Protein AF-0000000075578226 (afdb_homodimer)

Nearest PDB structures (foldseek):
  7x2u-assembly1_B  TM=8.351E-01  e=1.359E-13  Homo sapiens
  8xqa-assembly1_B  TM=8.542E-01  e=1.538E-13  Strongylocentrotus purpuratus
  7x2u-assembly1_A  TM=8.374E-01  e=2.629E-13  Homo sapiens
  8xq8-assembly1_A  TM=8.528E-01  e=3.101E-13  Strongylocentrotus purpuratus
  8pd7-assembly1_A  TM=8.547E-01  e=6.255E-13  Strongylocentrotus purpuratus

Sequence (912 aa):
MYNFDQLLILFSALLFLVVLFSFINEKTLKLPYEIGLVVFGFIFVAIYIVGRNLNIIYIPAEFSELYREFDFTDFLFKGILCFMLFSGASRIKFGDFKADKFMIGSMAVVGTLVSTVVYGLLFFGLGYLIHVNISLLEACILGAIVAPTDPISAMSILAKAGLPKRIGLIIEGEALFNDGVAVAIFATLLSALKLSSDSVSVLSFLGGLTSEILGAVTVGFAISFLLFEVFKRSNDNFIKIFTSILTVMLAYLVCEYLGFSGPIAAVICGLYYASGIARHDEKNSACISEELLNLFYSFWSVVDNLLNGMLFLLVGVLFLNIKNINTLSVGMMIIIGIGSVVFNTIARMSGVWVSLLFNKNPPEGKGMKNPRFITFMTWAGLKGGLCLALIMGTSNSLATPTYNLSLVATYAIVLFTTVVQGLTVGKGYIMLSKKSSDYNAGQRQKNVKIAGNTAKMYNFDQLLILFSALLFLVVLFSFINEKTLKLPYEIGLVVFGFIFVAIYIVGRNLNIIYIPAEFSELYREFDFTDFLFKGILCFMLFSGASRIKFGDFKADKFMIGSMAVVGTLVSTVVYGLLFFGLGYLIHVNISLLEACILGAIVAPTDPISAMSILAKAGLPKRIGLIIEGEALFNDGVAVAIFATLLSALKLSSDSVSVLSFLGGLTSEILGAVTVGFAISFLLFEVFKRSNDNFIKIFTSILTVMLAYLVCEYLGFSGPIAAVICGLYYASGIARHDEKNSACISEELLNLFYSFWSVVDNLLNGMLFLLVGVLFLNIKNINTLSVGMMIIIGIGSVVFNTIARMSGVWVSLLFNKNPPEGKGMKNPRFITFMTWAGLKGGLCLALIMGTSNSLATPTYNLSLVATYAIVLFTTVVQGLTVGKGYIMLSKKSSDYNAGQRQKNVKIAGNTAK

Organism: Acetobacterium woodii (strain ATCC 29683 / DSM 1030 / JCM 2381 / KCTC 1655 / WB1) (NCBI:txid931626)

Secondary structure (DSSP, 8-state):
---HHHHHHHHHHHHHHHHHHHHHHHHTT---HHHHHHHHHHHHHHHHHHHHHTT-----HHHHHHHHHS-HHHIIIIIIIHHHHHHHHHTS-HHHHHHTHHHHHHIIIIIHHHHHHHHHHHHHHHHHHHT----HHHHHHHHHHH----THHHHHHHHHTT--HHHHHHHHHHHHHHHHHHHHHHHHHHHHHHTT-TT--HHHHHHHHHHHHHHHHHHHHHHHHHHHHHHHH---HHHHHHHHHHHHHHHHHHHHHHT--HHHHHHHHHHHHHHHHHHHHHS--S---HHHHHHHHHHHHHHHHHHHHHHHHHHHHGGGGTTT-TTS-HHHHHHHHHHHHHHHHHHHHHHHHHHHHT-SS--TT--S-HHHHHHHHHHT----HHHHHHHHTTTTTS-HHHHHHHHHHHHHHHHIIIIIIHHHHHHHHHHHHHTSTTS-HHHHHHHHHHHHHH--/---HHHHHHHHHHHHHHHHHHHHHHHHTT---HHHHHHHHHHHHHHHHHHHHHTT-----HHHHHHHHH--HHHIIIIIIIHHHHHHHHHTS-HHHHHHTHHHHHHIIIIIHHHHHHHHHHHHHHHHHHHT----HHHHHHHHHHH----THHHHHHHHHTT--HHHHHHHHHHHHHHHHHHHHHHHHHHHHHHTT-TT--HHHHHHHHHHHHHHHHHHHHHHHHHHHHHHHH---HHHHHHHHHHHHHHHHHHHHHHT--HHHHHHHHHHHHHHHHHHHHHS--S---HHHHHHHHHHHHHHHHHHHHHHHHHHHHGGGGTTT-TTS-HHHHHHHHHHHHHHHHHHHHHHHHHHHHT-SSPPTT--S-HHHHHHHHHHT----HHHHHHHHTTTTTS-HHHHHHHHHHHHHHHHIIIIIIHHHHHHHHHHHHHTSTTS-HHHHHHHHHHHHHH--

InterPro domains:
  IPR006153 Cation/H+ exchanger, transmembrane domain [PF00999] (19-425)
  IPR018422 Cation/H+ exchanger, CPA1 family [PTHR10110] (10-427)

Structure (mmCIF, N/CA/C/O backbone):
data_AF-0000000075578226-model_v1
#
loop_
_entity.id
_entity.type
_entity.pdbx_description
1 polymer 'Na+/H+ antiporter NhaP'
#
loop_
_atom_site.group_PDB
_atom_site.id
_atom_site.type_symbol
_atom_site.label_atom_id
_atom_site.label_alt_id
_atom_site.label_comp_id
_atom_site.label_asym_id
_atom_site.label_entity_id
_atom_site.label_seq_id
_atom_site.pdbx_PDB_ins_code
_atom_site.Cartn_x
_atom_site.Cartn_y
_atom_site.Cartn_z
_atom_site.occupancy
_atom_site.B_iso_or_equiv
_atom_site.auth_seq_id
_atom_site.auth_comp_id
_atom_site.auth_asym_id
_atom_site.auth_atom_id
_atom_site.pdbx_PDB_model_num
ATOM 1 N N . MET A 1 1 ? 20.375 4.875 0.092 1 48.22 1 MET A N 1
ATOM 2 C CA . MET A 1 1 ? 19.234 5.777 0.211 1 48.22 1 MET A CA 1
ATOM 3 C C . MET A 1 1 ? 18.031 5.242 -0.569 1 48.22 1 MET A C 1
ATOM 5 O O . MET A 1 1 ? 18.172 4.852 -1.729 1 48.22 1 MET A O 1
ATOM 9 N N . TYR A 1 2 ? 17.078 4.777 0.273 1 57.94 2 TYR A N 1
ATOM 10 C CA . TYR A 1 2 ? 15.898 4.277 -0.421 1 57.94 2 TYR A CA 1
ATOM 11 C C . TYR A 1 2 ? 15.344 5.32 -1.382 1 57.94 2 TYR A C 1
ATOM 13 O O . TYR A 1 2 ? 15.195 6.492 -1.018 1 57.94 2 TYR A O 1
ATOM 21 N N . ASN A 1 3 ? 15.5 5.133 -2.727 1 71 3 ASN A N 1
ATOM 22 C CA . ASN A 1 3 ? 15.023 6.086 -3.727 1 71 3 ASN A CA 1
ATOM 23 C C . ASN A 1 3 ? 13.523 5.949 -3.967 1 71 3 ASN A C 1
ATOM 25 O O . ASN A 1 3 ? 13.102 5.223 -4.867 1 71 3 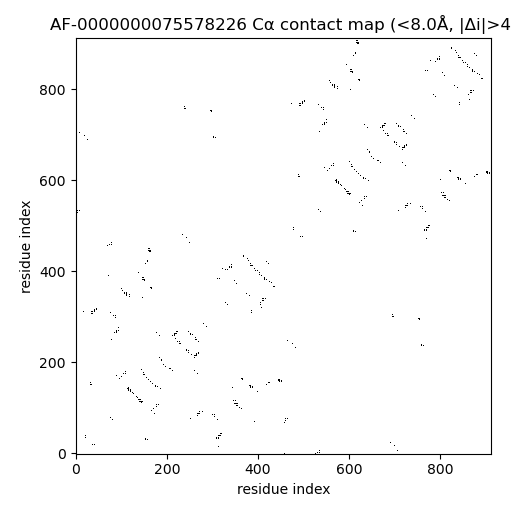ASN A O 1
ATOM 29 N N . PHE A 1 4 ? 12.688 6.59 -3.053 1 73.88 4 PHE A N 1
ATOM 30 C CA . PHE A 1 4 ? 11.227 6.527 -3.109 1 73.88 4 PHE A CA 1
ATOM 31 C C . PHE A 1 4 ? 10.719 7.051 -4.445 1 73.88 4 PHE A C 1
ATOM 33 O O . PHE A 1 4 ? 9.672 6.613 -4.93 1 73.88 4 PHE A O 1
ATOM 40 N N . ASP A 1 5 ? 11.539 7.883 -5.07 1 76 5 ASP A N 1
ATOM 41 C CA . ASP A 1 5 ? 11.164 8.422 -6.375 1 76 5 ASP A CA 1
ATOM 42 C C . ASP A 1 5 ? 11.164 7.328 -7.441 1 76 5 ASP A C 1
ATOM 44 O O . ASP A 1 5 ? 10.227 7.219 -8.227 1 76 5 ASP A O 1
ATOM 48 N N . GLN A 1 6 ? 12.203 6.59 -7.34 1 77.81 6 GLN A N 1
ATOM 49 C CA . GLN A 1 6 ? 12.328 5.527 -8.328 1 77.81 6 GLN A CA 1
ATOM 50 C C . GLN A 1 6 ? 11.281 4.445 -8.109 1 77.81 6 GLN A C 1
ATOM 52 O O . GLN A 1 6 ? 10.75 3.879 -9.07 1 77.81 6 GLN A O 1
ATOM 57 N N . LEU A 1 7 ? 10.969 4.203 -6.84 1 79.94 7 LEU A N 1
ATOM 58 C CA . LEU A 1 7 ? 9.953 3.205 -6.516 1 79.94 7 LEU A CA 1
ATOM 59 C C . LEU A 1 7 ? 8.57 3.668 -6.973 1 79.94 7 LEU A C 1
ATOM 61 O O . LEU A 1 7 ? 7.793 2.875 -7.504 1 79.94 7 LEU A O 1
ATOM 65 N N . LEU A 1 8 ? 8.312 4.914 -6.777 1 84.88 8 LEU A N 1
ATOM 66 C CA . LEU A 1 8 ? 7.023 5.473 -7.172 1 84.88 8 LEU A CA 1
ATOM 67 C C . LEU A 1 8 ? 6.863 5.438 -8.688 1 84.88 8 LEU A C 1
ATOM 69 O O . LEU A 1 8 ? 5.777 5.141 -9.195 1 84.88 8 LEU A O 1
ATOM 73 N N . ILE A 1 9 ? 7.934 5.742 -9.414 1 85.75 9 ILE A N 1
ATOM 74 C CA . ILE A 1 9 ? 7.895 5.734 -10.867 1 85.75 9 ILE A CA 1
ATOM 75 C C . ILE A 1 9 ? 7.633 4.316 -11.375 1 85.75 9 ILE A C 1
ATOM 77 O O . ILE A 1 9 ? 6.797 4.105 -12.25 1 85.75 9 ILE A O 1
ATOM 81 N N . LEU A 1 10 ? 8.289 3.389 -10.781 1 84 10 LEU A N 1
ATOM 82 C CA . LEU A 1 10 ? 8.156 1.994 -11.188 1 84 10 LEU A CA 1
ATOM 83 C C . LEU A 1 10 ? 6.742 1.48 -10.914 1 84 10 LEU A C 1
ATOM 85 O O . LEU A 1 10 ? 6.133 0.838 -11.773 1 84 10 LEU A O 1
ATOM 89 N N . PHE A 1 11 ? 6.234 1.723 -9.781 1 87.25 11 PHE A N 1
ATOM 90 C CA . PHE A 1 11 ? 4.902 1.257 -9.422 1 87.25 11 PHE A CA 1
ATOM 91 C C . PHE A 1 11 ? 3.84 1.942 -10.273 1 87.25 11 PHE A C 1
ATOM 93 O O . PHE A 1 11 ? 2.824 1.335 -10.617 1 87.25 11 PHE A O 1
ATOM 100 N N . SER A 1 12 ? 4.074 3.232 -10.555 1 91.25 12 SER A N 1
ATOM 101 C CA . SER A 1 12 ? 3.141 3.957 -11.414 1 91.25 12 SER A CA 1
ATOM 102 C C . SER A 1 12 ? 3.127 3.385 -12.828 1 91.25 12 SER A C 1
ATOM 104 O O . SER A 1 12 ? 2.068 3.283 -13.445 1 91.25 12 SER A O 1
ATOM 106 N N . ALA A 1 13 ? 4.312 3.049 -13.281 1 89.56 13 ALA A N 1
ATOM 107 C CA . ALA A 1 13 ? 4.406 2.463 -14.617 1 89.56 13 ALA A CA 1
ATOM 108 C C . ALA A 1 13 ? 3.703 1.11 -14.672 1 89.56 13 ALA A C 1
ATOM 110 O O . ALA A 1 13 ? 2.971 0.823 -15.625 1 89.56 13 ALA A O 1
ATOM 111 N N . LEU A 1 14 ? 3.922 0.31 -13.68 1 90.12 14 LEU A N 1
ATOM 112 C CA . LEU A 1 14 ? 3.291 -1.004 -13.617 1 90.12 14 LEU A CA 1
ATOM 113 C C . LEU A 1 14 ? 1.774 -0.874 -13.523 1 90.12 14 LEU A C 1
ATOM 115 O O . LEU A 1 14 ? 1.044 -1.564 -14.242 1 90.12 14 LEU A O 1
ATOM 119 N N . LEU A 1 15 ? 1.374 -0.023 -12.609 1 95 15 LEU A N 1
ATOM 120 C CA . LEU A 1 15 ? -0.061 0.158 -12.422 1 95 15 LEU A CA 1
ATOM 121 C C . LEU A 1 15 ? -0.704 0.74 -13.68 1 95 15 LEU A C 1
ATOM 123 O O . LEU A 1 15 ? -1.848 0.414 -14 1 95 15 LEU A O 1
ATOM 127 N N . PHE A 1 16 ? -0.004 1.626 -14.336 1 95.5 16 PHE A N 1
ATOM 128 C CA . PHE A 1 16 ? -0.495 2.199 -15.586 1 95.5 16 PHE A CA 1
ATOM 129 C C . PHE A 1 16 ? -0.746 1.11 -16.625 1 95.5 16 PHE A C 1
ATOM 131 O O . PHE A 1 16 ? -1.802 1.083 -17.25 1 95.5 16 PHE A O 1
ATOM 138 N N . LEU A 1 17 ? 0.191 0.226 -16.75 1 94.12 17 LEU A N 1
ATOM 139 C CA . LEU A 1 17 ? 0.055 -0.857 -17.719 1 94.12 17 LEU A CA 1
ATOM 140 C C . LEU A 1 17 ? -1.076 -1.801 -17.328 1 94.12 17 LEU A C 1
ATOM 142 O O . LEU A 1 17 ? -1.8 -2.305 -18.188 1 94.12 17 LEU A O 1
ATOM 146 N N . VAL A 1 18 ? -1.217 -2.074 -16.031 1 94.88 18 VAL A N 1
ATOM 147 C CA . VAL A 1 18 ? -2.297 -2.934 -15.562 1 94.88 18 VAL A CA 1
ATOM 148 C C . VAL A 1 18 ? -3.645 -2.324 -15.945 1 94.88 18 VAL A C 1
ATOM 150 O O . VAL A 1 18 ? -4.512 -3.012 -16.484 1 94.88 18 VAL A O 1
ATOM 153 N N . VAL A 1 19 ? -3.805 -1.024 -15.68 1 95.88 19 VAL A N 1
ATOM 154 C CA . VAL A 1 19 ? -5.062 -0.337 -15.945 1 95.88 19 VAL A CA 1
ATOM 155 C C . VAL A 1 19 ? -5.297 -0.262 -17.453 1 95.88 19 VAL A C 1
ATOM 157 O O . VAL A 1 19 ? -6.398 -0.553 -17.938 1 95.88 19 VAL A O 1
ATOM 160 N N . LEU A 1 20 ? -4.266 0.059 -18.188 1 95.31 20 LEU A N 1
ATOM 161 C CA . LEU A 1 20 ? -4.371 0.218 -19.641 1 95.31 20 LEU A CA 1
ATOM 162 C C . LEU A 1 20 ? -4.754 -1.101 -20.312 1 95.31 20 LEU A C 1
ATOM 164 O O . LEU A 1 20 ? -5.707 -1.155 -21.078 1 95.31 20 LEU A O 1
ATOM 168 N N . PHE A 1 21 ? -4.059 -2.148 -20 1 95.44 21 PHE A N 1
ATOM 169 C CA . PHE A 1 21 ? -4.277 -3.432 -20.656 1 95.44 21 PHE A CA 1
ATOM 170 C C . PHE A 1 21 ? -5.594 -4.051 -20.203 1 95.44 21 PHE A C 1
ATOM 172 O O . PHE A 1 21 ? -6.266 -4.734 -20.984 1 95.44 21 PHE A O 1
ATOM 179 N N . SER A 1 22 ? -5.887 -3.867 -18.953 1 94.75 22 SER A N 1
ATOM 180 C CA . SER A 1 22 ? -7.18 -4.355 -18.484 1 94.75 22 SER A CA 1
ATOM 181 C C . SER A 1 22 ? -8.328 -3.652 -19.203 1 94.75 22 SER A C 1
ATOM 183 O O . SER A 1 22 ? -9.32 -4.285 -19.562 1 94.75 22 SER A O 1
ATOM 185 N N . PHE A 1 23 ? -8.148 -2.367 -19.391 1 93.62 23 PHE A N 1
ATOM 186 C CA . PHE A 1 23 ? -9.172 -1.58 -20.078 1 93.62 23 PHE A CA 1
ATOM 187 C C . PHE A 1 23 ? -9.289 -1.999 -21.531 1 93.62 23 PHE A C 1
ATOM 189 O O . PHE A 1 23 ? -10.398 -2.168 -22.047 1 93.62 23 PHE A O 1
ATOM 196 N N . ILE A 1 24 ? -8.195 -2.191 -22.219 1 94.19 24 ILE A N 1
ATOM 197 C CA . ILE A 1 24 ? -8.195 -2.619 -23.625 1 94.19 24 ILE A CA 1
ATOM 198 C C . ILE A 1 24 ? -8.812 -4.008 -23.734 1 94.19 24 ILE A C 1
ATOM 200 O O . ILE A 1 24 ? -9.602 -4.27 -24.641 1 94.19 24 ILE A O 1
ATOM 204 N N . ASN A 1 25 ? -8.43 -4.879 -22.797 1 93.38 25 ASN A N 1
ATOM 205 C CA . ASN A 1 25 ? -8.984 -6.23 -22.781 1 93.38 25 ASN A CA 1
ATOM 206 C C . ASN A 1 25 ? -10.5 -6.215 -22.641 1 93.38 25 ASN A C 1
ATOM 208 O O . ASN A 1 25 ? -11.195 -6.984 -23.312 1 93.38 25 ASN A O 1
ATOM 212 N N . GLU A 1 26 ? -10.961 -5.367 -21.828 1 91.81 26 GLU A N 1
ATOM 213 C CA . GLU A 1 26 ? -12.398 -5.254 -21.609 1 91.81 26 GLU A CA 1
ATOM 214 C C . GLU A 1 26 ? -13.117 -4.805 -22.891 1 91.81 26 GLU A C 1
ATOM 216 O O . GLU A 1 26 ? -14.258 -5.199 -23.141 1 91.81 26 GLU A O 1
ATOM 221 N N . LYS A 1 27 ? -12.453 -4.008 -23.656 1 92.5 27 LYS A N 1
ATOM 222 C CA . LYS A 1 27 ? -13.094 -3.414 -24.828 1 92.5 27 LYS A CA 1
ATOM 223 C C . LYS A 1 27 ? -12.82 -4.234 -26.078 1 92.5 27 LYS A C 1
ATOM 225 O O . LYS A 1 27 ? -13.492 -4.062 -27.094 1 92.5 27 LYS A O 1
ATOM 230 N N . THR A 1 28 ? -11.914 -5.156 -26.094 1 93.81 28 THR A N 1
ATOM 231 C CA . THR A 1 28 ? -11.539 -5.879 -27.297 1 93.81 28 THR A CA 1
ATOM 232 C C . THR A 1 28 ? -11.781 -7.379 -27.125 1 93.81 28 THR A C 1
ATOM 234 O O . THR A 1 28 ? -12.891 -7.859 -27.375 1 93.81 28 THR A O 1
ATOM 237 N N . LEU A 1 29 ? -10.812 -8.141 -26.422 1 91.06 29 LEU A N 1
ATOM 238 C CA . LEU A 1 29 ? -10.82 -9.602 -26.391 1 91.06 29 LEU A CA 1
ATOM 239 C C . LEU A 1 29 ? -11.719 -10.109 -25.266 1 91.06 29 LEU A C 1
ATOM 241 O O . LEU A 1 29 ? -12.18 -11.258 -25.297 1 91.06 29 LEU A O 1
ATOM 245 N N . LYS A 1 30 ? -11.914 -9.328 -24.234 1 90 30 LYS A N 1
ATOM 246 C CA . LYS A 1 30 ? -12.797 -9.656 -23.125 1 90 30 LYS A CA 1
ATOM 247 C C . LYS A 1 30 ? -12.391 -10.977 -22.469 1 90 30 LYS A C 1
ATOM 249 O O . LYS A 1 30 ? -13.227 -11.852 -22.234 1 90 30 LYS A O 1
ATOM 254 N N . LEU A 1 31 ? -11.125 -11.156 -22.312 1 89.56 31 LEU A N 1
ATOM 255 C CA . LEU A 1 31 ? -10.562 -12.305 -21.609 1 89.56 31 LEU A CA 1
ATOM 256 C C . LEU A 1 31 ? -10.641 -12.109 -20.094 1 89.56 31 LEU A C 1
ATOM 258 O O . LEU A 1 31 ? -10.812 -10.984 -19.625 1 89.56 31 LEU A O 1
ATOM 262 N N . PRO A 1 32 ? -10.602 -13.227 -19.391 1 87.88 32 PRO A N 1
ATOM 263 C CA . PRO A 1 32 ? -10.5 -13.062 -17.938 1 87.88 32 PRO A CA 1
ATOM 264 C C . PRO A 1 32 ? -9.32 -12.18 -17.531 1 87.88 32 PRO A C 1
ATOM 266 O O . PRO A 1 32 ? -8.273 -12.195 -18.188 1 87.88 32 PRO A O 1
ATOM 269 N N . TYR A 1 33 ? -9.477 -11.492 -16.469 1 87.88 33 TYR A N 1
ATOM 270 C CA . TYR A 1 33 ? -8.602 -10.422 -15.992 1 87.88 33 TYR A CA 1
ATOM 271 C C . TYR A 1 33 ? -7.137 -10.844 -16.062 1 87.88 33 TYR A C 1
ATOM 273 O O . TYR A 1 33 ? -6.336 -10.203 -16.75 1 87.88 33 TYR A O 1
ATOM 281 N N . GLU A 1 34 ? -6.73 -11.969 -15.477 1 87.88 34 GLU A N 1
ATOM 282 C CA . GLU A 1 34 ? -5.348 -12.422 -15.383 1 87.88 34 GLU A CA 1
ATOM 283 C C . GLU A 1 34 ? -4.816 -12.859 -16.734 1 87.88 34 GLU A C 1
ATOM 285 O O . GLU A 1 34 ? -3.682 -12.539 -17.109 1 87.88 34 GLU A O 1
ATOM 290 N N . ILE A 1 35 ? -5.664 -13.508 -17.516 1 89.44 35 ILE A N 1
ATOM 291 C CA . ILE A 1 35 ? -5.281 -13.984 -18.844 1 89.44 35 ILE A CA 1
ATOM 292 C C . ILE A 1 35 ? -5.086 -12.789 -19.781 1 89.44 35 ILE A C 1
ATOM 294 O O . ILE A 1 35 ? -4.137 -12.758 -20.562 1 89.44 35 ILE A O 1
ATOM 298 N N . GLY A 1 36 ? -5.996 -11.867 -19.656 1 91.44 36 GLY A N 1
ATOM 299 C CA . GLY A 1 36 ? -5.879 -10.664 -20.484 1 91.44 36 GLY A CA 1
ATOM 300 C C . GLY A 1 36 ? -4.582 -9.914 -20.25 1 91.44 36 GLY A C 1
ATOM 301 O O . GLY A 1 36 ? -3.949 -9.453 -21.203 1 91.44 36 GLY A O 1
ATOM 302 N N . LEU A 1 37 ? -4.184 -9.82 -19.016 1 91.81 37 LEU A N 1
ATOM 303 C CA . LEU A 1 37 ? -2.967 -9.086 -18.688 1 91.81 37 LEU A CA 1
ATOM 304 C C . LEU A 1 37 ? -1.738 -9.805 -19.25 1 91.81 37 LEU A C 1
ATOM 306 O O . LEU A 1 37 ? -0.801 -9.156 -19.719 1 91.81 37 LEU A O 1
ATOM 310 N N . VAL A 1 38 ? -1.751 -11.102 -19.188 1 89.31 38 VAL A N 1
ATOM 311 C CA . VAL A 1 38 ? -0.635 -11.875 -19.734 1 89.31 38 VAL A CA 1
ATOM 312 C C . VAL A 1 38 ? -0.566 -11.695 -21.25 1 89.31 38 VAL A C 1
ATOM 314 O O . VAL A 1 38 ? 0.505 -11.43 -21.797 1 89.31 38 VAL A O 1
ATOM 317 N N . VAL A 1 39 ? -1.705 -11.797 -21.891 1 91.06 39 VAL A N 1
ATOM 318 C CA . VAL A 1 39 ? -1.775 -11.727 -23.344 1 91.06 39 VAL A CA 1
ATOM 319 C C . VAL A 1 39 ? -1.353 -10.344 -23.812 1 91.06 39 VAL A C 1
ATOM 321 O O . VAL A 1 39 ? -0.497 -10.211 -24.688 1 91.06 39 VAL A O 1
ATOM 324 N N . PHE A 1 40 ? -1.889 -9.375 -23.234 1 91.81 40 PHE A N 1
ATOM 325 C CA . PHE A 1 40 ? -1.573 -8.023 -23.672 1 91.81 40 PHE A CA 1
ATOM 326 C C . PHE A 1 40 ? -0.159 -7.633 -23.25 1 91.81 40 PHE A C 1
ATOM 328 O O . PHE A 1 40 ? 0.493 -6.828 -23.922 1 91.81 40 PHE A O 1
ATOM 335 N N . GLY A 1 41 ? 0.297 -8.148 -22.078 1 89.62 41 GLY A N 1
ATOM 336 C CA . GLY A 1 41 ? 1.701 -7.984 -21.734 1 89.62 41 GLY A CA 1
ATOM 337 C C . GLY A 1 41 ? 2.641 -8.562 -22.781 1 89.62 41 GLY A C 1
ATOM 338 O O . GLY A 1 41 ? 3.623 -7.926 -23.156 1 89.62 41 GLY A O 1
ATOM 339 N N . PHE A 1 42 ? 2.262 -9.719 -23.25 1 87.25 42 PHE A N 1
ATOM 340 C CA . PHE A 1 42 ? 3.043 -10.391 -24.281 1 87.25 42 PHE A CA 1
ATOM 341 C C . PHE A 1 42 ? 3.016 -9.602 -25.578 1 87.25 42 PHE A C 1
ATOM 343 O O . PHE A 1 42 ? 4.043 -9.461 -26.25 1 87.25 42 PHE A O 1
ATOM 350 N N . ILE A 1 43 ? 1.878 -9.133 -25.938 1 90.62 43 ILE A N 1
ATOM 351 C CA . ILE A 1 43 ? 1.718 -8.359 -27.156 1 90.62 43 ILE A CA 1
ATOM 352 C C . ILE A 1 43 ? 2.547 -7.082 -27.078 1 90.62 43 ILE A C 1
ATOM 354 O O . ILE A 1 43 ? 3.201 -6.691 -28.047 1 90.62 43 ILE A O 1
ATOM 358 N N . PHE A 1 44 ? 2.469 -6.516 -25.938 1 89.31 44 PHE A N 1
ATOM 359 C CA . PHE A 1 44 ? 3.221 -5.285 -25.719 1 89.31 44 PHE A CA 1
ATOM 360 C C . PHE A 1 44 ? 4.711 -5.52 -25.938 1 89.31 44 PHE A C 1
ATOM 362 O O . PHE A 1 44 ? 5.383 -4.723 -26.594 1 89.31 44 PHE A O 1
ATOM 369 N N . VAL A 1 45 ? 5.227 -6.555 -25.406 1 85.44 45 VAL A N 1
ATOM 370 C CA . VAL A 1 45 ? 6.648 -6.867 -25.516 1 85.44 45 VAL A CA 1
ATOM 371 C C . VAL A 1 45 ? 6.984 -7.25 -26.953 1 85.44 45 VAL A C 1
ATOM 373 O O . VAL A 1 45 ? 8.039 -6.887 -27.469 1 85.44 45 VAL A O 1
ATOM 376 N N . ALA A 1 46 ? 6.105 -7.988 -27.594 1 84.31 46 ALA A N 1
ATOM 377 C CA . ALA A 1 46 ? 6.312 -8.367 -28.984 1 84.31 46 ALA A CA 1
ATOM 378 C C . ALA A 1 46 ? 6.387 -7.141 -29.891 1 84.31 46 ALA A C 1
ATOM 380 O O . ALA A 1 46 ? 7.25 -7.055 -30.766 1 84.31 46 ALA A O 1
ATOM 381 N N . ILE A 1 47 ? 5.504 -6.215 -29.625 1 86.62 47 ILE A N 1
ATOM 382 C CA . ILE A 1 47 ? 5.488 -4.977 -30.406 1 86.62 47 ILE A CA 1
ATOM 383 C C . ILE A 1 47 ? 6.777 -4.195 -30.141 1 86.62 47 ILE A C 1
ATOM 385 O O . ILE A 1 47 ? 7.352 -3.611 -31.062 1 86.62 47 ILE A O 1
ATOM 389 N N . TYR A 1 48 ? 7.16 -4.223 -28.938 1 83.06 48 TYR A N 1
ATOM 390 C CA . TYR A 1 48 ? 8.383 -3.516 -28.562 1 83.06 48 TYR A CA 1
ATOM 391 C C . TYR A 1 48 ? 9.594 -4.121 -29.266 1 83.06 48 TYR A C 1
ATOM 393 O O . TYR A 1 48 ? 10.445 -3.393 -29.781 1 83.06 48 TYR A O 1
ATOM 401 N N . ILE A 1 49 ? 9.688 -5.406 -29.281 1 81.06 49 ILE A N 1
ATOM 402 C CA . ILE A 1 49 ? 10.82 -6.102 -29.906 1 81.06 49 ILE A CA 1
ATOM 403 C C . ILE A 1 49 ? 10.836 -5.836 -31.406 1 81.06 49 ILE A C 1
ATOM 405 O O . ILE A 1 49 ? 11.883 -5.523 -31.969 1 81.06 49 ILE A O 1
ATOM 409 N N . VAL A 1 50 ? 9.703 -5.93 -31.984 1 82.25 50 VAL A N 1
ATOM 410 C CA . VAL A 1 50 ? 9.594 -5.699 -33.406 1 82.25 50 VAL A CA 1
ATOM 411 C C . VAL A 1 50 ? 9.922 -4.238 -33.719 1 82.25 50 VAL A C 1
ATOM 413 O O . VAL A 1 50 ? 10.641 -3.951 -34.688 1 82.25 50 VAL A O 1
ATOM 416 N N . GLY A 1 51 ? 9.391 -3.379 -32.938 1 83.12 51 GLY A N 1
ATOM 417 C CA . GLY A 1 51 ? 9.656 -1.962 -33.125 1 83.12 51 GLY A CA 1
ATOM 418 C C . GLY A 1 51 ? 11.117 -1.599 -32.938 1 83.12 51 GLY A C 1
ATOM 419 O O . GLY A 1 51 ? 11.648 -0.748 -33.656 1 83.12 51 GLY A O 1
ATOM 420 N N . ARG A 1 52 ? 11.703 -2.188 -31.969 1 79.75 52 ARG A N 1
ATOM 421 C CA . ARG A 1 52 ? 13.117 -1.939 -31.719 1 79.75 52 ARG A CA 1
ATOM 422 C C . ARG A 1 52 ? 13.977 -2.447 -32.875 1 79.75 52 ARG A C 1
ATOM 424 O O . ARG A 1 52 ? 14.945 -1.794 -33.281 1 79.75 52 ARG A O 1
ATOM 431 N N . ASN A 1 53 ? 13.68 -3.623 -33.344 1 81.25 53 ASN A N 1
ATOM 432 C CA . ASN A 1 53 ? 14.406 -4.191 -34.469 1 81.25 53 ASN A CA 1
ATOM 433 C C . ASN A 1 53 ? 14.258 -3.342 -35.719 1 81.25 53 ASN A C 1
ATOM 435 O O . ASN A 1 53 ? 15.172 -3.273 -36.562 1 81.25 53 ASN A O 1
ATOM 439 N N . LEU A 1 54 ? 13.141 -2.701 -35.719 1 84.31 54 LEU A N 1
ATOM 440 C CA . LEU A 1 54 ? 12.883 -1.835 -36.875 1 84.31 54 LEU A CA 1
ATOM 441 C C . LEU A 1 54 ? 13.367 -0.416 -36.594 1 84.31 54 LEU A C 1
ATOM 443 O O . LEU A 1 54 ? 13.188 0.478 -37.438 1 84.31 54 LEU A O 1
ATOM 447 N N . ASN A 1 55 ? 13.969 -0.207 -35.344 1 80.75 55 ASN A N 1
ATOM 448 C CA . ASN A 1 55 ? 14.523 1.07 -34.938 1 80.75 55 ASN A CA 1
ATOM 449 C C . ASN A 1 55 ? 13.453 2.152 -34.844 1 80.75 55 ASN A C 1
ATOM 451 O O . ASN A 1 55 ? 13.695 3.303 -35.219 1 80.75 55 ASN A O 1
ATOM 455 N N . ILE A 1 56 ? 12.305 1.779 -34.531 1 78.06 56 ILE A N 1
ATOM 456 C CA . ILE A 1 56 ? 11.195 2.721 -34.438 1 78.06 56 ILE A CA 1
ATOM 457 C C . ILE A 1 56 ? 10.977 3.125 -32.969 1 78.06 56 ILE A C 1
ATOM 459 O O . ILE A 1 56 ? 10.711 4.293 -32.688 1 78.06 56 ILE A O 1
ATOM 463 N N . ILE A 1 57 ? 11.133 2.146 -32.156 1 76.06 57 ILE A N 1
ATOM 464 C CA . ILE A 1 57 ? 10.836 2.385 -30.734 1 76.06 57 ILE A CA 1
ATOM 465 C C . ILE A 1 57 ? 12.117 2.295 -29.922 1 76.06 57 ILE A C 1
ATOM 467 O O . ILE A 1 57 ? 12.891 1.348 -30.078 1 76.06 57 ILE A O 1
ATOM 471 N N . TYR A 1 58 ? 12.422 3.412 -29.172 1 72.62 58 TYR A N 1
ATOM 472 C CA . TYR A 1 58 ? 13.562 3.398 -28.266 1 72.62 58 TYR A CA 1
ATOM 473 C C . TYR A 1 58 ? 13.109 3.568 -26.828 1 72.62 58 TYR A C 1
ATOM 475 O O . TYR A 1 58 ? 12.242 4.395 -26.531 1 72.62 58 TYR A O 1
ATOM 483 N N . ILE A 1 59 ? 13.445 2.557 -26.062 1 67.31 59 ILE A N 1
ATOM 484 C CA . ILE A 1 59 ? 13.18 2.725 -24.641 1 67.31 59 ILE A CA 1
ATOM 485 C C . ILE A 1 59 ? 14.234 3.646 -24.031 1 67.31 59 ILE A C 1
ATOM 487 O O . ILE A 1 59 ? 15.438 3.438 -24.203 1 67.31 59 ILE A O 1
ATOM 491 N N . PRO A 1 60 ? 13.695 4.609 -23.312 1 66.5 60 PRO A N 1
ATOM 492 C CA . PRO A 1 60 ? 14.672 5.469 -22.641 1 66.5 60 PRO A CA 1
ATOM 493 C C . PRO A 1 60 ? 15.594 4.691 -21.703 1 66.5 60 PRO A C 1
ATOM 495 O O . PRO A 1 60 ? 15.164 3.738 -21.062 1 66.5 60 PRO A O 1
ATOM 498 N N . ALA A 1 61 ? 16.844 5.027 -21.781 1 64.06 61 ALA A N 1
ATOM 499 C CA . ALA A 1 61 ? 17.891 4.387 -20.984 1 64.06 61 ALA A CA 1
ATOM 500 C C . ALA A 1 61 ? 17.516 4.32 -19.516 1 64.06 61 ALA A C 1
ATOM 502 O 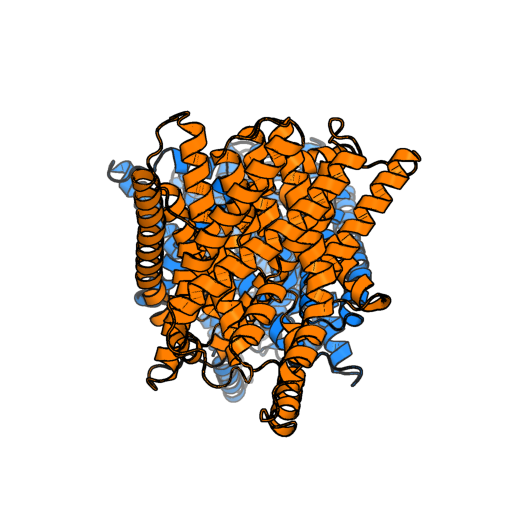O . ALA A 1 61 ? 17.828 3.348 -18.828 1 64.06 61 ALA A O 1
ATOM 503 N N . GLU A 1 62 ? 16.75 5.262 -19.125 1 63.34 62 GLU A N 1
ATOM 504 C CA . GLU A 1 62 ? 16.391 5.344 -17.719 1 63.34 62 GLU A CA 1
ATOM 505 C C . GLU A 1 62 ? 15.445 4.207 -17.328 1 63.34 62 GLU A C 1
ATOM 507 O O . GLU A 1 62 ? 15.586 3.623 -16.25 1 63.34 62 GLU A O 1
ATOM 512 N N . PHE A 1 63 ? 14.625 3.934 -18.25 1 66.69 63 PHE A N 1
ATOM 513 C CA . PHE A 1 63 ? 13.68 2.865 -17.953 1 66.69 63 PHE A CA 1
ATOM 514 C C . PHE A 1 63 ? 14.359 1.504 -18.031 1 66.69 63 PHE A C 1
ATOM 516 O O . PHE A 1 63 ? 14.047 0.608 -17.234 1 66.69 63 PHE A O 1
ATOM 523 N N . SER A 1 64 ? 15.266 1.469 -18.891 1 67.56 64 SER A N 1
ATOM 524 C CA . SER A 1 64 ? 16.016 0.223 -19.016 1 67.56 64 SER A CA 1
ATOM 525 C C . SER A 1 64 ? 16.859 -0.05 -17.781 1 67.56 64 SER A C 1
ATOM 527 O O . SER A 1 64 ? 16.953 -1.193 -17.328 1 67.56 64 SER A O 1
ATOM 529 N N . GLU A 1 65 ? 17.359 1.003 -17.266 1 67.69 65 GLU A N 1
ATOM 530 C CA . GLU A 1 65 ? 18.156 0.86 -16.062 1 67.69 65 GLU A CA 1
ATOM 531 C C . GLU A 1 65 ? 17.281 0.503 -14.852 1 67.69 65 GLU A C 1
ATOM 533 O O . GLU A 1 65 ? 17.672 -0.331 -14.031 1 67.69 65 GLU A O 1
ATOM 538 N N . LEU A 1 66 ? 16.172 1.118 -14.898 1 66.38 66 LEU A N 1
ATOM 539 C CA . LEU A 1 66 ? 15.242 0.847 -13.805 1 66.38 66 LEU A CA 1
ATOM 540 C C . LEU A 1 66 ? 14.766 -0.601 -13.844 1 66.38 66 LEU A C 1
ATOM 542 O O . LEU A 1 66 ? 14.68 -1.258 -12.805 1 66.38 66 LEU A O 1
ATOM 546 N N . TYR A 1 67 ? 14.516 -1.01 -15.055 1 65.62 67 TYR A N 1
ATOM 547 C CA . TYR A 1 67 ? 14.086 -2.389 -15.25 1 65.62 67 TYR A CA 1
ATOM 548 C C . TYR A 1 67 ? 15.164 -3.369 -14.805 1 65.62 67 TYR A C 1
ATOM 550 O O . TYR A 1 67 ? 14.859 -4.391 -14.188 1 65.62 67 TYR A O 1
ATOM 558 N N . ARG A 1 68 ? 16.391 -2.967 -15.047 1 65.19 68 ARG A N 1
ATOM 559 C CA . ARG A 1 68 ? 17.5 -3.852 -14.742 1 65.19 68 ARG A CA 1
ATOM 560 C C . ARG A 1 68 ? 17.797 -3.873 -13.25 1 65.19 68 ARG A C 1
ATOM 562 O O . ARG A 1 68 ? 18.172 -4.91 -12.703 1 65.19 68 ARG A O 1
ATOM 569 N N . GLU A 1 69 ? 17.531 -2.727 -12.727 1 65.56 69 GLU A N 1
ATOM 570 C CA . GLU A 1 69 ? 17.891 -2.594 -11.32 1 65.56 69 GLU A CA 1
ATOM 571 C C . GLU A 1 69 ? 16.781 -3.107 -10.414 1 65.56 69 GLU A C 1
ATOM 573 O O . GLU A 1 69 ? 17 -3.41 -9.242 1 65.56 69 GLU A O 1
ATOM 578 N N . PHE A 1 70 ? 15.664 -3.188 -11.094 1 68.94 70 PHE A N 1
ATOM 579 C CA . PHE A 1 70 ? 14.523 -3.631 -10.297 1 68.94 70 PHE A CA 1
ATOM 580 C C . PHE A 1 70 ? 14.578 -5.137 -10.062 1 68.94 70 PHE A C 1
ATOM 582 O O . PHE A 1 70 ? 14.633 -5.918 -11.016 1 68.94 70 PHE A O 1
ATOM 589 N N . ASP A 1 71 ? 14.711 -5.504 -8.789 1 72.38 71 ASP A N 1
ATOM 590 C CA . ASP A 1 71 ? 14.719 -6.918 -8.438 1 72.38 71 ASP A CA 1
ATOM 591 C C . ASP A 1 71 ? 13.297 -7.488 -8.406 1 72.38 71 ASP A C 1
ATOM 593 O O . ASP A 1 71 ? 12.641 -7.484 -7.367 1 72.38 71 ASP A O 1
ATOM 597 N N . PHE A 1 72 ? 12.914 -7.957 -9.531 1 70.12 72 PHE A N 1
ATOM 598 C CA . PHE A 1 72 ? 11.562 -8.484 -9.695 1 70.12 72 PHE A CA 1
ATOM 599 C C . PHE A 1 72 ? 11.328 -9.68 -8.781 1 70.12 72 PHE A C 1
ATOM 601 O O . PHE A 1 72 ? 10.227 -9.867 -8.258 1 70.12 72 PHE A O 1
ATOM 608 N N . THR A 1 73 ? 12.383 -10.422 -8.562 1 72.25 73 THR A N 1
ATOM 609 C CA . THR A 1 73 ? 12.273 -11.617 -7.734 1 72.25 73 THR A CA 1
ATOM 610 C C . THR A 1 73 ? 11.93 -11.242 -6.297 1 72.25 73 THR A C 1
ATOM 612 O O . THR A 1 73 ? 10.984 -11.781 -5.723 1 72.25 73 THR A O 1
ATOM 615 N N . ASP A 1 74 ? 12.688 -10.258 -5.828 1 75.12 74 ASP A N 1
ATOM 616 C CA . ASP A 1 74 ? 12.445 -9.82 -4.457 1 75.12 74 ASP A CA 1
ATOM 617 C C . ASP A 1 74 ? 11.062 -9.18 -4.32 1 75.12 74 ASP A C 1
ATOM 619 O O . ASP A 1 74 ? 10.375 -9.375 -3.316 1 75.12 74 ASP A O 1
ATOM 623 N N . PHE A 1 75 ? 10.695 -8.5 -5.332 1 77.25 75 PHE A N 1
ATOM 624 C CA . PHE A 1 75 ? 9.391 -7.848 -5.312 1 77.25 75 PHE A CA 1
ATOM 625 C C . PHE A 1 75 ? 8.266 -8.875 -5.309 1 77.25 75 PHE A C 1
ATOM 627 O O . PHE A 1 75 ? 7.289 -8.734 -4.574 1 77.25 75 PHE A O 1
ATOM 634 N N . LEU A 1 76 ? 8.43 -9.82 -6.062 1 76.75 76 LEU A N 1
ATOM 635 C CA . LEU A 1 76 ? 7.387 -10.836 -6.195 1 76.75 76 LEU A CA 1
ATOM 636 C C . LEU A 1 76 ? 7.277 -11.672 -4.926 1 76.75 76 LEU A C 1
ATOM 638 O O . LEU A 1 76 ? 6.176 -11.914 -4.422 1 76.75 76 LEU A O 1
ATOM 642 N N . PHE A 1 77 ? 8.43 -12.055 -4.328 1 70.12 77 PHE A N 1
ATOM 643 C CA . PHE A 1 77 ? 8.43 -12.938 -3.166 1 70.12 77 PHE A CA 1
ATOM 644 C C . PHE A 1 77 ? 8.07 -12.172 -1.9 1 70.12 77 PHE A C 1
ATOM 646 O O . PHE A 1 77 ? 7.238 -12.617 -1.111 1 70.12 77 PHE A O 1
ATOM 653 N N . LYS A 1 78 ? 8.734 -11.055 -1.837 1 71.81 78 LYS A N 1
ATOM 654 C CA . LYS A 1 78 ? 8.633 -10.328 -0.576 1 71.81 78 LYS A CA 1
ATOM 655 C C . LYS A 1 78 ? 7.469 -9.336 -0.604 1 71.81 78 LYS A C 1
ATOM 657 O O . LYS A 1 78 ? 6.898 -9.008 0.439 1 71.81 78 LYS A O 1
ATOM 662 N N . GLY A 1 79 ? 7.102 -8.977 -1.78 1 72.12 79 GLY A N 1
ATOM 663 C CA . GLY A 1 79 ? 6.129 -7.898 -1.865 1 72.12 79 GLY A CA 1
ATOM 664 C C . GLY A 1 79 ? 4.754 -8.367 -2.295 1 72.12 79 GLY A C 1
ATOM 665 O O . GLY A 1 79 ? 3.75 -7.707 -2.01 1 72.12 79 GLY A O 1
ATOM 666 N N . ILE A 1 80 ? 4.691 -9.484 -2.963 1 83.62 80 ILE A N 1
ATOM 667 C CA . ILE A 1 80 ? 3.424 -9.797 -3.617 1 83.62 80 ILE A CA 1
ATOM 668 C C . ILE A 1 80 ? 2.891 -11.133 -3.107 1 83.62 80 ILE A C 1
ATOM 670 O O . ILE A 1 80 ? 1.789 -11.195 -2.557 1 83.62 80 ILE A O 1
ATOM 674 N N . LEU A 1 81 ? 3.697 -12.117 -3.064 1 85.81 81 LEU A N 1
ATOM 675 C CA . LEU A 1 81 ? 3.238 -13.492 -2.902 1 85.81 81 LEU A CA 1
ATOM 676 C C . LEU A 1 81 ? 2.625 -13.695 -1.521 1 85.81 81 LEU A C 1
ATOM 678 O O . LEU A 1 81 ? 1.495 -14.172 -1.404 1 85.81 81 LEU A O 1
ATOM 682 N N . CYS A 1 82 ? 3.303 -13.25 -0.497 1 90.88 82 CYS A N 1
ATOM 683 C CA . CYS A 1 82 ? 2.848 -13.5 0.866 1 90.88 82 CYS A CA 1
ATOM 684 C C . CYS A 1 82 ? 1.529 -12.789 1.14 1 90.88 82 CYS A C 1
ATOM 686 O O . CYS A 1 82 ? 0.642 -13.336 1.792 1 90.88 82 CYS A O 1
ATOM 688 N N . PHE A 1 83 ? 1.366 -11.602 0.599 1 93.25 83 PHE A N 1
ATOM 689 C CA . PHE A 1 83 ? 0.136 -10.852 0.808 1 93.25 83 PHE A CA 1
ATOM 690 C C . PHE A 1 83 ? -1.026 -11.492 0.059 1 93.25 83 PHE A C 1
ATOM 692 O O . PHE A 1 83 ? -2.146 -11.547 0.572 1 93.25 83 PHE A O 1
ATOM 699 N N . MET A 1 84 ? -0.734 -11.969 -1.067 1 91.06 84 MET A N 1
ATOM 700 C CA . MET A 1 84 ? -1.769 -12.625 -1.861 1 91.06 84 MET A CA 1
ATOM 701 C C . MET A 1 84 ? -2.23 -13.914 -1.192 1 91.06 84 MET A C 1
ATOM 703 O O . MET A 1 84 ? -3.426 -14.211 -1.157 1 91.06 84 MET A O 1
ATOM 707 N N . LEU A 1 85 ? -1.28 -14.648 -0.699 1 91.12 85 LEU A N 1
ATOM 708 C CA . LEU A 1 85 ? -1.59 -15.922 -0.051 1 91.12 85 LEU A CA 1
ATOM 709 C C . LEU A 1 85 ? -2.406 -15.703 1.218 1 91.12 85 LEU A C 1
ATOM 711 O O . LEU A 1 85 ? -3.359 -16.438 1.484 1 91.12 85 LEU A O 1
ATOM 715 N N . PHE A 1 86 ? -2.02 -14.703 1.96 1 94.44 86 PHE A N 1
ATOM 716 C CA . PHE A 1 86 ? -2.807 -14.367 3.139 1 94.44 86 PHE A CA 1
ATOM 717 C C . PHE A 1 86 ? -4.227 -13.977 2.748 1 94.44 86 PHE A C 1
ATOM 719 O O . PHE A 1 86 ? -5.191 -14.438 3.365 1 94.44 86 PHE A O 1
ATOM 726 N N . SER A 1 87 ? -4.344 -13.078 1.753 1 93.5 87 SER A N 1
ATOM 727 C CA . SER A 1 87 ? -5.648 -12.609 1.306 1 93.5 87 SER A CA 1
ATOM 728 C C . SER A 1 87 ? -6.531 -13.766 0.85 1 93.5 87 SER A C 1
ATOM 730 O O . SER A 1 87 ? -7.691 -13.859 1.25 1 93.5 87 SER A O 1
ATOM 732 N N . GLY A 1 88 ? -6.02 -14.656 0.042 1 89.38 88 GLY A N 1
ATOM 733 C CA . GLY A 1 88 ? -6.77 -15.812 -0.432 1 89.38 88 GLY A CA 1
ATOM 734 C C . GLY A 1 88 ? -7.215 -16.734 0.687 1 89.38 88 GLY A C 1
ATOM 735 O O . GLY A 1 88 ? -8.367 -17.172 0.713 1 89.38 88 GLY A O 1
ATOM 736 N N . ALA A 1 89 ? -6.328 -16.953 1.609 1 91.88 89 ALA A N 1
ATOM 737 C CA . ALA A 1 89 ? -6.602 -17.891 2.705 1 91.88 89 ALA A CA 1
ATOM 738 C C . ALA A 1 89 ? -7.59 -17.281 3.699 1 91.88 89 ALA A C 1
ATOM 740 O O . ALA A 1 89 ? -8.445 -17.984 4.238 1 91.88 89 ALA A O 1
ATOM 741 N N . SER A 1 90 ? -7.457 -15.992 3.912 1 92.75 90 SER A N 1
ATOM 742 C CA . SER A 1 90 ? -8.289 -15.344 4.918 1 92.75 90 SER A CA 1
ATOM 743 C C . SER A 1 90 ? -9.727 -15.195 4.438 1 92.75 90 SER A C 1
ATOM 745 O O . SER A 1 90 ? -10.641 -14.992 5.242 1 92.75 90 SER A O 1
ATOM 747 N N . ARG A 1 91 ? -9.922 -15.344 3.189 1 86 91 ARG A N 1
ATOM 748 C CA . ARG A 1 91 ? -11.258 -15.109 2.641 1 86 91 ARG A CA 1
ATOM 749 C C . ARG A 1 91 ? -11.969 -16.422 2.352 1 86 91 ARG A C 1
ATOM 751 O O . ARG A 1 91 ? -13.117 -16.438 1.91 1 86 91 ARG A O 1
ATOM 758 N N . ILE A 1 92 ? -11.375 -17.531 2.648 1 83.88 92 ILE A N 1
ATOM 759 C CA . ILE A 1 92 ? -11.984 -18.844 2.459 1 83.88 92 ILE A CA 1
ATOM 760 C C . ILE A 1 92 ? -12.977 -19.109 3.582 1 83.88 92 ILE A C 1
ATOM 762 O O . ILE A 1 92 ? -12.75 -18.734 4.734 1 83.88 92 ILE A O 1
ATOM 766 N N . LYS A 1 93 ? -14.078 -19.719 3.133 1 80.38 93 LYS A N 1
ATOM 767 C CA . LYS A 1 93 ? -14.992 -20.188 4.164 1 80.38 93 LYS A CA 1
ATOM 768 C C . LYS A 1 93 ? -14.406 -21.391 4.906 1 80.38 93 LYS A C 1
ATOM 770 O O . LYS A 1 93 ? -14.352 -22.5 4.367 1 80.38 93 LYS A O 1
ATOM 775 N N . PHE A 1 94 ? -14.086 -21.219 6.094 1 81.06 94 PHE A N 1
ATOM 776 C CA . PHE A 1 94 ? -13.297 -22.188 6.848 1 81.06 94 PHE A CA 1
ATOM 777 C C . PHE A 1 94 ? -14.062 -23.5 7.016 1 81.06 94 PHE A C 1
ATOM 779 O O . PHE A 1 94 ? -13.461 -24.578 7.012 1 81.06 94 PHE A O 1
ATOM 786 N N . GLY A 1 95 ? -15.43 -23.406 7.156 1 78.31 95 GLY A N 1
ATOM 787 C CA . GLY A 1 95 ? -16.219 -24.625 7.285 1 78.31 95 GLY A CA 1
ATOM 788 C C . GLY A 1 95 ? -16.094 -25.547 6.09 1 78.31 95 GLY A C 1
ATOM 789 O O . GLY A 1 95 ? -15.836 -26.734 6.242 1 78.31 95 GLY A O 1
ATOM 790 N N . ASP A 1 96 ? -16.125 -24.984 4.93 1 80 96 ASP A N 1
ATOM 791 C CA . ASP A 1 96 ? -16.016 -25.766 3.695 1 80 96 ASP A CA 1
ATOM 792 C C . ASP A 1 96 ? -14.602 -26.281 3.502 1 80 96 ASP A C 1
ATOM 794 O O . ASP A 1 96 ? -14.406 -27.406 3.029 1 80 96 ASP A O 1
ATOM 798 N N . PHE A 1 97 ? -13.703 -25.562 3.902 1 83.44 97 PHE A N 1
ATOM 799 C CA . PHE A 1 97 ? -12.305 -25.953 3.787 1 83.44 97 PHE A CA 1
ATOM 800 C C . PHE A 1 97 ? -12 -27.141 4.688 1 83.44 97 PHE A C 1
ATOM 802 O O . PHE A 1 97 ? -11.305 -28.078 4.277 1 83.44 97 PHE A O 1
ATOM 809 N N . LYS A 1 98 ? -12.562 -27.094 5.852 1 84.56 98 LYS A N 1
ATOM 810 C CA . LYS A 1 98 ? -12.305 -28.141 6.844 1 84.56 98 LYS A CA 1
ATOM 811 C C . LYS A 1 98 ? -12.836 -29.484 6.367 1 84.56 98 LYS A C 1
ATOM 813 O O . LYS A 1 98 ? -12.242 -30.531 6.652 1 84.56 98 LYS A O 1
ATOM 818 N N . ALA A 1 99 ? -13.867 -29.469 5.602 1 83.62 99 ALA A N 1
ATOM 819 C CA . ALA A 1 99 ? -14.492 -30.703 5.102 1 83.62 99 ALA A CA 1
ATOM 820 C C . ALA A 1 99 ? -13.57 -31.422 4.121 1 83.62 99 ALA A C 1
ATOM 822 O O . ALA A 1 99 ? -13.586 -32.656 4.035 1 83.62 99 ALA A O 1
ATOM 823 N N . ASP A 1 100 ? -12.703 -30.688 3.422 1 87.75 100 ASP A N 1
ATOM 824 C CA . ASP A 1 100 ? -11.867 -31.281 2.387 1 87.75 100 ASP A CA 1
ATOM 825 C C . ASP A 1 100 ? -10.383 -31.047 2.684 1 87.75 100 ASP A C 1
ATOM 827 O O . ASP A 1 100 ? -9.562 -31.016 1.769 1 87.75 100 ASP A O 1
ATOM 831 N N . LYS A 1 101 ? -10.062 -30.844 3.957 1 88.25 101 LYS A N 1
ATOM 832 C CA . LYS A 1 101 ? -8.711 -30.453 4.344 1 88.25 101 LYS A CA 1
ATOM 833 C C . LYS A 1 101 ? -7.695 -31.531 3.967 1 88.25 101 LYS A C 1
ATOM 835 O O . LYS A 1 101 ? -6.57 -31.219 3.574 1 88.25 101 LYS A O 1
ATOM 840 N N . PHE A 1 102 ? -8.055 -32.812 4.039 1 88.06 102 PHE A N 1
ATOM 841 C CA . PHE A 1 102 ? -7.109 -33.875 3.756 1 88.06 102 PHE A CA 1
ATOM 842 C C . PHE A 1 102 ? -6.832 -33.969 2.262 1 88.06 102 PHE A C 1
ATOM 844 O O . PHE A 1 102 ? -5.691 -34.188 1.85 1 88.06 102 PHE A O 1
ATOM 851 N N . MET A 1 103 ? -7.879 -33.812 1.491 1 88.56 103 MET A N 1
ATOM 852 C CA . MET A 1 103 ? -7.707 -33.812 0.041 1 88.56 103 MET A CA 1
ATOM 853 C C . MET A 1 103 ? -6.859 -32.625 -0.418 1 88.56 103 MET A C 1
ATOM 855 O O . MET A 1 103 ? -5.934 -32.812 -1.214 1 88.56 103 MET A O 1
ATOM 859 N N . ILE A 1 104 ? -7.184 -31.484 0.077 1 90.75 104 ILE A N 1
ATOM 860 C CA . ILE A 1 104 ? -6.457 -30.266 -0.263 1 90.75 104 ILE A CA 1
ATOM 861 C C . ILE A 1 104 ? -4.996 -30.406 0.161 1 90.75 104 ILE A C 1
ATOM 863 O O . ILE A 1 104 ? -4.09 -30.094 -0.616 1 90.75 104 ILE A O 1
ATOM 867 N N . GLY A 1 105 ? -4.785 -30.922 1.351 1 90.44 105 GLY A N 1
ATOM 868 C CA . GLY A 1 105 ? -3.438 -31.094 1.873 1 90.44 105 GLY A CA 1
ATOM 869 C C . GLY A 1 105 ? -2.611 -32.094 1.084 1 90.44 105 GLY A C 1
ATOM 870 O O . GLY A 1 105 ? -1.434 -31.844 0.806 1 90.44 105 GLY A O 1
ATOM 871 N N . SER A 1 106 ? -3.209 -33.219 0.791 1 92.06 106 SER A N 1
ATOM 872 C CA . SER A 1 106 ? -2.506 -34.219 0.027 1 92.06 106 SER A CA 1
ATOM 873 C C . SER A 1 106 ? -2.125 -33.719 -1.36 1 92.06 106 SER A C 1
ATOM 875 O O . SER A 1 106 ? -1.002 -33.938 -1.819 1 92.06 106 SER A O 1
ATOM 877 N N . MET A 1 107 ? -3.055 -33.062 -1.961 1 92 107 MET A N 1
ATOM 878 C CA . MET A 1 107 ? -2.775 -32.531 -3.289 1 92 107 MET A CA 1
ATOM 879 C C . MET A 1 107 ? -1.701 -31.453 -3.225 1 92 107 MET A C 1
ATOM 881 O O . MET A 1 107 ? -0.864 -31.359 -4.121 1 92 107 MET A O 1
ATOM 885 N N . ALA A 1 108 ? -1.772 -30.688 -2.184 1 92.94 108 ALA A N 1
ATOM 886 C CA . ALA A 1 108 ? -0.846 -29.562 -2.053 1 92.94 108 ALA A CA 1
ATOM 887 C C . ALA A 1 108 ? 0.567 -30.047 -1.75 1 92.94 108 ALA A C 1
ATOM 889 O O . ALA A 1 108 ? 1.541 -29.531 -2.307 1 92.94 108 ALA A O 1
ATOM 890 N N . VAL A 1 109 ? 0.724 -31.062 -0.9 1 91.94 109 VAL A N 1
ATOM 891 C CA . VAL A 1 109 ? 2.045 -31.484 -0.458 1 91.94 109 VAL A CA 1
ATOM 892 C C . VAL A 1 109 ? 2.527 -32.656 -1.331 1 91.94 109 VAL A C 1
ATOM 894 O O . VAL A 1 109 ? 3.506 -32.5 -2.068 1 91.94 109 VAL A O 1
ATOM 897 N N . VAL A 1 110 ? 1.78 -33.719 -1.317 1 93.19 110 VAL A N 1
ATOM 898 C CA . VAL A 1 110 ? 2.17 -34.906 -2.051 1 93.19 110 VAL A CA 1
ATOM 899 C C . VAL A 1 110 ? 2.129 -34.625 -3.553 1 93.19 110 VAL A C 1
ATOM 901 O O . VAL A 1 110 ? 3.041 -35.031 -4.285 1 93.19 110 VAL A O 1
ATOM 904 N N . GLY A 1 111 ? 1.073 -34.031 -3.969 1 94.81 111 GLY A N 1
ATOM 905 C CA . GLY A 1 111 ? 0.957 -33.719 -5.383 1 94.81 111 GLY A CA 1
ATOM 906 C C . GLY A 1 111 ? 2.104 -32.844 -5.895 1 94.81 111 GLY A C 1
ATOM 907 O O . GLY A 1 111 ? 2.65 -33.125 -6.969 1 94.81 111 GLY A O 1
ATOM 908 N N . THR A 1 112 ? 2.441 -31.844 -5.141 1 95.5 112 THR A N 1
ATOM 909 C CA . THR A 1 112 ? 3.514 -30.938 -5.543 1 95.5 112 THR A CA 1
ATOM 910 C C . THR A 1 112 ? 4.859 -31.656 -5.547 1 95.5 112 THR A C 1
ATOM 912 O O . THR A 1 112 ? 5.672 -31.469 -6.453 1 95.5 112 THR A O 1
ATOM 915 N N . LEU A 1 113 ? 5.086 -32.469 -4.559 1 94.62 113 LEU A N 1
ATOM 916 C CA . LEU A 1 113 ? 6.332 -33.219 -4.465 1 94.62 113 LEU A CA 1
ATOM 917 C C . LEU A 1 113 ? 6.465 -34.188 -5.633 1 94.62 113 LEU A C 1
ATOM 919 O O . LEU A 1 113 ? 7.52 -34.281 -6.262 1 94.62 113 LEU A O 1
ATOM 923 N N . VAL A 1 114 ? 5.449 -34.906 -5.902 1 95.81 114 VAL A N 1
ATOM 924 C CA . VAL A 1 114 ? 5.457 -35.906 -6.988 1 95.81 114 VAL A CA 1
ATOM 925 C C . VAL A 1 114 ? 5.633 -35.188 -8.32 1 95.81 114 VAL A C 1
ATOM 927 O O . VAL A 1 114 ? 6.41 -35.625 -9.172 1 95.81 114 VAL A O 1
ATOM 930 N N . SER A 1 115 ? 4.867 -34.094 -8.492 1 96.88 115 SER A N 1
ATOM 931 C CA . SER A 1 115 ? 4.996 -33.312 -9.719 1 96.88 115 SER A CA 1
ATOM 932 C C . SER A 1 115 ? 6.422 -32.812 -9.914 1 96.88 115 SER A C 1
ATOM 934 O O . SER A 1 115 ? 6.934 -32.812 -11.031 1 96.88 115 SER A O 1
ATOM 936 N N . THR A 1 116 ? 7.047 -32.375 -8.828 1 96.38 116 THR A N 1
ATOM 937 C CA . THR A 1 116 ? 8.414 -31.891 -8.867 1 96.38 116 THR A CA 1
ATOM 938 C C . THR A 1 116 ? 9.383 -33 -9.32 1 96.38 116 THR A C 1
ATOM 940 O O . THR A 1 116 ? 10.203 -32.75 -10.203 1 96.38 116 THR A O 1
ATOM 943 N N . VAL A 1 117 ? 9.25 -34.156 -8.742 1 95.19 117 VAL A N 1
ATOM 944 C CA . VAL A 1 117 ? 10.172 -35.281 -9.016 1 95.19 117 VAL A CA 1
ATOM 945 C C . VAL A 1 117 ? 9.945 -35.812 -10.43 1 95.19 117 VAL A C 1
ATOM 947 O O . VAL A 1 117 ? 10.898 -36.031 -11.172 1 95.19 117 VAL A O 1
ATOM 950 N N . VAL A 1 118 ? 8.688 -35.969 -10.789 1 97.25 118 VAL A N 1
ATOM 951 C CA . VAL A 1 118 ? 8.375 -36.5 -12.109 1 97.25 118 VAL A CA 1
ATOM 952 C C . VAL A 1 118 ? 8.844 -35.531 -13.188 1 97.25 118 VAL A C 1
ATOM 954 O O . VAL A 1 118 ? 9.453 -35.938 -14.18 1 97.25 118 VAL A O 1
ATOM 957 N N . TYR A 1 119 ? 8.508 -34.281 -13.023 1 97.38 119 TYR A N 1
ATOM 958 C CA . TYR A 1 119 ? 8.961 -33.312 -14 1 97.38 119 TYR A CA 1
ATOM 959 C C . TYR A 1 119 ? 10.484 -33.281 -14.07 1 97.38 119 TYR A C 1
ATOM 961 O O . TYR A 1 119 ? 11.062 -33.188 -15.156 1 97.38 119 TYR A O 1
ATOM 969 N N . GLY A 1 120 ? 11.125 -33.25 -12.883 1 95.38 120 GLY A N 1
ATOM 970 C CA . GLY A 1 120 ? 12.578 -33.25 -12.844 1 95.38 120 GLY A CA 1
ATOM 971 C C . GLY A 1 120 ? 13.195 -34.406 -13.578 1 95.38 120 GLY A C 1
ATOM 972 O O . GLY A 1 120 ? 14.148 -34.25 -14.336 1 95.38 120 GLY A O 1
ATOM 973 N N . LEU A 1 121 ? 12.664 -35.594 -13.383 1 95.12 121 LEU A N 1
ATOM 974 C CA . LEU A 1 121 ? 13.172 -36.812 -14.031 1 95.12 121 LEU A CA 1
ATOM 975 C C . LEU A 1 121 ? 12.977 -36.719 -15.539 1 95.12 121 LEU A C 1
ATOM 977 O O . LEU A 1 121 ? 13.875 -37.094 -16.312 1 95.12 121 LEU A O 1
ATOM 981 N N . LEU A 1 122 ? 11.844 -36.281 -15.969 1 95.69 122 LEU A N 1
ATOM 982 C CA . LEU A 1 122 ? 11.562 -36.156 -17.391 1 95.69 122 LEU A CA 1
ATOM 983 C C . LEU A 1 122 ? 12.445 -35.125 -18.047 1 95.69 122 LEU A C 1
ATOM 985 O O . LEU A 1 122 ? 12.945 -35.312 -19.156 1 95.69 122 LEU A O 1
ATOM 989 N N . PHE A 1 123 ? 12.586 -34.031 -17.344 1 94.12 123 PHE A N 1
ATOM 990 C CA . PHE A 1 123 ? 13.406 -32.969 -17.891 1 94.12 123 PHE A CA 1
ATOM 991 C C . PHE A 1 123 ? 14.875 -33.375 -17.938 1 94.12 123 PHE A C 1
ATOM 993 O O . PHE A 1 123 ? 15.602 -32.969 -18.844 1 94.12 123 PHE A O 1
ATOM 1000 N N . PHE A 1 124 ? 15.328 -34.094 -16.906 1 92.12 124 PHE A N 1
ATOM 1001 C CA . PHE A 1 124 ? 16.672 -34.656 -16.891 1 92.12 124 PHE A CA 1
ATOM 1002 C C . PHE A 1 124 ? 16.906 -35.531 -18.109 1 92.12 124 PHE A C 1
ATOM 1004 O O . PHE A 1 124 ? 17.938 -35.469 -18.766 1 92.12 124 PHE A O 1
ATOM 1011 N N . GLY A 1 125 ? 15.961 -36.375 -18.422 1 91.12 125 GLY A N 1
ATOM 1012 C CA . GLY A 1 125 ? 16.016 -37.219 -19.594 1 91.12 125 GLY A CA 1
ATOM 1013 C C . GLY A 1 125 ? 16.078 -36.438 -20.891 1 91.12 125 GLY A C 1
ATOM 1014 O O . GLY A 1 125 ? 16.797 -36.812 -21.828 1 91.12 125 GLY A O 1
ATOM 1015 N N . LEU A 1 126 ? 15.328 -35.312 -20.922 1 87.69 126 LEU A N 1
ATOM 1016 C CA . LEU A 1 126 ? 15.352 -34.469 -22.094 1 87.69 126 LEU A CA 1
ATOM 1017 C C . LEU A 1 126 ? 16.734 -33.844 -22.281 1 87.69 126 LEU A C 1
ATOM 1019 O O . LEU A 1 126 ? 17.203 -33.688 -23.406 1 87.69 126 LEU A O 1
ATOM 1023 N N . GLY A 1 127 ? 17.281 -33.406 -21.203 1 83.5 127 GLY A N 1
ATOM 1024 C CA . GLY A 1 127 ? 18.625 -32.844 -21.281 1 83.5 127 GLY A CA 1
ATOM 1025 C C . GLY A 1 127 ? 19.609 -33.812 -21.906 1 83.5 127 GLY A C 1
ATOM 1026 O O . GLY A 1 127 ? 20.453 -33.406 -22.719 1 83.5 127 GLY A O 1
ATOM 1027 N N . TYR A 1 128 ? 19.484 -35.031 -21.578 1 82.5 128 TYR A N 1
ATOM 1028 C CA . TYR A 1 128 ? 20.344 -36.062 -22.141 1 82.5 128 TYR A CA 1
ATOM 1029 C C . TYR A 1 128 ? 20.094 -36.219 -23.641 1 82.5 128 TYR A C 1
ATOM 1031 O O . TYR A 1 128 ? 21.031 -36.406 -24.422 1 82.5 128 TYR A O 1
ATOM 1039 N N . LEU A 1 129 ? 18.906 -36.062 -24.047 1 82.38 129 LEU A N 1
ATOM 1040 C CA . LEU A 1 129 ? 18.516 -36.25 -25.438 1 82.38 129 LEU A CA 1
ATOM 1041 C C . LEU A 1 129 ? 19 -35.094 -26.312 1 82.38 129 LEU A C 1
ATOM 1043 O O . LEU A 1 129 ? 19.375 -35.281 -27.469 1 82.38 129 LEU A O 1
ATOM 1047 N N . ILE A 1 130 ? 19.031 -33.875 -25.719 1 79.94 130 ILE A N 1
ATOM 1048 C CA . ILE A 1 130 ? 19.391 -32.688 -26.5 1 79.94 130 ILE A CA 1
ATOM 1049 C C . ILE A 1 130 ? 20.859 -32.344 -26.25 1 79.94 130 ILE A C 1
ATOM 1051 O O . ILE A 1 130 ? 21.344 -31.312 -26.703 1 79.94 130 ILE A O 1
ATOM 1055 N N . HIS A 1 131 ? 21.594 -33.062 -25.5 1 79.5 131 HIS A N 1
ATOM 1056 C CA . HIS A 1 131 ? 23.031 -32.938 -25.25 1 79.5 131 HIS A CA 1
ATOM 1057 C C . HIS A 1 131 ? 23.359 -31.703 -24.438 1 79.5 131 HIS A C 1
ATOM 1059 O O . HIS A 1 131 ? 24.297 -30.969 -24.781 1 79.5 131 HIS A O 1
ATOM 1065 N N . VAL A 1 132 ? 22.516 -31.375 -23.562 1 80.75 132 VAL A N 1
ATOM 1066 C CA . VAL A 1 132 ? 22.812 -30.328 -22.578 1 80.75 132 VAL A CA 1
ATOM 1067 C C . VAL A 1 132 ? 23.047 -30.969 -21.219 1 80.75 132 VAL A C 1
ATOM 1069 O O . VAL A 1 132 ? 22.281 -31.812 -20.766 1 80.75 132 VAL A O 1
ATOM 1072 N N . ASN A 1 133 ? 24.125 -30.641 -20.609 1 84.5 133 ASN A N 1
ATOM 1073 C CA . ASN A 1 133 ? 24.484 -31.203 -19.312 1 84.5 133 ASN A CA 1
ATOM 1074 C C . ASN A 1 133 ? 23.672 -30.562 -18.188 1 84.5 133 ASN A C 1
ATOM 1076 O O . ASN A 1 133 ? 24.062 -29.516 -17.656 1 84.5 133 ASN A O 1
ATOM 1080 N N . ILE A 1 134 ? 22.578 -31.172 -17.859 1 88 134 ILE A N 1
ATOM 1081 C CA . ILE A 1 134 ? 21.75 -30.734 -16.75 1 88 134 ILE A CA 1
ATOM 1082 C C . ILE A 1 134 ? 21.812 -31.766 -15.625 1 88 134 ILE A C 1
ATOM 1084 O O . ILE A 1 134 ? 21.594 -32.969 -15.852 1 88 134 ILE A O 1
ATOM 1088 N N . SER A 1 135 ? 22.188 -31.328 -14.484 1 88.94 135 SER A N 1
ATOM 1089 C CA . SER A 1 135 ? 22.219 -32.25 -13.344 1 88.94 135 SER A CA 1
ATOM 1090 C C . SER A 1 135 ? 20.797 -32.594 -12.883 1 88.94 135 SER A C 1
ATOM 1092 O O . SER A 1 135 ? 19.859 -31.859 -13.172 1 88.94 135 SER A O 1
ATOM 1094 N N . LEU A 1 136 ? 20.641 -33.719 -12.25 1 89.25 136 LEU A N 1
ATOM 1095 C CA . LEU A 1 136 ? 19.344 -34.125 -11.727 1 89.25 136 LEU A CA 1
ATOM 1096 C C . LEU A 1 136 ? 18.797 -33.094 -10.734 1 89.25 136 LEU A C 1
ATOM 1098 O O . LEU A 1 136 ? 17.594 -32.844 -10.695 1 89.25 136 LEU A O 1
ATOM 1102 N N . LEU A 1 137 ? 19.688 -32.5 -9.969 1 89.75 137 LEU A N 1
ATOM 1103 C CA . LEU A 1 137 ? 19.297 -31.5 -8.992 1 89.75 137 LEU A CA 1
ATOM 1104 C C . LEU A 1 137 ? 18.75 -30.25 -9.68 1 89.75 137 LEU A C 1
ATOM 1106 O O . LEU A 1 137 ? 17.734 -29.688 -9.242 1 89.75 137 LEU A O 1
ATOM 1110 N N . GLU A 1 138 ? 19.391 -29.844 -10.703 1 92.06 138 GLU A N 1
ATOM 1111 C CA . GLU A 1 138 ? 18.922 -28.688 -11.461 1 92.06 138 GLU A CA 1
ATOM 1112 C C . GLU A 1 138 ? 17.562 -28.953 -12.102 1 92.06 138 GLU A C 1
ATOM 1114 O O . GLU A 1 138 ? 16.703 -28.078 -12.133 1 92.06 138 GLU A O 1
ATOM 1119 N N . ALA A 1 139 ? 17.438 -30.172 -12.586 1 93.44 139 ALA A N 1
ATOM 1120 C CA . ALA A 1 139 ? 16.172 -30.547 -13.203 1 93.44 139 ALA A CA 1
ATOM 1121 C C . ALA A 1 139 ? 15.039 -30.562 -12.18 1 93.44 139 ALA A C 1
ATOM 1123 O O . ALA A 1 139 ? 13.914 -30.172 -12.477 1 93.44 139 ALA A O 1
ATOM 1124 N N . CYS A 1 140 ? 15.336 -31.016 -10.992 1 93.31 140 CYS A N 1
ATOM 1125 C CA . CYS A 1 140 ? 14.336 -31.031 -9.922 1 93.31 140 CYS A CA 1
ATOM 1126 C C . CYS A 1 140 ? 13.984 -29.625 -9.469 1 93.31 140 CYS A C 1
ATOM 1128 O O . CYS A 1 140 ? 12.844 -29.344 -9.094 1 93.31 140 CYS A O 1
ATOM 1130 N N . ILE A 1 141 ? 14.977 -28.75 -9.523 1 93.94 141 ILE A N 1
ATOM 1131 C CA . ILE A 1 141 ? 14.711 -27.359 -9.203 1 93.94 141 ILE A CA 1
ATOM 1132 C C . ILE A 1 141 ? 13.695 -26.797 -10.195 1 93.94 141 ILE A C 1
ATOM 1134 O O . ILE A 1 141 ? 12.742 -26.109 -9.797 1 93.94 141 ILE A O 1
ATOM 1138 N N . LEU A 1 142 ? 13.867 -27.156 -11.445 1 95.12 142 LEU A N 1
ATOM 1139 C CA . LEU A 1 142 ? 12.898 -26.719 -12.445 1 95.12 142 LEU A CA 1
ATOM 1140 C C . LEU A 1 142 ? 11.531 -27.344 -12.18 1 95.12 142 LEU A C 1
ATOM 1142 O O . LEU A 1 142 ? 10.5 -26.703 -12.375 1 95.12 142 LEU A O 1
ATOM 1146 N N . GLY A 1 143 ? 11.555 -28.547 -11.773 1 96.25 143 GLY A N 1
ATOM 1147 C CA . GLY A 1 143 ? 10.312 -29.188 -11.398 1 96.25 143 GLY A CA 1
ATOM 1148 C C . GLY A 1 143 ? 9.586 -28.484 -10.273 1 96.25 143 GLY A C 1
ATOM 1149 O O . GLY A 1 143 ? 8.367 -28.328 -10.305 1 96.25 143 GLY A O 1
ATOM 1150 N N . ALA A 1 144 ? 10.336 -28.062 -9.305 1 95.25 144 ALA A N 1
ATOM 1151 C CA . ALA A 1 144 ? 9.758 -27.328 -8.188 1 95.25 144 ALA A CA 1
ATOM 1152 C C . ALA A 1 144 ? 9.195 -25.984 -8.641 1 95.25 144 ALA A C 1
ATOM 1154 O O . ALA A 1 144 ? 8.195 -25.5 -8.109 1 95.25 144 ALA A O 1
ATOM 1155 N N . ILE A 1 145 ? 9.836 -25.406 -9.594 1 95.38 145 ILE A N 1
ATOM 1156 C CA . ILE A 1 145 ? 9.461 -24.094 -10.117 1 95.38 145 ILE A CA 1
ATOM 1157 C C . ILE A 1 145 ? 8.117 -24.188 -10.828 1 95.38 145 ILE A C 1
ATOM 1159 O O . ILE A 1 145 ? 7.262 -23.312 -10.672 1 95.38 145 ILE A O 1
ATOM 1163 N N . VAL A 1 146 ? 7.859 -25.281 -11.523 1 96.31 146 VAL A N 1
ATOM 1164 C CA . VAL A 1 146 ? 6.684 -25.328 -12.391 1 96.31 146 VAL A CA 1
ATOM 1165 C C . VAL A 1 146 ? 5.594 -26.172 -11.727 1 96.31 146 VAL A C 1
ATOM 1167 O O . VAL A 1 146 ? 4.512 -26.344 -12.289 1 96.31 146 VAL A O 1
ATOM 1170 N N . ALA A 1 147 ? 5.816 -26.594 -10.516 1 95.06 147 ALA A N 1
ATOM 1171 C CA . ALA A 1 147 ? 4.883 -27.484 -9.844 1 95.06 147 ALA A CA 1
ATOM 1172 C C . ALA A 1 147 ? 3.66 -26.734 -9.336 1 95.06 147 ALA A C 1
ATOM 1174 O O . ALA A 1 147 ? 2.535 -27.234 -9.406 1 95.06 147 ALA A O 1
ATOM 1175 N N . PRO A 1 148 ? 3.85 -25.5 -8.836 1 92.75 148 PRO A N 1
ATOM 1176 C CA . PRO A 1 148 ? 2.695 -24.828 -8.242 1 92.75 148 PRO A CA 1
ATOM 1177 C C . PRO A 1 148 ? 1.657 -24.406 -9.273 1 92.75 148 PRO A C 1
ATOM 1179 O O . PRO A 1 148 ? 2.014 -24.062 -10.406 1 92.75 148 PRO A O 1
ATOM 1182 N N . THR A 1 149 ? 0.385 -24.438 -8.828 1 92.06 149 THR A N 1
ATOM 1183 C CA . THR A 1 149 ? -0.723 -24.047 -9.695 1 92.06 149 THR A CA 1
ATOM 1184 C C . THR A 1 149 ? -1.354 -22.75 -9.219 1 92.06 149 THR A C 1
ATOM 1186 O O . THR A 1 149 ? -1.202 -22.375 -8.055 1 92.06 149 THR A O 1
ATOM 1189 N N . ASP A 1 150 ? -1.925 -22.047 -10.125 1 86.88 150 ASP A N 1
ATOM 1190 C CA . ASP A 1 150 ? -2.621 -20.797 -9.844 1 86.88 150 ASP A CA 1
ATOM 1191 C C . ASP A 1 150 ? -3.938 -20.719 -10.617 1 86.88 150 ASP A C 1
ATOM 1193 O O . ASP A 1 150 ? -3.979 -20.203 -11.734 1 86.88 150 ASP A O 1
ATOM 1197 N N . PRO A 1 151 ? -5 -21.141 -9.938 1 75 151 PRO A N 1
ATOM 1198 C CA . PRO A 1 151 ? -6.254 -21.219 -10.695 1 75 151 PRO A CA 1
ATOM 1199 C C . PRO A 1 151 ? -6.977 -19.891 -10.797 1 75 151 PRO A C 1
ATOM 1201 O O . PRO A 1 151 ? -8.039 -19.797 -11.406 1 75 151 PRO A O 1
ATOM 1204 N N . ILE A 1 152 ? -6.477 -18.844 -10.211 1 65.12 152 ILE A N 1
ATOM 1205 C CA . ILE A 1 152 ? -7.227 -17.625 -9.984 1 65.12 152 ILE A CA 1
ATOM 1206 C C . ILE A 1 152 ? -7.773 -17.094 -11.312 1 65.12 152 ILE A C 1
ATOM 1208 O O . ILE A 1 152 ? -8.922 -16.656 -11.383 1 65.12 152 ILE A O 1
ATOM 1212 N N . SER A 1 153 ? -7.117 -17.312 -12.352 1 63.22 153 SER A N 1
ATOM 1213 C CA . SER A 1 153 ? -7.469 -16.766 -13.648 1 63.22 153 SER A CA 1
ATOM 1214 C C . SER A 1 153 ? -8.648 -17.5 -14.273 1 63.22 153 SER A C 1
ATOM 1216 O O . SER A 1 153 ? -9.336 -16.953 -15.141 1 63.22 153 SER A O 1
ATOM 1218 N N . ALA A 1 154 ? -8.883 -18.625 -13.68 1 71.06 154 ALA A N 1
ATOM 1219 C CA . ALA A 1 154 ? -9.859 -19.453 -14.383 1 71.06 154 ALA A CA 1
ATOM 1220 C C . ALA A 1 154 ? -11.094 -19.688 -13.523 1 71.06 154 ALA A C 1
ATOM 1222 O O . ALA A 1 154 ? -12.078 -20.266 -13.992 1 71.06 154 ALA A O 1
ATOM 1223 N N . MET A 1 155 ? -10.984 -19.141 -12.375 1 78.12 155 MET A N 1
ATOM 1224 C CA . MET A 1 155 ? -12.086 -19.438 -11.461 1 78.12 155 MET A CA 1
ATOM 1225 C C . MET A 1 155 ? -13.391 -18.812 -11.961 1 78.12 155 MET A C 1
ATOM 1227 O O . MET A 1 155 ? -14.461 -19.406 -11.797 1 78.12 155 MET A O 1
ATOM 1231 N N . SER A 1 156 ? -13.18 -17.75 -12.609 1 77.19 156 SER A N 1
ATOM 1232 C CA . SER A 1 156 ? -14.375 -17.094 -13.141 1 77.19 156 SER A CA 1
ATOM 1233 C C . SER A 1 156 ? -14.992 -17.906 -14.281 1 77.19 156 SER A C 1
ATOM 1235 O O . SER A 1 156 ? -16.219 -18 -14.391 1 77.19 156 SER A O 1
ATOM 1237 N N . ILE A 1 157 ? -14.164 -18.469 -15.055 1 81.25 157 ILE A N 1
ATOM 1238 C CA . ILE A 1 157 ? -14.609 -19.297 -16.188 1 81.25 157 ILE A CA 1
ATOM 1239 C C . ILE A 1 157 ? -15.273 -20.562 -15.656 1 81.25 157 ILE A C 1
ATOM 1241 O O . ILE A 1 157 ? -16.328 -20.969 -16.156 1 81.25 157 ILE A O 1
ATOM 1245 N N . LEU A 1 158 ? -14.766 -21.031 -14.672 1 84.12 158 LEU A N 1
ATOM 1246 C CA . LEU A 1 158 ? -15.273 -22.281 -14.102 1 84.12 158 LEU A CA 1
ATOM 1247 C C . LEU A 1 158 ? -16.609 -22.047 -13.391 1 84.12 158 LEU A C 1
ATOM 1249 O O . LEU A 1 158 ? -17.5 -22.891 -13.461 1 84.12 158 LEU A O 1
ATOM 1253 N N . ALA A 1 159 ? -16.656 -20.938 -12.82 1 80.81 159 ALA A N 1
ATOM 1254 C CA . ALA A 1 159 ? -17.922 -20.578 -12.172 1 80.81 159 ALA A CA 1
ATOM 1255 C C . ALA A 1 159 ? -19.047 -20.438 -13.195 1 80.81 159 ALA A C 1
ATOM 1257 O O . ALA A 1 159 ? -20.156 -20.938 -12.992 1 80.81 159 ALA A O 1
ATOM 1258 N N . LYS A 1 160 ? -18.719 -19.859 -14.266 1 81.06 160 LYS A N 1
ATOM 1259 C CA . LYS A 1 160 ? -19.703 -19.656 -15.336 1 81.06 160 LYS A CA 1
ATOM 1260 C C . LYS A 1 160 ? -20.062 -20.984 -16 1 81.06 160 LYS A C 1
ATOM 1262 O O . LYS A 1 160 ? -21.172 -21.141 -16.516 1 81.06 160 LYS A O 1
ATOM 1267 N N . ALA A 1 161 ? -19.172 -21.906 -15.898 1 83.75 161 ALA A N 1
ATOM 1268 C CA . ALA A 1 161 ? -19.391 -23.219 -16.484 1 83.75 161 ALA A CA 1
ATOM 1269 C C . ALA A 1 161 ? -20.203 -24.109 -15.555 1 83.75 161 ALA A C 1
ATOM 1271 O O . ALA A 1 161 ? -20.609 -25.203 -15.93 1 83.75 161 ALA A O 1
ATOM 1272 N N . GLY A 1 162 ? -20.453 -23.578 -14.258 1 81.44 162 GLY A N 1
ATOM 1273 C CA . GLY A 1 162 ? -21.297 -24.312 -13.312 1 81.44 162 GLY A CA 1
ATOM 1274 C C . GLY A 1 162 ? -20.5 -25.203 -12.375 1 81.44 162 GLY A C 1
ATOM 1275 O O . GLY A 1 162 ? -21.031 -26.188 -11.852 1 81.44 162 GLY A O 1
ATOM 1276 N N . LEU A 1 163 ? -19.297 -24.938 -12.227 1 85.75 163 LEU A N 1
ATOM 1277 C CA . LEU A 1 163 ? -18.469 -25.719 -11.305 1 85.75 163 LEU A CA 1
ATOM 1278 C C . LEU A 1 163 ? -19.016 -25.625 -9.883 1 85.75 163 LEU A C 1
ATOM 1280 O O . LEU A 1 163 ? -19.234 -24.516 -9.367 1 85.75 163 LEU A O 1
ATOM 1284 N N . PRO A 1 164 ? -19.219 -26.781 -9.289 1 83.69 164 PRO A N 1
ATOM 1285 C CA . PRO A 1 164 ? -19.688 -26.75 -7.895 1 83.69 164 PRO A CA 1
ATOM 1286 C C . PRO A 1 164 ? -18.734 -26 -6.973 1 83.69 164 PRO A C 1
ATOM 1288 O O . PRO A 1 164 ? -17.516 -26.109 -7.129 1 83.69 164 PRO A O 1
ATOM 1291 N N . LYS A 1 165 ? -19.266 -25.375 -6.012 1 83.38 165 LYS A N 1
ATOM 1292 C CA . LYS A 1 165 ? -18.516 -24.547 -5.074 1 83.38 165 LYS A CA 1
ATOM 1293 C C . LYS A 1 165 ? -17.453 -25.375 -4.34 1 83.38 165 LYS A C 1
ATOM 1295 O O . LYS A 1 165 ? -16.359 -24.891 -4.086 1 83.38 165 LYS A O 1
ATOM 1300 N N . ARG A 1 166 ? -17.797 -26.547 -4.09 1 84.19 166 ARG A N 1
ATOM 1301 C CA . ARG A 1 166 ? -16.891 -27.406 -3.328 1 84.19 166 ARG A CA 1
ATOM 1302 C C . ARG A 1 166 ? -15.633 -27.719 -4.125 1 84.19 166 ARG A C 1
ATOM 1304 O O . ARG A 1 166 ? -14.531 -27.734 -3.576 1 84.19 166 ARG A O 1
ATOM 1311 N N . ILE A 1 167 ? -15.805 -28 -5.414 1 86.25 167 ILE A N 1
ATOM 1312 C CA . ILE A 1 167 ? -14.664 -28.312 -6.27 1 86.25 167 ILE A CA 1
ATOM 1313 C C . ILE A 1 167 ? -13.805 -27.047 -6.449 1 86.25 167 ILE A C 1
ATOM 1315 O O . ILE A 1 167 ? -12.578 -27.125 -6.477 1 86.25 167 ILE A O 1
ATOM 1319 N N . GLY A 1 168 ? -14.492 -25.953 -6.559 1 88 168 GLY A N 1
ATOM 1320 C CA . GLY A 1 168 ? -13.773 -24.688 -6.625 1 88 168 GLY A CA 1
ATOM 1321 C C . GLY A 1 168 ? -12.922 -24.422 -5.398 1 88 168 GLY A C 1
ATOM 1322 O O . GLY A 1 168 ? -11.781 -23.953 -5.516 1 88 168 GLY A O 1
ATOM 1323 N N . LEU A 1 169 ? -13.453 -24.797 -4.305 1 86.81 169 LEU A N 1
ATOM 1324 C CA . LEU A 1 169 ? -12.742 -24.625 -3.043 1 86.81 169 LEU A CA 1
ATOM 1325 C C . LEU A 1 169 ? -11.523 -25.531 -2.975 1 86.81 169 LEU A C 1
ATOM 1327 O O . LEU A 1 169 ? -10.477 -25.141 -2.453 1 86.81 169 LEU A O 1
ATOM 1331 N N . ILE A 1 170 ? -11.672 -26.656 -3.502 1 88.62 170 ILE A N 1
ATOM 1332 C CA . ILE A 1 170 ? -10.57 -27.609 -3.508 1 88.62 170 ILE A CA 1
ATOM 1333 C C . ILE A 1 170 ? -9.445 -27.094 -4.395 1 88.62 170 ILE A C 1
ATOM 1335 O O . ILE A 1 170 ? -8.273 -27.125 -4.008 1 88.62 170 ILE A O 1
ATOM 1339 N N . ILE A 1 171 ? -9.836 -26.594 -5.523 1 90.38 171 ILE A N 1
ATOM 1340 C CA . ILE A 1 171 ? -8.859 -26.047 -6.465 1 90.38 171 ILE A CA 1
ATOM 1341 C C . ILE A 1 171 ? -8.148 -24.859 -5.84 1 90.38 171 ILE A C 1
ATOM 1343 O O . ILE A 1 171 ? -6.918 -24.766 -5.871 1 90.38 171 ILE A O 1
ATOM 1347 N N . GLU A 1 172 ? -8.891 -24.016 -5.211 1 88.81 172 GLU A N 1
ATOM 1348 C CA . GLU A 1 172 ? -8.336 -22.828 -4.586 1 88.81 172 GLU A CA 1
ATOM 1349 C C . GLU A 1 172 ? -7.484 -23.172 -3.371 1 88.81 172 GLU A C 1
ATOM 1351 O O . GLU A 1 172 ? -6.414 -22.594 -3.168 1 88.81 172 GLU A O 1
ATOM 1356 N N . GLY A 1 173 ? -8.039 -24.031 -2.578 1 89.25 173 GLY A N 1
ATOM 1357 C CA . GLY A 1 173 ? -7.309 -24.469 -1.399 1 89.25 173 GLY A CA 1
ATOM 1358 C C . GLY A 1 173 ? -5.984 -25.141 -1.729 1 89.25 173 GLY A C 1
ATOM 1359 O O . GLY A 1 173 ? -4.969 -24.844 -1.092 1 89.25 173 GLY A O 1
ATOM 1360 N N . GLU A 1 174 ? -6.023 -25.984 -2.689 1 91.56 174 GLU A N 1
ATOM 1361 C CA . GLU A 1 174 ? -4.789 -26.625 -3.131 1 91.56 174 GLU A CA 1
ATOM 1362 C C . GLU A 1 174 ? -3.768 -25.594 -3.6 1 91.56 174 GLU A C 1
ATOM 1364 O O . GLU A 1 174 ? -2.588 -25.672 -3.248 1 91.56 174 GLU A O 1
ATOM 1369 N N . ALA A 1 175 ? -4.242 -24.672 -4.363 1 91.75 175 ALA A N 1
ATOM 1370 C CA . ALA A 1 175 ? -3.357 -23.672 -4.945 1 91.75 175 ALA A CA 1
ATOM 1371 C C . ALA A 1 175 ? -2.697 -22.812 -3.861 1 91.75 175 ALA A C 1
ATOM 1373 O O . ALA A 1 175 ? -1.517 -22.484 -3.963 1 91.75 175 ALA A O 1
ATOM 1374 N N . LEU A 1 176 ? -3.4 -22.5 -2.869 1 88.12 176 LEU A N 1
ATOM 1375 C CA . LEU A 1 176 ? -2.879 -21.703 -1.771 1 88.12 176 LEU A CA 1
ATOM 1376 C C . LEU A 1 176 ? -1.723 -22.406 -1.076 1 88.12 176 LEU A C 1
ATOM 1378 O O . LEU A 1 176 ? -0.683 -21.797 -0.814 1 88.12 176 LEU A O 1
ATOM 1382 N N . PHE A 1 177 ? -1.876 -23.672 -0.88 1 89.44 177 PHE A N 1
ATOM 1383 C CA . PHE A 1 177 ? -0.881 -24.422 -0.127 1 89.44 177 PHE A CA 1
ATOM 1384 C C . PHE A 1 177 ? 0.276 -24.844 -1.026 1 89.44 177 PHE A C 1
ATOM 1386 O O . PHE A 1 177 ? 1.434 -24.844 -0.6 1 89.44 177 PHE A O 1
ATOM 1393 N N . ASN A 1 178 ? -0.086 -25.203 -2.18 1 93.75 178 ASN A N 1
ATOM 1394 C CA . ASN A 1 178 ? 0.974 -25.719 -3.033 1 93.75 178 ASN A CA 1
ATOM 1395 C C . ASN A 1 178 ? 1.979 -24.641 -3.412 1 93.75 178 ASN A C 1
ATOM 1397 O O . ASN A 1 178 ? 3.148 -24.938 -3.666 1 93.75 178 ASN A O 1
ATOM 1401 N N . ASP A 1 179 ? 1.519 -23.359 -3.412 1 90.44 179 ASP A N 1
ATOM 1402 C CA . ASP A 1 179 ? 2.461 -22.25 -3.598 1 90.44 179 ASP A CA 1
ATOM 1403 C C . ASP A 1 179 ? 3.547 -22.281 -2.523 1 90.44 179 ASP A C 1
ATOM 1405 O O . ASP A 1 179 ? 4.738 -22.203 -2.834 1 90.44 179 ASP A O 1
ATOM 1409 N N . GLY A 1 180 ? 3.131 -22.391 -1.324 1 88.19 180 GLY A N 1
ATOM 1410 C CA . GLY A 1 180 ? 4.059 -22.438 -0.206 1 88.19 180 GLY A CA 1
ATOM 1411 C C . GLY A 1 180 ? 4.973 -23.641 -0.23 1 88.19 180 GLY A C 1
ATOM 1412 O O . GLY A 1 180 ? 6.176 -23.531 -0.001 1 88.19 180 GLY A O 1
ATOM 1413 N N . VAL A 1 181 ? 4.426 -24.734 -0.558 1 91.69 181 VAL A N 1
ATOM 1414 C CA . VAL A 1 181 ? 5.176 -25.984 -0.58 1 91.69 181 VAL A CA 1
ATOM 1415 C C . VAL A 1 181 ? 6.215 -25.938 -1.698 1 91.69 181 VAL A C 1
ATOM 1417 O O . VAL A 1 181 ? 7.359 -26.359 -1.509 1 91.69 181 VAL A O 1
ATOM 1420 N N . ALA A 1 182 ? 5.781 -25.453 -2.777 1 93.69 182 ALA A N 1
ATOM 1421 C CA . ALA A 1 182 ? 6.691 -25.359 -3.916 1 93.69 182 ALA A CA 1
ATOM 1422 C C . ALA A 1 182 ? 7.883 -24.453 -3.598 1 93.69 182 ALA A C 1
ATOM 1424 O O . ALA A 1 182 ? 9.016 -24.766 -3.963 1 93.69 182 ALA A O 1
ATOM 1425 N N . VAL A 1 183 ? 7.609 -23.406 -2.955 1 89.12 183 VAL A N 1
ATOM 1426 C CA . VAL A 1 183 ? 8.672 -22.484 -2.578 1 89.12 183 VAL A CA 1
ATOM 1427 C C . VAL A 1 183 ? 9.617 -23.156 -1.581 1 89.12 183 VAL A C 1
ATOM 1429 O O . VAL A 1 183 ? 10.836 -22.984 -1.651 1 89.12 183 VAL A O 1
ATOM 1432 N N . ALA A 1 184 ? 9.062 -23.906 -0.697 1 89.31 184 ALA A N 1
ATOM 1433 C CA . ALA A 1 184 ? 9.875 -24.625 0.279 1 89.31 184 ALA A CA 1
ATOM 1434 C C . ALA A 1 184 ? 10.766 -25.656 -0.406 1 89.31 184 ALA A C 1
ATOM 1436 O O . ALA A 1 184 ? 11.953 -25.781 -0.085 1 89.31 184 ALA A O 1
ATOM 1437 N N . ILE A 1 185 ? 10.195 -26.375 -1.329 1 93.06 185 ILE A N 1
ATOM 1438 C CA . ILE A 1 185 ? 10.961 -27.375 -2.078 1 93.06 185 ILE A CA 1
ATOM 1439 C C . ILE A 1 185 ? 12.07 -26.688 -2.871 1 93.06 185 ILE A C 1
ATOM 1441 O O . ILE A 1 185 ? 13.219 -27.125 -2.85 1 93.06 185 ILE A O 1
ATOM 1445 N N . PHE A 1 186 ? 11.695 -25.625 -3.5 1 91.88 186 PHE A N 1
ATOM 1446 C CA . PHE A 1 186 ? 12.641 -24.859 -4.301 1 91.88 186 PHE A CA 1
ATOM 1447 C C . PHE A 1 186 ? 13.812 -24.375 -3.449 1 91.88 186 PHE A C 1
ATOM 1449 O O . PHE A 1 186 ? 14.969 -24.547 -3.832 1 91.88 186 PHE A O 1
ATOM 1456 N N . ALA A 1 187 ? 13.477 -23.828 -2.33 1 86.5 187 ALA A N 1
ATOM 1457 C CA . ALA A 1 187 ? 14.508 -23.297 -1.447 1 86.5 187 ALA A CA 1
ATOM 1458 C C . ALA A 1 187 ? 15.43 -24.406 -0.949 1 86.5 187 ALA A C 1
ATOM 1460 O O . ALA A 1 187 ? 16.641 -24.219 -0.87 1 86.5 187 ALA A O 1
ATOM 1461 N N . THR A 1 188 ? 14.906 -25.484 -0.621 1 87.06 188 THR A N 1
ATOM 1462 C CA . THR A 1 188 ? 15.68 -26.609 -0.12 1 87.06 188 THR A CA 1
ATOM 1463 C C . THR A 1 188 ? 16.594 -27.172 -1.208 1 87.06 188 THR A C 1
ATOM 1465 O O . THR A 1 188 ? 17.766 -27.469 -0.953 1 87.06 188 THR A O 1
ATOM 1468 N N . LEU A 1 189 ? 16.062 -27.281 -2.395 1 89.44 189 LEU A N 1
ATOM 1469 C CA . LEU A 1 189 ? 16.859 -27.797 -3.508 1 89.44 189 LEU A CA 1
ATOM 1470 C C . LEU A 1 189 ? 17.953 -26.828 -3.895 1 89.44 189 LEU A C 1
ATOM 1472 O O . LEU A 1 189 ? 19.078 -27.234 -4.215 1 89.44 189 LEU A O 1
ATOM 1476 N N . LEU A 1 190 ? 17.609 -25.594 -3.881 1 86.94 190 LEU A N 1
ATOM 1477 C CA . LEU A 1 190 ? 18.594 -24.562 -4.227 1 86.94 190 LEU A CA 1
ATOM 1478 C C . LEU A 1 190 ? 19.734 -24.547 -3.215 1 86.94 190 LEU A C 1
ATOM 1480 O O . LEU A 1 190 ? 20.891 -24.344 -3.584 1 86.94 190 LEU A O 1
ATOM 1484 N N . SER A 1 191 ? 19.375 -24.656 -1.972 1 83.56 191 SER A N 1
ATOM 1485 C CA . SER A 1 191 ? 20.406 -24.734 -0.93 1 83.56 191 SER A CA 1
ATOM 1486 C C . SER A 1 191 ? 21.297 -25.953 -1.122 1 83.56 191 SER A C 1
ATOM 1488 O O . SER A 1 191 ? 22.516 -25.875 -0.899 1 83.56 191 SER A O 1
ATOM 1490 N N . ALA A 1 192 ? 20.75 -27 -1.512 1 83.81 192 ALA A N 1
ATOM 1491 C CA . ALA A 1 192 ? 21.531 -28.219 -1.782 1 83.81 192 ALA A CA 1
ATOM 1492 C C . ALA A 1 192 ? 22.484 -28.016 -2.957 1 83.81 192 ALA A C 1
ATOM 1494 O O . ALA A 1 192 ? 23.594 -28.531 -2.957 1 83.81 192 ALA A O 1
ATOM 1495 N N . LEU A 1 193 ? 22.031 -27.297 -3.918 1 83.94 193 LEU A N 1
ATOM 1496 C CA . LEU A 1 193 ? 22.844 -27 -5.086 1 83.94 193 LEU A CA 1
ATOM 1497 C C . LEU A 1 193 ? 24.062 -26.156 -4.699 1 83.94 193 LEU A C 1
ATOM 1499 O O . LEU A 1 193 ? 25.156 -26.359 -5.223 1 83.94 193 LEU A O 1
ATOM 1503 N N . LYS A 1 194 ? 23.859 -25.219 -3.867 1 80.25 194 LYS A N 1
ATOM 1504 C CA . LYS A 1 194 ? 24.922 -24.312 -3.445 1 80.25 194 LYS A CA 1
ATOM 1505 C C . LYS A 1 194 ? 25.969 -25.047 -2.604 1 80.25 194 LYS A C 1
ATOM 1507 O O . LYS A 1 194 ? 27.156 -24.719 -2.637 1 80.25 194 LYS A O 1
ATOM 1512 N N . LEU A 1 195 ? 25.531 -25.875 -1.752 1 72.5 195 LEU A N 1
ATOM 1513 C CA . LEU A 1 195 ? 26.453 -26.609 -0.888 1 72.5 195 LEU A CA 1
ATOM 1514 C C . LEU A 1 195 ? 27.203 -27.672 -1.68 1 72.5 195 LEU A C 1
ATOM 1516 O O . LEU A 1 195 ? 28.172 -28.25 -1.177 1 72.5 195 LEU A O 1
ATOM 1520 N N . SER A 1 196 ? 27.266 -27.484 -3.07 1 63.22 196 SER A N 1
ATOM 1521 C CA . SER A 1 196 ? 28.047 -28.312 -3.992 1 63.22 196 SER A CA 1
ATOM 1522 C C . SER A 1 196 ? 27.969 -29.797 -3.604 1 63.22 196 SER A C 1
ATOM 1524 O O . SER A 1 196 ? 28.812 -30.594 -4.023 1 63.22 196 SER A O 1
ATOM 1526 N N . SER A 1 197 ? 27.25 -30.156 -2.555 1 54.06 197 SER A N 1
ATOM 1527 C CA . SER A 1 197 ? 27.562 -31.453 -1.98 1 54.06 197 SER A CA 1
ATOM 1528 C C . SER A 1 197 ? 26.891 -32.594 -2.752 1 54.06 197 SER A C 1
ATOM 1530 O O . SER A 1 197 ? 25.688 -32.531 -3.002 1 54.06 197 SER A O 1
ATOM 1532 N N . ASP A 1 198 ? 27.562 -33.125 -3.666 1 51.72 198 ASP A N 1
ATOM 1533 C CA . ASP A 1 198 ? 27.203 -34.344 -4.344 1 51.72 198 ASP A CA 1
ATOM 1534 C C . ASP A 1 198 ? 26.297 -35.219 -3.469 1 51.72 198 ASP A C 1
ATOM 1536 O O . ASP A 1 198 ? 25.594 -36.094 -3.971 1 51.72 198 ASP A O 1
ATOM 1540 N N . SER A 1 199 ? 26.469 -35.219 -2.148 1 55.97 199 SER A N 1
ATOM 1541 C CA . SER A 1 199 ? 25.859 -36.281 -1.359 1 55.97 199 SER A CA 1
ATOM 1542 C C . SER A 1 199 ? 24.609 -35.781 -0.643 1 55.97 199 SER A C 1
ATOM 1544 O O . SER A 1 199 ? 24.547 -35.781 0.588 1 55.97 199 SER A O 1
ATOM 1546 N N . VAL A 1 200 ? 23.828 -34.844 -1.273 1 62.06 200 VAL A N 1
ATOM 1547 C CA . VAL A 1 200 ? 22.578 -34.594 -0.581 1 62.06 200 VAL A CA 1
ATOM 1548 C C . VAL A 1 200 ? 21.719 -35.844 -0.578 1 62.06 200 VAL A C 1
ATOM 1550 O O . VAL A 1 200 ? 21.328 -36.344 -1.638 1 62.06 200 VAL A O 1
ATOM 1553 N N . SER A 1 201 ? 21.703 -36.625 0.574 1 74.25 201 SER A N 1
ATOM 1554 C CA . SER A 1 201 ? 20.844 -37.781 0.746 1 74.25 201 SER A CA 1
ATOM 1555 C C . SER A 1 201 ? 19.375 -37.406 0.773 1 74.25 201 SER A C 1
ATOM 1557 O O . SER A 1 201 ? 19.031 -36.281 1.108 1 74.25 201 SER A O 1
ATOM 1559 N N . VAL A 1 202 ? 18.531 -38.156 0.16 1 78 202 VAL A N 1
ATOM 1560 C CA . VAL A 1 202 ? 17.094 -38 0.149 1 78 202 VAL A CA 1
ATOM 1561 C C . VAL A 1 202 ? 16.578 -37.719 1.563 1 78 202 VAL A C 1
ATOM 1563 O O . VAL A 1 202 ? 15.688 -36.906 1.756 1 78 202 VAL A O 1
ATOM 1566 N N . LEU A 1 203 ? 17.312 -38.25 2.492 1 79.81 203 LEU A N 1
ATOM 1567 C CA . LEU A 1 203 ? 16.906 -38.062 3.883 1 79.81 203 LEU A CA 1
ATOM 1568 C C . LEU A 1 203 ? 17.188 -36.656 4.367 1 79.81 203 LEU A C 1
ATOM 1570 O O . LEU A 1 203 ? 16.375 -36.062 5.098 1 79.81 203 LEU A O 1
ATOM 1574 N N . SER A 1 204 ? 18.312 -36.219 3.98 1 80.69 204 SER A N 1
ATOM 1575 C CA . SER A 1 204 ? 18.656 -34.844 4.371 1 80.69 204 SER A CA 1
ATOM 1576 C C . SER A 1 204 ? 17.734 -33.812 3.715 1 80.69 204 SER A C 1
ATOM 1578 O O . SER A 1 204 ? 17.375 -32.812 4.332 1 80.69 204 SER A O 1
ATOM 1580 N N . PHE A 1 205 ? 17.281 -34.156 2.535 1 83.5 205 PHE A N 1
ATOM 1581 C CA . PHE A 1 205 ? 16.359 -33.312 1.822 1 83.5 205 PHE A CA 1
ATOM 1582 C C . PHE A 1 205 ? 14.992 -33.281 2.502 1 83.5 205 PHE A C 1
ATOM 1584 O O . PHE A 1 205 ? 14.43 -32.219 2.764 1 83.5 205 PHE A O 1
ATOM 1591 N N . LEU A 1 206 ? 14.523 -34.469 2.756 1 85.38 206 LEU A N 1
ATOM 1592 C CA . LEU A 1 206 ? 13.203 -34.594 3.375 1 85.38 206 LEU A CA 1
ATOM 1593 C C . LEU A 1 206 ? 13.195 -33.938 4.758 1 85.38 206 LEU A C 1
ATOM 1595 O O . LEU A 1 206 ? 12.195 -33.344 5.168 1 85.38 206 LEU A O 1
ATOM 1599 N N . GLY A 1 207 ? 14.289 -34.125 5.492 1 85.25 207 GLY A N 1
ATOM 1600 C CA . GLY A 1 207 ? 14.406 -33.469 6.789 1 85.25 207 GLY A CA 1
ATOM 1601 C C . GLY A 1 207 ? 14.391 -31.953 6.695 1 85.25 207 GLY A C 1
ATOM 1602 O O . GLY A 1 207 ? 13.727 -31.281 7.496 1 85.25 207 GLY A O 1
ATOM 1603 N N . GLY A 1 208 ? 15.148 -31.453 5.742 1 84.25 208 GLY A N 1
ATOM 1604 C CA . GLY A 1 208 ? 15.164 -30.016 5.516 1 84.25 208 GLY A CA 1
ATOM 1605 C C . GLY A 1 208 ? 13.812 -29.469 5.105 1 84.25 208 GLY A C 1
ATOM 1606 O O . GLY A 1 208 ? 13.383 -28.422 5.602 1 84.25 208 GLY A O 1
ATOM 1607 N N . LEU A 1 209 ? 13.141 -30.234 4.266 1 87.75 209 LEU A N 1
ATOM 1608 C CA . LEU A 1 209 ? 11.82 -29.812 3.791 1 87.75 209 LEU A CA 1
ATOM 1609 C C . LEU A 1 209 ? 10.812 -29.797 4.93 1 87.75 209 LEU A C 1
ATOM 1611 O O . LEU A 1 209 ? 10.039 -28.859 5.074 1 87.75 209 LEU A O 1
ATOM 1615 N N . THR A 1 210 ? 10.828 -30.859 5.676 1 90.69 210 THR A N 1
ATOM 1616 C CA . THR A 1 210 ? 9.906 -30.969 6.801 1 90.69 210 THR A CA 1
ATOM 1617 C C . THR A 1 210 ? 10.156 -29.844 7.812 1 90.69 210 THR A C 1
ATOM 1619 O O . THR A 1 210 ? 9.203 -29.266 8.344 1 90.69 210 THR A O 1
ATOM 1622 N N . SER A 1 211 ? 11.398 -29.562 8.062 1 90.5 211 SER A N 1
ATOM 1623 C CA . SER A 1 211 ? 11.734 -28.484 8.992 1 90.5 211 SER A CA 1
ATOM 1624 C C . SER A 1 211 ? 11.266 -27.125 8.469 1 90.5 211 SER A C 1
ATOM 1626 O O . SER A 1 211 ? 10.789 -26.297 9.234 1 90.5 211 SER A O 1
ATOM 1628 N N . GLU A 1 212 ? 11.391 -26.938 7.195 1 89.81 212 GLU A N 1
ATOM 1629 C CA . GLU A 1 212 ? 10.961 -25.688 6.578 1 89.81 212 GLU A CA 1
ATOM 1630 C C . GLU A 1 212 ? 9.445 -25.516 6.672 1 89.81 212 GLU A C 1
ATOM 1632 O O . GLU A 1 212 ? 8.961 -24.422 6.977 1 89.81 212 GLU A O 1
ATOM 1637 N N . ILE A 1 213 ? 8.742 -26.594 6.406 1 90.75 213 ILE A N 1
ATOM 1638 C CA . ILE A 1 213 ? 7.289 -26.547 6.398 1 90.75 213 ILE A CA 1
ATOM 1639 C C . ILE A 1 213 ? 6.77 -26.422 7.832 1 90.75 213 ILE A C 1
ATOM 1641 O O . ILE A 1 213 ? 5.965 -25.531 8.133 1 90.75 213 ILE A O 1
ATOM 1645 N N . LEU A 1 214 ? 7.289 -27.219 8.703 1 94.31 214 LEU A N 1
ATOM 1646 C CA . LEU A 1 214 ? 6.824 -27.219 10.086 1 94.31 214 LEU A CA 1
ATOM 1647 C C . LEU A 1 214 ? 7.23 -25.922 10.789 1 94.31 214 LEU A C 1
ATOM 1649 O O . LEU A 1 214 ? 6.484 -25.406 11.625 1 94.31 214 LEU A O 1
ATOM 1653 N N . GLY A 1 215 ? 8.438 -25.516 10.5 1 95.5 215 GLY A N 1
ATOM 1654 C CA . GLY A 1 215 ? 8.852 -24.219 11.039 1 95.5 215 GLY A CA 1
ATOM 1655 C C . GLY A 1 215 ? 7.961 -23.078 10.602 1 95.5 215 GLY A C 1
ATOM 1656 O O . GLY A 1 215 ? 7.598 -22.219 11.414 1 95.5 215 GLY A O 1
ATOM 1657 N N . ALA A 1 216 ? 7.594 -23.078 9.375 1 95.06 216 ALA A N 1
ATOM 1658 C CA . ALA A 1 216 ? 6.727 -22.031 8.828 1 95.06 216 ALA A CA 1
ATOM 1659 C C . ALA A 1 216 ? 5.34 -22.094 9.461 1 95.06 216 ALA A C 1
ATOM 1661 O O . ALA A 1 216 ? 4.75 -21.062 9.773 1 95.06 216 ALA A O 1
ATOM 1662 N N . VAL A 1 217 ? 4.824 -23.312 9.641 1 95.56 217 VAL A N 1
ATOM 1663 C CA . VAL A 1 217 ? 3.512 -23.5 10.242 1 95.56 217 VAL A CA 1
ATOM 1664 C C . VAL A 1 217 ? 3.521 -22.984 11.68 1 95.56 217 VAL A C 1
ATOM 1666 O O . VAL A 1 217 ? 2.592 -22.297 12.109 1 95.56 217 VAL A O 1
ATOM 1669 N N . THR A 1 218 ? 4.578 -23.25 12.406 1 97.56 218 THR A N 1
ATOM 1670 C CA . THR A 1 218 ? 4.699 -22.844 13.797 1 97.56 218 THR A CA 1
ATOM 1671 C C . THR A 1 218 ? 4.789 -21.312 13.906 1 97.56 218 THR A C 1
ATOM 1673 O O . THR A 1 218 ? 4.109 -20.703 14.734 1 97.56 218 THR A O 1
ATOM 1676 N N . VAL A 1 219 ? 5.559 -20.766 13.062 1 97.25 219 VAL A N 1
ATOM 1677 C CA . VAL A 1 219 ? 5.723 -19.312 13.07 1 97.25 219 VAL A CA 1
ATOM 1678 C C . VAL A 1 219 ? 4.406 -18.641 12.688 1 97.25 219 VAL A C 1
ATOM 1680 O O . VAL A 1 219 ? 3.988 -17.672 13.328 1 97.25 219 VAL A O 1
ATOM 1683 N N . GLY A 1 220 ? 3.787 -19.156 11.578 1 96.94 220 GLY A N 1
ATOM 1684 C CA . GLY A 1 220 ? 2.5 -18.609 11.172 1 96.94 220 GLY A CA 1
ATOM 1685 C C . GLY A 1 220 ? 1.457 -18.672 12.273 1 96.94 220 GLY A C 1
ATOM 1686 O O . GLY A 1 220 ? 0.743 -17.688 12.508 1 96.94 220 GLY A O 1
ATOM 1687 N N . PHE A 1 221 ? 1.47 -19.734 12.961 1 96.75 221 PHE A N 1
ATOM 1688 C CA . PHE A 1 221 ? 0.507 -19.922 14.039 1 96.75 221 PHE A CA 1
ATOM 1689 C C . PHE A 1 221 ? 0.83 -19 15.211 1 96.75 221 PHE A C 1
ATOM 1691 O O . PHE A 1 221 ? -0.067 -18.391 15.789 1 96.75 221 PHE A O 1
ATOM 1698 N N . ALA A 1 222 ? 2.053 -18.922 15.586 1 97.56 222 ALA A N 1
ATOM 1699 C CA . ALA A 1 222 ? 2.465 -18.125 16.734 1 97.56 222 ALA A CA 1
ATOM 1700 C C . ALA A 1 222 ? 2.178 -16.641 16.516 1 97.56 222 ALA A C 1
ATOM 1702 O O . ALA A 1 222 ? 1.616 -15.977 17.375 1 97.56 222 ALA A O 1
ATOM 1703 N N . ILE A 1 223 ? 2.527 -16.156 15.391 1 97.25 223 ILE A N 1
ATOM 1704 C CA . ILE A 1 223 ? 2.348 -14.75 15.07 1 97.25 223 ILE A CA 1
ATOM 1705 C C . ILE A 1 223 ? 0.858 -14.43 14.977 1 97.25 223 ILE A C 1
ATOM 1707 O O . ILE A 1 223 ? 0.406 -13.391 15.469 1 97.25 223 ILE A O 1
ATOM 1711 N N . SER A 1 224 ? 0.142 -15.312 14.297 1 96.94 224 SER A N 1
ATOM 1712 C CA . SER A 1 224 ? -1.295 -15.094 14.172 1 96.94 224 SER A CA 1
ATOM 1713 C C . SER A 1 224 ? -1.988 -15.172 15.531 1 96.94 224 SER A C 1
ATOM 1715 O O . SER A 1 224 ? -2.936 -14.422 15.789 1 96.94 224 SER A O 1
ATOM 1717 N N . PHE A 1 225 ? -1.52 -16.078 16.344 1 95.5 225 PHE A N 1
ATOM 1718 C CA . PHE A 1 225 ? -2.1 -16.219 17.672 1 95.5 225 PHE A CA 1
ATOM 1719 C C . PHE A 1 225 ? -1.907 -14.93 18.484 1 95.5 225 PHE A C 1
ATOM 1721 O O . PHE A 1 225 ? -2.846 -14.445 19.109 1 95.5 225 PHE A O 1
ATOM 1728 N N . LEU A 1 226 ? -0.782 -14.359 18.406 1 95.5 226 LEU A N 1
ATOM 1729 C CA . LEU A 1 226 ? -0.465 -13.148 19.172 1 95.5 226 LEU A CA 1
ATOM 1730 C C . LEU A 1 226 ? -1.215 -11.945 18.609 1 95.5 226 LEU A C 1
ATOM 1732 O O . LEU A 1 226 ? -1.836 -11.188 19.359 1 95.5 226 LEU A O 1
ATOM 1736 N N . LEU A 1 227 ? -1.215 -11.766 17.344 1 95.19 227 LEU A N 1
ATOM 1737 C CA . LEU A 1 227 ? -1.766 -10.555 16.75 1 95.19 227 LEU A CA 1
ATOM 1738 C C . LEU A 1 227 ? -3.279 -10.656 16.609 1 95.19 227 LEU A C 1
ATOM 1740 O O . LEU A 1 227 ? -3.975 -9.641 16.578 1 95.19 227 LEU A O 1
ATOM 1744 N N . PHE A 1 228 ? -3.766 -11.875 16.516 1 92.94 228 PHE A N 1
ATOM 1745 C CA . PHE A 1 228 ? -5.215 -12.031 16.453 1 92.94 228 PHE A CA 1
ATOM 1746 C C . PHE A 1 228 ? -5.855 -11.672 17.797 1 92.94 228 PHE A C 1
ATOM 1748 O O . PHE A 1 228 ? -7.027 -11.297 17.844 1 92.94 228 PHE A O 1
ATOM 1755 N N . GLU A 1 229 ? -5.109 -11.812 18.844 1 91.81 229 GLU A N 1
ATOM 1756 C CA . GLU A 1 229 ? -5.617 -11.352 20.125 1 91.81 229 GLU A CA 1
ATOM 1757 C C . GLU A 1 229 ? -5.875 -9.844 20.109 1 91.81 229 GLU A C 1
ATOM 1759 O O . GLU A 1 229 ? -6.855 -9.375 20.688 1 91.81 229 GLU A O 1
ATOM 1764 N N . VAL A 1 230 ? -5.012 -9.125 19.484 1 91.94 230 VAL A N 1
ATOM 1765 C CA . VAL A 1 230 ? -5.203 -7.684 19.312 1 91.94 230 VAL A CA 1
ATOM 1766 C C . VAL A 1 230 ? -6.402 -7.426 18.406 1 91.94 230 VAL A C 1
ATOM 1768 O O . VAL A 1 230 ? -7.203 -6.523 18.672 1 91.94 230 VAL A O 1
ATOM 1771 N N . PHE A 1 231 ? -6.512 -8.227 17.391 1 90.69 231 PHE A N 1
ATOM 1772 C CA . PHE A 1 231 ? -7.621 -8.141 16.438 1 90.69 231 PHE A CA 1
ATOM 1773 C C . PHE A 1 231 ? -8.953 -8.336 17.156 1 90.69 231 PHE A C 1
ATOM 1775 O O . PHE A 1 231 ? -9.922 -7.621 16.891 1 90.69 231 PHE A O 1
ATOM 1782 N N . LYS A 1 232 ? -8.961 -9.242 18.078 1 88.31 232 LYS A N 1
ATOM 1783 C CA . LYS A 1 232 ? -10.188 -9.57 18.797 1 88.31 232 LYS A CA 1
ATOM 1784 C C . LYS A 1 232 ? -10.516 -8.5 19.844 1 88.31 232 LYS A C 1
ATOM 1786 O O . LYS A 1 232 ? -11.68 -8.148 20.031 1 88.31 232 LYS A O 1
ATOM 1791 N N . ARG A 1 233 ? -9.523 -8.008 20.438 1 90.44 233 ARG A N 1
ATOM 1792 C CA . ARG A 1 233 ? -9.727 -7.172 21.609 1 90.44 233 ARG A CA 1
ATOM 1793 C C . ARG A 1 233 ? -9.852 -5.703 21.219 1 90.44 233 ARG A C 1
ATOM 1795 O O . ARG A 1 233 ? -10.375 -4.895 21.984 1 90.44 233 ARG A O 1
ATOM 1802 N N . SER A 1 234 ? -9.383 -5.344 20.109 1 91.38 234 SER A N 1
ATOM 1803 C CA . SER A 1 234 ? -9.484 -3.947 19.688 1 91.38 234 SER A CA 1
ATOM 1804 C C . SER A 1 234 ? -10.906 -3.596 19.281 1 91.38 234 SER A C 1
ATOM 1806 O O . SER A 1 234 ? -11.609 -4.418 18.703 1 91.38 234 SER A O 1
ATOM 1808 N N . ASN A 1 235 ? -11.297 -2.396 19.531 1 88.06 235 ASN A N 1
ATOM 1809 C CA . ASN A 1 235 ? -12.625 -1.926 19.156 1 88.06 235 ASN A CA 1
ATOM 1810 C C . ASN A 1 235 ? -12.586 -1.096 17.891 1 88.06 235 ASN A C 1
ATOM 1812 O O . ASN A 1 235 ? -13.633 -0.716 17.359 1 88.06 235 ASN A O 1
ATOM 1816 N N . ASP A 1 236 ? -11.461 -0.822 17.422 1 91.06 236 ASP A N 1
ATOM 1817 C CA . ASP A 1 236 ? -11.312 0.002 16.234 1 91.06 236 ASP A CA 1
ATOM 1818 C C . ASP A 1 236 ? -11.125 -0.864 14.992 1 91.06 236 ASP A C 1
ATOM 1820 O O . ASP A 1 236 ? -10.156 -1.621 14.898 1 91.06 236 ASP A O 1
ATOM 1824 N N . ASN A 1 237 ? -11.992 -0.709 14.055 1 92.06 237 ASN A N 1
ATOM 1825 C CA . ASN A 1 237 ? -12 -1.534 12.852 1 92.06 237 ASN A CA 1
ATOM 1826 C C . ASN A 1 237 ? -10.719 -1.342 12.039 1 92.06 237 ASN A C 1
ATOM 1828 O O . ASN A 1 237 ? -10.227 -2.285 11.422 1 92.06 237 ASN A O 1
ATOM 1832 N N . PHE A 1 238 ? -10.188 -0.173 12.047 1 92.88 238 PHE A N 1
ATOM 1833 C CA . PHE A 1 238 ? -8.992 0.089 11.258 1 92.88 238 PHE A CA 1
ATOM 1834 C C . PHE A 1 238 ? -7.777 -0.601 11.875 1 92.88 238 PHE A C 1
ATOM 1836 O O . PHE A 1 238 ? -6.941 -1.158 11.156 1 92.88 238 PHE A O 1
ATOM 1843 N N . ILE A 1 239 ? -7.738 -0.596 13.172 1 93.69 239 ILE A N 1
ATOM 1844 C CA . ILE A 1 239 ? -6.633 -1.254 13.867 1 93.69 239 ILE A CA 1
ATOM 1845 C C . ILE A 1 239 ? -6.676 -2.756 13.594 1 93.69 239 ILE A C 1
ATOM 1847 O O . ILE A 1 239 ? -5.633 -3.398 13.453 1 93.69 239 ILE A O 1
ATOM 1851 N N . LYS A 1 240 ? -7.895 -3.232 13.539 1 94.06 240 LYS A N 1
ATOM 1852 C CA . LYS A 1 240 ? -8.062 -4.645 13.219 1 94.06 240 LYS A CA 1
ATOM 1853 C C . LYS A 1 240 ? -7.504 -4.969 11.836 1 94.06 240 LYS A C 1
ATOM 1855 O O . LYS A 1 240 ? -6.801 -5.969 11.664 1 94.06 240 LYS A O 1
ATOM 1860 N N . ILE A 1 241 ? -7.758 -4.133 10.875 1 95.5 241 ILE A N 1
ATOM 1861 C CA . ILE A 1 241 ? -7.242 -4.328 9.523 1 95.5 241 ILE A CA 1
ATOM 1862 C C . ILE A 1 241 ? -5.719 -4.199 9.531 1 95.5 241 ILE A C 1
ATOM 1864 O O . ILE A 1 241 ? -5.02 -4.996 8.898 1 95.5 241 ILE A O 1
ATOM 1868 N N . PHE A 1 242 ? -5.195 -3.225 10.312 1 97.19 242 PHE A N 1
ATOM 1869 C CA . PHE A 1 242 ? -3.754 -3.014 10.383 1 97.19 242 PHE A CA 1
ATOM 1870 C C . PHE A 1 242 ? -3.057 -4.234 10.977 1 97.19 242 PHE A C 1
ATOM 1872 O O . PHE A 1 242 ? -1.954 -4.59 10.555 1 97.19 242 PHE A O 1
ATOM 1879 N N . THR A 1 243 ? -3.703 -4.801 11.906 1 96.62 243 THR A N 1
ATOM 1880 C CA . THR A 1 243 ? -3.152 -5.988 12.547 1 96.62 243 THR A CA 1
ATOM 1881 C C . THR A 1 243 ? -3.021 -7.133 11.547 1 96.62 243 THR A C 1
ATOM 1883 O O . THR A 1 243 ? -2.057 -7.902 11.602 1 96.62 243 THR A O 1
ATOM 1886 N N . SER A 1 244 ? -3.986 -7.281 10.68 1 96.31 244 SER A N 1
ATOM 1887 C CA . SER A 1 244 ? -3.926 -8.32 9.656 1 96.31 244 SER A CA 1
ATOM 1888 C C . SER A 1 244 ? -2.768 -8.086 8.695 1 96.31 244 SER A C 1
ATOM 1890 O O . SER A 1 244 ? -2.074 -9.031 8.312 1 96.31 244 SER A O 1
ATOM 1892 N N . ILE A 1 245 ? -2.525 -6.844 8.312 1 96.94 245 ILE A N 1
ATOM 1893 C CA . ILE A 1 245 ? -1.405 -6.504 7.438 1 96.94 245 ILE A CA 1
ATOM 1894 C C . ILE A 1 245 ? -0.088 -6.812 8.148 1 96.94 245 ILE A C 1
ATOM 1896 O O . ILE A 1 245 ? 0.819 -7.402 7.551 1 96.94 245 ILE A O 1
ATOM 1900 N N . LEU A 1 246 ? -0.046 -6.422 9.391 1 97.12 246 LEU A N 1
ATOM 1901 C CA . LEU A 1 246 ? 1.148 -6.625 10.203 1 97.12 246 LEU A CA 1
ATOM 1902 C C . LEU A 1 246 ? 1.452 -8.109 10.359 1 97.12 246 LEU A C 1
ATOM 1904 O O . LEU A 1 246 ? 2.617 -8.508 10.383 1 97.12 246 LEU A O 1
ATOM 1908 N N . THR A 1 247 ? 0.417 -8.906 10.5 1 96.81 247 THR A N 1
ATOM 1909 C CA . THR A 1 247 ? 0.571 -10.344 10.688 1 96.81 247 THR A CA 1
ATOM 1910 C C . THR A 1 247 ? 1.336 -10.961 9.516 1 96.81 247 THR A C 1
ATOM 1912 O O . THR A 1 247 ? 2.275 -11.734 9.719 1 96.81 247 THR A O 1
ATOM 1915 N N . VAL A 1 248 ? 0.988 -10.562 8.32 1 94.88 248 VAL A N 1
ATOM 1916 C CA . VAL A 1 248 ? 1.629 -11.102 7.125 1 94.88 248 VAL A CA 1
ATOM 1917 C C . VAL A 1 248 ? 3.092 -10.664 7.082 1 94.88 248 VAL A C 1
ATOM 1919 O O . VAL A 1 248 ? 3.982 -11.484 6.832 1 94.88 248 VAL A O 1
ATOM 1922 N N . MET A 1 249 ? 3.285 -9.43 7.371 1 94.62 249 MET A N 1
ATOM 1923 C CA . MET A 1 249 ? 4.633 -8.867 7.281 1 94.62 249 MET A CA 1
ATOM 1924 C C . MET A 1 249 ? 5.547 -9.484 8.336 1 94.62 249 MET A C 1
ATOM 1926 O O . MET A 1 249 ? 6.676 -9.875 8.023 1 94.62 249 MET A O 1
ATOM 1930 N N . LEU A 1 250 ? 5.086 -9.617 9.5 1 95.56 250 LEU A N 1
ATOM 1931 C CA . LEU A 1 250 ? 5.898 -10.148 10.586 1 95.56 250 LEU A CA 1
ATOM 1932 C C . LEU A 1 250 ? 6.168 -11.633 10.398 1 95.56 250 LEU A C 1
ATOM 1934 O O . LEU A 1 250 ? 7.262 -12.117 10.695 1 95.56 250 LEU A O 1
ATOM 1938 N N . ALA A 1 251 ? 5.129 -12.328 9.992 1 95.44 251 ALA A N 1
ATOM 1939 C CA . ALA A 1 251 ? 5.316 -13.75 9.742 1 95.44 251 ALA A CA 1
ATOM 1940 C C . ALA A 1 251 ? 6.395 -13.984 8.688 1 95.44 251 ALA A C 1
ATOM 1942 O O . ALA A 1 251 ? 7.242 -14.867 8.844 1 95.44 251 ALA A O 1
ATOM 1943 N N . TYR A 1 252 ? 6.344 -13.219 7.66 1 92.25 252 TYR A N 1
ATOM 1944 C CA . TYR A 1 252 ? 7.34 -13.352 6.609 1 92.25 252 TYR A CA 1
ATOM 1945 C C . TYR A 1 252 ? 8.734 -13.031 7.133 1 92.25 252 TYR A C 1
ATOM 1947 O O . TYR A 1 252 ? 9.688 -13.766 6.859 1 92.25 252 TYR A O 1
ATOM 1955 N N . LEU A 1 253 ? 8.867 -11.961 7.859 1 92.31 253 LEU A N 1
ATOM 1956 C CA . LEU A 1 253 ? 10.172 -11.508 8.336 1 92.31 253 LEU A CA 1
ATOM 1957 C C . LEU A 1 253 ? 10.773 -12.516 9.305 1 92.31 253 LEU A C 1
ATOM 1959 O O . LEU A 1 253 ? 11.977 -12.797 9.25 1 92.31 253 LEU A O 1
ATOM 1963 N N . VAL A 1 254 ? 10 -13.055 10.164 1 94.75 254 VAL A N 1
ATOM 1964 C CA . VAL A 1 254 ? 10.477 -14.031 11.133 1 94.75 254 VAL A CA 1
ATOM 1965 C C . VAL A 1 254 ? 10.898 -15.312 10.414 1 94.75 254 VAL A C 1
ATOM 1967 O O . VAL A 1 254 ? 11.938 -15.898 10.727 1 94.75 254 VAL A O 1
ATOM 1970 N N . CYS A 1 255 ? 10.078 -15.742 9.453 1 93.19 255 CYS A N 1
ATOM 1971 C CA . CYS A 1 255 ? 10.422 -16.922 8.672 1 93.19 255 CYS A CA 1
ATOM 1972 C C . CYS A 1 255 ? 11.711 -16.703 7.895 1 93.19 255 CYS A C 1
ATOM 1974 O O . CYS A 1 255 ? 12.555 -17.609 7.809 1 93.19 255 CYS A O 1
ATOM 1976 N N . GLU A 1 256 ? 11.852 -15.562 7.328 1 87.25 256 GLU A N 1
ATOM 1977 C CA . GLU A 1 256 ? 13.07 -15.25 6.582 1 87.25 256 GLU A CA 1
ATOM 1978 C C . GLU A 1 256 ? 14.297 -15.289 7.488 1 87.25 256 GLU A C 1
ATOM 1980 O O . GLU A 1 256 ? 15.359 -15.766 7.082 1 87.25 256 GLU A O 1
ATOM 1985 N N . TYR A 1 257 ? 14.109 -14.75 8.664 1 89 257 TYR A N 1
ATOM 1986 C CA . TYR A 1 257 ? 15.211 -14.727 9.617 1 89 257 TYR A CA 1
ATOM 1987 C C . TYR A 1 257 ? 15.57 -16.141 10.078 1 89 257 TYR A C 1
ATOM 1989 O O . TYR A 1 257 ? 16.75 -16.453 10.281 1 89 257 TYR A O 1
ATOM 1997 N N . LEU A 1 258 ? 14.625 -17.031 10.211 1 93.19 258 LEU A N 1
ATOM 1998 C CA . LEU A 1 258 ? 14.844 -18.375 10.734 1 93.19 258 LEU A CA 1
ATOM 1999 C C . LEU A 1 258 ? 15.094 -19.375 9.609 1 93.19 258 LEU A C 1
ATOM 2001 O O . LEU A 1 258 ? 15.422 -20.531 9.859 1 93.19 258 LEU A O 1
ATOM 2005 N N . GLY A 1 259 ? 14.906 -18.953 8.414 1 87.5 259 GLY A N 1
ATOM 2006 C CA . GLY A 1 259 ? 15.148 -19.812 7.262 1 87.5 259 GLY A CA 1
ATOM 2007 C C . GLY A 1 259 ? 13.977 -20.719 6.93 1 87.5 259 GLY A C 1
ATOM 2008 O O . GLY A 1 259 ? 14.164 -21.859 6.508 1 87.5 259 GLY A O 1
ATOM 2009 N N . PHE A 1 260 ? 12.781 -20.375 7.266 1 91.62 260 PHE A N 1
ATOM 2010 C CA . PHE A 1 260 ? 11.57 -21.125 6.953 1 91.62 260 PHE A CA 1
ATOM 2011 C C . PHE A 1 260 ? 10.844 -20.516 5.758 1 91.62 260 PHE A C 1
ATOM 2013 O O . PHE A 1 260 ? 11.258 -19.469 5.25 1 91.62 260 PHE A O 1
ATOM 2020 N N . SER A 1 261 ? 9.789 -21.25 5.312 1 88.69 261 SER A N 1
ATOM 2021 C CA . SER A 1 261 ? 9.023 -20.797 4.148 1 88.69 261 SER A CA 1
ATOM 2022 C C . SER A 1 261 ? 8.062 -19.672 4.523 1 88.69 261 SER A C 1
ATOM 2024 O O . SER A 1 261 ? 7.023 -19.906 5.137 1 88.69 261 SER A O 1
ATOM 2026 N N . GLY A 1 262 ? 8.297 -18.469 4.086 1 90.81 262 GLY A N 1
ATOM 2027 C CA . GLY A 1 262 ? 7.422 -17.328 4.336 1 90.81 262 GLY A CA 1
ATOM 2028 C C . GLY A 1 262 ? 6.031 -17.516 3.754 1 90.81 262 GLY A C 1
ATOM 2029 O O . GLY A 1 262 ? 5.035 -17.219 4.418 1 90.81 262 GLY A O 1
ATOM 2030 N N . PRO A 1 263 ? 5.957 -18.031 2.521 1 90.38 263 PRO A N 1
ATOM 2031 C CA . PRO A 1 263 ? 4.66 -18.234 1.874 1 90.38 263 PRO A CA 1
ATOM 2032 C C . PRO A 1 263 ? 3.75 -19.188 2.65 1 90.38 263 PRO A C 1
ATOM 2034 O O . PRO A 1 263 ? 2.551 -18.922 2.783 1 90.38 263 PRO A O 1
ATOM 2037 N N . ILE A 1 264 ? 4.285 -20.25 3.154 1 91.5 264 ILE A N 1
ATOM 2038 C CA . ILE A 1 264 ? 3.471 -21.172 3.932 1 91.5 264 ILE A CA 1
ATOM 2039 C C . ILE A 1 264 ? 2.953 -20.484 5.188 1 91.5 264 ILE A C 1
ATOM 2041 O O . ILE A 1 264 ? 1.787 -20.641 5.555 1 91.5 264 ILE A O 1
ATOM 2045 N N . ALA A 1 265 ? 3.832 -19.766 5.805 1 94.94 265 ALA A N 1
ATOM 2046 C CA . ALA A 1 265 ? 3.426 -19.031 7 1 94.94 265 ALA A CA 1
ATOM 2047 C C . ALA A 1 265 ? 2.287 -18.062 6.684 1 94.94 265 ALA A C 1
ATOM 2049 O O . ALA A 1 265 ? 1.361 -17.906 7.484 1 94.94 265 ALA A O 1
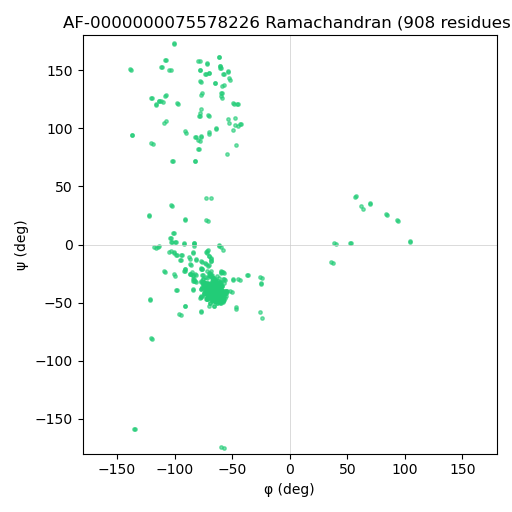ATOM 2050 N N . ALA A 1 266 ? 2.355 -17.422 5.566 1 94 266 ALA A N 1
ATOM 2051 C CA . ALA A 1 266 ? 1.318 -16.484 5.164 1 94 266 ALA A CA 1
ATOM 2052 C C . ALA A 1 266 ? -0.031 -17.172 5.016 1 94 266 ALA A C 1
ATOM 2054 O O . ALA A 1 266 ? -1.063 -16.625 5.414 1 94 266 ALA A O 1
ATOM 2055 N N . VAL A 1 267 ? -0.066 -18.359 4.465 1 91.88 267 VAL A N 1
ATOM 2056 C CA . VAL A 1 267 ? -1.298 -19.109 4.285 1 91.88 267 VAL A CA 1
ATOM 2057 C C . VAL A 1 267 ? -1.869 -19.5 5.648 1 91.88 267 VAL A C 1
ATOM 2059 O O . VAL A 1 267 ? -3.076 -19.391 5.879 1 91.88 267 VAL A O 1
ATOM 2062 N N . ILE A 1 268 ? -0.95 -19.906 6.504 1 94.25 268 ILE A N 1
ATOM 2063 C CA . ILE A 1 268 ? -1.375 -20.312 7.844 1 94.25 268 ILE A CA 1
ATOM 2064 C C . ILE A 1 268 ? -1.989 -19.109 8.57 1 94.25 268 ILE A C 1
ATOM 2066 O O . ILE A 1 268 ? -3.006 -19.25 9.25 1 94.25 268 ILE A O 1
ATOM 2070 N N . CYS A 1 269 ? -1.363 -17.984 8.438 1 96.25 269 CYS A N 1
ATOM 2071 C CA . CYS A 1 269 ? -1.911 -16.766 9.023 1 96.25 269 CYS A CA 1
ATOM 2072 C C . CYS A 1 269 ? -3.303 -16.469 8.477 1 96.25 269 CYS A C 1
ATOM 2074 O O . CYS A 1 269 ? -4.219 -16.156 9.234 1 96.25 269 CYS A O 1
ATOM 2076 N N . GLY A 1 270 ? -3.432 -16.547 7.168 1 94.88 270 GLY A N 1
ATOM 2077 C CA . GLY A 1 270 ? -4.727 -16.312 6.547 1 94.88 270 GLY A CA 1
ATOM 2078 C C . GLY A 1 270 ? -5.805 -17.266 7.039 1 94.88 270 GLY A C 1
ATOM 2079 O O . GLY A 1 270 ? -6.922 -16.828 7.336 1 94.88 270 GLY A O 1
ATOM 2080 N N . LEU A 1 271 ? -5.508 -18.5 7.164 1 92.62 271 LEU A N 1
ATOM 2081 C CA . LEU A 1 271 ? -6.457 -19.5 7.625 1 92.62 271 LEU A CA 1
ATOM 2082 C C . LEU A 1 271 ? -6.848 -19.25 9.078 1 92.62 271 LEU A C 1
ATOM 2084 O O . LEU A 1 271 ? -7.988 -19.5 9.477 1 92.62 271 LEU A O 1
ATOM 2088 N N . TYR A 1 272 ? -5.84 -18.859 9.852 1 94.19 272 TYR A N 1
ATOM 2089 C CA . TYR A 1 272 ? -6.125 -18.531 11.242 1 94.19 272 TYR A CA 1
ATOM 2090 C C . TYR A 1 272 ? -7.152 -17.406 11.336 1 94.19 272 TYR A C 1
ATOM 2092 O O . TYR A 1 272 ? -8.078 -17.469 12.141 1 94.19 272 TYR A O 1
ATOM 2100 N N . TYR A 1 273 ? -6.973 -16.391 10.539 1 93.31 273 TYR A N 1
ATOM 2101 C CA . TYR A 1 273 ? -7.926 -15.281 10.516 1 93.31 273 TYR A CA 1
ATOM 2102 C C . TYR A 1 273 ? -9.289 -15.75 10.031 1 93.31 273 TYR A C 1
ATOM 2104 O O . TYR A 1 273 ? -10.32 -15.352 10.586 1 93.31 273 TYR A O 1
ATOM 2112 N N . ALA A 1 274 ? -9.305 -16.609 8.992 1 91.44 274 ALA A N 1
ATOM 2113 C CA . ALA A 1 274 ? -10.562 -17.141 8.477 1 91.44 274 ALA A CA 1
ATOM 2114 C C . ALA A 1 274 ? -11.305 -17.922 9.547 1 91.44 274 ALA A C 1
ATOM 2116 O O . ALA A 1 274 ? -12.516 -17.766 9.727 1 91.44 274 ALA A O 1
ATOM 2117 N N . SER A 1 275 ? -10.609 -18.734 10.25 1 90.69 275 SER A N 1
ATOM 2118 C CA . SER A 1 275 ? -11.188 -19.547 11.312 1 90.69 275 SER A CA 1
ATOM 2119 C C . SER A 1 275 ? -11.633 -18.688 12.484 1 90.69 275 SER A C 1
ATOM 2121 O O . SER A 1 275 ? -12.68 -18.938 13.086 1 90.69 275 SER A O 1
ATOM 2123 N N . GLY A 1 276 ? -10.828 -17.703 12.82 1 88.5 276 GLY A N 1
ATOM 2124 C CA . GLY A 1 276 ? -11.156 -16.812 13.922 1 88.5 276 GLY A CA 1
ATOM 2125 C C . GLY A 1 276 ? -12.383 -15.969 13.648 1 88.5 276 GLY A C 1
ATOM 2126 O O . GLY A 1 276 ? -13.227 -15.789 14.531 1 88.5 276 GLY A O 1
ATOM 2127 N N . ILE A 1 277 ? -12.508 -15.5 12.461 1 84.88 277 ILE A N 1
ATOM 2128 C CA . ILE A 1 277 ? -13.648 -14.672 12.07 1 84.88 277 ILE A CA 1
ATOM 2129 C C . ILE A 1 277 ? -14.914 -15.531 12.039 1 84.88 277 ILE A C 1
ATOM 2131 O O . ILE A 1 277 ? -15.977 -15.086 12.484 1 84.88 277 ILE A O 1
ATOM 2135 N N . ALA A 1 278 ? -14.773 -16.734 11.508 1 82.12 278 ALA A N 1
ATOM 2136 C CA . ALA A 1 278 ? -15.906 -17.641 11.453 1 82.12 278 ALA A CA 1
ATOM 2137 C C . ALA A 1 278 ? -16.391 -18.016 12.852 1 82.12 278 ALA A C 1
ATOM 2139 O O . ALA A 1 278 ? -17.594 -18.094 13.102 1 82.12 278 ALA A O 1
ATOM 2140 N N . ARG A 1 279 ? -15.484 -18.297 13.711 1 81.31 279 ARG A N 1
ATOM 2141 C CA . ARG A 1 279 ? -15.812 -18.672 15.078 1 81.31 279 ARG A CA 1
ATOM 2142 C C . ARG A 1 279 ? -16.453 -17.516 15.836 1 81.31 279 ARG A C 1
ATOM 2144 O O . ARG A 1 279 ? -17.359 -17.719 16.656 1 81.31 279 ARG A O 1
ATOM 2151 N N . HIS A 1 280 ? -15.961 -16.375 15.625 1 73.25 280 HIS A N 1
ATOM 2152 C CA . HIS A 1 280 ? -16.484 -15.211 16.328 1 73.25 280 HIS A CA 1
ATOM 2153 C C . HIS A 1 280 ? -17.859 -14.82 15.797 1 73.25 280 HIS A C 1
ATOM 2155 O O . HIS A 1 280 ? -18.688 -14.266 16.531 1 73.25 280 HIS A O 1
ATOM 2161 N N . ASP A 1 281 ? -18.125 -15.109 14.562 1 63.88 281 ASP A N 1
ATOM 2162 C CA . ASP A 1 281 ? -19.438 -14.875 13.969 1 63.88 281 ASP A CA 1
ATOM 2163 C C . ASP A 1 281 ? -20.469 -15.859 14.523 1 63.88 281 ASP A C 1
ATOM 2165 O O . ASP A 1 281 ? -21.625 -15.492 14.742 1 63.88 281 ASP A O 1
ATOM 2169 N N . GLU A 1 282 ? -20.109 -17.125 14.727 1 61.47 282 GLU A N 1
ATOM 2170 C CA . GLU A 1 282 ? -21 -18.156 15.227 1 61.47 282 GLU A CA 1
ATOM 2171 C C . GLU A 1 282 ? -21.359 -17.938 16.703 1 61.47 282 GLU A C 1
ATOM 2173 O O . GLU A 1 282 ? -22.453 -18.266 17.141 1 61.47 282 GLU A O 1
ATOM 2178 N N . LYS A 1 283 ? -20.391 -17.781 17.625 1 53.34 283 LYS A N 1
ATOM 2179 C CA . LYS A 1 283 ? -20.625 -17.688 19.062 1 53.34 283 LYS A CA 1
ATOM 2180 C C . LYS A 1 283 ? -21.344 -16.406 19.438 1 53.34 283 LYS A C 1
ATOM 2182 O O . LYS A 1 283 ? -21.484 -16.078 20.609 1 53.34 283 LYS A O 1
ATOM 2187 N N . ASN A 1 284 ? -22.234 -16.047 18.672 1 51.91 284 ASN A N 1
ATOM 2188 C CA . ASN A 1 284 ? -23.094 -14.914 19.047 1 51.91 284 ASN A CA 1
ATOM 2189 C C . ASN A 1 284 ? -22.312 -13.828 19.781 1 51.91 284 ASN A C 1
ATOM 2191 O O . ASN A 1 284 ? -22.891 -13.016 20.5 1 51.91 284 ASN A O 1
ATOM 2195 N N . SER A 1 285 ? -21.188 -14.164 20.234 1 45.38 285 SER A N 1
ATOM 2196 C CA . SER A 1 285 ? -20.5 -13.227 21.109 1 45.38 285 SER A CA 1
ATOM 2197 C C . SER A 1 285 ? -20.281 -11.883 20.438 1 45.38 285 SER A C 1
ATOM 2199 O O . SER A 1 285 ? -20.359 -11.781 19.203 1 45.38 285 SER A O 1
ATOM 2201 N N . ALA A 1 286 ? -19.516 -10.969 21.188 1 47.69 286 ALA A N 1
ATOM 2202 C CA . ALA A 1 286 ? -19.344 -9.562 20.828 1 47.69 286 ALA A CA 1
ATOM 2203 C C . ALA A 1 286 ? -18.984 -9.406 19.344 1 47.69 286 ALA A C 1
ATOM 2205 O O . ALA A 1 286 ? -18.109 -10.109 18.844 1 47.69 286 ALA A O 1
ATOM 2206 N N . CYS A 1 287 ? -19.75 -8.922 18.312 1 50.5 287 CYS A N 1
ATOM 2207 C CA . CYS A 1 287 ? -20.25 -8.688 16.969 1 50.5 287 CYS A CA 1
ATOM 2208 C C . CYS A 1 287 ? -19.141 -8.203 16.047 1 50.5 287 CYS A C 1
ATOM 2210 O O . CYS A 1 287 ? -18.641 -7.082 16.203 1 50.5 287 CYS A O 1
ATOM 2212 N N . ILE A 1 288 ? -18.312 -9.219 15.609 1 63.31 288 ILE A N 1
ATOM 2213 C CA . ILE A 1 288 ? -17.688 -8.656 14.422 1 63.31 288 ILE A CA 1
ATOM 2214 C C . ILE A 1 288 ? -18.75 -8.008 13.531 1 63.31 288 ILE A C 1
ATOM 2216 O O . ILE A 1 288 ? -19.672 -8.68 13.062 1 63.31 288 ILE A O 1
ATOM 2220 N N . SER A 1 289 ? -18.766 -6.77 13.617 1 76.62 289 SER A N 1
ATOM 2221 C CA . SER A 1 289 ? -19.766 -5.957 12.938 1 76.62 289 SER A CA 1
ATOM 2222 C C . SER A 1 289 ? -19.719 -6.168 11.43 1 76.62 289 SER A C 1
ATOM 2224 O O . SER A 1 289 ? -18.672 -6.523 10.875 1 76.62 289 SER A O 1
ATOM 2226 N N . GLU A 1 290 ? -20.781 -6.402 10.883 1 83.12 290 GLU A N 1
ATOM 2227 C CA . GLU A 1 290 ? -20.891 -6.43 9.422 1 83.12 290 GLU A CA 1
ATOM 2228 C C . GLU A 1 290 ? -20 -5.375 8.781 1 83.12 290 GLU A C 1
ATOM 2230 O O . GLU A 1 290 ? -19.469 -5.586 7.691 1 83.12 290 GLU A O 1
ATOM 2235 N N . GLU A 1 291 ? -19.812 -4.402 9.602 1 85.31 291 GLU A N 1
ATOM 2236 C CA . GLU A 1 291 ? -18.969 -3.314 9.109 1 85.31 291 GLU A CA 1
ATOM 2237 C C . GLU A 1 291 ? -17.5 -3.746 9.016 1 85.31 291 GLU A C 1
ATOM 2239 O O . GLU A 1 291 ? -16.828 -3.447 8.031 1 85.31 291 GLU A O 1
ATOM 2244 N N . LEU A 1 292 ? -17.125 -4.492 10.008 1 88.56 292 LEU A N 1
ATOM 2245 C CA . LEU A 1 292 ? -15.75 -4.977 10.016 1 88.56 292 LEU A CA 1
ATOM 2246 C C . LEU A 1 292 ? -15.516 -5.977 8.891 1 88.56 292 LEU A C 1
ATOM 2248 O O . LEU A 1 292 ? -14.508 -5.906 8.188 1 88.56 292 LEU A O 1
ATOM 2252 N N . LEU A 1 293 ? -16.484 -6.836 8.68 1 88.69 293 LEU A N 1
ATOM 2253 C CA . LEU A 1 293 ? -16.344 -7.852 7.637 1 88.69 293 LEU A CA 1
ATOM 2254 C C . LEU A 1 293 ? -16.297 -7.207 6.254 1 88.69 293 LEU A C 1
ATOM 2256 O O . LEU A 1 293 ? -15.469 -7.586 5.422 1 88.69 293 LEU A O 1
ATOM 2260 N N . ASN A 1 294 ? -17.156 -6.258 6.094 1 89.81 294 ASN A N 1
ATOM 2261 C CA . ASN A 1 294 ? -17.156 -5.539 4.824 1 89.81 294 ASN A CA 1
ATOM 2262 C C . ASN A 1 294 ? -15.836 -4.812 4.59 1 89.81 294 ASN A C 1
ATOM 2264 O O . ASN A 1 294 ? -15.289 -4.844 3.482 1 89.81 294 ASN A O 1
ATOM 2268 N N . LEU A 1 295 ? -15.383 -4.191 5.609 1 91.69 295 LEU A N 1
ATOM 2269 C CA . LEU A 1 295 ? -14.125 -3.451 5.52 1 91.69 295 LEU A CA 1
ATOM 2270 C C . LEU A 1 295 ? -12.961 -4.395 5.25 1 91.69 295 LEU A C 1
ATOM 2272 O O . LEU A 1 295 ? -12.125 -4.129 4.379 1 91.69 295 LEU A O 1
ATOM 2276 N N . PHE A 1 296 ? -12.984 -5.508 5.949 1 92.62 296 PHE A N 1
ATOM 2277 C CA . PHE A 1 296 ? -11.914 -6.492 5.859 1 92.62 296 PHE A CA 1
ATOM 2278 C C . PHE A 1 296 ? -11.883 -7.137 4.477 1 92.62 296 PHE A C 1
ATOM 2280 O O . PHE A 1 296 ? -10.844 -7.148 3.816 1 92.62 296 PHE A O 1
ATOM 2287 N N . TYR A 1 297 ? -12.992 -7.566 3.98 1 91.75 297 TYR A N 1
ATOM 2288 C CA . TYR A 1 297 ? -13.055 -8.281 2.709 1 91.75 297 TYR A CA 1
ATOM 2289 C C . TYR A 1 297 ? -12.875 -7.324 1.537 1 91.75 297 TYR A C 1
ATOM 2291 O O . TYR A 1 297 ? -12.227 -7.668 0.544 1 91.75 297 TYR A O 1
ATOM 2299 N N . SER A 1 298 ? -13.414 -6.113 1.646 1 92.56 298 SER A N 1
ATOM 2300 C CA . SER A 1 298 ? -13.25 -5.125 0.583 1 92.56 298 SER A CA 1
ATOM 2301 C C . SER A 1 298 ? -11.789 -4.727 0.416 1 92.56 298 SER A C 1
ATOM 2303 O O . SER A 1 298 ? -11.273 -4.703 -0.703 1 92.56 298 SER A O 1
ATOM 2305 N N . PHE A 1 299 ? -11.141 -4.516 1.51 1 94.19 299 PHE A N 1
ATOM 2306 C CA . PHE A 1 299 ? -9.75 -4.09 1.461 1 94.19 299 PHE A CA 1
ATOM 2307 C C . PHE A 1 299 ? -8.867 -5.188 0.875 1 94.19 299 PHE A C 1
ATOM 2309 O O . PHE A 1 299 ? -8.094 -4.938 -0.048 1 94.19 299 PHE A O 1
ATOM 2316 N N . TRP A 1 300 ? -8.922 -6.355 1.386 1 94.25 300 TRP A N 1
ATOM 2317 C CA . TRP A 1 300 ? -8.031 -7.438 0.965 1 94.25 300 TRP A CA 1
ATOM 2318 C C . TRP A 1 300 ? -8.359 -7.887 -0.455 1 94.25 300 TRP A C 1
ATOM 2320 O O . TRP A 1 300 ? -7.48 -8.344 -1.188 1 94.25 300 TRP A O 1
ATOM 2330 N N . SER A 1 301 ? -9.656 -7.703 -0.864 1 93.12 301 SER A N 1
ATOM 2331 C CA . SER A 1 301 ? -10 -8.016 -2.248 1 93.12 301 SER A CA 1
ATOM 2332 C C . SER A 1 301 ? -9.289 -7.074 -3.217 1 93.12 301 SER A C 1
ATOM 2334 O O . SER A 1 301 ? -8.812 -7.504 -4.27 1 93.12 301 SER A O 1
ATOM 2336 N N . VAL A 1 302 ? -9.242 -5.82 -2.838 1 94.31 302 VAL A N 1
ATOM 2337 C CA . VAL A 1 302 ? -8.57 -4.84 -3.688 1 94.31 302 VAL A CA 1
ATOM 2338 C C . VAL A 1 302 ? -7.074 -5.141 -3.742 1 94.31 302 VAL A C 1
ATOM 2340 O O . VAL A 1 302 ? -6.473 -5.133 -4.82 1 94.31 302 VAL A O 1
ATOM 2343 N N . VAL A 1 303 ? -6.512 -5.445 -2.58 1 94.31 303 VAL A N 1
ATOM 2344 C CA . VAL A 1 303 ? -5.082 -5.73 -2.5 1 94.31 303 VAL A CA 1
ATOM 2345 C C . VAL A 1 303 ? -4.754 -6.977 -3.32 1 94.31 303 VAL A C 1
ATOM 2347 O O . VAL A 1 303 ? -3.783 -6.988 -4.082 1 94.31 303 VAL A O 1
ATOM 2350 N N . ASP A 1 304 ? -5.578 -7.922 -3.164 1 91.56 304 ASP A N 1
ATOM 2351 C CA . ASP A 1 304 ? -5.375 -9.188 -3.857 1 91.56 304 ASP A CA 1
ATOM 2352 C C . ASP A 1 304 ? -5.414 -9 -5.371 1 91.56 304 ASP A C 1
ATOM 2354 O O . ASP A 1 304 ? -4.535 -9.484 -6.086 1 91.56 304 ASP A O 1
ATOM 2358 N N . ASN A 1 305 ? -6.406 -8.32 -5.879 1 91.69 305 ASN A N 1
ATOM 2359 C CA . ASN A 1 305 ? -6.562 -8.117 -7.316 1 91.69 305 ASN A CA 1
ATOM 2360 C C . ASN A 1 305 ? -5.461 -7.223 -7.879 1 91.69 305 ASN A C 1
ATOM 2362 O O . ASN A 1 305 ? -5.031 -7.406 -9.016 1 91.69 305 ASN A O 1
ATOM 2366 N N . LEU A 1 306 ? -5.082 -6.305 -7.074 1 94.12 306 LEU A N 1
ATOM 2367 C CA . LEU A 1 306 ? -4.008 -5.414 -7.492 1 94.12 306 LEU A CA 1
ATOM 2368 C C . LEU A 1 306 ? -2.697 -6.18 -7.656 1 94.12 306 LEU A C 1
ATOM 2370 O O . LEU A 1 306 ? -2.018 -6.047 -8.672 1 94.12 306 LEU A O 1
ATOM 2374 N N . LEU A 1 307 ? -2.373 -6.957 -6.68 1 91.44 307 LEU A N 1
ATOM 2375 C CA . LEU A 1 307 ? -1.124 -7.711 -6.695 1 91.44 307 LEU A CA 1
ATOM 2376 C C . LEU A 1 307 ? -1.148 -8.781 -7.777 1 91.44 307 LEU A C 1
ATOM 2378 O O . LEU A 1 307 ? -0.139 -9.023 -8.445 1 91.44 307 LEU A O 1
ATOM 2382 N N . ASN A 1 308 ? -2.307 -9.367 -7.973 1 88.31 308 ASN A N 1
ATOM 2383 C CA . ASN A 1 308 ? -2.455 -10.344 -9.055 1 88.31 308 ASN A CA 1
ATOM 2384 C C . ASN A 1 308 ? -2.27 -9.688 -10.422 1 88.31 308 ASN A C 1
ATOM 2386 O O . ASN A 1 308 ? -1.641 -10.273 -11.305 1 88.31 308 ASN A O 1
ATOM 2390 N N . GLY A 1 309 ? -2.855 -8.531 -10.531 1 90 309 GLY A N 1
ATOM 2391 C CA . GLY A 1 309 ? -2.676 -7.812 -11.781 1 90 309 GLY A CA 1
ATOM 2392 C C . GLY A 1 309 ? -1.222 -7.504 -12.094 1 90 309 GLY A C 1
ATOM 2393 O O . GLY A 1 309 ? -0.764 -7.703 -13.219 1 90 309 GLY A O 1
ATOM 2394 N N . MET A 1 310 ? -0.569 -7.102 -11.094 1 89.88 310 MET A N 1
ATOM 2395 C CA . MET A 1 310 ? 0.845 -6.785 -11.273 1 89.88 310 MET A CA 1
ATOM 2396 C C . MET A 1 310 ? 1.65 -8.039 -11.586 1 89.88 310 MET A C 1
ATOM 2398 O O . MET A 1 310 ? 2.533 -8.023 -12.445 1 89.88 310 MET A O 1
ATOM 2402 N N . LEU A 1 311 ? 1.339 -9.055 -10.891 1 86.19 311 LEU A N 1
ATOM 2403 C CA . LEU A 1 311 ? 2.045 -10.312 -11.07 1 86.19 311 LEU A CA 1
ATOM 2404 C C . LEU A 1 311 ? 1.875 -10.836 -12.492 1 86.19 311 LEU A C 1
ATOM 2406 O O . LEU A 1 311 ? 2.855 -11.188 -13.156 1 86.19 311 LEU A O 1
ATOM 2410 N N . PHE A 1 312 ? 0.671 -10.867 -12.984 1 86.75 312 PHE A N 1
ATOM 2411 C CA . PHE A 1 312 ? 0.394 -11.461 -14.289 1 86.75 312 PHE A CA 1
ATOM 2412 C C . PHE A 1 312 ? 0.859 -10.539 -15.406 1 86.75 312 PHE A C 1
ATOM 2414 O O . PHE A 1 312 ? 1.252 -11 -16.484 1 86.75 312 PHE A O 1
ATOM 2421 N N . LEU A 1 313 ? 0.833 -9.273 -15.133 1 89.12 313 LEU A N 1
ATOM 2422 C CA . LEU A 1 313 ? 1.442 -8.352 -16.094 1 89.12 313 LEU A CA 1
ATOM 2423 C C . LEU A 1 313 ? 2.934 -8.633 -16.234 1 89.12 313 LEU A C 1
ATOM 2425 O O . LEU A 1 313 ? 3.465 -8.625 -17.344 1 89.12 313 LEU A O 1
ATOM 2429 N N . LEU A 1 314 ? 3.539 -8.82 -15.156 1 83.31 314 LEU A N 1
ATOM 2430 C CA . LEU A 1 314 ? 4.977 -9.07 -15.164 1 83.31 314 LEU A CA 1
ATOM 2431 C C . LEU A 1 314 ? 5.301 -10.344 -15.938 1 83.31 314 LEU A C 1
ATOM 2433 O O . LEU A 1 314 ? 6.316 -10.414 -16.625 1 83.31 314 LEU A O 1
ATOM 2437 N N . VAL A 1 315 ? 4.449 -11.32 -15.812 1 78.31 315 VAL A N 1
ATOM 2438 C CA . VAL A 1 315 ? 4.605 -12.562 -16.578 1 78.31 315 VAL A CA 1
ATOM 2439 C C . VAL A 1 315 ? 4.691 -12.242 -18.062 1 78.31 315 VAL A C 1
ATOM 2441 O O . VAL A 1 315 ? 5.539 -12.789 -18.766 1 78.31 315 VAL A O 1
ATOM 2444 N N . GLY A 1 316 ? 3.887 -11.352 -18.484 1 77.75 316 GLY A N 1
ATOM 2445 C CA . GLY A 1 316 ? 3.877 -10.992 -19.891 1 77.75 316 GLY A CA 1
ATOM 2446 C C . GLY A 1 316 ? 5.078 -10.164 -20.297 1 77.75 316 GLY A C 1
ATOM 2447 O O . GLY A 1 316 ? 5.703 -10.43 -21.328 1 77.75 316 GLY A O 1
ATOM 2448 N N . VAL A 1 317 ? 5.465 -9.305 -19.422 1 78.56 317 VAL A N 1
ATOM 2449 C CA . VAL A 1 317 ? 6.473 -8.32 -19.797 1 78.56 317 VAL A CA 1
ATOM 2450 C C . VAL A 1 317 ? 7.867 -8.914 -19.641 1 78.56 317 VAL A C 1
ATOM 2452 O O . VAL A 1 317 ? 8.805 -8.516 -20.344 1 78.56 317 VAL A O 1
ATOM 2455 N N . LEU A 1 318 ? 8.023 -9.875 -18.766 1 74.75 318 LEU A N 1
ATOM 2456 C CA . LEU A 1 318 ? 9.328 -10.469 -18.5 1 74.75 318 LEU A CA 1
ATOM 2457 C C . LEU A 1 318 ? 9.773 -11.336 -19.688 1 74.75 318 LEU A C 1
ATOM 2459 O O . LEU A 1 318 ? 10.914 -11.789 -19.719 1 74.75 318 LEU A O 1
ATOM 2463 N N . PHE A 1 319 ? 8.914 -11.469 -20.609 1 69.69 319 PHE A N 1
ATOM 2464 C CA . PHE A 1 319 ? 9.266 -12.164 -21.844 1 69.69 319 PHE A CA 1
ATOM 2465 C C . PHE A 1 319 ? 10.438 -11.477 -22.531 1 69.69 319 PHE A C 1
ATOM 2467 O O . PHE A 1 319 ? 11.188 -12.117 -23.281 1 69.69 319 PHE A O 1
ATOM 2474 N N . LEU A 1 320 ? 10.594 -10.258 -22.234 1 68.44 320 LEU A N 1
ATOM 2475 C CA . LEU A 1 320 ? 11.688 -9.469 -22.812 1 68.44 320 LEU A CA 1
ATOM 2476 C C . LEU A 1 320 ? 13.039 -10.078 -22.453 1 68.44 320 LEU A C 1
ATOM 2478 O O . LEU A 1 320 ? 14.008 -9.922 -23.188 1 68.44 320 LEU A O 1
ATOM 2482 N N . ASN A 1 321 ? 13.062 -10.797 -21.406 1 67.56 321 ASN A N 1
ATOM 2483 C CA . ASN A 1 321 ? 14.32 -11.375 -20.922 1 67.56 321 ASN A CA 1
ATOM 2484 C C . ASN A 1 321 ? 14.734 -12.578 -21.75 1 67.56 321 ASN A C 1
ATOM 2486 O O . ASN A 1 321 ? 15.914 -12.945 -21.781 1 67.56 321 ASN A O 1
ATOM 2490 N N . ILE A 1 322 ? 13.891 -13.227 -22.469 1 61.69 322 ILE A N 1
ATOM 2491 C CA . ILE A 1 322 ? 14.188 -14.406 -23.281 1 61.69 322 ILE A CA 1
ATOM 2492 C C . ILE A 1 322 ? 14.938 -13.984 -24.547 1 61.69 322 ILE A C 1
ATOM 2494 O O . ILE A 1 322 ? 15.797 -14.727 -25.031 1 61.69 322 ILE A O 1
ATOM 2498 N N . LYS A 1 323 ? 14.703 -12.93 -25.016 1 59.84 323 LYS A N 1
ATOM 2499 C CA . LYS A 1 323 ? 15.312 -12.5 -26.266 1 59.84 323 LYS A CA 1
ATOM 2500 C C . LYS A 1 323 ? 16.812 -12.258 -26.094 1 59.84 323 LYS A C 1
ATOM 2502 O O . LYS A 1 323 ? 17.578 -12.289 -27.062 1 59.84 323 LYS A O 1
ATOM 2507 N N . ASN A 1 324 ? 17.078 -12.211 -24.969 1 58.5 324 ASN A N 1
ATOM 2508 C CA . ASN A 1 324 ? 18.516 -11.984 -24.781 1 58.5 324 ASN A CA 1
ATOM 2509 C C . ASN A 1 324 ? 19.281 -13.297 -24.688 1 58.5 324 ASN A C 1
ATOM 2511 O O . ASN A 1 324 ? 20.375 -13.336 -24.141 1 58.5 324 ASN A O 1
ATOM 2515 N N . ILE A 1 325 ? 18.516 -14.375 -25.297 1 62.59 325 ILE A N 1
ATOM 2516 C CA . ILE A 1 325 ? 19.141 -15.688 -25.172 1 62.59 325 ILE A CA 1
ATOM 2517 C C . ILE A 1 325 ? 19.828 -16.062 -26.469 1 62.59 325 ILE A C 1
ATOM 2519 O O . ILE A 1 325 ? 19.172 -16.406 -27.453 1 62.59 325 ILE A O 1
ATOM 2523 N N . ASN A 1 326 ? 20.844 -15.477 -26.75 1 61.91 326 ASN A N 1
ATOM 2524 C CA . ASN A 1 326 ? 21.641 -15.688 -27.953 1 61.91 326 ASN A CA 1
ATOM 2525 C C . ASN A 1 326 ? 22.141 -17.125 -28.047 1 61.91 326 ASN A C 1
ATOM 2527 O O . ASN A 1 326 ? 22.625 -17.547 -29.094 1 61.91 326 ASN A O 1
ATOM 2531 N N . THR A 1 327 ? 21.906 -17.969 -27.156 1 65.56 327 THR A N 1
ATOM 2532 C CA . THR A 1 327 ? 22.641 -19.219 -27.125 1 65.56 327 THR A CA 1
ATOM 2533 C C . THR A 1 327 ? 21.766 -20.375 -27.625 1 65.56 327 THR A C 1
ATOM 2535 O O . THR A 1 327 ? 22.25 -21.484 -27.844 1 65.56 327 THR A O 1
ATOM 2538 N N . LEU A 1 328 ? 20.484 -20.156 -27.875 1 73.19 328 LEU A N 1
ATOM 2539 C CA . LEU A 1 328 ? 19.641 -21.297 -28.219 1 73.19 328 LEU A CA 1
ATOM 2540 C C . LEU A 1 328 ? 19.031 -21.125 -29.609 1 73.19 328 LEU A C 1
ATOM 2542 O O . LEU A 1 328 ? 18.609 -20.016 -29.969 1 73.19 328 LEU A O 1
ATOM 2546 N N . SER A 1 329 ? 19.219 -22.094 -30.453 1 78.88 329 SER A N 1
ATOM 2547 C CA . SER A 1 329 ? 18.562 -22.094 -31.75 1 78.88 329 SER A CA 1
ATOM 2548 C C . SER A 1 329 ? 17.047 -22.094 -31.609 1 78.88 329 SER A C 1
ATOM 2550 O O . SER A 1 329 ? 16.516 -22.531 -30.594 1 78.88 329 SER A O 1
ATOM 2552 N N . VAL A 1 330 ? 16.344 -21.625 -32.5 1 80.56 330 VAL A N 1
ATOM 2553 C CA . VAL A 1 330 ? 14.891 -21.531 -32.5 1 80.56 330 VAL A CA 1
ATOM 2554 C C . VAL A 1 330 ? 14.289 -22.938 -32.406 1 80.56 330 VAL A C 1
ATOM 2556 O O . VAL A 1 330 ? 13.305 -23.156 -31.719 1 80.56 330 VAL A O 1
ATOM 2559 N N . GLY A 1 331 ? 14.945 -23.812 -33.125 1 81.81 331 GLY A N 1
ATOM 2560 C CA . GLY A 1 331 ? 14.469 -25.188 -33.094 1 81.81 331 GLY A CA 1
ATOM 2561 C C . GLY A 1 331 ? 14.547 -25.812 -31.719 1 81.81 331 GLY A C 1
ATOM 2562 O O . GLY A 1 331 ? 13.609 -26.484 -31.281 1 81.81 331 GLY A O 1
ATOM 2563 N N . MET A 1 332 ? 15.555 -25.562 -31.094 1 83.31 332 MET A N 1
ATOM 2564 C CA . MET A 1 332 ? 15.742 -26.094 -29.734 1 83.31 332 MET A CA 1
ATOM 2565 C C . MET A 1 332 ? 14.742 -25.469 -28.766 1 83.31 332 MET A C 1
ATOM 2567 O O . MET A 1 332 ? 14.234 -26.141 -27.875 1 83.31 332 MET A O 1
ATOM 2571 N N . MET A 1 333 ? 14.438 -24.266 -29.016 1 85.62 333 MET A N 1
ATOM 2572 C CA . MET A 1 333 ? 13.484 -23.578 -28.141 1 85.62 333 MET A CA 1
ATOM 2573 C C . MET A 1 333 ? 12.094 -24.172 -28.281 1 85.62 333 MET A C 1
ATOM 2575 O O . MET A 1 333 ? 11.383 -24.328 -27.281 1 85.62 333 MET A O 1
ATOM 2579 N N . ILE A 1 334 ? 11.781 -24.516 -29.422 1 87.94 334 ILE A N 1
ATOM 2580 C CA . ILE A 1 334 ? 10.461 -25.094 -29.672 1 87.94 334 ILE A CA 1
ATOM 2581 C C . ILE A 1 334 ? 10.375 -26.484 -29.062 1 87.94 334 ILE A C 1
ATOM 2583 O O . ILE A 1 334 ? 9.367 -26.828 -28.438 1 87.94 334 ILE A O 1
ATOM 2587 N N . ILE A 1 335 ? 11.398 -27.219 -29.203 1 88.44 335 ILE A N 1
ATOM 2588 C CA . ILE A 1 335 ? 11.422 -28.578 -28.672 1 88.44 335 ILE A CA 1
ATOM 2589 C C . ILE A 1 335 ? 11.336 -28.547 -27.141 1 88.44 335 ILE A C 1
ATOM 2591 O O . ILE A 1 335 ? 10.586 -29.312 -26.531 1 88.44 335 ILE A O 1
ATOM 2595 N N . ILE A 1 336 ? 12.039 -27.656 -26.625 1 89.94 336 ILE A N 1
ATOM 2596 C CA . ILE A 1 336 ? 12.047 -27.516 -25.172 1 89.94 336 ILE A CA 1
ATOM 2597 C C . ILE A 1 336 ? 10.688 -27.016 -24.703 1 89.94 336 ILE A C 1
ATOM 2599 O O . ILE A 1 336 ? 10.172 -27.469 -23.672 1 89.94 336 ILE A O 1
ATOM 2603 N N . GLY A 1 337 ? 10.141 -26.062 -25.422 1 92.62 337 GLY A N 1
ATOM 2604 C CA . GLY A 1 337 ? 8.828 -25.531 -25.078 1 92.62 337 GLY A CA 1
ATOM 2605 C C . GLY A 1 337 ? 7.734 -26.578 -25.094 1 92.62 337 GLY A C 1
ATOM 2606 O O . GLY A 1 337 ? 7.02 -26.75 -24.109 1 92.62 337 GLY A O 1
ATOM 2607 N N . ILE A 1 338 ? 7.648 -27.297 -26.125 1 93.62 338 ILE A N 1
ATOM 2608 C CA . ILE A 1 338 ? 6.609 -28.312 -26.297 1 93.62 338 ILE A CA 1
ATOM 2609 C C . ILE A 1 338 ? 6.855 -29.453 -25.312 1 93.62 338 ILE A C 1
ATOM 2611 O O . ILE A 1 338 ? 5.922 -29.938 -24.672 1 93.62 338 ILE A O 1
ATOM 2615 N N . GLY A 1 339 ? 8.102 -29.844 -25.312 1 94.19 339 GLY A N 1
ATOM 2616 C CA . GLY A 1 339 ? 8.453 -30.922 -24.375 1 94.19 339 GLY A CA 1
ATOM 2617 C C . GLY A 1 339 ? 8.141 -30.578 -22.938 1 94.19 339 GLY A C 1
ATOM 2618 O O . GLY A 1 339 ? 7.613 -31.406 -22.203 1 94.19 339 GLY A O 1
ATOM 2619 N N . SER A 1 340 ? 8.445 -29.391 -22.578 1 95.69 340 SER A N 1
ATOM 2620 C CA . SER A 1 340 ? 8.227 -28.969 -21.188 1 95.69 340 SER A CA 1
ATOM 2621 C C . SER A 1 340 ? 6.742 -28.953 -20.844 1 95.69 340 SER A C 1
ATOM 2623 O O . SER A 1 340 ? 6.355 -29.297 -19.734 1 95.69 340 SER A O 1
ATOM 2625 N N . VAL A 1 341 ? 5.922 -28.531 -21.766 1 96.5 341 VAL A N 1
ATOM 2626 C CA . VAL A 1 341 ? 4.477 -28.484 -21.562 1 96.5 341 VAL A CA 1
ATOM 2627 C C . VAL A 1 341 ? 3.932 -29.891 -21.375 1 96.5 341 VAL A C 1
ATOM 2629 O O . VAL A 1 341 ? 3.121 -30.141 -20.484 1 96.5 341 VAL A O 1
ATOM 2632 N N . VAL A 1 342 ? 4.387 -30.75 -22.203 1 96.75 342 VAL A N 1
ATOM 2633 C CA . VAL A 1 342 ? 3.945 -32.125 -22.125 1 96.75 342 VAL A CA 1
ATOM 2634 C C . VAL A 1 342 ? 4.395 -32.75 -20.812 1 96.75 342 VAL A C 1
ATOM 2636 O O . VAL A 1 342 ? 3.613 -33.438 -20.141 1 96.75 342 VAL A O 1
ATOM 2639 N N . PHE A 1 343 ? 5.637 -32.531 -20.469 1 97.19 343 PHE A N 1
ATOM 2640 C CA . PHE A 1 343 ? 6.176 -33.062 -19.219 1 97.19 343 PHE A CA 1
ATOM 2641 C C . PHE A 1 343 ? 5.414 -32.531 -18.016 1 97.19 343 PHE A C 1
ATOM 2643 O O . PHE A 1 343 ? 5.172 -33.25 -17.047 1 97.19 343 PHE A O 1
ATOM 2650 N N . ASN A 1 344 ? 5.078 -31.25 -18.094 1 96.88 344 ASN A N 1
ATOM 2651 C CA . ASN A 1 344 ? 4.34 -30.641 -17 1 96.88 344 ASN A CA 1
ATOM 2652 C C . ASN A 1 344 ? 2.959 -31.266 -16.828 1 96.88 344 ASN A C 1
ATOM 2654 O O . ASN A 1 344 ? 2.486 -31.438 -15.703 1 96.88 344 ASN A O 1
ATOM 2658 N N . THR A 1 345 ? 2.301 -31.547 -17.938 1 96.81 345 THR A N 1
ATOM 2659 C CA . THR A 1 345 ? 0.983 -32.156 -17.891 1 96.81 345 THR A CA 1
ATOM 2660 C C . THR A 1 345 ? 1.067 -33.562 -17.297 1 96.81 345 THR A C 1
ATOM 2662 O O . THR A 1 345 ? 0.227 -33.938 -16.484 1 96.81 345 THR A O 1
ATOM 2665 N N . ILE A 1 346 ? 2.08 -34.281 -17.672 1 97.31 346 ILE A N 1
ATOM 2666 C CA . ILE A 1 346 ? 2.283 -35.625 -17.156 1 97.31 346 ILE A CA 1
ATOM 2667 C C . ILE A 1 346 ? 2.596 -35.531 -15.656 1 97.31 346 ILE A C 1
ATOM 2669 O O . ILE A 1 346 ? 2.078 -36.344 -14.867 1 97.31 346 ILE A O 1
ATOM 2673 N N . ALA A 1 347 ? 3.451 -34.656 -15.305 1 97.5 347 ALA A N 1
ATOM 2674 C CA . ALA A 1 347 ? 3.83 -34.5 -13.906 1 97.5 347 ALA A CA 1
ATOM 2675 C C . ALA A 1 347 ? 2.619 -34.125 -13.047 1 97.5 347 ALA A C 1
ATOM 2677 O O . ALA A 1 347 ? 2.443 -34.688 -11.961 1 97.5 347 ALA A O 1
ATOM 2678 N N . ARG A 1 348 ? 1.798 -33.219 -13.539 1 96.25 348 ARG A N 1
ATOM 2679 C CA . ARG A 1 348 ? 0.592 -32.812 -12.812 1 96.25 348 ARG A CA 1
ATOM 2680 C C . ARG A 1 348 ? -0.37 -34 -12.68 1 96.25 348 ARG A C 1
ATOM 2682 O O . ARG A 1 348 ? -0.958 -34.219 -11.617 1 96.25 348 ARG A O 1
ATOM 2689 N N . MET A 1 349 ? -0.56 -34.688 -13.766 1 96.5 349 MET A N 1
ATOM 2690 C CA . MET A 1 349 ? -1.434 -35.875 -13.742 1 96.5 349 MET A CA 1
ATOM 2691 C C . MET A 1 349 ? -0.953 -36.906 -12.719 1 96.5 349 MET A C 1
ATOM 2693 O O . MET A 1 349 ? -1.755 -37.438 -11.961 1 96.5 349 MET A O 1
ATOM 2697 N N . SER A 1 350 ? 0.306 -37.156 -12.727 1 96.69 350 SER A N 1
ATOM 2698 C CA . SER A 1 350 ? 0.879 -38.094 -11.766 1 96.69 350 SER A CA 1
ATOM 2699 C C . SER A 1 350 ? 0.691 -37.594 -10.336 1 96.69 350 SER A C 1
ATOM 2701 O O . SER A 1 350 ? 0.381 -38.375 -9.438 1 96.69 350 SER A O 1
ATOM 2703 N N . GLY A 1 351 ? 0.923 -36.344 -10.141 1 95.56 351 GLY A N 1
ATOM 2704 C CA . GLY A 1 351 ? 0.743 -35.781 -8.812 1 95.56 351 GLY A CA 1
ATOM 2705 C C . GLY A 1 351 ? -0.682 -35.875 -8.305 1 95.56 351 GLY A C 1
ATOM 2706 O O . GLY A 1 351 ? -0.908 -36.25 -7.152 1 95.56 351 GLY A O 1
ATOM 2707 N N . VAL A 1 352 ? -1.636 -35.531 -9.188 1 93.81 352 VAL A N 1
ATOM 2708 C CA . VAL A 1 352 ? -3.043 -35.594 -8.812 1 93.81 352 VAL A CA 1
ATOM 2709 C C . VAL A 1 352 ? -3.434 -37.031 -8.547 1 93.81 352 VAL A C 1
ATOM 2711 O O . VAL A 1 352 ? -4.117 -37.344 -7.57 1 93.81 352 VAL A O 1
ATOM 2714 N N . TRP A 1 353 ? -2.971 -37.906 -9.367 1 93.12 353 TRP A N 1
ATOM 2715 C CA . TRP A 1 353 ? -3.293 -39.344 -9.242 1 93.12 353 TRP A CA 1
ATOM 2716 C C . TRP A 1 353 ? -2.773 -39.906 -7.926 1 93.12 353 TRP A C 1
ATOM 2718 O O . TRP A 1 353 ? -3.51 -40.562 -7.195 1 93.12 353 TRP A O 1
ATOM 2728 N N . VAL A 1 354 ? -1.582 -39.656 -7.594 1 93.75 354 VAL A N 1
ATOM 2729 C CA . VAL A 1 354 ? -0.965 -40.188 -6.383 1 93.75 354 VAL A CA 1
ATOM 2730 C C . VAL A 1 354 ? -1.648 -39.594 -5.152 1 93.75 354 VAL A C 1
ATOM 2732 O O . VAL A 1 354 ? -1.834 -40.25 -4.145 1 93.75 354 VAL A O 1
ATOM 2735 N N . SER A 1 355 ? -1.964 -38.312 -5.23 1 91.75 355 SER A N 1
ATOM 2736 C CA . SER A 1 355 ? -2.615 -37.656 -4.109 1 91.75 355 SER A CA 1
ATOM 2737 C C . SER A 1 355 ? -3.98 -38.25 -3.816 1 91.75 355 SER A C 1
ATOM 2739 O O . SER A 1 355 ? -4.41 -38.312 -2.662 1 91.75 355 SER A O 1
ATOM 2741 N N . LEU A 1 356 ? -4.68 -38.656 -4.875 1 87.5 356 LEU A N 1
ATOM 2742 C CA . LEU A 1 356 ? -6.016 -39.219 -4.711 1 87.5 356 LEU A CA 1
ATOM 2743 C C . LEU A 1 356 ? -5.941 -40.656 -4.188 1 87.5 356 LEU A C 1
ATOM 2745 O O . LEU A 1 356 ? -6.914 -41.156 -3.629 1 87.5 356 LEU A O 1
ATOM 2749 N N . LEU A 1 357 ? -4.809 -41.281 -4.375 1 85.88 357 LEU A N 1
ATOM 2750 C CA . LEU A 1 357 ? -4.637 -42.625 -3.84 1 85.88 357 LEU A CA 1
ATOM 2751 C C . LEU A 1 357 ? -4.648 -42.594 -2.316 1 85.88 357 LEU A C 1
ATOM 2753 O O . LEU A 1 357 ? -5.066 -43.562 -1.684 1 85.88 357 LEU A O 1
ATOM 2757 N N . PHE A 1 358 ? -4.219 -41.5 -1.77 1 80.44 358 PHE A N 1
ATOM 2758 C CA . PHE A 1 358 ? -4.129 -41.375 -0.318 1 80.44 358 PHE A CA 1
ATOM 2759 C C . PHE A 1 358 ? -5.453 -40.906 0.27 1 80.44 358 PHE A C 1
ATOM 2761 O O . PHE A 1 358 ? -5.613 -40.844 1.491 1 80.44 358 PHE A O 1
ATOM 2768 N N . ASN A 1 359 ? -6.277 -40.469 -0.641 1 76.56 359 ASN A N 1
ATOM 2769 C CA . ASN A 1 359 ? -7.566 -39.969 -0.171 1 76.56 359 ASN A CA 1
ATOM 2770 C C . ASN A 1 359 ? -8.695 -40.938 -0.521 1 76.56 359 ASN A C 1
ATOM 2772 O O . ASN A 1 359 ? -8.898 -41.25 -1.692 1 76.56 359 ASN A O 1
ATOM 2776 N N . LYS A 1 360 ? -9.195 -41.625 0.411 1 61.62 360 LYS A N 1
ATOM 2777 C CA . LYS A 1 360 ? -10.188 -42.688 0.196 1 61.62 360 LYS A CA 1
ATOM 2778 C C . LYS A 1 360 ? -11.539 -42.094 -0.18 1 61.62 360 LYS A C 1
ATOM 2780 O O . LYS A 1 360 ? -12.391 -42.781 -0.75 1 61.62 360 LYS A O 1
ATOM 2785 N N . ASN A 1 361 ? -11.781 -40.812 0.193 1 59.25 361 ASN A N 1
ATOM 2786 C CA . ASN A 1 361 ? -13.133 -40.312 -0.004 1 59.25 361 ASN A CA 1
ATOM 2787 C C . ASN A 1 361 ? -13.148 -39.125 -0.972 1 59.25 361 ASN A C 1
ATOM 2789 O O . ASN A 1 361 ? -12.914 -37.969 -0.57 1 59.25 361 ASN A O 1
ATOM 2793 N N . PRO A 1 362 ? -13.234 -39.469 -2.256 1 61.12 362 PRO A N 1
ATOM 2794 C CA . PRO A 1 362 ? -13.383 -38.344 -3.15 1 61.12 362 PRO A CA 1
ATOM 2795 C C . PRO A 1 362 ? -14.531 -37.406 -2.736 1 61.12 362 PRO A C 1
ATOM 2797 O O . PRO A 1 362 ? -15.461 -37.844 -2.062 1 61.12 362 PRO A O 1
ATOM 2800 N N . PRO A 1 363 ? -14.297 -36 -2.898 1 62.06 363 PRO A N 1
ATOM 2801 C CA . PRO A 1 363 ? -15.336 -35.094 -2.445 1 62.06 363 PRO A CA 1
ATOM 2802 C C . PRO A 1 363 ? -16.734 -35.531 -2.873 1 62.06 363 PRO A C 1
ATOM 2804 O O . PRO A 1 363 ? -16.922 -35.969 -4 1 62.06 363 PRO A O 1
ATOM 2807 N N . GLU A 1 364 ? -17.516 -35.719 -1.871 1 57.09 364 GLU A N 1
ATOM 2808 C CA . GLU A 1 364 ? -18.922 -35.906 -2.174 1 57.09 364 GLU A CA 1
ATOM 2809 C C . GLU A 1 364 ? -19.438 -34.844 -3.129 1 57.09 364 GLU A C 1
ATOM 2811 O O . GLU A 1 364 ? -19.047 -33.688 -3.035 1 57.09 364 GLU A O 1
ATOM 2816 N N . GLY A 1 365 ? -19.969 -35.188 -4.332 1 56.12 365 GLY A N 1
ATOM 2817 C CA . GLY A 1 365 ? -20.594 -34.219 -5.215 1 56.12 365 GLY A CA 1
ATOM 2818 C C . GLY A 1 365 ? -19.719 -33.844 -6.387 1 56.12 365 GLY A C 1
ATOM 2819 O O . GLY A 1 365 ? -19.953 -32.812 -7.031 1 56.12 365 GLY A O 1
ATOM 2820 N N . LYS A 1 366 ? -18.578 -34.531 -6.387 1 60.09 366 LYS A N 1
ATOM 2821 C CA . LYS A 1 366 ? -17.703 -34.156 -7.496 1 60.09 366 LYS A CA 1
ATOM 2822 C C . LYS A 1 366 ? -18.375 -34.438 -8.836 1 60.09 366 LYS A C 1
ATOM 2824 O O . LYS A 1 366 ? -17.984 -33.844 -9.859 1 60.09 366 LYS A O 1
ATOM 2829 N N . GLY A 1 367 ? -19.531 -34.938 -8.734 1 58.59 367 GLY A N 1
ATOM 2830 C CA . GLY A 1 367 ? -20.359 -35.125 -9.922 1 58.59 367 GLY A CA 1
ATOM 2831 C C . GLY A 1 367 ? -19.656 -35.875 -11.023 1 58.59 367 GLY A C 1
ATOM 2832 O O . GLY A 1 367 ? -20.109 -35.906 -12.164 1 58.59 367 GLY A O 1
ATOM 2833 N N . MET A 1 368 ? -18.344 -36.344 -10.836 1 65.88 368 MET A N 1
ATOM 2834 C CA . MET A 1 368 ? -17.641 -37.062 -11.883 1 65.88 368 MET A CA 1
ATOM 2835 C C . MET A 1 368 ? -16.875 -38.25 -11.305 1 65.88 368 MET A C 1
ATOM 2837 O O . MET A 1 368 ? -16.516 -38.25 -10.125 1 65.88 368 MET A O 1
ATOM 2841 N N . LYS A 1 369 ? -16.734 -39.344 -12.195 1 73 369 LYS A N 1
ATOM 2842 C CA . LYS A 1 369 ? -15.953 -40.5 -11.812 1 73 369 LYS A CA 1
ATOM 2843 C C . LYS A 1 369 ? -14.492 -40.125 -11.562 1 73 369 LYS A C 1
ATOM 2845 O O . LYS A 1 369 ? -14.031 -39.062 -12.016 1 73 369 LYS A O 1
ATOM 2850 N N . ASN A 1 370 ? -13.805 -40.875 -10.93 1 79.06 370 ASN A N 1
ATOM 2851 C CA . ASN A 1 370 ? -12.453 -40.594 -10.445 1 79.06 370 ASN A CA 1
ATOM 2852 C C . ASN A 1 370 ? -11.5 -40.281 -11.594 1 79.06 370 ASN A C 1
ATOM 2854 O O . ASN A 1 370 ? -10.789 -39.281 -11.539 1 79.06 370 ASN A O 1
ATOM 2858 N N . PRO A 1 371 ? -11.547 -41.125 -12.672 1 81.94 371 PRO A N 1
ATOM 2859 C CA . PRO A 1 371 ? -10.602 -40.781 -13.742 1 81.94 371 PRO A CA 1
ATOM 2860 C C . PRO A 1 371 ? -10.891 -39.438 -14.398 1 81.94 371 PRO A C 1
ATOM 2862 O O . PRO A 1 371 ? -9.961 -38.75 -14.805 1 81.94 371 PRO A O 1
ATOM 2865 N N . ARG A 1 372 ? -12.133 -39.094 -14.438 1 86.69 372 ARG A N 1
ATOM 2866 C CA . ARG A 1 372 ? -12.508 -37.812 -15.016 1 86.69 372 ARG A CA 1
ATOM 2867 C C . ARG A 1 372 ? -12.117 -36.656 -14.086 1 86.69 372 ARG A C 1
ATOM 2869 O O . ARG A 1 372 ? -11.742 -35.562 -14.555 1 86.69 372 ARG A O 1
ATOM 2876 N N . PHE A 1 373 ? -12.281 -37 -12.891 1 87.38 373 PHE A N 1
ATOM 2877 C CA . PHE A 1 373 ? -11.883 -36 -11.906 1 87.38 373 PHE A CA 1
ATOM 2878 C C . PHE A 1 373 ? -10.391 -35.719 -11.984 1 87.38 373 PHE A C 1
ATOM 2880 O O . PHE A 1 373 ? -9.953 -34.562 -11.93 1 87.38 373 PHE A O 1
ATOM 2887 N N . ILE A 1 374 ? -9.641 -36.781 -12.172 1 90.19 374 ILE A N 1
ATOM 2888 C CA . ILE A 1 374 ? -8.188 -36.656 -12.281 1 90.19 374 ILE A CA 1
ATOM 2889 C C . ILE A 1 374 ? -7.832 -35.875 -13.539 1 90.19 374 ILE A C 1
ATOM 2891 O O . ILE A 1 374 ? -6.977 -34.969 -13.5 1 90.19 374 ILE A O 1
ATOM 2895 N N . THR A 1 375 ? -8.477 -36.156 -14.609 1 91.06 375 THR A N 1
ATOM 2896 C CA . THR A 1 375 ? -8.234 -35.469 -15.867 1 91.06 375 THR A CA 1
ATOM 2897 C C . THR A 1 375 ? -8.586 -33.969 -15.742 1 91.06 375 THR A C 1
ATOM 2899 O O . THR A 1 375 ? -7.852 -33.125 -16.219 1 91.06 375 THR A O 1
ATOM 2902 N N . PHE A 1 376 ? -9.688 -33.719 -15.055 1 90.81 376 PHE A N 1
ATOM 2903 C CA . PHE A 1 376 ? -10.125 -32.344 -14.883 1 90.81 376 PHE A CA 1
ATOM 2904 C C . PHE A 1 376 ? -9.148 -31.578 -14.008 1 90.81 376 PHE A C 1
ATOM 2906 O O . PHE A 1 376 ? -8.742 -30.469 -14.359 1 90.81 376 PHE A O 1
ATOM 2913 N N . MET A 1 377 ? -8.773 -32.188 -12.969 1 91.31 377 MET A N 1
ATOM 2914 C CA . MET A 1 377 ? -7.863 -31.531 -12.039 1 91.31 377 MET A CA 1
ATOM 2915 C C . MET A 1 377 ? -6.5 -31.312 -12.688 1 91.31 377 MET A C 1
ATOM 2917 O O . MET A 1 377 ? -5.809 -30.344 -12.359 1 91.31 377 MET A O 1
ATOM 2921 N N . THR A 1 378 ? -6.148 -32.188 -13.562 1 93.44 378 THR A N 1
ATOM 2922 C CA . THR A 1 378 ? -4.902 -32.031 -14.305 1 93.44 378 THR A CA 1
ATOM 2923 C C . THR A 1 378 ? -4.988 -30.859 -15.258 1 93.44 378 THR A C 1
ATOM 2925 O O . THR A 1 378 ? -4.066 -30.031 -15.328 1 93.44 378 THR A O 1
ATOM 2928 N N . TRP A 1 379 ? -6.113 -30.734 -15.898 1 91.94 379 TRP A N 1
ATOM 2929 C CA . TRP A 1 379 ? -6.289 -29.656 -16.875 1 91.94 379 TRP A CA 1
ATOM 2930 C C . TRP A 1 379 ? -6.504 -28.312 -16.172 1 91.94 379 TRP A C 1
ATOM 2932 O O . TRP A 1 379 ? -6.172 -27.266 -16.719 1 91.94 379 TRP A O 1
ATOM 2942 N N . ALA A 1 380 ? -7.023 -28.406 -14.969 1 90.94 380 ALA A N 1
ATOM 2943 C CA . ALA A 1 380 ? -7.312 -27.203 -14.195 1 90.94 380 ALA A CA 1
ATOM 2944 C C . ALA A 1 380 ? -6.07 -26.703 -13.469 1 90.94 380 ALA A C 1
ATOM 2946 O O . ALA A 1 380 ? -6.121 -25.688 -12.758 1 90.94 380 ALA A O 1
ATOM 2947 N N . GLY A 1 381 ? -4.949 -27.406 -13.68 1 91.38 381 GLY A N 1
ATOM 2948 C CA . GLY A 1 381 ? -3.707 -27 -13.031 1 91.38 381 GLY A CA 1
ATOM 2949 C C . GLY A 1 381 ? -2.986 -25.891 -13.766 1 91.38 381 GLY A C 1
ATOM 2950 O O . GLY A 1 381 ? -1.905 -26.094 -14.32 1 91.38 381 GLY A O 1
ATOM 2951 N N . LEU A 1 382 ? -3.537 -24.703 -13.695 1 91.12 382 LEU A N 1
ATOM 2952 C CA . LEU A 1 382 ? -2.953 -23.547 -14.367 1 91.12 382 LEU A CA 1
ATOM 2953 C C . LEU A 1 382 ? -1.761 -23.016 -13.578 1 91.12 382 LEU A C 1
ATOM 2955 O O . LEU A 1 382 ? -1.681 -23.188 -12.359 1 91.12 382 LEU A O 1
ATOM 2959 N N . LYS A 1 383 ? -0.865 -22.469 -14.328 1 90.81 383 LYS A N 1
ATOM 2960 C CA . LYS A 1 383 ? 0.323 -21.922 -13.68 1 90.81 383 LYS A CA 1
ATOM 2961 C C . LYS A 1 383 ? 0.295 -20.391 -13.688 1 90.81 383 LYS A C 1
ATOM 2963 O O . LYS A 1 383 ? -0.473 -19.781 -14.438 1 90.81 383 LYS A O 1
ATOM 2968 N N . GLY A 1 384 ? 1.047 -19.844 -12.789 1 82.12 384 GLY A N 1
ATOM 2969 C CA . GLY A 1 384 ? 0.983 -18.391 -12.68 1 82.12 384 GLY A CA 1
ATOM 2970 C C . GLY A 1 384 ? 2.35 -17.75 -12.562 1 82.12 384 GLY A C 1
ATOM 2971 O O . GLY A 1 384 ? 3.332 -18.25 -13.109 1 82.12 384 GLY A O 1
ATOM 2972 N N . GLY A 1 385 ? 2.318 -16.531 -12.031 1 80.12 385 GLY A N 1
ATOM 2973 C CA . GLY A 1 385 ? 3.498 -15.68 -11.969 1 80.12 385 GLY A CA 1
ATOM 2974 C C . GLY A 1 385 ? 4.543 -16.172 -10.992 1 80.12 385 GLY A C 1
ATOM 2975 O O . GLY A 1 385 ? 5.73 -15.883 -11.141 1 80.12 385 GLY A O 1
ATOM 2976 N N . LEU A 1 386 ? 4.125 -17.031 -10.102 1 84.56 386 LEU A N 1
ATOM 2977 C CA . LEU A 1 386 ? 5.082 -17.547 -9.125 1 84.56 386 LEU A CA 1
ATOM 2978 C C . LEU A 1 386 ? 6.188 -18.344 -9.82 1 84.56 386 LEU A C 1
ATOM 2980 O O . LEU A 1 386 ? 7.352 -18.281 -9.422 1 84.56 386 LEU A O 1
ATOM 2984 N N . CYS A 1 387 ? 5.828 -19.031 -10.836 1 91 387 CYS A N 1
ATOM 2985 C CA . CYS A 1 387 ? 6.805 -19.828 -11.578 1 91 387 CYS A CA 1
ATOM 2986 C C . CYS A 1 387 ? 7.891 -18.938 -12.172 1 91 387 CYS A C 1
ATOM 2988 O O . CYS A 1 387 ? 9.078 -19.25 -12.086 1 91 387 CYS A O 1
ATOM 2990 N N . LEU A 1 388 ? 7.457 -17.922 -12.664 1 84.19 388 LEU A N 1
ATOM 2991 C CA . LEU A 1 388 ? 8.406 -17.016 -13.312 1 84.19 388 LEU A CA 1
ATOM 2992 C C . LEU A 1 388 ? 9.273 -16.312 -12.281 1 84.19 388 LEU A C 1
ATOM 2994 O O . LEU A 1 388 ? 10.453 -16.062 -12.523 1 84.19 388 LEU A O 1
ATOM 2998 N N . ALA A 1 389 ? 8.672 -16 -11.211 1 80.62 389 ALA A N 1
ATOM 2999 C CA . ALA A 1 389 ? 9.453 -15.383 -10.141 1 80.62 389 ALA A CA 1
ATOM 3000 C C . ALA A 1 389 ? 10.562 -16.328 -9.664 1 80.62 389 ALA A C 1
ATOM 3002 O O . ALA A 1 389 ? 11.695 -15.891 -9.445 1 80.62 389 ALA A O 1
ATOM 3003 N N . LEU A 1 390 ? 10.25 -17.531 -9.539 1 86.69 390 LEU A N 1
ATOM 3004 C CA . LEU A 1 390 ? 11.195 -18.5 -9.023 1 86.69 390 LEU A CA 1
ATOM 3005 C C . LEU A 1 390 ? 12.344 -18.719 -10.008 1 86.69 390 LEU A C 1
ATOM 3007 O O . LEU A 1 390 ? 13.508 -18.766 -9.609 1 86.69 390 LEU A O 1
ATOM 3011 N N . ILE A 1 391 ? 12.008 -18.781 -11.25 1 89 391 ILE A N 1
ATOM 3012 C CA . ILE A 1 391 ? 13.062 -19.047 -12.219 1 89 391 ILE A CA 1
ATOM 3013 C C . ILE A 1 391 ? 13.984 -17.844 -12.336 1 89 391 ILE A C 1
ATOM 3015 O O . ILE A 1 391 ? 15.203 -18 -12.5 1 89 391 ILE A O 1
ATOM 3019 N N . MET A 1 392 ? 13.445 -16.703 -12.234 1 81.88 392 MET A N 1
ATOM 3020 C CA . MET A 1 392 ? 14.273 -15.5 -12.312 1 81.88 392 MET A CA 1
ATOM 3021 C C . MET A 1 3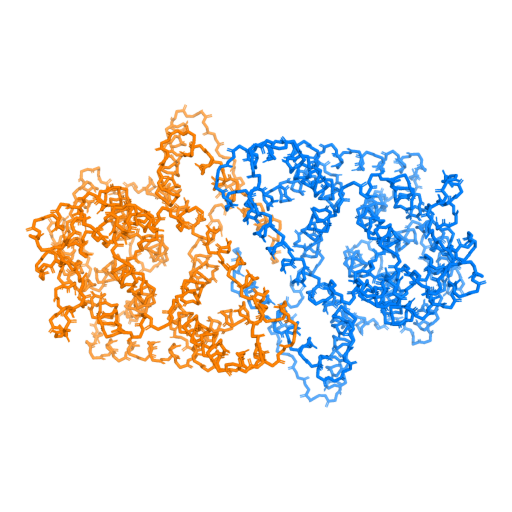92 ? 15.219 -15.414 -11.117 1 81.88 392 MET A C 1
ATOM 3023 O O . MET A 1 392 ? 16.312 -14.867 -11.234 1 81.88 392 MET A O 1
ATOM 3027 N N . GLY A 1 393 ? 14.82 -15.914 -10.094 1 78.94 393 GLY A N 1
ATOM 3028 C CA . GLY A 1 393 ? 15.648 -15.93 -8.891 1 78.94 393 GLY A CA 1
ATOM 3029 C C . GLY A 1 393 ? 16.844 -16.859 -9 1 78.94 393 GLY A C 1
ATOM 3030 O O . GLY A 1 393 ? 17.781 -16.766 -8.203 1 78.94 393 GLY A O 1
ATOM 3031 N N . THR A 1 394 ? 16.875 -17.641 -10.008 1 85.94 394 THR A N 1
ATOM 3032 C CA . THR A 1 394 ? 17.953 -18.625 -10.148 1 85.94 394 THR A CA 1
ATOM 3033 C C . THR A 1 394 ? 19 -18.125 -11.141 1 85.94 394 THR A C 1
ATOM 3035 O O . THR A 1 394 ? 19.922 -18.859 -11.492 1 85.94 394 THR A O 1
ATOM 3038 N N . SER A 1 395 ? 18.906 -16.906 -11.531 1 80.06 395 SER A N 1
ATOM 3039 C CA . SER A 1 395 ? 19.797 -16.375 -12.562 1 80.06 395 SER A CA 1
ATOM 3040 C C . SER A 1 395 ? 21.25 -16.469 -12.133 1 80.06 395 SER A C 1
ATOM 3042 O O . SER A 1 395 ? 22.125 -16.734 -12.961 1 80.06 395 SER A O 1
ATOM 3044 N N . ASN A 1 396 ? 21.484 -16.344 -10.852 1 78.62 396 ASN A N 1
ATOM 3045 C CA . ASN A 1 396 ? 22.859 -16.344 -10.367 1 78.62 396 ASN A CA 1
ATOM 3046 C C . ASN A 1 396 ? 23.266 -17.719 -9.836 1 78.62 396 ASN A C 1
ATOM 3048 O O . ASN A 1 396 ? 24.438 -17.969 -9.578 1 78.62 396 ASN A O 1
ATOM 3052 N N . SER A 1 397 ? 22.281 -18.594 -9.734 1 82.44 397 SER A N 1
ATOM 3053 C CA . SER A 1 397 ? 22.562 -19.875 -9.102 1 82.44 397 SER A CA 1
ATOM 3054 C C . SER A 1 397 ? 22.766 -20.969 -10.141 1 82.44 397 SER A C 1
ATOM 3056 O O . SER A 1 397 ? 23.438 -21.969 -9.859 1 82.44 397 SER A O 1
ATOM 3058 N N . LEU A 1 398 ? 22.188 -20.781 -11.305 1 84.75 398 LEU A N 1
ATOM 3059 C CA . LEU A 1 398 ? 22.297 -21.781 -12.359 1 84.75 398 LEU A CA 1
ATOM 3060 C C . LEU A 1 398 ? 23.281 -21.328 -13.43 1 84.75 398 LEU A C 1
ATOM 3062 O O . LEU A 1 398 ? 23.469 -20.125 -13.648 1 84.75 398 LEU A O 1
ATOM 3066 N N . ALA A 1 399 ? 23.891 -22.344 -14.016 1 82.44 399 ALA A N 1
ATOM 3067 C CA . ALA A 1 399 ? 24.734 -22.031 -15.172 1 82.44 399 ALA A CA 1
ATOM 3068 C C . ALA A 1 399 ? 23.922 -21.375 -16.281 1 82.44 399 ALA A C 1
ATOM 3070 O O . ALA A 1 399 ? 22.719 -21.641 -16.438 1 82.44 399 ALA A O 1
ATOM 3071 N N . THR A 1 400 ? 24.547 -20.594 -17.047 1 80.56 400 THR A N 1
ATOM 3072 C CA . THR A 1 400 ? 23.891 -19.75 -18.031 1 80.56 400 THR A CA 1
ATOM 3073 C C . THR A 1 400 ? 23.078 -20.594 -19.016 1 80.56 400 THR A C 1
ATOM 3075 O O . THR A 1 400 ? 21.906 -20.297 -19.281 1 80.56 400 THR A O 1
ATOM 3078 N N . PRO A 1 401 ? 23.688 -21.656 -19.5 1 82.12 401 PRO A N 1
ATOM 3079 C CA . PRO A 1 401 ? 22.906 -22.438 -20.453 1 82.12 401 PRO A CA 1
ATOM 3080 C C . PRO A 1 401 ? 21.688 -23.094 -19.812 1 82.12 401 PRO A C 1
ATOM 3082 O O . PRO A 1 401 ? 20.609 -23.141 -20.422 1 82.12 401 PRO A O 1
ATOM 3085 N N . THR A 1 402 ? 21.812 -23.625 -18.641 1 85.88 402 THR A N 1
ATOM 3086 C CA . THR A 1 402 ? 20.703 -24.266 -17.922 1 85.88 402 THR A CA 1
ATOM 3087 C C . THR A 1 402 ? 19.641 -23.25 -17.547 1 85.88 402 THR A C 1
ATOM 3089 O O . THR A 1 402 ? 18.438 -23.547 -17.609 1 85.88 402 THR A O 1
ATOM 3092 N N . TYR A 1 403 ? 20.125 -22.094 -17.203 1 88.25 403 TYR A N 1
ATOM 3093 C CA . TYR A 1 403 ? 19.188 -21.016 -16.859 1 88.25 403 TYR A CA 1
ATOM 3094 C C . TYR A 1 403 ? 18.328 -20.641 -18.047 1 88.25 403 TYR A C 1
ATOM 3096 O O . TYR A 1 403 ? 17.109 -20.5 -17.938 1 88.25 403 TYR A O 1
ATOM 3104 N N . ASN A 1 404 ? 18.969 -20.469 -19.141 1 86 404 ASN A N 1
ATOM 3105 C CA . ASN A 1 404 ? 18.25 -20.062 -20.344 1 86 404 ASN A CA 1
ATOM 3106 C C . ASN A 1 404 ? 17.234 -21.109 -20.781 1 86 404 ASN A C 1
ATOM 3108 O O . ASN A 1 404 ? 16.109 -20.766 -21.172 1 86 404 ASN A O 1
ATOM 3112 N N . LEU A 1 405 ? 17.672 -22.312 -20.703 1 87.69 405 LEU A N 1
ATOM 3113 C CA . LEU A 1 405 ? 16.781 -23.422 -21.062 1 87.69 405 LEU A CA 1
ATOM 3114 C C . LEU A 1 405 ? 15.578 -23.469 -20.109 1 87.69 405 LEU A C 1
ATOM 3116 O O . LEU A 1 405 ? 14.445 -23.672 -20.547 1 87.69 405 LEU A O 1
ATOM 3120 N N . SER A 1 406 ? 15.859 -23.312 -18.875 1 91.12 406 SER A N 1
ATOM 3121 C CA . SER A 1 406 ? 14.812 -23.375 -17.859 1 91.12 406 SER A CA 1
ATOM 3122 C C . SER A 1 406 ? 13.852 -22.188 -18.016 1 91.12 406 SER A C 1
ATOM 3124 O O . SER A 1 406 ? 12.656 -22.328 -17.734 1 91.12 406 SER A O 1
ATOM 3126 N N . LEU A 1 407 ? 14.398 -21.109 -18.391 1 89.62 407 LEU A N 1
ATOM 3127 C CA . LEU A 1 407 ? 13.578 -19.922 -18.578 1 89.62 407 LEU A CA 1
ATOM 3128 C C . LEU A 1 407 ? 12.586 -20.141 -19.719 1 89.62 407 LEU A C 1
ATOM 3130 O O . LEU A 1 407 ? 11.398 -19.812 -19.578 1 89.62 407 LEU A O 1
ATOM 3134 N N . VAL A 1 408 ? 13.039 -20.641 -20.781 1 89.25 408 VAL A N 1
ATOM 3135 C CA . VAL A 1 408 ? 12.188 -20.906 -21.938 1 89.25 408 VAL A CA 1
ATOM 3136 C C . VAL A 1 408 ? 11.125 -21.938 -21.562 1 89.25 408 VAL A C 1
ATOM 3138 O O . VAL A 1 408 ? 9.953 -21.781 -21.906 1 89.25 408 VAL A O 1
ATOM 3141 N N . ALA A 1 409 ? 11.539 -22.953 -20.906 1 92.94 409 ALA A N 1
ATOM 3142 C CA . ALA A 1 409 ? 10.625 -24 -20.484 1 92.94 409 ALA A CA 1
ATOM 3143 C C . ALA A 1 409 ? 9.523 -23.453 -19.578 1 92.94 409 ALA A C 1
ATOM 3145 O O . ALA A 1 409 ? 8.344 -23.734 -19.781 1 92.94 409 ALA A O 1
ATOM 3146 N N . THR A 1 410 ? 9.922 -22.656 -18.625 1 93 410 THR A N 1
ATOM 3147 C CA . THR A 1 410 ? 8.984 -22.094 -17.656 1 93 410 THR A CA 1
ATOM 3148 C C . THR A 1 410 ? 7.988 -21.172 -18.344 1 93 410 THR A C 1
ATOM 3150 O O . THR A 1 410 ? 6.785 -21.234 -18.078 1 93 410 THR A O 1
ATOM 3153 N N . TYR A 1 411 ? 8.492 -20.422 -19.219 1 89.81 411 TYR A N 1
ATOM 3154 C CA . TYR A 1 411 ? 7.625 -19.5 -19.938 1 89.81 411 TYR A CA 1
ATOM 3155 C C . TYR A 1 411 ? 6.625 -20.25 -20.797 1 89.81 411 TYR A C 1
ATOM 3157 O O . TYR A 1 411 ? 5.453 -19.875 -20.875 1 89.81 411 TYR A O 1
ATOM 3165 N N . ALA A 1 412 ? 7.129 -21.203 -21.469 1 92.06 412 ALA A N 1
ATOM 3166 C CA . ALA A 1 412 ? 6.254 -22 -22.328 1 92.06 412 ALA A CA 1
ATOM 3167 C C . ALA A 1 412 ? 5.125 -22.641 -21.516 1 92.06 412 ALA A C 1
ATOM 3169 O O . ALA A 1 412 ? 3.973 -22.641 -21.953 1 92.06 412 ALA A O 1
ATOM 3170 N N . ILE A 1 413 ? 5.469 -23.141 -20.406 1 95.06 413 ILE A N 1
ATOM 3171 C CA . ILE A 1 413 ? 4.484 -23.797 -19.547 1 95.06 413 ILE A CA 1
ATOM 3172 C C . ILE A 1 413 ? 3.465 -22.766 -19.062 1 95.06 413 ILE A C 1
ATOM 3174 O O . ILE A 1 413 ? 2.256 -23 -19.141 1 95.06 413 ILE A O 1
ATOM 3178 N N . VAL A 1 414 ? 3.941 -21.625 -18.594 1 91.69 414 VAL A N 1
ATOM 3179 C CA . VAL A 1 414 ? 3.068 -20.609 -18.016 1 91.69 414 VAL A CA 1
ATOM 3180 C C . VAL A 1 414 ? 2.145 -20.047 -19.094 1 91.69 414 VAL A C 1
ATOM 3182 O O . VAL A 1 414 ? 0.942 -19.891 -18.859 1 91.69 414 VAL A O 1
ATOM 3185 N N . LEU A 1 415 ? 2.676 -19.812 -20.219 1 90.19 415 LEU A N 1
ATOM 3186 C CA . LEU A 1 415 ? 1.866 -19.266 -21.312 1 90.19 415 LEU A CA 1
ATOM 3187 C C . LEU A 1 415 ? 0.822 -20.281 -21.766 1 90.19 415 LEU A C 1
ATOM 3189 O O . LEU A 1 415 ? -0.344 -19.922 -21.969 1 90.19 415 LEU A O 1
ATOM 3193 N N . PHE A 1 416 ? 1.243 -21.438 -21.922 1 92.94 416 PHE A N 1
ATOM 3194 C CA . PHE A 1 416 ? 0.326 -22.469 -22.391 1 92.94 416 PHE A CA 1
ATOM 3195 C C . PHE A 1 416 ? -0.78 -22.719 -21.375 1 92.94 416 PHE A C 1
ATOM 3197 O O . PHE A 1 416 ? -1.958 -22.781 -21.734 1 92.94 416 PHE A O 1
ATOM 3204 N N . THR A 1 417 ? -0.465 -22.891 -20.188 1 93.12 417 THR A N 1
ATOM 3205 C CA . THR A 1 417 ? -1.444 -23.234 -19.156 1 93.12 417 THR A CA 1
ATOM 3206 C C . THR A 1 417 ? -2.371 -22.047 -18.891 1 93.12 417 THR A C 1
ATOM 3208 O O . THR A 1 417 ? -3.57 -22.234 -18.672 1 93.12 417 THR A O 1
ATOM 3211 N N . THR A 1 418 ? -1.82 -20.859 -18.875 1 89.25 418 THR A N 1
ATOM 3212 C CA . THR A 1 418 ? -2.633 -19.688 -18.578 1 89.25 418 THR A CA 1
ATOM 3213 C C . THR A 1 418 ? -3.574 -19.359 -19.719 1 89.25 418 THR A C 1
ATOM 3215 O O . THR A 1 418 ? -4.758 -19.078 -19.516 1 89.25 418 THR A O 1
ATOM 3218 N N . VAL A 1 419 ? -3.08 -19.438 -20.922 1 90.06 419 VAL A N 1
ATOM 3219 C CA . VAL A 1 419 ? -3.871 -18.984 -22.062 1 90.06 419 VAL A CA 1
ATOM 3220 C C . VAL A 1 419 ? -4.691 -20.141 -22.625 1 90.06 419 VAL A C 1
ATOM 3222 O O . VAL A 1 419 ? -5.926 -20.078 -22.656 1 90.06 419 VAL A O 1
ATOM 3225 N N . VAL A 1 420 ? -4.047 -21.219 -22.922 1 92.19 420 VAL A N 1
ATOM 3226 C CA . VAL A 1 420 ? -4.719 -22.312 -23.594 1 92.19 420 VAL A CA 1
ATOM 3227 C C . VAL A 1 420 ? -5.574 -23.094 -22.594 1 92.19 420 VAL A C 1
ATOM 3229 O O . VAL A 1 420 ? -6.789 -23.203 -22.766 1 92.19 420 VAL A O 1
ATOM 3232 N N . GLN A 1 421 ? -4.957 -23.594 -21.562 1 92.69 421 GLN A N 1
ATOM 3233 C CA . GLN A 1 421 ? -5.723 -24.344 -20.578 1 92.69 421 GLN A CA 1
ATOM 3234 C C . GLN A 1 421 ? -6.727 -23.438 -19.859 1 92.69 421 GLN A C 1
ATOM 3236 O O . GLN A 1 421 ? -7.836 -23.875 -19.547 1 92.69 421 GLN A O 1
ATOM 3241 N N . GLY A 1 422 ? -6.293 -22.25 -19.594 1 90.12 422 GLY A N 1
ATOM 3242 C CA . GLY A 1 422 ? -7.188 -21.328 -18.922 1 90.12 422 GLY A CA 1
ATOM 3243 C C . GLY A 1 422 ? -8.453 -21.031 -19.703 1 90.12 422 GLY A C 1
ATOM 3244 O O . GLY A 1 422 ? -9.547 -21.016 -19.141 1 90.12 422 GLY A O 1
ATOM 3245 N N . LEU A 1 423 ? -8.336 -20.891 -20.969 1 90.19 423 LEU A N 1
ATOM 3246 C CA . LEU A 1 423 ? -9.477 -20.531 -21.812 1 90.19 423 LEU A CA 1
ATOM 3247 C C . LEU A 1 423 ? -10.32 -21.75 -22.141 1 90.19 423 LEU A C 1
ATOM 3249 O O . LEU A 1 423 ? -11.492 -21.641 -22.5 1 90.19 423 LEU A O 1
ATOM 3253 N N . THR A 1 424 ? -9.789 -22.938 -21.859 1 92.38 424 THR A N 1
ATOM 3254 C CA . THR A 1 424 ? -10.508 -24.141 -22.266 1 92.38 424 THR A CA 1
ATOM 3255 C C . THR A 1 424 ? -10.969 -24.938 -21.047 1 92.38 424 THR A C 1
ATOM 3257 O O . THR A 1 424 ? -11.617 -25.969 -21.188 1 92.38 424 THR A O 1
ATOM 3260 N N . VAL A 1 425 ? -10.656 -24.5 -19.938 1 90.69 425 VAL A N 1
ATOM 3261 C CA . VAL A 1 425 ? -10.945 -25.25 -18.734 1 90.69 425 VAL A CA 1
ATOM 3262 C C . VAL A 1 425 ? -12.453 -25.359 -18.531 1 90.69 425 VAL A C 1
ATOM 3264 O O . VAL A 1 425 ? -12.953 -26.375 -18.047 1 90.69 425 VAL A O 1
ATOM 3267 N N . GLY A 1 426 ? -13.172 -24.266 -18.812 1 88.56 426 GLY A N 1
ATOM 3268 C CA . GLY A 1 426 ? -14.625 -24.312 -18.734 1 88.56 426 GLY A CA 1
ATOM 3269 C C . GLY A 1 426 ? -15.242 -25.359 -19.641 1 88.56 426 GLY A C 1
ATOM 3270 O O . GLY A 1 426 ? -16.094 -26.141 -19.203 1 88.56 426 GLY A O 1
ATOM 3271 N N . LYS A 1 427 ? -14.805 -25.375 -20.828 1 89.62 427 LYS A N 1
ATOM 3272 C CA . LYS A 1 427 ? -15.281 -26.359 -21.797 1 89.62 427 LYS A CA 1
ATOM 3273 C C . LYS A 1 427 ? -14.883 -27.766 -21.375 1 89.62 427 LYS A C 1
ATOM 3275 O O . LYS A 1 427 ? -15.641 -28.719 -21.578 1 89.62 427 LYS A O 1
ATOM 3280 N N . GLY A 1 428 ? -13.727 -27.859 -20.828 1 88.12 428 GLY A N 1
ATOM 3281 C CA . GLY A 1 428 ? -13.273 -29.141 -20.328 1 88.12 428 GLY A CA 1
ATOM 3282 C C . GLY A 1 428 ? -14.148 -29.688 -19.219 1 88.12 428 GLY A C 1
ATOM 3283 O O . GLY A 1 428 ? -14.461 -30.891 -19.188 1 88.12 428 GLY A O 1
ATOM 3284 N N . TYR A 1 429 ? -14.516 -28.781 -18.359 1 87.19 429 TYR A N 1
ATOM 3285 C CA . TYR A 1 429 ? -15.375 -29.203 -17.266 1 87.19 429 TYR A CA 1
ATOM 3286 C C . TYR A 1 429 ? -16.719 -29.688 -17.781 1 87.19 429 TYR A C 1
ATOM 3288 O O . TYR A 1 429 ? -17.219 -30.734 -17.359 1 87.19 429 TYR A O 1
ATOM 3296 N N . ILE A 1 430 ? -17.312 -28.984 -18.703 1 85.56 430 ILE A N 1
ATOM 3297 C CA . ILE A 1 430 ? -18.625 -29.312 -19.266 1 85.56 430 ILE A CA 1
ATOM 3298 C C . ILE A 1 430 ? -18.547 -30.656 -19.984 1 85.56 430 ILE A C 1
ATOM 3300 O O . ILE A 1 430 ? -19.438 -31.5 -19.828 1 85.56 430 ILE A O 1
ATOM 3304 N N . MET A 1 431 ? -17.516 -30.875 -20.656 1 86.88 431 MET A N 1
ATOM 3305 C CA . MET A 1 431 ? -17.359 -32.094 -21.422 1 86.88 431 MET A CA 1
ATOM 3306 C C . MET A 1 431 ? -17.203 -33.312 -20.5 1 86.88 431 MET A C 1
ATOM 3308 O O . MET A 1 431 ? -17.781 -34.375 -20.766 1 86.88 431 MET A O 1
ATOM 3312 N N . LEU A 1 432 ? -16.547 -33.156 -19.469 1 83.88 432 LEU A N 1
ATOM 3313 C CA . LEU A 1 432 ? -16.25 -34.281 -18.562 1 83.88 432 LEU A CA 1
ATOM 3314 C C . LEU A 1 432 ? -17.406 -34.531 -17.609 1 83.88 432 LEU A C 1
ATOM 3316 O O . LEU A 1 432 ? -17.594 -35.656 -17.141 1 83.88 432 LEU A O 1
ATOM 3320 N N . SER A 1 433 ? -18.141 -33.438 -17.297 1 79.88 433 SER A N 1
ATOM 3321 C CA . SER A 1 433 ? -19.297 -33.594 -16.422 1 79.88 433 SER A CA 1
ATOM 3322 C C . SER A 1 433 ? -20.5 -34.188 -17.156 1 79.88 433 SER A C 1
ATOM 3324 O O . SER A 1 433 ? -21.344 -34.844 -16.547 1 79.88 433 SER A O 1
ATOM 3326 N N . LYS A 1 434 ? -20.844 -33.75 -18.344 1 70.44 434 LYS A N 1
ATOM 3327 C CA . LYS A 1 434 ? -21.938 -34.281 -19.156 1 70.44 434 LYS A CA 1
ATOM 3328 C C . LYS A 1 434 ? -21.875 -35.781 -19.297 1 70.44 434 LYS A C 1
ATOM 3330 O O . LYS A 1 434 ? -22.906 -36.469 -19.312 1 70.44 434 LYS A O 1
ATOM 3335 N N . LYS A 1 435 ? -20.781 -36.281 -19.469 1 60.66 435 LYS A N 1
ATOM 3336 C CA . LYS A 1 435 ? -20.688 -37.719 -19.734 1 60.66 435 LYS A CA 1
ATOM 3337 C C . LYS A 1 435 ? -21.078 -38.531 -18.5 1 60.66 435 LYS A C 1
ATOM 3339 O O . LYS A 1 435 ? -21.234 -39.75 -18.594 1 60.66 435 LYS A O 1
ATOM 3344 N N . SER A 1 436 ? -21.156 -37.719 -17.391 1 55.53 436 SER A N 1
ATOM 3345 C CA . SER A 1 436 ? -21.625 -38.438 -16.203 1 55.53 436 SER A CA 1
ATOM 3346 C C . SER A 1 436 ? -23.141 -38.375 -16.078 1 55.53 436 SER A C 1
ATOM 3348 O O . SER A 1 436 ? -23.734 -37.281 -16.234 1 55.53 436 SER A O 1
ATOM 3350 N N . SER A 1 437 ? -23.953 -39.312 -16.5 1 47.97 437 SER A N 1
ATOM 3351 C CA . SER A 1 437 ? -25.391 -39.5 -16.516 1 47.97 437 SER A CA 1
ATOM 3352 C C . SER A 1 437 ? -26.094 -38.688 -15.438 1 47.97 437 SER A C 1
ATOM 3354 O O . SER A 1 437 ? -27.188 -38.188 -15.648 1 47.97 437 SER A O 1
ATOM 3356 N N . ASP A 1 438 ? -25.891 -38.875 -14.172 1 45.44 438 ASP A N 1
ATOM 3357 C CA . ASP A 1 438 ? -26.781 -38.594 -13.047 1 45.44 438 ASP A CA 1
ATOM 3358 C C . ASP A 1 438 ? -26.672 -37.156 -12.594 1 45.44 438 ASP A C 1
ATOM 3360 O O . ASP A 1 438 ? -27.234 -36.781 -11.555 1 45.44 438 ASP A O 1
ATOM 3364 N N . TYR A 1 439 ? -25.656 -36.406 -12.797 1 49.53 439 TYR A N 1
ATOM 3365 C CA . TYR A 1 439 ? -25.641 -35.062 -12.227 1 49.53 439 TYR A CA 1
ATOM 3366 C C . TYR A 1 439 ? -26.641 -34.156 -12.93 1 49.53 439 TYR A C 1
ATOM 3368 O O . TYR A 1 439 ? -26.531 -33.938 -14.141 1 49.53 439 TYR A O 1
ATOM 3376 N N . ASN A 1 440 ? -27.812 -34 -12.453 1 52.59 440 ASN A N 1
ATOM 3377 C CA . ASN A 1 440 ? -29.062 -33.344 -12.836 1 52.59 440 ASN A CA 1
ATOM 3378 C C . ASN A 1 440 ? -28.812 -31.969 -13.43 1 52.59 440 ASN A C 1
ATOM 3380 O O . ASN A 1 440 ? -28.109 -31.156 -12.844 1 52.59 440 ASN A O 1
ATOM 3384 N N . ALA A 1 441 ? -28.938 -31.875 -14.875 1 55.19 441 ALA A N 1
ATOM 3385 C CA . ALA A 1 441 ? -29.031 -30.609 -15.586 1 55.19 441 ALA A CA 1
ATOM 3386 C C . ALA A 1 441 ? -29.562 -29.5 -14.664 1 55.19 441 ALA A C 1
ATOM 3388 O O . ALA A 1 441 ? -29.125 -28.359 -14.75 1 55.19 441 ALA A O 1
ATOM 3389 N N . GLY A 1 442 ? -30.281 -29.969 -13.805 1 55.19 442 GLY A N 1
ATOM 3390 C CA . GLY A 1 442 ? -30.906 -29.031 -12.898 1 55.19 442 GLY A CA 1
ATOM 3391 C C . GLY A 1 442 ? -29.922 -28.406 -11.93 1 55.19 442 GLY A C 1
ATOM 3392 O O . GLY A 1 442 ? -29.953 -27.188 -11.695 1 55.19 442 GLY A O 1
ATOM 3393 N N . GLN A 1 443 ? -28.984 -29.25 -11.461 1 60.03 443 GLN A N 1
ATOM 3394 C CA . GLN A 1 443 ? -28.047 -28.75 -10.469 1 60.03 443 GLN A CA 1
ATOM 3395 C C . GLN A 1 443 ? -27.016 -27.828 -11.117 1 60.03 443 GLN A C 1
ATOM 3397 O O . GLN A 1 443 ? -26.609 -26.828 -10.523 1 60.03 443 GLN A O 1
ATOM 3402 N N . ARG A 1 444 ? -26.656 -28.156 -12.352 1 64.88 444 ARG A N 1
ATOM 3403 C CA . ARG A 1 444 ? -25.734 -27.297 -13.086 1 64.88 444 ARG A CA 1
ATOM 3404 C C . ARG A 1 444 ? -26.328 -25.922 -13.328 1 64.88 444 ARG A C 1
ATOM 3406 O O . ARG A 1 444 ? -25.641 -24.906 -13.188 1 64.88 444 ARG A O 1
ATOM 3413 N N . GLN A 1 445 ? -27.5 -25.906 -13.695 1 66.25 445 GLN A N 1
ATOM 3414 C CA . GLN A 1 445 ? -28.172 -24.641 -13.938 1 66.25 445 GLN A CA 1
ATOM 3415 C C . GLN A 1 445 ? -28.25 -23.812 -12.664 1 66.25 445 GLN A C 1
ATOM 3417 O O . GLN A 1 445 ? -28.141 -22.578 -12.711 1 66.25 445 GLN A O 1
ATOM 3422 N N . LYS A 1 446 ? -28.344 -24.625 -11.562 1 63.22 446 LYS A N 1
ATOM 3423 C CA . LYS A 1 446 ? -28.406 -23.922 -10.281 1 63.22 446 LYS A CA 1
ATOM 3424 C C . LYS A 1 446 ? -27.062 -23.312 -9.914 1 63.22 446 LYS A C 1
ATOM 3426 O O . LYS A 1 446 ? -26.984 -22.188 -9.422 1 63.22 446 LYS A O 1
ATOM 3431 N N . ASN A 1 447 ? -26.016 -24.031 -10.336 1 64.5 447 ASN A N 1
ATOM 3432 C CA . ASN A 1 447 ? -24.688 -23.531 -10.016 1 64.5 447 ASN A CA 1
ATOM 3433 C C . ASN A 1 447 ? -24.312 -22.344 -10.906 1 64.5 447 ASN A C 1
ATOM 3435 O O . ASN A 1 447 ? -23.672 -21.406 -10.445 1 64.5 447 ASN A O 1
ATOM 3439 N N . VAL A 1 448 ? -24.812 -22.469 -12.086 1 65.88 448 VAL A N 1
ATOM 3440 C CA . VAL A 1 448 ? -24.547 -21.375 -13.023 1 65.88 448 VAL A CA 1
ATOM 3441 C C . VAL A 1 448 ? -25.266 -20.109 -12.562 1 65.88 448 VAL A C 1
ATOM 3443 O O . VAL A 1 448 ? -24.719 -19.016 -12.648 1 65.88 448 VAL A O 1
ATOM 3446 N N . LYS A 1 449 ? -26.438 -20.25 -11.969 1 53.19 449 LYS A N 1
ATOM 3447 C CA . LYS A 1 449 ? -27.219 -19.109 -11.492 1 53.19 449 LYS A CA 1
ATOM 3448 C C . LYS A 1 449 ? -26.562 -18.469 -10.281 1 53.19 449 LYS A C 1
ATOM 3450 O O . LYS A 1 449 ? -26.547 -17.234 -10.164 1 53.19 449 LYS A O 1
ATOM 3455 N N . ILE A 1 450 ? -25.984 -19.281 -9.562 1 55.31 450 ILE A N 1
ATOM 3456 C CA . ILE A 1 450 ? -25.328 -18.781 -8.344 1 55.31 450 ILE A CA 1
ATOM 3457 C C . ILE A 1 450 ? -24.047 -18.047 -8.703 1 55.31 450 ILE A C 1
ATOM 3459 O O . ILE A 1 450 ? -23.75 -16.984 -8.125 1 55.31 450 ILE A O 1
ATOM 3463 N N . ALA A 1 451 ? -23.359 -18.625 -9.578 1 57.06 451 ALA A N 1
ATOM 3464 C CA . ALA A 1 451 ? -22.109 -18.016 -10.008 1 57.06 451 ALA A CA 1
ATOM 3465 C C . ALA A 1 451 ? -22.359 -16.672 -10.688 1 57.06 451 ALA A C 1
ATOM 3467 O O . ALA A 1 451 ? -21.594 -15.727 -10.5 1 57.06 451 ALA A O 1
ATOM 3468 N N . GLY A 1 452 ? -23.312 -16.656 -11.484 1 51.06 452 GLY A N 1
ATOM 3469 C CA . GLY A 1 452 ? -23.703 -15.406 -12.125 1 51.06 452 GLY A CA 1
ATOM 3470 C C . GLY A 1 452 ? -24.047 -14.312 -11.133 1 51.06 452 GLY A C 1
ATOM 3471 O O . GLY A 1 452 ? -23.75 -13.133 -11.375 1 51.06 452 GLY A O 1
ATOM 3472 N N . ASN A 1 453 ? -24.516 -14.742 -10.023 1 48.22 453 ASN A N 1
ATOM 3473 C CA . ASN A 1 453 ? -24.906 -13.781 -8.992 1 48.22 453 ASN A CA 1
ATOM 3474 C C . ASN A 1 453 ? -23.703 -13.312 -8.18 1 48.22 453 ASN A C 1
ATOM 3476 O O . ASN A 1 453 ? -23.688 -12.18 -7.691 1 48.22 453 ASN A O 1
ATOM 3480 N N . THR A 1 454 ? -22.766 -14.25 -8.078 1 47.84 454 THR A N 1
ATOM 3481 C CA . THR A 1 454 ? -21.609 -13.875 -7.266 1 47.84 454 THR A CA 1
ATOM 3482 C C . THR A 1 454 ? -20.609 -13.094 -8.094 1 47.84 454 THR A C 1
ATOM 3484 O O . THR A 1 454 ? -19.781 -12.359 -7.543 1 47.84 454 THR A O 1
ATOM 3487 N N . ALA A 1 455 ? -20.656 -13.492 -9.344 1 44.25 455 ALA A N 1
ATOM 3488 C CA . ALA A 1 455 ? -19.766 -12.773 -10.242 1 44.25 455 ALA A CA 1
ATOM 3489 C C . ALA A 1 455 ? -20.25 -11.352 -10.492 1 44.25 455 ALA A C 1
ATOM 3491 O O . ALA A 1 455 ? -19.562 -10.539 -11.109 1 44.25 455 ALA A O 1
ATOM 3492 N N . LYS A 1 456 ? -21.391 -10.93 -10.07 1 34.41 456 LYS A N 1
ATOM 3493 C CA . LYS A 1 456 ? -21.859 -9.547 -10.102 1 34.41 456 LYS A CA 1
ATOM 3494 C C . LYS A 1 456 ? -21.422 -8.789 -8.852 1 34.41 456 LYS A C 1
ATOM 3496 O O . LYS A 1 456 ? -21.516 -9.305 -7.742 1 34.41 456 LYS A O 1
ATOM 3501 N N . MET B 1 1 ? 20.328 -0.713 -5.715 1 47.03 1 MET B N 1
ATOM 3502 C CA . MET B 1 1 ? 19.484 -1.894 -5.621 1 47.03 1 MET B CA 1
ATOM 3503 C C . MET B 1 1 ? 18.391 -1.695 -4.578 1 47.03 1 MET B C 1
ATOM 3505 O O . MET B 1 1 ? 18.656 -1.27 -3.455 1 47.03 1 MET B O 1
ATOM 3509 N N . TYR B 1 2 ? 17.156 -1.489 -5.156 1 57.25 2 TYR B N 1
ATOM 3510 C CA . TYR B 1 2 ? 16.062 -1.307 -4.211 1 57.25 2 TYR B CA 1
ATOM 3511 C C . TYR B 1 2 ? 16.016 -2.445 -3.197 1 57.25 2 TYR B C 1
ATOM 3513 O O . TYR B 1 2 ? 16.047 -3.619 -3.572 1 57.25 2 TYR B O 1
ATOM 3521 N N . ASN B 1 3 ? 16.469 -2.205 -1.915 1 70.56 3 ASN B N 1
ATOM 3522 C CA . ASN B 1 3 ? 16.484 -3.234 -0.881 1 70.56 3 ASN B CA 1
ATOM 3523 C C . ASN B 1 3 ? 15.109 -3.434 -0.271 1 70.56 3 ASN B C 1
ATOM 3525 O O . ASN B 1 3 ? 14.773 -2.809 0.737 1 70.56 3 ASN B O 1
ATOM 3529 N N . PHE B 1 4 ? 14.227 -4.262 -0.969 1 73.94 4 PHE B N 1
ATOM 3530 C CA . PHE B 1 4 ? 12.852 -4.531 -0.55 1 73.94 4 PHE B CA 1
ATOM 3531 C C . PHE B 1 4 ? 12.82 -5.105 0.86 1 73.94 4 PHE B C 1
ATOM 3533 O O . PHE B 1 4 ? 11.859 -4.895 1.602 1 73.94 4 PHE B O 1
ATOM 3540 N N . ASP B 1 5 ? 13.938 -5.711 1.233 1 76 5 ASP B N 1
ATOM 3541 C CA . ASP B 1 5 ? 14.023 -6.273 2.578 1 76 5 ASP B CA 1
ATOM 3542 C C . ASP B 1 5 ? 14.047 -5.172 3.633 1 76 5 ASP B C 1
ATOM 3544 O O . ASP B 1 5 ? 13.336 -5.25 4.637 1 76 5 ASP B O 1
ATOM 3548 N N . GLN B 1 6 ? 14.836 -4.223 3.283 1 77.81 6 GLN B N 1
ATOM 3549 C CA . GLN B 1 6 ? 14.961 -3.127 4.238 1 77.81 6 GLN B CA 1
ATOM 3550 C C . GLN B 1 6 ? 13.672 -2.316 4.316 1 77.81 6 GLN B C 1
ATOM 3552 O O . GLN B 1 6 ? 13.289 -1.855 5.395 1 77.81 6 GLN B O 1
ATOM 3557 N N . LEU B 1 7 ? 13 -2.193 3.176 1 79.94 7 LEU B N 1
ATOM 3558 C CA . LEU B 1 7 ? 11.742 -1.463 3.146 1 79.94 7 LEU B CA 1
ATOM 3559 C C . LEU B 1 7 ? 10.656 -2.209 3.922 1 79.94 7 LEU B C 1
ATOM 3561 O O . LEU B 1 7 ? 9.883 -1.597 4.656 1 79.94 7 LEU B O 1
ATOM 3565 N N . LEU B 1 8 ? 10.641 -3.488 3.76 1 85 8 LEU B N 1
ATOM 3566 C CA . LEU B 1 8 ? 9.656 -4.309 4.453 1 85 8 LEU B CA 1
ATOM 3567 C C . LEU B 1 8 ? 9.875 -4.266 5.961 1 85 8 LEU B C 1
ATOM 3569 O O . LEU B 1 8 ? 8.914 -4.207 6.73 1 85 8 LEU B O 1
ATOM 3573 N N . ILE B 1 9 ? 11.141 -4.305 6.375 1 85.69 9 ILE B N 1
ATOM 3574 C CA . ILE B 1 9 ? 11.469 -4.262 7.797 1 85.69 9 ILE B CA 1
ATOM 3575 C C . ILE B 1 9 ? 11.031 -2.922 8.383 1 85.69 9 ILE B C 1
ATOM 3577 O O . ILE B 1 9 ? 10.406 -2.881 9.453 1 85.69 9 ILE B O 1
ATOM 3581 N N . LEU B 1 10 ? 11.281 -1.884 7.668 1 83.94 10 LEU B N 1
ATOM 3582 C CA . LEU B 1 10 ? 10.945 -0.544 8.141 1 83.94 10 LEU B CA 1
ATOM 3583 C C . LEU B 1 10 ? 9.43 -0.368 8.242 1 83.94 10 LEU B C 1
ATOM 3585 O O . LEU B 1 10 ? 8.93 0.141 9.25 1 83.94 10 LEU B O 1
ATOM 3589 N N . PHE B 1 11 ? 8.719 -0.757 7.27 1 87.25 11 PHE B N 1
ATOM 3590 C CA . PHE B 1 11 ? 7.273 -0.61 7.27 1 87.25 11 PHE B CA 1
ATOM 3591 C C . PHE B 1 11 ? 6.637 -1.493 8.336 1 87.25 11 PHE B C 1
ATOM 3593 O O . PHE B 1 11 ? 5.629 -1.121 8.938 1 87.25 11 PHE B O 1
ATOM 3600 N N . SER B 1 12 ? 7.219 -2.686 8.523 1 91.25 12 SER B N 1
ATOM 3601 C CA . SER B 1 12 ? 6.715 -3.576 9.562 1 91.25 12 SER B CA 1
ATOM 3602 C C . SER B 1 12 ? 6.922 -2.98 10.953 1 91.25 12 SER B C 1
ATOM 3604 O O . SER B 1 12 ? 6.055 -3.102 11.82 1 91.25 12 SER B O 1
ATOM 3606 N N . ALA B 1 13 ? 8.078 -2.379 11.117 1 89.44 13 ALA B N 1
ATOM 3607 C CA . ALA B 1 13 ? 8.367 -1.748 12.398 1 89.44 13 ALA B CA 1
ATOM 3608 C C . ALA B 1 13 ? 7.414 -0.586 12.664 1 89.44 13 ALA B C 1
ATOM 3610 O O . ALA B 1 13 ? 6.895 -0.442 13.773 1 89.44 13 ALA B O 1
ATOM 3611 N N . LEU B 1 14 ? 7.195 0.213 11.664 1 90.06 14 LEU B N 1
ATOM 3612 C CA . LEU B 1 14 ? 6.289 1.347 11.797 1 90.06 14 LEU B CA 1
ATOM 3613 C C . LEU B 1 14 ? 4.867 0.875 12.078 1 90.06 14 LEU B C 1
ATOM 3615 O O . LEU B 1 14 ? 4.199 1.403 12.977 1 90.06 14 LEU B O 1
ATOM 3619 N N . LEU B 1 15 ? 4.461 -0.074 11.273 1 95 15 LEU B N 1
ATOM 3620 C CA . LEU B 1 15 ? 3.102 -0.579 11.445 1 95 15 LEU B CA 1
ATOM 3621 C C . LEU B 1 15 ? 2.939 -1.255 12.797 1 95 15 LEU B C 1
ATOM 3623 O O . LEU B 1 15 ? 1.869 -1.186 13.406 1 95 15 LEU B O 1
ATOM 3627 N N . PHE B 1 16 ? 3.967 -1.936 13.234 1 95.5 16 PHE B N 1
ATOM 3628 C CA . PHE B 1 16 ? 3.943 -2.572 14.547 1 95.5 16 PHE B CA 1
ATOM 3629 C C . PHE B 1 16 ? 3.717 -1.54 15.648 1 95.5 16 PHE B C 1
ATOM 3631 O O . PHE B 1 16 ? 2.875 -1.734 16.531 1 95.5 16 PHE B O 1
ATOM 3638 N N . LEU B 1 17 ? 4.426 -0.469 15.578 1 94.06 17 LEU B N 1
ATOM 3639 C CA . LEU B 1 17 ? 4.293 0.582 16.578 1 94.06 17 LEU B CA 1
ATOM 3640 C C . LEU B 1 17 ? 2.916 1.234 16.5 1 94.06 17 LEU B C 1
ATOM 3642 O O . LEU B 1 17 ? 2.336 1.589 17.531 1 94.06 17 LEU B O 1
ATOM 3646 N N . VAL B 1 18 ? 2.408 1.432 15.297 1 94.88 18 VAL B N 1
ATOM 3647 C CA . VAL B 1 18 ? 1.079 2.012 15.133 1 94.88 18 VAL B CA 1
ATOM 3648 C C . VAL B 1 18 ? 0.041 1.124 15.812 1 94.88 18 VAL B C 1
ATOM 3650 O O . VAL B 1 18 ? -0.798 1.612 16.578 1 94.88 18 VAL B O 1
ATOM 3653 N N . VAL B 1 19 ? 0.123 -0.184 15.555 1 95.94 19 VAL B N 1
ATOM 3654 C CA . VAL B 1 19 ? -0.838 -1.132 16.109 1 95.94 19 VAL B CA 1
ATOM 3655 C C . VAL B 1 19 ? -0.668 -1.214 17.625 1 95.94 19 VAL B C 1
ATOM 3657 O O . VAL B 1 19 ? -1.65 -1.167 18.359 1 95.94 19 VAL B O 1
ATOM 3660 N N . LEU B 1 20 ? 0.558 -1.274 18.078 1 95.31 20 LEU B N 1
ATOM 3661 C CA . LEU B 1 20 ? 0.854 -1.412 19.5 1 95.31 20 LEU B CA 1
ATOM 3662 C C . LEU B 1 20 ? 0.361 -0.197 20.281 1 95.31 20 LEU B C 1
ATOM 3664 O O . LEU B 1 20 ? -0.353 -0.34 21.266 1 95.31 20 LEU B O 1
ATOM 3668 N N . PHE B 1 21 ? 0.694 0.971 19.844 1 95.44 21 PHE B N 1
ATOM 3669 C CA . PHE B 1 21 ? 0.359 2.189 20.562 1 95.44 21 PHE B CA 1
ATOM 3670 C C . PHE B 1 21 ? -1.135 2.479 20.484 1 95.44 21 PHE B C 1
ATOM 3672 O O . PHE B 1 21 ? -1.726 3.014 21.422 1 95.44 21 PHE B O 1
ATOM 3679 N N . SER B 1 22 ? -1.682 2.195 19.328 1 94.75 22 SER B N 1
ATOM 3680 C CA . SER B 1 22 ? -3.127 2.361 19.219 1 94.75 22 SER B CA 1
ATOM 3681 C C . SER B 1 22 ? -3.865 1.437 20.188 1 94.75 22 SER B C 1
ATOM 3683 O O . SER B 1 22 ? -4.859 1.832 20.797 1 94.75 22 SER B O 1
ATOM 3685 N N . PHE B 1 23 ? -3.354 0.235 20.281 1 93.69 23 PHE B N 1
ATOM 3686 C CA . PHE B 1 23 ? -3.963 -0.746 21.172 1 93.69 23 PHE B CA 1
ATOM 3687 C C . PHE B 1 23 ? -3.811 -0.324 22.625 1 93.69 23 PHE B C 1
ATOM 3689 O O . PHE B 1 23 ? -4.766 -0.399 23.406 1 93.69 23 PHE B O 1
ATOM 3696 N N . ILE B 1 24 ? -2.646 0.129 23.016 1 94.31 24 ILE B N 1
ATOM 3697 C CA . ILE B 1 24 ? -2.395 0.587 24.391 1 94.31 24 ILE B CA 1
ATOM 3698 C C . ILE B 1 24 ? -3.27 1.801 24.688 1 94.31 24 ILE B C 1
ATOM 3700 O O . ILE B 1 24 ? -3.84 1.902 25.781 1 94.31 24 ILE B O 1
ATOM 3704 N N . ASN B 1 25 ? -3.35 2.705 23.703 1 93.44 25 ASN B N 1
ATOM 3705 C CA . ASN B 1 25 ? -4.184 3.893 23.875 1 93.44 25 ASN B CA 1
ATOM 3706 C C . ASN B 1 25 ? -5.641 3.525 24.125 1 93.44 25 ASN B C 1
ATOM 3708 O O . ASN B 1 25 ? -6.305 4.133 24.969 1 93.44 25 ASN B O 1
ATOM 3712 N N . GLU B 1 26 ? -6.082 2.566 23.422 1 91.88 26 GLU B N 1
ATOM 3713 C CA . GLU B 1 26 ? -7.465 2.119 23.578 1 91.88 26 GLU B CA 1
ATOM 3714 C C . GLU B 1 26 ? -7.715 1.554 24.969 1 91.88 26 GLU B C 1
ATOM 3716 O O . GLU B 1 26 ? -8.812 1.681 25.5 1 91.88 26 GLU B O 1
ATOM 3721 N N . LYS B 1 27 ? -6.711 0.962 25.531 1 92.69 27 LYS B N 1
ATOM 3722 C CA . LYS B 1 27 ? -6.883 0.268 26.797 1 92.69 27 LYS B CA 1
ATOM 3723 C C . LYS B 1 27 ? -6.5 1.166 27.969 1 92.69 27 LYS B C 1
ATOM 3725 O O . LYS B 1 27 ? -6.848 0.878 29.125 1 92.69 27 LYS B O 1
ATOM 3730 N N . THR B 1 28 ? -5.859 2.262 27.781 1 93.88 28 THR B N 1
ATOM 3731 C CA . THR B 1 28 ? -5.371 3.09 28.875 1 93.88 28 THR B CA 1
ATOM 3732 C C . THR B 1 28 ? -5.988 4.484 28.812 1 93.88 28 THR B C 1
ATOM 3734 O O . THR B 1 28 ? -7.086 4.707 29.328 1 93.88 28 THR B O 1
ATOM 3737 N N . LEU B 1 29 ? -5.422 5.445 27.906 1 91.19 29 LEU B N 1
ATOM 3738 C CA . LEU B 1 29 ? -5.773 6.859 27.922 1 91.19 29 LEU B CA 1
ATOM 3739 C C . LEU B 1 29 ? -7.016 7.121 27.078 1 91.19 29 LEU B C 1
ATOM 3741 O O . LEU B 1 29 ? -7.699 8.133 27.266 1 91.19 29 LEU B O 1
ATOM 3745 N N . LYS B 1 30 ? -7.273 6.277 26.109 1 90 30 LYS B N 1
ATOM 3746 C CA . LYS B 1 30 ? -8.453 6.367 25.266 1 90 30 LYS B CA 1
ATOM 3747 C C . LYS B 1 30 ? -8.531 7.723 24.578 1 90 30 LYS B C 1
ATOM 3749 O O . LYS B 1 30 ? -9.586 8.367 24.578 1 90 30 LYS B O 1
ATOM 3754 N N . LEU B 1 31 ? -7.422 8.203 24.125 1 89.56 31 LEU B N 1
ATOM 3755 C CA . LEU B 1 31 ? -7.332 9.43 23.328 1 89.56 31 LEU B CA 1
ATOM 3756 C C . LEU B 1 31 ? -7.738 9.18 21.891 1 89.56 31 LEU B C 1
ATOM 3758 O O . LEU B 1 31 ? -7.754 8.031 21.438 1 89.56 31 LEU B O 1
ATOM 3762 N N . PRO B 1 32 ? -8.125 10.242 21.234 1 87.88 32 PRO B N 1
ATOM 3763 C CA . PRO B 1 32 ? -8.352 10.055 19.797 1 87.88 32 PRO B CA 1
ATOM 3764 C C . PRO B 1 32 ? -7.148 9.453 19.078 1 87.88 32 PRO B C 1
ATOM 3766 O O . PRO B 1 32 ? -6.004 9.734 19.438 1 87.88 32 PRO B O 1
ATOM 3769 N N . TYR B 1 33 ? -7.406 8.727 18.062 1 87.88 33 TYR B N 1
ATOM 3770 C CA . TYR B 1 33 ? -6.457 7.879 17.344 1 87.88 33 TYR B CA 1
ATOM 3771 C C . TYR B 1 33 ? -5.16 8.625 17.062 1 87.88 33 TYR B C 1
ATOM 3773 O O . TYR B 1 33 ? -4.086 8.211 17.516 1 87.88 33 TYR B O 1
ATOM 3781 N N . GLU B 1 34 ? -5.188 9.789 16.406 1 87.88 34 GLU B N 1
ATOM 3782 C CA . GLU B 1 34 ? -4.016 10.547 15.992 1 87.88 34 GLU B CA 1
ATOM 3783 C C . GLU B 1 34 ? -3.275 11.133 17.188 1 87.88 34 GLU B C 1
ATOM 3785 O O . GLU B 1 34 ? -2.045 11.094 17.25 1 87.88 34 GLU B O 1
ATOM 3790 N N . ILE B 1 35 ? -4.031 11.594 18.172 1 89.44 35 ILE B N 1
ATOM 3791 C CA . ILE B 1 35 ? -3.451 12.18 19.375 1 89.44 35 ILE B CA 1
ATOM 3792 C C . ILE B 1 35 ? -2.764 11.094 20.203 1 89.44 35 ILE B C 1
ATOM 3794 O O . ILE B 1 35 ? -1.665 11.297 20.719 1 89.44 35 ILE B O 1
ATOM 3798 N N . GLY B 1 36 ? -3.439 9.984 20.297 1 91.5 36 GLY B N 1
ATOM 3799 C CA . GLY B 1 36 ? -2.854 8.867 21.016 1 91.5 36 GLY B CA 1
ATOM 3800 C C . GLY B 1 36 ? -1.516 8.43 20.453 1 91.5 36 GLY B C 1
ATOM 3801 O O . GLY B 1 36 ? -0.579 8.148 21.203 1 91.5 36 GLY B O 1
ATOM 3802 N N . LEU B 1 37 ? -1.42 8.383 19.156 1 91.88 37 LEU B N 1
ATOM 3803 C CA . LEU B 1 37 ? -0.187 7.941 18.516 1 91.88 37 LEU B CA 1
ATOM 3804 C C . LEU B 1 37 ? 0.943 8.938 18.766 1 91.88 37 LEU B C 1
ATOM 3806 O O . LEU B 1 37 ? 2.092 8.539 18.969 1 91.88 37 LEU B O 1
ATOM 3810 N N . VAL B 1 38 ? 0.623 10.203 18.75 1 89.31 38 VAL B N 1
ATOM 3811 C CA . VAL B 1 38 ? 1.632 11.219 19.016 1 89.31 38 VAL B CA 1
ATOM 3812 C C . VAL B 1 38 ? 2.117 11.102 20.469 1 89.31 38 VAL B C 1
ATOM 3814 O O . VAL B 1 38 ? 3.322 11.109 20.719 1 89.31 38 VAL B O 1
ATOM 3817 N N . VAL B 1 39 ? 1.182 10.969 21.375 1 91.19 39 VAL B N 1
ATOM 3818 C CA . VAL B 1 39 ? 1.495 10.93 22.797 1 91.19 39 VAL B CA 1
ATOM 3819 C C . VAL B 1 39 ? 2.328 9.688 23.109 1 91.19 39 VAL B C 1
ATOM 3821 O O . VAL B 1 39 ? 3.379 9.781 23.75 1 91.19 39 VAL B O 1
ATOM 3824 N N . PHE B 1 40 ? 1.895 8.609 22.656 1 91.94 40 PHE B N 1
ATOM 3825 C CA . PHE B 1 40 ? 2.609 7.375 22.953 1 91.94 40 PHE B CA 1
ATOM 3826 C C . PHE B 1 40 ? 3.924 7.309 22.188 1 91.94 40 PHE B C 1
ATOM 3828 O O . PHE B 1 40 ? 4.887 6.695 22.656 1 91.94 40 PHE B O 1
ATOM 3835 N N . GLY B 1 41 ? 3.949 7.871 20.953 1 89.69 41 GLY B N 1
ATOM 3836 C CA . GLY B 1 41 ? 5.227 8.023 20.266 1 89.69 41 GLY B CA 1
ATOM 3837 C C . GLY B 1 41 ? 6.234 8.836 21.062 1 89.69 41 GLY B C 1
ATOM 3838 O O . GLY B 1 41 ? 7.398 8.453 21.172 1 89.69 41 GLY B O 1
ATOM 3839 N N . PHE B 1 42 ? 5.727 9.891 21.641 1 87.12 42 PHE B N 1
ATOM 3840 C CA . PHE B 1 42 ? 6.562 10.758 22.469 1 87.12 42 PHE B CA 1
ATOM 3841 C C . PHE B 1 42 ? 7.043 10.016 23.703 1 87.12 42 PHE B C 1
ATOM 3843 O O . PHE B 1 42 ? 8.211 10.133 24.094 1 87.12 42 PHE B O 1
ATOM 3850 N N . ILE B 1 43 ? 6.168 9.305 24.312 1 90.62 43 ILE B N 1
ATOM 3851 C CA . ILE B 1 43 ? 6.5 8.555 25.516 1 90.62 43 ILE B CA 1
ATOM 3852 C C . ILE B 1 43 ? 7.551 7.496 25.188 1 90.62 43 ILE B C 1
ATOM 3854 O O . ILE B 1 43 ? 8.5 7.293 25.953 1 90.62 43 ILE B O 1
ATOM 3858 N N . PHE B 1 44 ? 7.324 6.891 24.094 1 89.25 44 PHE B N 1
ATOM 3859 C CA . PHE B 1 44 ? 8.258 5.859 23.656 1 89.25 44 PHE B CA 1
ATOM 3860 C C . PHE B 1 44 ? 9.656 6.43 23.5 1 89.25 44 PHE B C 1
ATOM 3862 O O . PHE B 1 44 ? 10.633 5.828 23.953 1 89.25 44 PHE B O 1
ATOM 3869 N N . VAL B 1 45 ? 9.789 7.547 22.891 1 85.25 45 VAL B N 1
ATOM 3870 C CA . VAL B 1 45 ? 11.078 8.18 22.656 1 85.25 45 VAL B CA 1
ATOM 3871 C C . VAL B 1 45 ? 11.664 8.664 23.984 1 85.25 45 VAL B C 1
ATOM 3873 O O . VAL B 1 45 ? 12.875 8.57 24.203 1 85.25 45 VAL B O 1
ATOM 3876 N N . ALA B 1 46 ? 10.828 9.211 24.844 1 84.19 46 ALA B N 1
ATOM 3877 C CA . ALA B 1 46 ? 11.281 9.664 26.156 1 84.19 46 ALA B CA 1
ATOM 3878 C C . ALA B 1 46 ? 11.859 8.508 26.969 1 84.19 46 ALA B C 1
ATOM 3880 O O . ALA B 1 46 ? 12.906 8.648 27.594 1 84.19 46 ALA B O 1
ATOM 3881 N N . ILE B 1 47 ? 11.164 7.402 26.906 1 86.62 47 ILE B N 1
ATOM 3882 C CA . ILE B 1 47 ? 11.625 6.219 27.625 1 86.62 47 ILE B CA 1
ATOM 3883 C C . ILE B 1 47 ? 12.953 5.746 27.031 1 86.62 47 ILE B C 1
ATOM 3885 O O . ILE B 1 47 ? 13.852 5.336 27.766 1 86.62 47 ILE B O 1
ATOM 3889 N N . TYR B 1 48 ? 13.016 5.82 25.766 1 83.06 48 TYR B N 1
ATOM 3890 C CA . TYR B 1 48 ? 14.234 5.402 25.078 1 83.06 48 TYR B CA 1
ATOM 3891 C C . TYR B 1 48 ? 15.406 6.289 25.484 1 83.06 48 TYR B C 1
ATOM 3893 O O . TYR B 1 48 ? 16.5 5.789 25.75 1 83.06 48 TYR B O 1
ATOM 3901 N N . ILE B 1 49 ? 15.211 7.566 25.516 1 80.81 49 ILE B N 1
ATOM 3902 C CA . ILE B 1 49 ? 16.266 8.516 25.844 1 80.81 49 ILE B CA 1
ATOM 3903 C C . ILE B 1 49 ? 16.719 8.312 27.297 1 80.81 49 ILE B C 1
ATOM 3905 O O . ILE B 1 49 ? 17.922 8.266 27.578 1 80.81 49 ILE B O 1
ATOM 3909 N N . VAL B 1 50 ? 15.766 8.156 28.141 1 82.31 50 VAL B N 1
ATOM 3910 C CA . VAL B 1 50 ? 16.078 7.953 29.547 1 82.31 50 VAL B CA 1
ATOM 3911 C C . VAL B 1 50 ? 16.797 6.617 29.734 1 82.31 50 VAL B C 1
ATOM 3913 O O . VAL B 1 50 ? 17.766 6.531 30.484 1 82.31 50 VAL B O 1
ATOM 3916 N N . GLY B 1 51 ? 16.297 5.641 29.047 1 83.06 51 GLY B N 1
ATOM 3917 C CA . GLY B 1 51 ? 16.922 4.328 29.141 1 83.06 51 GLY B CA 1
ATOM 3918 C C . GLY B 1 51 ? 18.328 4.301 28.594 1 83.06 51 GLY B C 1
ATOM 3919 O O . GLY B 1 51 ? 19.203 3.617 29.125 1 83.06 51 GLY B O 1
ATOM 3920 N N . ARG B 1 52 ? 18.5 4.969 27.516 1 79.69 52 ARG B N 1
ATOM 3921 C CA . ARG B 1 52 ? 19.844 5.043 26.922 1 79.69 52 ARG B CA 1
ATOM 3922 C C . ARG B 1 52 ? 20.812 5.766 27.844 1 79.69 52 ARG B C 1
ATOM 3924 O O . ARG B 1 52 ? 21.969 5.359 27.984 1 79.69 52 ARG B O 1
ATOM 3931 N N . ASN B 1 53 ? 20.375 6.855 28.422 1 81.19 53 ASN B N 1
ATOM 3932 C CA . ASN B 1 53 ? 21.219 7.609 29.344 1 81.19 53 ASN B CA 1
ATOM 3933 C C . ASN B 1 53 ? 21.562 6.785 30.578 1 81.19 53 ASN B C 1
ATOM 3935 O O . ASN B 1 53 ? 22.641 6.949 31.156 1 81.19 53 ASN B O 1
ATOM 3939 N N . LEU B 1 54 ? 20.672 5.906 30.844 1 84.25 54 LEU B N 1
ATOM 3940 C CA . LEU B 1 54 ? 20.891 5.039 31.984 1 84.25 54 LEU B CA 1
ATOM 3941 C C . LEU B 1 54 ? 21.609 3.758 31.562 1 84.25 54 LEU B C 1
ATOM 3943 O O . LEU B 1 54 ? 21.844 2.871 32.406 1 84.25 54 LEU B O 1
ATOM 3947 N N . ASN B 1 55 ? 21.922 3.652 30.203 1 80.81 55 ASN B N 1
ATOM 3948 C CA . ASN B 1 55 ? 22.625 2.523 29.609 1 80.81 55 ASN B CA 1
ATOM 3949 C C . ASN B 1 55 ? 21.844 1.224 29.766 1 80.81 55 ASN B C 1
ATOM 3951 O O . ASN B 1 55 ? 22.422 0.17 30.031 1 80.81 55 ASN B O 1
ATOM 3955 N N . ILE B 1 56 ? 20.594 1.32 29.734 1 78 56 ILE B N 1
ATOM 3956 C CA . ILE B 1 56 ? 19.734 0.148 29.891 1 78 56 ILE B CA 1
ATOM 3957 C C . ILE B 1 56 ? 19.266 -0.338 28.531 1 78 56 ILE B C 1
ATOM 3959 O O . ILE B 1 56 ? 19.203 -1.544 28.281 1 78 56 ILE B O 1
ATOM 3963 N N . ILE B 1 57 ? 18.984 0.614 27.719 1 75.81 57 ILE B N 1
ATOM 3964 C CA . ILE B 1 57 ? 18.406 0.273 26.422 1 75.81 57 ILE B CA 1
ATOM 3965 C C . ILE B 1 57 ? 19.406 0.625 25.312 1 75.81 57 ILE B C 1
ATOM 3967 O O . ILE B 1 57 ? 19.953 1.729 25.297 1 75.81 57 ILE B O 1
ATOM 3971 N N . TYR B 1 58 ? 19.75 -0.41 24.5 1 72.38 58 TYR B N 1
ATOM 3972 C CA . TYR B 1 58 ? 20.609 -0.167 23.328 1 72.38 58 TYR B CA 1
ATOM 3973 C C . TYR B 1 58 ? 19.859 -0.479 22.047 1 72.38 58 TYR B C 1
ATOM 3975 O O . TYR B 1 58 ? 19.156 -1.49 21.953 1 72.38 58 TYR B O 1
ATOM 3983 N N . ILE B 1 59 ? 19.766 0.553 21.25 1 66.75 59 ILE B N 1
ATOM 3984 C CA . ILE B 1 59 ? 19.203 0.291 19.938 1 66.75 59 ILE B CA 1
ATOM 3985 C C . ILE B 1 59 ? 20.25 -0.388 19.047 1 66.75 59 ILE B C 1
ATOM 3987 O O . ILE B 1 59 ? 21.375 0.097 18.922 1 66.75 59 ILE B O 1
ATOM 3991 N N . PRO B 1 60 ? 19.781 -1.477 18.484 1 66.25 60 PRO B N 1
ATOM 3992 C CA . PRO B 1 60 ? 20.734 -2.113 17.562 1 66.25 60 PRO B CA 1
ATOM 3993 C C . PRO B 1 60 ? 21.188 -1.179 16.453 1 66.25 60 PRO B C 1
ATOM 3995 O O . PRO B 1 60 ? 20.406 -0.37 15.953 1 66.25 60 PRO B O 1
ATOM 3998 N N . ALA B 1 61 ? 22.469 -1.221 16.188 1 63.72 61 ALA B N 1
ATOM 3999 C CA . ALA B 1 61 ? 23.109 -0.388 15.172 1 63.72 61 ALA B CA 1
ATOM 4000 C C . ALA B 1 61 ? 22.359 -0.459 13.844 1 63.72 61 ALA B C 1
ATOM 4002 O O . ALA B 1 61 ? 22.266 0.537 13.125 1 63.72 61 ALA B O 1
ATOM 4003 N N . GLU B 1 62 ? 21.766 -1.554 13.617 1 62.94 62 GLU B N 1
ATOM 4004 C CA . GLU B 1 62 ? 21.078 -1.766 12.344 1 62.94 62 GLU B CA 1
ATOM 4005 C C . GLU B 1 62 ? 19.828 -0.883 12.234 1 62.94 62 GLU B C 1
ATOM 4007 O O . GLU B 1 62 ? 19.547 -0.322 11.172 1 62.94 62 GLU B O 1
ATOM 4012 N N . PHE B 1 63 ? 19.25 -0.766 13.352 1 66 63 PHE B N 1
ATOM 4013 C CA . PHE B 1 63 ? 18.031 0.052 13.336 1 66 63 PHE B CA 1
ATOM 4014 C C . PHE B 1 63 ? 18.391 1.533 13.258 1 66 63 PHE B C 1
ATOM 4016 O O . PHE B 1 63 ? 17.688 2.307 12.594 1 66 63 PHE B O 1
ATOM 4023 N N . SER B 1 64 ? 19.453 1.802 13.867 1 66.69 64 SER B N 1
ATOM 4024 C CA . SER B 1 64 ? 19.906 3.188 13.828 1 66.69 64 SER B CA 1
ATOM 4025 C C . SER B 1 64 ? 20.312 3.598 12.414 1 66.69 64 SER B C 1
ATOM 4027 O O . SER B 1 64 ? 20.047 4.719 11.984 1 66.69 64 SER B O 1
ATOM 4029 N N . GLU B 1 65 ? 20.906 2.66 11.766 1 67.75 65 GLU B N 1
ATOM 4030 C CA . GLU B 1 65 ? 21.312 2.938 10.391 1 67.75 65 GLU B CA 1
ATOM 4031 C C . GLU B 1 65 ? 20.109 3.045 9.461 1 67.75 65 GLU B C 1
ATOM 4033 O O . GLU B 1 65 ? 20.062 3.908 8.586 1 67.75 65 GLU B O 1
ATOM 4038 N N . LEU B 1 66 ? 19.203 2.203 9.773 1 66.06 66 LEU B N 1
ATOM 4039 C CA . LEU B 1 66 ? 17.984 2.219 8.961 1 66.06 66 LEU B CA 1
ATOM 4040 C C . LEU B 1 66 ? 17.219 3.521 9.156 1 66.06 66 LEU B C 1
ATOM 4042 O O . LEU B 1 66 ? 16.719 4.105 8.188 1 66.06 66 LEU B O 1
ATOM 4046 N N . TYR B 1 67 ? 17.203 3.904 10.406 1 65.12 67 TYR B N 1
ATOM 4047 C CA . TYR B 1 67 ? 16.531 5.156 10.734 1 65.12 67 TYR B CA 1
ATOM 4048 C C . TYR B 1 67 ? 17.203 6.336 10.047 1 65.12 67 TYR B C 1
ATOM 4050 O O . TYR B 1 67 ? 16.531 7.242 9.555 1 65.12 67 TYR B O 1
ATOM 4058 N N . ARG B 1 68 ? 18.531 6.23 9.938 1 65.06 68 ARG B N 1
ATOM 4059 C CA . ARG B 1 68 ? 19.312 7.328 9.375 1 65.06 68 ARG B CA 1
ATOM 4060 C C . ARG B 1 68 ? 19.203 7.367 7.855 1 65.06 68 ARG B C 1
ATOM 4062 O O . ARG B 1 68 ? 19.188 8.445 7.258 1 65.06 68 ARG B O 1
ATOM 4069 N N . GLU B 1 69 ? 19.047 6.164 7.395 1 65.81 69 GLU B N 1
ATOM 4070 C CA . GLU B 1 69 ? 19.031 6.07 5.938 1 65.81 69 GLU B CA 1
ATOM 4071 C C . GLU B 1 69 ? 17.641 6.293 5.383 1 65.81 69 GLU B C 1
ATOM 4073 O O . GLU B 1 69 ? 17.469 6.598 4.199 1 65.81 69 GLU B O 1
ATOM 4078 N N . PHE B 1 70 ? 16.75 6.156 6.336 1 68.38 70 PHE B N 1
ATOM 4079 C CA . PHE B 1 70 ? 15.367 6.32 5.891 1 68.38 70 PHE B CA 1
ATOM 4080 C C . PHE B 1 70 ? 15.031 7.797 5.707 1 68.38 70 PHE B C 1
ATOM 4082 O O . PHE B 1 70 ? 15.125 8.586 6.652 1 68.38 70 PHE B O 1
ATOM 4089 N N . ASP B 1 71 ? 14.797 8.156 4.441 1 72.19 71 ASP B N 1
ATOM 4090 C CA . ASP B 1 71 ? 14.398 9.531 4.156 1 72.19 71 ASP B CA 1
ATOM 4091 C C . ASP B 1 71 ? 12.922 9.758 4.477 1 72.19 71 ASP B C 1
ATOM 4093 O O . ASP B 1 71 ? 12.062 9.594 3.611 1 72.19 71 ASP B O 1
ATOM 4097 N N . PHE B 1 72 ? 12.719 10.133 5.684 1 69.56 72 PHE B N 1
ATOM 4098 C CA . PHE B 1 72 ? 11.359 10.344 6.176 1 69.56 72 PHE B CA 1
ATOM 4099 C C . PHE B 1 72 ? 10.656 11.43 5.375 1 69.56 72 PHE B C 1
ATOM 4101 O O . PHE B 1 72 ? 9.453 11.352 5.133 1 69.56 72 PHE B O 1
ATOM 4108 N N . THR B 1 73 ? 11.422 12.398 4.961 1 71.94 73 THR B N 1
ATOM 4109 C CA . THR B 1 73 ? 10.859 13.523 4.23 1 71.94 73 THR B CA 1
ATOM 4110 C C . THR B 1 73 ? 10.289 13.062 2.889 1 71.94 73 THR B C 1
ATOM 4112 O O . THR B 1 73 ? 9.141 13.375 2.557 1 71.94 73 THR B O 1
ATOM 4115 N N . ASP B 1 74 ? 11.117 12.258 2.236 1 75 74 ASP B N 1
ATOM 4116 C CA . ASP B 1 74 ? 10.672 11.758 0.941 1 75 74 ASP B CA 1
ATOM 4117 C C . ASP B 1 74 ? 9.477 10.82 1.097 1 75 74 ASP B C 1
ATOM 4119 O O . ASP B 1 74 ? 8.555 10.844 0.28 1 75 74 ASP B O 1
ATOM 4123 N N . PHE B 1 75 ? 9.508 10.078 2.131 1 77.31 75 PHE B N 1
ATOM 4124 C CA . PHE B 1 75 ? 8.422 9.148 2.383 1 77.31 75 PHE B CA 1
ATOM 4125 C C . PHE B 1 75 ? 7.125 9.891 2.674 1 77.31 75 PHE B C 1
ATOM 4127 O O . PHE B 1 75 ? 6.059 9.523 2.18 1 77.31 75 PHE B O 1
ATOM 4134 N N . LEU B 1 76 ? 7.234 10.859 3.4 1 76.31 76 LEU B N 1
ATOM 4135 C CA . LEU B 1 76 ? 6.051 11.617 3.805 1 76.31 76 LEU B CA 1
ATOM 4136 C C . LEU B 1 76 ? 5.461 12.375 2.625 1 76.31 76 LEU B C 1
ATOM 4138 O O . LEU B 1 76 ? 4.25 12.344 2.4 1 76.31 76 LEU B O 1
ATOM 4142 N N . PHE B 1 77 ? 6.328 13.023 1.796 1 69.62 77 PHE B N 1
ATOM 4143 C CA . PHE B 1 77 ? 5.855 13.859 0.7 1 69.62 77 PHE B CA 1
ATOM 4144 C C . PHE B 1 77 ? 5.391 13.008 -0.473 1 69.62 77 PHE B C 1
ATOM 4146 O O . PHE B 1 77 ? 4.328 13.25 -1.044 1 69.62 77 PHE B O 1
ATOM 4153 N N . LYS B 1 78 ? 6.23 12.062 -0.703 1 71.62 78 LYS B N 1
ATOM 4154 C CA . LYS B 1 78 ? 6 11.305 -1.929 1 71.62 78 LYS B CA 1
ATOM 4155 C C . LYS B 1 78 ? 5.121 10.086 -1.663 1 71.62 78 LYS B C 1
ATOM 4157 O O . LYS B 1 78 ? 4.414 9.617 -2.557 1 71.62 78 LYS B O 1
ATOM 4162 N N . GLY B 1 79 ? 5.117 9.672 -0.444 1 72 79 GLY B N 1
ATOM 4163 C CA . GLY B 1 79 ? 4.461 8.406 -0.175 1 72 79 GLY B CA 1
ATOM 4164 C C . GLY B 1 79 ? 3.164 8.555 0.599 1 72 79 GLY B C 1
ATOM 4165 O O . GLY B 1 79 ? 2.293 7.684 0.536 1 72 79 GLY B O 1
ATOM 4166 N N . ILE B 1 80 ? 3.014 9.641 1.317 1 83.81 80 ILE B N 1
ATOM 4167 C CA . ILE B 1 80 ? 1.918 9.664 2.279 1 83.81 80 ILE B CA 1
ATOM 4168 C C . ILE B 1 80 ? 0.979 10.828 1.968 1 83.81 80 ILE B C 1
ATOM 4170 O O . ILE B 1 80 ? -0.213 10.617 1.725 1 83.81 80 ILE B O 1
ATOM 4174 N N . LEU B 1 81 ? 1.504 11.969 1.748 1 86 81 LEU B N 1
ATOM 4175 C CA . LEU B 1 81 ? 0.716 13.195 1.755 1 86 81 LEU B CA 1
ATOM 4176 C C . LEU B 1 81 ? -0.263 13.219 0.585 1 86 81 LEU B C 1
ATOM 4178 O O . LEU B 1 81 ? -1.463 13.422 0.779 1 86 81 LEU B O 1
ATOM 4182 N N . CYS B 1 82 ? 0.216 12.898 -0.588 1 90.88 82 CYS B N 1
ATOM 4183 C CA . CYS B 1 82 ? -0.619 13 -1.78 1 90.88 82 CYS B CA 1
ATOM 4184 C C . CYS B 1 82 ? -1.762 11.992 -1.732 1 90.88 82 CYS B C 1
ATOM 4186 O O . CYS B 1 82 ? -2.889 12.305 -2.123 1 90.88 82 CYS B O 1
ATOM 4188 N N . PHE B 1 83 ? -1.508 10.82 -1.202 1 93.31 83 PHE B N 1
ATOM 4189 C CA . PHE B 1 83 ? -2.545 9.797 -1.112 1 93.31 83 PHE B CA 1
ATOM 4190 C C . PHE B 1 83 ? -3.594 10.18 -0.075 1 93.31 83 PHE B C 1
ATOM 4192 O O . PHE B 1 83 ? -4.789 9.969 -0.285 1 93.31 83 PHE B O 1
ATOM 4199 N N . MET B 1 84 ? -3.145 10.75 0.957 1 91.19 84 MET B N 1
ATOM 4200 C CA . MET B 1 84 ? -4.066 11.18 2.006 1 91.19 84 MET B CA 1
ATOM 4201 C C . MET B 1 84 ? -4.965 12.312 1.512 1 91.19 84 MET B C 1
ATOM 4203 O O . MET B 1 84 ? -6.164 12.32 1.79 1 91.19 84 MET B O 1
ATOM 4207 N N . LEU B 1 85 ? -4.363 13.227 0.819 1 91.25 85 LEU B N 1
ATOM 4208 C CA . LEU B 1 85 ? -5.105 14.375 0.309 1 91.25 85 LEU B CA 1
ATOM 4209 C C . LEU B 1 85 ? -6.145 13.938 -0.719 1 91.25 85 LEU B C 1
ATOM 4211 O O . LEU B 1 85 ? -7.273 14.422 -0.714 1 91.25 85 LEU B O 1
ATOM 4215 N N . PHE B 1 86 ? -5.734 13.031 -1.566 1 94.56 86 PHE B N 1
ATOM 4216 C CA . PHE B 1 86 ? -6.695 12.484 -2.52 1 94.56 86 PHE B CA 1
ATOM 4217 C C . PHE B 1 86 ? -7.848 11.797 -1.795 1 94.56 86 PHE B C 1
ATOM 4219 O O . PHE B 1 86 ? -9.016 12 -2.135 1 94.56 86 PHE B O 1
ATOM 4226 N N . SER B 1 87 ? -7.5 10.922 -0.831 1 93.62 87 SER B N 1
ATOM 4227 C CA . SER B 1 87 ? -8.508 10.18 -0.083 1 93.62 87 SER B CA 1
ATOM 4228 C C . SER B 1 87 ? -9.492 11.117 0.612 1 93.62 87 SER B C 1
ATOM 4230 O O . SER B 1 87 ? -10.703 10.938 0.522 1 93.62 87 SER B O 1
ATOM 4232 N N . GLY B 1 88 ? -9.008 12.125 1.286 1 89.44 88 GLY B N 1
ATOM 4233 C CA . GLY B 1 88 ? -9.859 13.086 1.966 1 89.44 88 GLY B CA 1
ATOM 4234 C C . GLY B 1 88 ? -10.766 13.852 1.021 1 89.44 88 GLY B C 1
ATOM 4235 O O . GLY B 1 88 ? -11.953 14.023 1.298 1 89.44 88 GLY B O 1
ATOM 4236 N N . ALA B 1 89 ? -10.219 14.25 -0.083 1 92.06 89 ALA B N 1
ATOM 4237 C CA . ALA B 1 89 ? -10.961 15.055 -1.047 1 92.06 89 ALA B CA 1
ATOM 4238 C C . ALA B 1 89 ? -12 14.211 -1.78 1 92.06 89 ALA B C 1
ATOM 4240 O O . ALA B 1 89 ? -13.109 14.68 -2.062 1 92.06 89 ALA B O 1
ATOM 4241 N N . SER B 1 90 ? -11.633 12.984 -2.061 1 92.81 90 SER B N 1
ATOM 4242 C CA . SER B 1 90 ? -12.516 12.125 -2.848 1 92.81 90 SER B CA 1
ATOM 4243 C C . SER B 1 90 ? -13.719 11.672 -2.029 1 92.81 90 SER B C 1
ATOM 4245 O O . SER B 1 90 ? -14.727 11.25 -2.588 1 92.81 90 SER B O 1
ATOM 4247 N N . ARG B 1 91 ? -13.625 11.797 -0.768 1 86.38 91 ARG B N 1
ATOM 4248 C CA . ARG B 1 91 ? -14.688 11.281 0.087 1 86.38 91 ARG B CA 1
ATOM 4249 C C . ARG B 1 91 ? -15.586 12.406 0.586 1 86.38 91 ARG B C 1
ATOM 4251 O O . ARG B 1 91 ? -16.562 12.156 1.305 1 86.38 91 ARG B O 1
ATOM 4258 N N . ILE B 1 92 ? -15.352 13.602 0.188 1 84.06 92 ILE B N 1
ATOM 4259 C CA . ILE B 1 92 ? -16.172 14.742 0.564 1 84.06 92 ILE B CA 1
ATOM 4260 C C . ILE B 1 92 ? -17.469 14.742 -0.26 1 84.06 92 ILE B C 1
ATOM 4262 O O . ILE B 1 92 ? -17.453 14.391 -1.441 1 84.06 92 ILE B O 1
ATOM 4266 N N . LYS B 1 93 ? -18.531 15.078 0.461 1 80.44 93 LYS B N 1
ATOM 4267 C CA . LYS B 1 93 ? -19.766 15.305 -0.288 1 80.44 93 LYS B CA 1
ATOM 4268 C C . LYS B 1 93 ? -19.672 16.578 -1.12 1 80.44 93 LYS B C 1
ATOM 4270 O O . LYS B 1 93 ? -19.75 17.688 -0.58 1 80.44 93 LYS B O 1
ATOM 4275 N N . PHE B 1 94 ? -19.625 16.469 -2.342 1 81 94 PHE B N 1
ATOM 4276 C CA . PHE B 1 94 ? -19.297 17.562 -3.244 1 81 94 PHE B CA 1
ATOM 4277 C C . PHE B 1 94 ? -20.359 18.656 -3.178 1 81 94 PHE B C 1
ATOM 4279 O O . PHE B 1 94 ? -20.047 19.844 -3.287 1 81 94 PHE B O 1
ATOM 4286 N N . GLY B 1 95 ? -21.656 18.25 -2.971 1 78.31 95 GLY B N 1
ATOM 4287 C CA . GLY B 1 95 ? -22.719 19.25 -2.867 1 78.31 95 GLY B CA 1
ATOM 4288 C C . GLY B 1 95 ? -22.516 20.203 -1.708 1 78.31 95 GLY B C 1
ATOM 4289 O O . GLY B 1 95 ? -22.594 21.422 -1.886 1 78.31 95 GLY B O 1
ATOM 4290 N N . ASP B 1 96 ? -22.156 19.688 -0.599 1 80.06 96 ASP B N 1
ATOM 4291 C CA . ASP B 1 96 ? -21.922 20.5 0.593 1 80.06 96 ASP B CA 1
ATOM 4292 C C . ASP B 1 96 ? -20.656 21.344 0.447 1 80.06 96 ASP B C 1
ATOM 4294 O O . ASP B 1 96 ? -20.625 22.484 0.894 1 80.06 96 ASP B O 1
ATOM 4298 N N . PHE B 1 97 ? -19.75 20.828 -0.192 1 83.5 97 PHE B N 1
ATOM 4299 C CA . PHE B 1 97 ? -18.5 21.531 -0.411 1 83.5 97 PHE B CA 1
ATOM 4300 C C . PHE B 1 97 ? -18.703 22.734 -1.323 1 83.5 97 PHE B C 1
ATOM 4302 O O . PHE B 1 97 ? -18.156 23.812 -1.065 1 83.5 97 PHE B O 1
ATOM 4309 N N . LYS B 1 98 ? -19.5 22.547 -2.312 1 84.56 98 LYS B N 1
ATOM 4310 C CA . LYS B 1 98 ? -19.75 23.594 -3.301 1 84.56 98 LYS B CA 1
ATOM 4311 C C . LYS B 1 98 ? -20.438 24.797 -2.67 1 84.56 98 LYS B C 1
ATOM 4313 O O . LYS B 1 98 ? -20.188 25.938 -3.059 1 84.56 98 LYS B O 1
ATOM 4318 N N . ALA B 1 99 ? -21.219 24.562 -1.673 1 83.69 99 ALA B N 1
ATOM 4319 C CA . ALA B 1 99 ? -21.953 25.625 -0.994 1 83.69 99 ALA B CA 1
ATOM 4320 C C . ALA B 1 99 ? -21.016 26.578 -0.251 1 83.69 99 ALA B C 1
ATOM 4322 O O . ALA B 1 99 ? -21.297 27.766 -0.124 1 83.69 99 ALA B O 1
ATOM 4323 N N . ASP B 1 100 ? -19.859 26.078 0.188 1 87.69 100 ASP B N 1
ATOM 4324 C CA . ASP B 1 100 ? -18.938 26.875 0.997 1 87.69 100 ASP B CA 1
ATOM 4325 C C . ASP B 1 100 ? -17.578 26.969 0.332 1 87.69 100 ASP B C 1
ATOM 4327 O O . ASP B 1 100 ? -16.562 27.156 1.01 1 87.69 100 ASP B O 1
ATOM 4331 N N . LYS B 1 101 ? -17.547 26.828 -0.987 1 88.25 101 LYS B N 1
ATOM 4332 C CA . LYS B 1 101 ? -16.281 26.734 -1.715 1 88.25 101 LYS B CA 1
ATOM 4333 C C . LYS B 1 101 ? -15.484 28.031 -1.567 1 88.25 101 LYS B C 1
ATOM 4335 O O . LYS B 1 101 ? -14.258 28 -1.478 1 88.25 101 LYS B O 1
ATOM 4340 N N . PHE B 1 102 ? -16.125 29.188 -1.504 1 88.06 102 PHE B N 1
ATOM 4341 C CA . PHE B 1 102 ? -15.422 30.469 -1.431 1 88.06 102 PHE B CA 1
ATOM 4342 C C . PHE B 1 102 ? -14.805 30.672 -0.05 1 88.06 102 PHE B C 1
ATOM 4344 O O . PHE B 1 102 ? -13.68 31.156 0.069 1 88.06 102 PHE B O 1
ATOM 4351 N N . MET B 1 103 ? -15.555 30.281 0.958 1 88.62 103 MET B N 1
ATOM 4352 C CA . MET B 1 103 ? -15.031 30.375 2.316 1 88.62 103 MET B CA 1
ATOM 4353 C C . MET B 1 103 ? -13.844 29.422 2.508 1 88.62 103 MET B C 1
ATOM 4355 O O . MET B 1 103 ? -12.812 29.812 3.051 1 88.62 103 MET B O 1
ATOM 4359 N N . ILE B 1 104 ? -14.008 28.219 2.07 1 90.81 104 ILE B N 1
ATOM 4360 C CA . ILE B 1 104 ? -12.961 27.203 2.178 1 90.81 104 ILE B CA 1
ATOM 4361 C C . ILE B 1 104 ? -11.727 27.656 1.403 1 90.81 104 ILE B C 1
ATOM 4363 O O . ILE B 1 104 ? -10.609 27.594 1.918 1 90.81 104 ILE B O 1
ATOM 4367 N N . GLY B 1 105 ? -11.945 28.172 0.214 1 90.44 105 GLY B N 1
ATOM 4368 C CA . GLY B 1 105 ? -10.852 28.641 -0.625 1 90.44 105 GLY B CA 1
ATOM 4369 C C . GLY B 1 105 ? -10.102 29.812 -0.038 1 90.44 105 GLY B C 1
ATOM 4370 O O . GLY B 1 105 ? -8.867 29.859 -0.077 1 90.44 105 GLY B O 1
ATOM 4371 N N . SER B 1 106 ? -10.844 30.781 0.438 1 92.06 106 SER B N 1
ATOM 4372 C CA . SER B 1 106 ? -10.227 31.953 1.032 1 92.06 106 SER B CA 1
ATOM 4373 C C . SER B 1 106 ? -9.398 31.594 2.262 1 92.06 106 SER B C 1
ATOM 4375 O O . SER B 1 106 ? -8.281 32.062 2.43 1 92.06 106 SER B O 1
ATOM 4377 N N . MET B 1 107 ? -9.984 30.766 3.057 1 92.06 107 MET B N 1
ATOM 4378 C CA . MET B 1 107 ? -9.266 30.344 4.254 1 92.06 107 MET B CA 1
ATOM 4379 C C . MET B 1 107 ? -8.023 29.547 3.887 1 92.06 107 MET B C 1
ATOM 4381 O O . MET B 1 107 ? -6.984 29.656 4.543 1 92.06 107 MET B O 1
ATOM 4385 N N . ALA B 1 108 ? -8.164 28.734 2.875 1 92.94 108 ALA B N 1
ATOM 4386 C CA . ALA B 1 108 ? -7.07 27.859 2.479 1 92.94 108 ALA B CA 1
ATOM 4387 C C . ALA B 1 108 ? -5.93 28.656 1.847 1 92.94 108 ALA B C 1
ATOM 4389 O O . ALA B 1 108 ? -4.754 28.391 2.121 1 92.94 108 ALA B O 1
ATOM 4390 N N . VAL B 1 109 ? -6.227 29.641 1.016 1 91.88 109 VAL B N 1
ATOM 4391 C CA . VAL B 1 109 ? -5.195 30.359 0.27 1 91.88 109 VAL B CA 1
ATOM 4392 C C . VAL B 1 109 ? -4.789 31.625 1.029 1 91.88 109 VAL B C 1
ATOM 4394 O O . VAL B 1 109 ? -3.656 31.734 1.5 1 91.88 109 VAL B O 1
ATOM 4397 N N . VAL B 1 110 ? -5.742 32.5 1.242 1 93.19 110 VAL B N 1
ATOM 4398 C CA . VAL B 1 110 ? -5.469 33.75 1.893 1 93.19 110 VAL B CA 1
ATOM 4399 C C . VAL B 1 110 ? -5.07 33.531 3.348 1 93.19 110 VAL B C 1
ATOM 4401 O O . VAL B 1 110 ? -4.117 34.125 3.842 1 93.19 110 VAL B O 1
ATOM 4404 N N . GLY B 1 111 ? -5.812 32.688 3.996 1 94.81 111 GLY B N 1
ATOM 4405 C CA . GLY B 1 111 ? -5.496 32.406 5.383 1 94.81 111 GLY B CA 1
ATOM 4406 C C . GLY B 1 111 ? -4.098 31.844 5.57 1 94.81 111 GLY B C 1
ATOM 4407 O O . GLY B 1 111 ? -3.373 32.281 6.477 1 94.81 111 GLY B O 1
ATOM 4408 N N . THR B 1 112 ? -3.732 30.922 4.719 1 95.56 112 THR B N 1
ATOM 4409 C CA . THR B 1 112 ? -2.416 30.312 4.812 1 95.56 112 THR B CA 1
ATOM 4410 C C . THR B 1 112 ? -1.316 31.312 4.5 1 95.56 112 THR B C 1
ATOM 4412 O O . THR B 1 112 ? -0.279 31.344 5.168 1 95.56 112 THR B O 1
ATOM 4415 N N . LEU B 1 113 ? -1.541 32.125 3.516 1 94.69 113 LEU B N 1
ATOM 4416 C CA . LEU B 1 113 ? -0.569 33.156 3.137 1 94.69 113 LEU B CA 1
ATOM 4417 C C . LEU B 1 113 ? -0.376 34.156 4.262 1 94.69 113 LEU B C 1
ATOM 4419 O O . LEU B 1 113 ? 0.758 34.5 4.609 1 94.69 113 LEU B O 1
ATOM 4423 N N . VAL B 1 114 ? -1.427 34.625 4.801 1 95.88 114 VAL B N 1
ATOM 4424 C CA . VAL B 1 114 ? -1.373 35.625 5.879 1 95.88 114 VAL B CA 1
ATOM 4425 C C . VAL B 1 114 ? -0.706 35 7.105 1 95.88 114 VAL B C 1
ATOM 4427 O O . VAL B 1 114 ? 0.135 35.625 7.75 1 95.88 114 VAL B O 1
ATOM 4430 N N . SER B 1 115 ? -1.14 33.781 7.422 1 96.88 115 SER B N 1
ATOM 4431 C CA . SER B 1 115 ? -0.532 33.094 8.562 1 96.88 115 SER B CA 1
ATOM 4432 C C . SER B 1 115 ? 0.974 32.938 8.367 1 96.88 115 SER B C 1
ATOM 4434 O O . SER B 1 115 ? 1.741 33.062 9.328 1 96.88 115 SER B O 1
ATOM 4436 N N . THR B 1 116 ? 1.393 32.625 7.148 1 96.44 116 THR B N 1
ATOM 4437 C CA . THR B 1 116 ? 2.805 32.469 6.828 1 96.44 116 THR B CA 1
ATOM 4438 C C . THR B 1 116 ? 3.57 33.781 7.062 1 96.44 116 THR B C 1
ATOM 4440 O O . THR B 1 116 ? 4.621 33.781 7.707 1 96.44 116 THR B O 1
ATOM 4443 N N . VAL B 1 117 ? 3.041 34.875 6.57 1 95.19 117 VAL B N 1
ATOM 4444 C CA . VAL B 1 117 ? 3.719 36.156 6.637 1 95.19 117 VAL B CA 1
ATOM 4445 C C . VAL B 1 117 ? 3.732 36.656 8.078 1 95.19 117 VAL B C 1
ATOM 4447 O O . VAL B 1 117 ? 4.762 37.125 8.57 1 95.19 117 VAL B O 1
ATOM 4450 N N . VAL B 1 118 ? 2.607 36.531 8.75 1 97.25 118 VAL B N 1
ATOM 4451 C CA . VAL B 1 118 ? 2.514 37.031 10.117 1 97.25 118 VAL B CA 1
ATOM 4452 C C . VAL B 1 118 ? 3.445 36.25 11.023 1 97.25 118 VAL B C 1
ATOM 4454 O O . VAL B 1 118 ? 4.172 36.812 11.836 1 97.25 118 VAL B O 1
ATOM 4457 N N . TYR B 1 119 ? 3.375 34.938 10.906 1 97.38 119 TYR B N 1
ATOM 4458 C CA . TYR B 1 119 ? 4.273 34.125 11.703 1 97.38 119 TYR B CA 1
ATOM 4459 C C . TYR B 1 119 ? 5.73 34.438 11.391 1 97.38 119 TYR B C 1
ATOM 4461 O O . TYR B 1 119 ? 6.562 34.531 12.297 1 97.38 119 TYR B O 1
ATOM 4469 N N . GLY B 1 120 ? 6.043 34.531 10.086 1 95.44 120 GLY B N 1
ATOM 4470 C CA . GLY B 1 120 ? 7.398 34.844 9.68 1 95.44 120 GLY B CA 1
ATOM 4471 C C . GLY B 1 120 ? 7.895 36.156 10.273 1 95.44 120 GLY B C 1
ATOM 4472 O O . GLY B 1 120 ? 9.023 36.25 10.758 1 95.44 120 GLY B O 1
ATOM 4473 N N . LEU B 1 121 ? 7.086 37.188 10.258 1 95.12 121 LEU B N 1
ATOM 4474 C CA . LEU B 1 121 ? 7.445 38.469 10.789 1 95.12 121 LEU B CA 1
ATOM 4475 C C . LEU B 1 121 ? 7.656 38.406 12.297 1 95.12 121 LEU B C 1
ATOM 4477 O O . LEU B 1 121 ? 8.609 39 12.82 1 95.12 121 LEU B O 1
ATOM 4481 N N . LEU B 1 122 ? 6.793 37.719 12.984 1 95.75 122 LEU B N 1
ATOM 4482 C CA . LEU B 1 122 ? 6.906 37.594 14.43 1 95.75 122 LEU B CA 1
ATOM 4483 C C . LEU B 1 122 ? 8.148 36.812 14.812 1 95.75 122 LEU B C 1
ATOM 4485 O O . LEU B 1 122 ? 8.852 37.156 15.766 1 95.75 122 LEU B O 1
ATOM 4489 N N . PHE B 1 123 ? 8.352 35.75 14.062 1 94.25 123 PHE B N 1
ATOM 4490 C CA . PHE B 1 123 ? 9.5 34.906 14.359 1 94.25 123 PHE B CA 1
ATOM 4491 C C . PHE B 1 123 ? 10.805 35.656 14.039 1 94.25 123 PHE B C 1
ATOM 4493 O O . PHE B 1 123 ? 11.805 35.469 14.727 1 94.25 123 PHE B O 1
ATOM 4500 N N . PHE B 1 124 ? 10.805 36.438 12.945 1 92.19 124 PHE B N 1
ATOM 4501 C CA . PHE B 1 124 ? 11.945 37.281 12.625 1 92.19 124 PHE B CA 1
ATOM 4502 C C . PHE B 1 124 ? 12.25 38.25 13.773 1 92.19 124 PHE B C 1
ATOM 4504 O O . PHE B 1 124 ? 13.406 38.438 14.133 1 92.19 124 PHE B O 1
ATOM 4511 N N . GLY B 1 125 ? 11.25 38.812 14.336 1 91.12 125 GLY B N 1
ATOM 4512 C CA . GLY B 1 125 ? 11.414 39.688 15.484 1 91.12 125 GLY B CA 1
ATOM 4513 C C . GLY B 1 125 ? 11.969 38.969 16.703 1 91.12 125 GLY B C 1
ATOM 4514 O O . GLY B 1 125 ? 12.781 39.531 17.438 1 91.12 125 GLY B O 1
ATOM 4515 N N . LEU B 1 126 ? 11.516 37.75 16.875 1 87.81 126 LEU B N 1
ATOM 4516 C CA . LEU B 1 126 ? 12.031 36.938 17.984 1 87.81 126 LEU B CA 1
ATOM 4517 C C . LEU B 1 126 ? 13.523 36.656 17.797 1 87.81 126 LEU B C 1
ATOM 4519 O O . LEU B 1 126 ? 14.281 36.656 18.781 1 87.81 126 LEU B O 1
ATOM 4523 N N . GLY B 1 127 ? 13.867 36.344 16.609 1 83.75 127 GLY B N 1
ATOM 4524 C CA . GLY B 1 127 ? 15.281 36.125 16.328 1 83.75 127 GLY B CA 1
ATOM 4525 C C . GLY B 1 127 ? 16.156 37.312 16.734 1 83.75 127 GLY B C 1
ATOM 4526 O O . GLY B 1 127 ? 17.234 37.125 17.297 1 83.75 127 GLY B O 1
ATOM 4527 N N . TYR B 1 128 ? 15.648 38.469 16.484 1 82.62 128 TYR B N 1
ATOM 4528 C CA . TYR B 1 128 ? 16.359 39.688 16.859 1 82.62 128 TYR B CA 1
ATOM 4529 C C . TYR B 1 128 ? 16.469 39.812 18.375 1 82.62 128 TYR B C 1
ATOM 4531 O O . TYR B 1 128 ? 17.5 40.219 18.906 1 82.62 128 TYR B O 1
ATOM 4539 N N . LEU B 1 129 ? 15.484 39.375 19.047 1 82.44 129 LEU B N 1
ATOM 4540 C CA . LEU B 1 129 ? 15.422 39.5 20.5 1 82.44 129 LEU B CA 1
ATOM 4541 C C . LEU B 1 129 ? 16.359 38.5 21.188 1 82.44 129 LEU B C 1
ATOM 4543 O O . LEU B 1 129 ? 16.938 38.812 22.219 1 82.44 129 LEU B O 1
ATOM 4547 N N . ILE B 1 130 ? 16.531 37.312 20.562 1 80.19 130 ILE B N 1
ATOM 4548 C CA . ILE B 1 130 ? 17.344 36.281 21.188 1 80.19 130 ILE B CA 1
ATOM 4549 C C . ILE B 1 130 ? 18.734 36.281 20.578 1 80.19 130 ILE B C 1
ATOM 4551 O O . ILE B 1 130 ? 19.547 35.406 20.875 1 80.19 130 ILE B O 1
ATOM 4555 N N . HIS B 1 131 ? 19.078 37.125 19.688 1 79.62 131 HIS B N 1
ATOM 4556 C CA . HIS B 1 131 ? 20.391 37.344 19.094 1 79.62 131 HIS B CA 1
ATOM 4557 C C . HIS B 1 131 ? 20.797 36.188 18.188 1 79.62 131 HIS B C 1
ATOM 4559 O O . HIS B 1 131 ? 21.922 35.688 18.266 1 79.62 131 HIS B O 1
ATOM 4565 N N . VAL B 1 132 ? 19.859 35.656 17.531 1 81 132 VAL B N 1
ATOM 4566 C CA . VAL B 1 132 ? 20.125 34.656 16.469 1 81 132 VAL B CA 1
ATOM 4567 C C . VAL B 1 132 ? 19.859 35.281 15.109 1 81 132 VAL B C 1
ATOM 4569 O O . VAL B 1 132 ? 18.828 35.938 14.898 1 81 132 VAL B O 1
ATOM 4572 N N . ASN B 1 133 ? 20.812 35.188 14.242 1 84.5 133 ASN B N 1
ATOM 4573 C CA . ASN B 1 133 ? 20.688 35.781 12.906 1 84.5 133 ASN B CA 1
ATOM 4574 C C . ASN B 1 133 ? 19.797 34.938 12 1 84.5 133 ASN B C 1
ATOM 4576 O O . ASN B 1 133 ? 20.25 34 11.383 1 84.5 133 ASN B O 1
ATOM 4580 N N . ILE B 1 134 ? 18.531 35.281 11.977 1 88.12 134 ILE B N 1
ATOM 4581 C CA . ILE B 1 134 ? 17.562 34.656 11.094 1 88.12 134 ILE B CA 1
ATOM 4582 C C . ILE B 1 134 ? 17.109 35.625 10.016 1 88.12 134 ILE B C 1
ATOM 4584 O O . ILE B 1 134 ? 16.688 36.75 10.328 1 88.12 134 ILE B O 1
ATOM 4588 N N . SER B 1 135 ? 17.281 35.25 8.805 1 88.94 135 SER B N 1
ATOM 4589 C CA . SER B 1 135 ? 16.812 36.125 7.727 1 88.94 135 SER B CA 1
ATOM 4590 C C . SER B 1 135 ? 15.281 36.125 7.645 1 88.94 135 SER B C 1
ATOM 4592 O O . SER B 1 135 ? 14.633 35.188 8.148 1 88.94 135 SER B O 1
ATOM 4594 N N . LEU B 1 136 ? 14.719 37.156 7.109 1 89.25 136 LEU B N 1
ATOM 4595 C CA . LEU B 1 136 ? 13.273 37.25 6.938 1 89.25 136 LEU B CA 1
ATOM 4596 C C . LEU B 1 136 ? 12.75 36.094 6.086 1 89.25 136 LEU B C 1
ATOM 4598 O O . LEU B 1 136 ? 11.664 35.562 6.34 1 89.25 136 LEU B O 1
ATOM 4602 N N . LEU B 1 137 ? 13.539 35.688 5.109 1 89.75 137 LEU B N 1
ATOM 4603 C CA . LEU B 1 137 ? 13.156 34.594 4.227 1 89.75 137 LEU B CA 1
ATOM 4604 C C . LEU B 1 137 ? 13.102 33.281 4.992 1 89.75 137 LEU B C 1
ATOM 4606 O O . LEU B 1 137 ? 12.172 32.5 4.809 1 89.75 137 LEU B O 1
ATOM 4610 N N . GLU B 1 138 ? 14.047 33.062 5.809 1 92.12 138 GLU B N 1
ATOM 4611 C CA . GLU B 1 138 ? 14.07 31.844 6.621 1 92.12 138 GLU B CA 1
ATOM 4612 C C . GLU B 1 138 ? 12.891 31.812 7.59 1 92.12 138 GLU B C 1
ATOM 4614 O O . GLU B 1 138 ? 12.297 30.75 7.809 1 92.12 138 GLU B O 1
ATOM 4619 N N . ALA B 1 139 ? 12.617 32.969 8.133 1 93.44 139 ALA B N 1
ATOM 4620 C CA . ALA B 1 139 ? 11.492 33.062 9.055 1 93.44 139 ALA B CA 1
ATOM 4621 C C . ALA B 1 139 ? 10.164 32.812 8.344 1 93.44 139 ALA B C 1
ATOM 4623 O O . ALA B 1 139 ? 9.273 32.156 8.898 1 93.44 139 ALA B O 1
ATOM 4624 N N . CYS B 1 140 ? 10.047 33.25 7.141 1 93.31 140 CYS B N 1
ATOM 4625 C CA . CYS B 1 140 ? 8.836 33.031 6.359 1 93.31 140 CYS B CA 1
ATOM 4626 C C . CYS B 1 140 ? 8.719 31.562 5.965 1 93.31 140 CYS B C 1
ATOM 4628 O O . CYS B 1 140 ? 7.617 31.016 5.871 1 93.31 140 CYS B O 1
ATOM 4630 N N . ILE B 1 141 ? 9.867 30.938 5.742 1 94 141 ILE B N 1
ATOM 4631 C CA . ILE B 1 141 ? 9.859 29.516 5.461 1 94 141 ILE B CA 1
ATOM 4632 C C . ILE B 1 141 ? 9.281 28.75 6.656 1 94 141 ILE B C 1
ATOM 4634 O O . ILE B 1 141 ? 8.445 27.859 6.484 1 94 141 ILE B O 1
ATOM 4638 N N . LEU B 1 142 ? 9.664 29.188 7.82 1 95.19 142 LEU B N 1
ATOM 4639 C CA . LEU B 1 142 ? 9.102 28.578 9.016 1 95.19 142 LEU B CA 1
ATOM 4640 C C . LEU B 1 142 ? 7.609 28.859 9.125 1 95.19 142 LEU B C 1
ATOM 4642 O O . LEU B 1 142 ? 6.836 28 9.555 1 95.19 142 LEU B O 1
ATOM 4646 N N . GLY B 1 143 ? 7.254 30.031 8.758 1 96.31 143 GLY B N 1
ATOM 4647 C CA . GLY B 1 143 ? 5.84 30.359 8.727 1 96.31 143 GLY B CA 1
ATOM 4648 C C . GLY B 1 143 ? 5.039 29.469 7.793 1 96.31 143 GLY B C 1
ATOM 4649 O O . GLY B 1 143 ? 3.932 29.047 8.133 1 96.31 143 GLY B O 1
ATOM 4650 N N . ALA B 1 144 ? 5.602 29.203 6.668 1 95.38 144 ALA B N 1
ATOM 4651 C CA . ALA B 1 144 ? 4.945 28.312 5.707 1 95.38 144 ALA B CA 1
ATOM 4652 C C . ALA B 1 144 ? 4.84 26.891 6.25 1 95.38 144 ALA B C 1
ATOM 4654 O O . ALA B 1 144 ? 3.873 26.188 5.969 1 95.38 144 ALA B O 1
ATOM 4655 N N . ILE B 1 145 ? 5.812 26.5 6.984 1 95.44 145 ILE B N 1
ATOM 4656 C CA . ILE B 1 145 ? 5.891 25.156 7.543 1 95.44 145 ILE B CA 1
ATOM 4657 C C . ILE B 1 145 ? 4.777 24.969 8.57 1 95.44 145 ILE B C 1
ATOM 4659 O O . ILE B 1 145 ? 4.141 23.906 8.609 1 95.44 145 ILE B O 1
ATOM 4663 N N . VAL B 1 146 ? 4.465 25.984 9.352 1 96.38 146 VAL B N 1
ATOM 4664 C CA . VAL B 1 146 ? 3.564 25.797 10.477 1 96.38 146 VAL B CA 1
ATOM 4665 C C . VAL B 1 146 ? 2.178 26.344 10.133 1 96.38 146 VAL B C 1
ATOM 4667 O O . VAL B 1 146 ? 1.261 26.281 10.953 1 96.38 146 VAL B O 1
ATOM 4670 N N . ALA B 1 147 ? 1.991 26.766 8.922 1 95.12 147 ALA B N 1
ATOM 4671 C CA . ALA B 1 147 ? 0.739 27.406 8.523 1 95.12 147 ALA B CA 1
ATOM 4672 C C . ALA B 1 147 ? -0.365 26.375 8.32 1 95.12 147 ALA B C 1
ATOM 4674 O O . ALA B 1 147 ? -1.52 26.609 8.68 1 95.12 147 ALA B O 1
ATOM 4675 N N . PRO B 1 148 ? -0.031 25.219 7.754 1 92.88 148 PRO B N 1
ATOM 4676 C CA . PRO B 1 148 ? -1.115 24.281 7.445 1 92.88 148 PRO B CA 1
ATOM 4677 C C . PRO B 1 148 ? -1.731 23.656 8.695 1 92.88 148 PRO B C 1
ATOM 4679 O O . PRO B 1 148 ? -1.034 23.438 9.688 1 92.88 148 PRO B O 1
ATOM 4682 N N . THR B 1 149 ? -3.045 23.375 8.586 1 92.19 149 THR B N 1
ATOM 4683 C CA . THR B 1 149 ? -3.779 22.766 9.695 1 92.19 149 THR B CA 1
ATOM 4684 C C . THR B 1 149 ? -4.188 21.344 9.352 1 92.19 149 THR B C 1
ATOM 4686 O O . THR B 1 149 ? -4.25 20.969 8.172 1 92.19 149 THR B O 1
ATOM 4689 N N . ASP B 1 150 ? -4.332 20.547 10.352 1 87 150 ASP B N 1
ATOM 4690 C CA . ASP B 1 150 ? -4.762 19.156 10.219 1 87 150 ASP B CA 1
ATOM 4691 C C . ASP B 1 150 ? -5.789 18.797 11.281 1 87 150 ASP B C 1
ATOM 4693 O O . ASP B 1 150 ? -5.434 18.328 12.367 1 87 150 ASP B O 1
ATOM 4697 N N . PRO B 1 151 ? -7.055 18.922 10.898 1 74.94 151 PRO B N 1
ATOM 4698 C CA . PRO B 1 151 ? -8.07 18.75 11.938 1 74.94 151 PRO B CA 1
ATOM 4699 C C . PRO B 1 151 ? -8.406 17.281 12.188 1 74.94 151 PRO B C 1
ATOM 4701 O O . PRO B 1 151 ? -9.273 16.969 13.016 1 74.94 151 PRO B O 1
ATOM 4704 N N . ILE B 1 152 ? -7.812 16.359 11.516 1 64.94 152 ILE B N 1
ATOM 4705 C CA . ILE B 1 152 ? -8.281 14.984 11.438 1 64.94 152 ILE B CA 1
ATOM 4706 C C . ILE B 1 152 ? -8.398 14.398 12.844 1 64.94 152 ILE B C 1
ATOM 4708 O O . ILE B 1 152 ? -9.367 13.711 13.164 1 64.94 152 ILE B O 1
ATOM 4712 N N . SER B 1 153 ? -7.578 14.781 13.727 1 63.09 153 SER B N 1
ATOM 4713 C CA . SER B 1 153 ? -7.508 14.203 15.062 1 63.09 153 SER B CA 1
ATOM 4714 C C . SER B 1 153 ? -8.648 14.711 15.945 1 63.09 153 SER B C 1
ATOM 4716 O O . SER B 1 153 ? -9.008 14.07 16.938 1 63.09 153 SER B O 1
ATOM 4718 N N . ALA B 1 154 ? -9.242 15.734 15.43 1 70.75 154 ALA B N 1
ATOM 4719 C CA . ALA B 1 154 ? -10.172 16.391 16.344 1 70.75 154 ALA B CA 1
ATOM 4720 C C . ALA B 1 154 ? -11.609 16.297 15.82 1 70.75 154 ALA B C 1
ATOM 4722 O O . ALA B 1 154 ? -12.555 16.641 16.516 1 70.75 154 ALA B O 1
ATOM 4723 N N . MET B 1 155 ? -11.648 15.727 14.672 1 78.12 155 MET B N 1
ATOM 4724 C CA . MET B 1 155 ? -12.977 15.711 14.07 1 78.12 155 MET B CA 1
ATOM 4725 C C . MET B 1 155 ? -13.922 14.82 14.867 1 78.12 155 MET B C 1
ATOM 4727 O O . MET B 1 155 ? -15.109 15.125 15 1 78.12 155 MET B O 1
ATOM 4731 N N . SER B 1 156 ? -13.312 13.859 15.414 1 77.06 156 SER B N 1
ATOM 4732 C CA . SER B 1 156 ? -14.141 12.961 16.203 1 77.06 156 SER B CA 1
ATOM 4733 C C . SER B 1 156 ? -14.617 13.633 17.5 1 77.06 156 SER B C 1
ATOM 4735 O O . SER B 1 156 ? -15.758 13.453 17.922 1 77.06 156 SER B O 1
ATOM 4737 N N . ILE B 1 157 ? -13.781 14.406 18.047 1 81.25 157 ILE B N 1
ATOM 4738 C CA . ILE B 1 157 ? -14.102 15.125 19.281 1 81.25 157 ILE B CA 1
ATOM 4739 C C . ILE B 1 157 ? -15.148 16.203 18.984 1 81.25 157 ILE B C 1
ATOM 4741 O O . ILE B 1 157 ? -16.109 16.359 19.734 1 81.25 157 ILE B O 1
ATOM 4745 N N . LEU B 1 158 ? -15.039 16.734 17.906 1 83.88 158 LEU B N 1
ATOM 4746 C CA . LEU B 1 158 ? -15.945 17.812 17.516 1 83.88 158 LEU B CA 1
ATOM 4747 C C . LEU B 1 158 ? -17.328 17.266 17.156 1 83.88 158 LEU B C 1
ATOM 4749 O O . LEU B 1 158 ? -18.344 17.859 17.484 1 83.88 158 LEU B O 1
ATOM 4753 N N . ALA B 1 159 ? -17.266 16.141 16.578 1 80.69 159 ALA B N 1
ATOM 4754 C CA . ALA B 1 159 ? -18.531 15.484 16.266 1 80.69 159 ALA B CA 1
ATOM 4755 C C . ALA B 1 159 ? -19.281 15.117 17.547 1 80.69 159 ALA B C 1
ATOM 4757 O O . ALA B 1 159 ? -20.5 15.328 17.641 1 80.69 159 ALA B O 1
ATOM 4758 N N . LYS B 1 160 ? -18.594 14.656 18.469 1 81.12 160 LYS B N 1
ATOM 4759 C CA . LYS B 1 160 ? -19.188 14.273 19.75 1 81.12 160 LYS B CA 1
ATOM 4760 C C . LYS B 1 160 ? -19.656 15.5 20.531 1 81.12 160 LYS B C 1
ATOM 4762 O O . LYS B 1 160 ? -20.609 15.406 21.312 1 81.12 160 LYS B O 1
ATOM 4767 N N . ALA B 1 161 ? -19.047 16.594 20.219 1 83.69 161 ALA B N 1
ATOM 4768 C CA . ALA B 1 161 ? -19.422 17.844 20.891 1 83.69 161 ALA B CA 1
ATOM 4769 C C . ALA B 1 161 ? -20.625 18.484 20.219 1 83.69 161 ALA B C 1
ATOM 4771 O O . ALA B 1 161 ? -21.172 19.469 20.719 1 83.69 161 ALA B O 1
ATOM 4772 N N . GLY B 1 162 ? -21.078 17.875 19.016 1 81.62 162 GLY B N 1
ATOM 4773 C CA . GLY B 1 162 ? -22.266 18.344 18.328 1 81.62 162 GLY B CA 1
ATOM 4774 C C . GLY B 1 162 ? -21.969 19.375 17.25 1 81.62 162 GLY B C 1
ATOM 4775 O O . GLY B 1 162 ? -22.828 20.188 16.906 1 81.62 162 GLY B O 1
ATOM 4776 N N . LEU B 1 163 ? -20.812 19.406 16.797 1 85.81 163 LEU B N 1
ATOM 4777 C CA . LEU B 1 163 ? -20.438 20.312 15.727 1 85.81 163 LEU B CA 1
ATOM 4778 C C . LEU B 1 163 ? -21.281 20.062 14.484 1 85.81 163 LEU B C 1
ATOM 4780 O O . LEU B 1 163 ? -21.375 18.922 14.008 1 85.81 163 LEU B O 1
ATOM 4784 N N . PRO B 1 164 ? -21.906 21.125 13.992 1 83.75 164 PRO B N 1
ATOM 4785 C CA . PRO B 1 164 ? -22.672 20.953 12.766 1 83.75 164 PRO B CA 1
ATOM 4786 C C . PRO B 1 164 ? -21.828 20.406 11.609 1 83.75 164 PRO B C 1
ATOM 4788 O O . PRO B 1 164 ? -20.672 20.797 11.453 1 83.75 164 PRO B O 1
ATOM 4791 N N . LYS B 1 165 ? -22.438 19.641 10.781 1 83.44 165 LYS B N 1
ATOM 4792 C CA . LYS B 1 165 ? -21.781 18.984 9.664 1 83.44 165 LYS B CA 1
ATOM 4793 C C . LYS B 1 165 ? -21.156 20.016 8.719 1 83.44 165 LYS B C 1
ATOM 4795 O O . LYS B 1 165 ? -20.078 19.797 8.172 1 83.44 165 LYS B O 1
ATOM 4800 N N . ARG B 1 166 ? -21.812 21.078 8.594 1 84.31 166 ARG B N 1
ATOM 4801 C CA . ARG B 1 166 ? -21.344 22.109 7.664 1 84.31 166 ARG B CA 1
ATOM 4802 C C . ARG B 1 166 ? -20.031 22.734 8.133 1 84.31 166 ARG B C 1
ATOM 4804 O O . ARG B 1 166 ? -19.141 22.969 7.324 1 84.31 166 ARG B O 1
ATOM 4811 N N . ILE B 1 167 ? -19.938 23 9.422 1 86.44 167 ILE B N 1
ATOM 4812 C CA . ILE B 1 167 ? -18.719 23.578 9.969 1 86.44 167 ILE B CA 1
ATOM 4813 C C . ILE B 1 167 ? -17.578 22.562 9.898 1 86.44 167 ILE B C 1
ATOM 4815 O O . ILE B 1 167 ? -16.438 22.922 9.617 1 86.44 167 ILE B O 1
ATOM 4819 N N . GLY B 1 168 ? -17.953 21.344 10.141 1 88.06 168 GLY B N 1
ATOM 4820 C CA . GLY B 1 168 ? -16.969 20.281 9.992 1 88.06 168 GLY B CA 1
ATOM 4821 C C . GLY B 1 168 ? -16.406 20.188 8.586 1 88.06 168 GLY B C 1
ATOM 4822 O O . GLY B 1 168 ? -15.203 20 8.398 1 88.06 168 GLY B O 1
ATOM 4823 N N . LEU B 1 169 ? -17.266 20.391 7.656 1 86.88 169 LEU B N 1
ATOM 4824 C CA . LEU B 1 169 ? -16.875 20.344 6.254 1 86.88 169 LEU B CA 1
ATOM 4825 C C . LEU B 1 169 ? -15.953 21.516 5.914 1 86.88 169 LEU B C 1
ATOM 4827 O O . LEU B 1 169 ? -15.008 21.359 5.133 1 86.88 169 LEU B O 1
ATOM 4831 N N . ILE B 1 170 ? -16.234 22.594 6.496 1 88.75 170 ILE B N 1
ATOM 4832 C CA . ILE B 1 170 ? -15.406 23.781 6.258 1 88.75 170 ILE B CA 1
ATOM 4833 C C . ILE B 1 170 ? -14.008 23.562 6.82 1 88.75 170 ILE B C 1
ATOM 4835 O O . ILE B 1 170 ? -13.008 23.844 6.156 1 88.75 170 ILE B O 1
ATOM 4839 N N . ILE B 1 171 ? -13.969 23 7.996 1 90.5 171 ILE B N 1
ATOM 4840 C CA . ILE B 1 171 ? -12.688 22.734 8.648 1 90.5 171 ILE B CA 1
ATOM 4841 C C . ILE B 1 171 ? -11.898 21.703 7.828 1 90.5 171 ILE B C 1
ATOM 4843 O O . ILE B 1 171 ? -10.719 21.906 7.551 1 90.5 171 ILE B O 1
ATOM 4847 N N . GLU B 1 172 ? -12.562 20.719 7.367 1 88.94 172 GLU B N 1
ATOM 4848 C CA . GLU B 1 172 ? -11.922 19.656 6.586 1 88.94 172 GLU B CA 1
ATOM 4849 C C . GLU B 1 172 ? -11.508 20.156 5.207 1 88.94 172 GLU B C 1
ATOM 4851 O O . GLU B 1 172 ? -10.414 19.844 4.727 1 88.94 172 GLU B O 1
ATOM 4856 N N . GLY B 1 173 ? -12.43 20.844 4.609 1 89.38 173 GLY B N 1
ATOM 4857 C CA . GLY B 1 173 ? -12.141 21.406 3.297 1 89.38 173 GLY B CA 1
ATOM 4858 C C . GLY B 1 173 ? -10.961 22.359 3.307 1 89.38 173 GLY B C 1
ATOM 4859 O O . GLY B 1 173 ? -10.102 22.312 2.428 1 89.38 173 GLY B O 1
ATOM 4860 N N . GLU B 1 174 ? -10.953 23.203 4.285 1 91.62 174 GLU B N 1
ATOM 4861 C CA . GLU B 1 174 ? -9.828 24.125 4.422 1 91.62 174 GLU B CA 1
ATOM 4862 C C . GLU B 1 174 ? -8.516 23.375 4.59 1 91.62 174 GLU B C 1
ATOM 4864 O O . GLU B 1 174 ? -7.512 23.719 3.959 1 91.62 174 GLU B O 1
ATOM 4869 N N . ALA B 1 175 ? -8.547 22.391 5.41 1 91.81 175 ALA B N 1
ATOM 4870 C CA . ALA B 1 175 ? -7.336 21.625 5.723 1 91.81 175 ALA B CA 1
ATOM 4871 C C . ALA B 1 175 ? -6.793 20.922 4.484 1 91.81 175 ALA B C 1
ATOM 4873 O O . ALA B 1 175 ? -5.578 20.859 4.277 1 91.81 175 ALA B O 1
ATOM 4874 N N . LEU B 1 176 ? -7.629 20.438 3.684 1 88.25 176 LEU B N 1
ATOM 4875 C CA . LEU B 1 176 ? -7.227 19.734 2.467 1 88.25 176 LEU B CA 1
ATOM 4876 C C . LEU B 1 176 ? -6.477 20.672 1.527 1 88.25 176 LEU B C 1
ATOM 4878 O O . LEU B 1 176 ? -5.426 20.312 0.994 1 88.25 176 LEU B O 1
ATOM 4882 N N . PHE B 1 177 ? -6.965 21.875 1.419 1 89.5 177 PHE B N 1
ATOM 4883 C CA . PHE B 1 177 ? -6.395 22.812 0.465 1 89.5 177 PHE B CA 1
ATOM 4884 C C . PHE B 1 177 ? -5.176 23.516 1.059 1 89.5 177 PHE B C 1
ATOM 4886 O O . PHE B 1 177 ? -4.195 23.766 0.357 1 89.5 177 PHE B O 1
ATOM 4893 N N . ASN B 1 178 ? -5.309 23.797 2.277 1 93.81 178 ASN B N 1
ATOM 4894 C CA . ASN B 1 178 ? -4.223 24.578 2.857 1 93.81 178 ASN B CA 1
ATOM 4895 C C . ASN B 1 178 ? -2.934 23.766 2.941 1 93.81 178 ASN B C 1
ATOM 4897 O O . ASN B 1 178 ? -1.837 24.328 2.906 1 93.81 178 ASN B O 1
ATOM 4901 N N . ASP B 1 179 ? -3.072 22.406 3.014 1 90.62 179 ASP B N 1
ATOM 4902 C CA . ASP B 1 179 ? -1.887 21.562 2.928 1 90.62 179 ASP B CA 1
ATOM 4903 C C . ASP B 1 179 ? -1.137 21.797 1.619 1 90.62 179 ASP B C 1
ATOM 4905 O O . ASP B 1 179 ? 0.077 22.016 1.624 1 90.62 179 ASP B O 1
ATOM 4909 N N . GLY B 1 180 ? -1.854 21.781 0.562 1 88.25 180 GLY B N 1
ATOM 4910 C CA . GLY B 1 180 ? -1.266 22 -0.75 1 88.25 180 GLY B CA 1
ATOM 4911 C C . GLY B 1 180 ? -0.68 23.391 -0.917 1 88.25 180 GLY B C 1
ATOM 4912 O O . GLY B 1 180 ? 0.424 23.547 -1.444 1 88.25 180 GLY B O 1
ATOM 4913 N N . VAL B 1 181 ? -1.354 24.328 -0.432 1 91.75 181 VAL B N 1
ATOM 4914 C CA . VAL B 1 181 ? -0.932 25.719 -0.561 1 91.75 181 VAL B CA 1
ATOM 4915 C C . VAL B 1 181 ? 0.332 25.953 0.264 1 91.75 181 VAL B C 1
ATOM 4917 O O . VAL B 1 181 ? 1.262 26.625 -0.191 1 91.75 181 VAL B O 1
ATOM 4920 N N . ALA B 1 182 ? 0.303 25.406 1.404 1 93.69 182 ALA B N 1
ATOM 4921 C CA . ALA B 1 182 ? 1.464 25.562 2.277 1 93.69 182 ALA B CA 1
ATOM 4922 C C . ALA B 1 182 ? 2.711 24.953 1.647 1 93.69 182 ALA B C 1
ATOM 4924 O O . ALA B 1 182 ? 3.801 25.531 1.729 1 93.69 182 ALA B O 1
ATOM 4925 N N . VAL B 1 183 ? 2.535 23.844 1.066 1 89.25 183 VAL B N 1
ATOM 4926 C CA . VAL B 1 183 ? 3.656 23.172 0.41 1 89.25 183 VAL B CA 1
ATOM 4927 C C . VAL B 1 183 ? 4.137 24.016 -0.77 1 89.25 183 VAL B C 1
ATOM 4929 O O . VAL B 1 183 ? 5.344 24.125 -1.011 1 89.25 183 VAL B O 1
ATOM 4932 N N . ALA B 1 184 ? 3.229 24.594 -1.47 1 89.44 184 ALA B N 1
ATOM 4933 C CA . ALA B 1 184 ? 3.584 25.453 -2.596 1 89.44 184 ALA B CA 1
ATOM 4934 C C . ALA B 1 184 ? 4.352 26.688 -2.125 1 89.44 184 ALA B C 1
ATOM 4936 O O . ALA B 1 184 ? 5.359 27.062 -2.729 1 89.44 184 ALA B O 1
ATOM 4937 N N . ILE B 1 185 ? 3.881 27.297 -1.071 1 93.06 185 ILE B N 1
ATOM 4938 C CA . ILE B 1 185 ? 4.555 28.453 -0.507 1 93.06 185 ILE B CA 1
ATOM 4939 C C . ILE B 1 185 ? 5.953 28.062 -0.039 1 93.06 185 ILE B C 1
ATOM 4941 O O . ILE B 1 185 ? 6.93 28.766 -0.336 1 93.06 185 ILE B O 1
ATOM 4945 N N . PHE B 1 186 ? 6 26.969 0.629 1 91.94 186 PHE B N 1
ATOM 4946 C CA . PHE B 1 186 ? 7.266 26.453 1.146 1 91.94 186 PHE B CA 1
ATOM 4947 C C . PHE B 1 186 ? 8.266 26.234 0.015 1 91.94 186 PHE B C 1
ATOM 4949 O O . PHE B 1 186 ? 9.414 26.688 0.1 1 91.94 186 PHE B O 1
ATOM 4956 N N . ALA B 1 187 ? 7.809 25.594 -0.999 1 86.5 187 ALA B N 1
ATOM 4957 C CA . ALA B 1 187 ? 8.68 25.281 -2.127 1 86.5 187 ALA B CA 1
ATOM 4958 C C . ALA B 1 187 ? 9.172 26.562 -2.809 1 86.5 187 ALA B C 1
ATOM 4960 O O . ALA B 1 187 ? 10.336 26.656 -3.197 1 86.5 187 ALA B O 1
ATOM 4961 N N . THR B 1 188 ? 8.336 27.484 -2.957 1 87.06 188 THR B N 1
ATOM 4962 C CA . THR B 1 188 ? 8.688 28.75 -3.602 1 87.06 188 THR B CA 1
ATOM 4963 C C . THR B 1 188 ? 9.695 29.531 -2.762 1 87.06 188 THR B C 1
ATOM 4965 O O . THR B 1 188 ? 10.664 30.062 -3.293 1 87.06 188 THR B O 1
ATOM 4968 N N . LEU B 1 189 ? 9.453 29.547 -1.478 1 89.44 189 LEU B N 1
ATOM 4969 C CA . LEU B 1 189 ? 10.352 30.266 -0.583 1 89.44 189 LEU B CA 1
ATOM 4970 C C . LEU B 1 189 ? 11.711 29.578 -0.511 1 89.44 189 LEU B C 1
ATOM 4972 O O . LEU B 1 189 ? 12.75 30.25 -0.465 1 89.44 189 LEU B O 1
ATOM 4976 N N . LEU B 1 190 ? 11.664 28.297 -0.472 1 87.12 190 LEU B N 1
ATOM 4977 C CA . LEU B 1 190 ? 12.914 27.547 -0.412 1 87.12 190 LEU B CA 1
ATOM 4978 C C . LEU B 1 190 ? 13.734 27.75 -1.677 1 87.12 190 LEU B C 1
ATOM 4980 O O . LEU B 1 190 ? 14.969 27.828 -1.616 1 87.12 190 LEU B O 1
ATOM 4984 N N . SER B 1 191 ? 13.07 27.75 -2.791 1 83.62 191 SER B N 1
ATOM 4985 C CA . SER B 1 191 ? 13.75 28.016 -4.051 1 83.62 191 SER B CA 1
ATOM 4986 C C . SER B 1 191 ? 14.367 29.406 -4.059 1 83.62 191 SER B C 1
ATOM 4988 O O . SER B 1 191 ? 15.469 29.609 -4.586 1 83.62 191 SER B O 1
ATOM 4990 N N . ALA B 1 192 ? 13.711 30.328 -3.514 1 83.81 192 ALA B N 1
ATOM 4991 C CA . ALA B 1 192 ? 14.219 31.688 -3.408 1 83.81 192 ALA B CA 1
ATOM 4992 C C . ALA B 1 192 ? 15.453 31.75 -2.514 1 83.81 192 ALA B C 1
ATOM 4994 O O . ALA B 1 192 ? 16.391 32.5 -2.779 1 83.81 192 ALA B O 1
ATOM 4995 N N . LEU B 1 193 ? 15.43 30.969 -1.492 1 84.06 193 LEU B N 1
ATOM 4996 C CA . LEU B 1 193 ? 16.562 30.922 -0.576 1 84.06 193 LEU B CA 1
ATOM 4997 C C . LEU B 1 193 ? 17.797 30.359 -1.276 1 84.06 193 LEU B C 1
ATOM 4999 O O . LEU B 1 193 ? 18.906 30.828 -1.034 1 84.06 193 LEU B O 1
ATOM 5003 N N . LYS B 1 194 ? 17.625 29.391 -2.064 1 80.31 194 LYS B N 1
ATOM 5004 C CA . LYS B 1 194 ? 18.734 28.75 -2.766 1 80.31 194 LYS B CA 1
ATOM 5005 C C . LYS B 1 194 ? 19.328 29.672 -3.818 1 80.31 194 LYS B C 1
ATOM 5007 O O . LYS B 1 194 ? 20.531 29.625 -4.094 1 80.31 19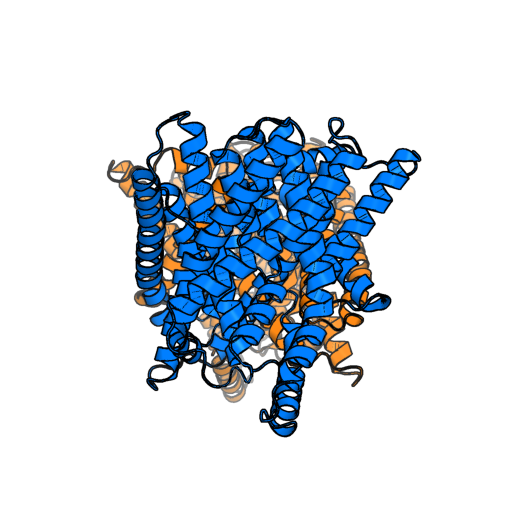4 LYS B O 1
ATOM 5012 N N . LEU B 1 195 ? 18.531 30.344 -4.527 1 72.69 195 LEU B N 1
ATOM 5013 C CA . LEU B 1 195 ? 19 31.234 -5.57 1 72.69 195 LEU B CA 1
ATOM 5014 C C . LEU B 1 195 ? 19.672 32.469 -4.961 1 72.69 195 LEU B C 1
ATOM 5016 O O . LEU B 1 195 ? 20.312 33.25 -5.672 1 72.69 195 LEU B O 1
ATOM 5020 N N . SER B 1 196 ? 20.125 32.344 -3.631 1 63.22 196 SER B N 1
ATOM 5021 C CA . SER B 1 196 ? 20.875 33.375 -2.908 1 63.22 196 SER B CA 1
ATOM 5022 C C . SER B 1 196 ? 20.375 34.781 -3.215 1 63.22 196 SER B C 1
ATOM 5024 O O . SER B 1 196 ? 21.062 35.75 -2.98 1 63.22 196 SER B O 1
ATOM 5026 N N . SER B 1 197 ? 19.344 34.906 -4.043 1 54.22 197 SER B N 1
ATOM 5027 C CA . SER B 1 197 ? 19.188 36.25 -4.629 1 54.22 197 SER B CA 1
ATOM 5028 C C . SER B 1 197 ? 18.469 37.188 -3.676 1 54.22 197 SER B C 1
ATOM 5030 O O . SER B 1 197 ? 17.375 36.875 -3.178 1 54.22 197 SER B O 1
ATOM 5032 N N . ASP B 1 198 ? 19.188 37.875 -2.928 1 51.78 198 ASP B N 1
ATOM 5033 C CA . ASP B 1 198 ? 18.719 39 -2.141 1 51.78 198 ASP B CA 1
ATOM 5034 C C . ASP B 1 198 ? 17.469 39.625 -2.758 1 51.78 198 ASP B C 1
ATOM 5036 O O . ASP B 1 198 ? 16.703 40.312 -2.076 1 51.78 198 ASP B O 1
ATOM 5040 N N . SER B 1 199 ? 17.328 39.625 -4.07 1 56 199 SER B N 1
ATOM 5041 C CA . SER B 1 199 ? 16.328 40.5 -4.66 1 56 199 SER B CA 1
ATOM 5042 C C . SER B 1 199 ? 15.07 39.719 -5.059 1 56 199 SER B C 1
ATOM 5044 O O . SER B 1 199 ? 14.711 39.656 -6.234 1 56 199 SER B O 1
ATOM 5046 N N . VAL B 1 200 ? 14.719 38.656 -4.289 1 62.06 200 VAL B N 1
ATOM 5047 C CA . VAL B 1 200 ? 13.43 38.094 -4.656 1 62.06 200 VAL B CA 1
ATOM 5048 C C . VAL B 1 200 ? 12.32 39.125 -4.398 1 62.06 200 VAL B C 1
ATOM 5050 O O . VAL B 1 200 ? 12.109 39.531 -3.258 1 62.06 200 VAL B O 1
ATOM 5053 N N . SER B 1 201 ? 11.852 39.844 -5.477 1 74.44 201 SER B N 1
ATOM 5054 C CA . SER B 1 201 ? 10.734 40.781 -5.391 1 74.44 201 SER B CA 1
ATOM 5055 C C . SER B 1 201 ? 9.43 40.062 -5.059 1 74.44 201 SER B C 1
ATOM 5057 O O . SER B 1 201 ? 9.281 38.875 -5.336 1 74.44 201 SER B O 1
ATOM 5059 N N . VAL B 1 202 ? 8.633 40.594 -4.234 1 78.12 202 VAL B N 1
ATOM 5060 C CA . VAL B 1 202 ? 7.305 40.125 -3.863 1 78.12 202 VAL B CA 1
ATOM 5061 C C . VAL B 1 202 ? 6.543 39.688 -5.113 1 78.12 202 VAL B C 1
ATOM 5063 O O . VAL B 1 202 ? 5.836 38.688 -5.102 1 78.12 202 VAL B O 1
ATOM 5066 N N . LEU B 1 203 ? 6.875 40.344 -6.176 1 80 203 LEU B N 1
ATOM 5067 C CA . LEU B 1 203 ? 6.18 40.062 -7.426 1 80 203 LEU B CA 1
ATOM 5068 C C . LEU B 1 203 ? 6.645 38.75 -8.008 1 80 203 LEU B C 1
ATOM 5070 O O . LEU B 1 203 ? 5.836 37.969 -8.531 1 80 203 LEU B O 1
ATOM 5074 N N . SER B 1 204 ? 7.91 38.562 -7.934 1 80.81 204 SER B N 1
ATOM 5075 C CA . SER B 1 204 ? 8.453 37.312 -8.438 1 80.81 204 SER B CA 1
ATOM 5076 C C . SER B 1 204 ? 7.973 36.125 -7.609 1 80.81 204 SER B C 1
ATOM 5078 O O . SER B 1 204 ? 7.703 35.031 -8.148 1 80.81 204 SER B O 1
ATOM 5080 N N . PHE B 1 205 ? 7.781 36.375 -6.348 1 83.62 205 PHE B N 1
ATOM 5081 C CA . PHE B 1 205 ? 7.285 35.344 -5.453 1 83.62 205 PHE B CA 1
ATOM 5082 C C . PHE B 1 205 ? 5.836 35 -5.77 1 83.62 205 PHE B C 1
ATOM 5084 O O . PHE B 1 205 ? 5.484 33.844 -5.914 1 83.62 205 PHE B O 1
ATOM 5091 N N . LEU B 1 206 ? 5.062 36.031 -5.855 1 85.56 206 LEU B N 1
ATOM 5092 C CA . LEU B 1 206 ? 3.641 35.844 -6.121 1 85.56 206 LEU B CA 1
ATOM 5093 C C . LEU B 1 206 ? 3.432 35.188 -7.477 1 85.56 206 LEU B C 1
ATOM 5095 O O . LEU B 1 206 ? 2.518 34.375 -7.641 1 85.56 206 LEU B O 1
ATOM 5099 N N . GLY B 1 207 ? 4.238 35.562 -8.453 1 85.5 207 GLY B N 1
ATOM 5100 C CA . GLY B 1 207 ? 4.172 34.938 -9.758 1 85.5 207 GLY B CA 1
ATOM 5101 C C . GLY B 1 207 ? 4.523 33.438 -9.711 1 85.5 207 GLY B C 1
ATOM 5102 O O . GLY B 1 207 ? 3.854 32.625 -10.344 1 85.5 207 GLY B O 1
ATOM 5103 N N . GLY B 1 208 ? 5.586 33.156 -9 1 84.38 208 GLY B N 1
ATOM 5104 C CA . GLY B 1 208 ? 5.984 31.766 -8.828 1 84.38 208 GLY B CA 1
ATOM 5105 C C . GLY B 1 208 ? 4.945 30.938 -8.117 1 84.38 208 GLY B C 1
ATOM 5106 O O . GLY B 1 208 ? 4.66 29.797 -8.523 1 84.38 208 GLY B O 1
ATOM 5107 N N . LEU B 1 209 ? 4.359 31.547 -7.113 1 87.81 209 LEU B N 1
ATOM 5108 C CA . LEU B 1 209 ? 3.338 30.844 -6.336 1 87.81 209 LEU B CA 1
ATOM 5109 C C . LEU B 1 209 ? 2.102 30.578 -7.188 1 87.81 209 LEU B C 1
ATOM 5111 O O . LEU B 1 209 ? 1.558 29.469 -7.16 1 87.81 209 LEU B O 1
ATOM 5115 N N . THR B 1 210 ? 1.693 31.594 -7.879 1 90.75 210 THR B N 1
ATOM 5116 C CA . THR B 1 210 ? 0.518 31.453 -8.734 1 90.75 210 THR B CA 1
ATOM 5117 C C . THR B 1 210 ? 0.751 30.391 -9.812 1 90.75 210 THR B C 1
ATOM 5119 O O . THR B 1 210 ? -0.141 29.594 -10.102 1 90.75 210 THR B O 1
ATOM 5122 N N . SER B 1 211 ? 1.928 30.391 -10.367 1 90.62 211 SER B N 1
ATOM 5123 C CA . SER B 1 211 ? 2.26 29.406 -11.391 1 90.62 211 SER B CA 1
ATOM 5124 C C . SER B 1 211 ? 2.264 27.984 -10.805 1 90.62 211 SER B C 1
ATOM 5126 O O . SER B 1 211 ? 1.818 27.047 -11.461 1 90.62 211 SER B O 1
ATOM 5128 N N . GLU B 1 212 ? 2.742 27.859 -9.617 1 89.88 212 GLU B N 1
ATOM 5129 C CA . GLU B 1 212 ? 2.787 26.562 -8.953 1 89.88 212 GLU B CA 1
ATOM 5130 C C . GLU B 1 212 ? 1.383 26.031 -8.672 1 89.88 212 GLU B C 1
ATOM 5132 O O . GLU B 1 212 ? 1.102 24.859 -8.883 1 89.88 212 GLU B O 1
ATOM 5137 N N . ILE B 1 213 ? 0.546 26.922 -8.203 1 90.88 213 ILE B N 1
ATOM 5138 C CA . ILE B 1 213 ? -0.812 26.547 -7.832 1 90.88 213 ILE B CA 1
ATOM 5139 C C . ILE B 1 213 ? -1.629 26.266 -9.094 1 90.88 213 ILE B C 1
ATOM 5141 O O . ILE B 1 213 ? -2.258 25.203 -9.211 1 90.88 213 ILE B O 1
ATOM 5145 N N . LEU B 1 214 ? -1.545 27.141 -10.047 1 94.44 214 LEU B N 1
ATOM 5146 C CA . LEU B 1 214 ? -2.322 26.984 -11.273 1 94.44 214 LEU B CA 1
ATOM 5147 C C . LEU B 1 214 ? -1.82 25.812 -12.086 1 94.44 214 LEU B C 1
ATOM 5149 O O . LEU B 1 214 ? -2.611 25.109 -12.727 1 94.44 214 LEU B O 1
ATOM 5153 N N . GLY B 1 215 ? -0.52 25.688 -12.125 1 95.62 215 GLY B N 1
ATOM 5154 C CA . GLY B 1 215 ? 0.036 24.516 -12.781 1 95.62 215 GLY B CA 1
ATOM 5155 C C . GLY B 1 215 ? -0.432 23.203 -12.164 1 95.62 215 GLY B C 1
ATOM 5156 O O . GLY B 1 215 ? -0.78 22.266 -12.883 1 95.62 215 GLY B O 1
ATOM 5157 N N . ALA B 1 216 ? -0.464 23.156 -10.891 1 95.12 216 ALA B N 1
ATOM 5158 C CA . ALA B 1 216 ? -0.905 21.953 -10.18 1 95.12 216 ALA B CA 1
ATOM 5159 C C . ALA B 1 216 ? -2.381 21.672 -10.445 1 95.12 216 ALA B C 1
ATOM 5161 O O . ALA B 1 216 ? -2.775 20.531 -10.625 1 95.12 216 ALA B O 1
ATOM 5162 N N . VAL B 1 217 ? -3.189 22.75 -10.453 1 95.62 217 VAL B N 1
ATOM 5163 C CA . VAL B 1 217 ? -4.621 22.609 -10.703 1 95.62 217 VAL B CA 1
ATOM 5164 C C . VAL B 1 217 ? -4.848 22.062 -12.109 1 95.62 217 VAL B C 1
ATOM 5166 O O . VAL B 1 217 ? -5.672 21.172 -12.312 1 95.62 217 VAL B O 1
ATOM 5169 N N . THR B 1 218 ? -4.09 22.531 -13.07 1 97.56 218 THR B N 1
ATOM 5170 C CA . THR B 1 218 ? -4.23 22.125 -14.461 1 97.56 218 THR B CA 1
ATOM 5171 C C . THR B 1 218 ? -3.826 20.656 -14.633 1 97.56 218 THR B C 1
ATOM 5173 O O . THR B 1 218 ? -4.531 19.891 -15.281 1 97.56 218 THR B O 1
ATOM 5176 N N . VAL B 1 219 ? -2.76 20.328 -14.023 1 97.25 219 VAL B N 1
ATOM 5177 C CA . VAL B 1 219 ? -2.277 18.953 -14.109 1 97.25 219 VAL B CA 1
ATOM 5178 C C . VAL B 1 219 ? -3.27 18.016 -13.438 1 97.25 219 VAL B C 1
ATOM 5180 O O . VAL B 1 219 ? -3.598 16.953 -13.977 1 97.25 219 VAL B O 1
ATOM 5183 N N . GLY B 1 220 ? -3.695 18.406 -12.188 1 96.94 220 GLY B N 1
ATOM 5184 C CA . GLY B 1 220 ? -4.68 17.594 -11.492 1 96.94 220 GLY B CA 1
ATOM 5185 C C . GLY B 1 220 ? -5.949 17.375 -12.297 1 96.94 220 GLY B C 1
ATOM 5186 O O . GLY B 1 220 ? -6.453 16.25 -12.367 1 96.94 220 GLY B O 1
ATOM 5187 N N . PHE B 1 221 ? -6.355 18.406 -12.938 1 96.81 221 PHE B N 1
ATOM 5188 C CA . PHE B 1 221 ? -7.574 18.328 -13.734 1 96.81 221 PHE B CA 1
ATOM 5189 C C . PHE B 1 221 ? -7.352 17.484 -14.977 1 96.81 221 PHE B C 1
ATOM 5191 O O . PHE B 1 221 ? -8.195 16.656 -15.328 1 96.81 221 PHE B O 1
ATOM 5198 N N . ALA B 1 222 ? -6.27 17.672 -15.641 1 97.56 222 ALA B N 1
ATOM 5199 C CA . ALA B 1 222 ? -5.988 16.953 -16.891 1 97.56 222 ALA B CA 1
ATOM 5200 C C . ALA B 1 222 ? -5.863 15.453 -16.641 1 97.56 222 ALA B C 1
ATOM 5202 O O . ALA B 1 222 ? -6.457 14.648 -17.359 1 97.56 222 ALA B O 1
ATOM 5203 N N . ILE B 1 223 ? -5.148 15.086 -15.656 1 97.25 223 ILE B N 1
ATOM 5204 C CA . ILE B 1 223 ? -4.918 13.68 -15.352 1 97.25 223 ILE B CA 1
ATOM 5205 C C . ILE B 1 223 ? -6.223 13.031 -14.891 1 97.25 223 ILE B C 1
ATOM 5207 O O . ILE B 1 223 ? -6.535 11.906 -15.289 1 97.25 223 ILE B O 1
ATOM 5211 N N . SER B 1 224 ? -6.926 13.75 -14.031 1 96.94 224 SER B N 1
ATOM 5212 C CA . SER B 1 224 ? -8.195 13.219 -13.555 1 96.94 224 SER B CA 1
ATOM 5213 C C . SER B 1 224 ? -9.203 13.094 -14.695 1 96.94 224 SER B C 1
ATOM 5215 O O . SER B 1 224 ? -9.992 12.141 -14.734 1 96.94 224 SER B O 1
ATOM 5217 N N . PHE B 1 225 ? -9.188 14.07 -15.57 1 95.44 225 PHE B N 1
ATOM 5218 C CA . PHE B 1 225 ? -10.094 14.023 -16.719 1 95.44 225 PHE B CA 1
ATOM 5219 C C . PHE B 1 225 ? -9.82 12.797 -17.578 1 95.44 225 PHE B C 1
ATOM 5221 O O . PHE B 1 225 ? -10.742 12.094 -17.984 1 95.44 225 PHE B O 1
ATOM 5228 N N . LEU B 1 226 ? -8.609 12.492 -17.797 1 95.56 226 LEU B N 1
ATOM 5229 C CA . LEU B 1 226 ? -8.227 11.367 -18.641 1 95.56 226 LEU B CA 1
ATOM 5230 C C . LEU B 1 226 ? -8.516 10.039 -17.953 1 95.56 226 LEU B C 1
ATOM 5232 O O . LEU B 1 226 ? -9.125 9.148 -18.547 1 95.56 226 LEU B O 1
ATOM 5236 N N . LEU B 1 227 ? -8.156 9.898 -16.75 1 95.25 227 LEU B N 1
ATOM 5237 C CA . LEU B 1 227 ? -8.25 8.609 -16.062 1 95.25 227 LEU B CA 1
ATOM 5238 C C . LEU B 1 227 ? -9.664 8.375 -15.555 1 95.25 227 LEU B C 1
ATOM 5240 O O . LEU B 1 227 ? -10.078 7.223 -15.375 1 95.25 227 LEU B O 1
ATOM 5244 N N . PHE B 1 228 ? -10.375 9.445 -15.312 1 92.94 228 PHE B N 1
ATOM 5245 C CA . PHE B 1 228 ? -11.758 9.266 -14.883 1 92.94 228 PHE B CA 1
ATOM 5246 C C . PHE B 1 228 ? -12.609 8.734 -16.031 1 92.94 228 PHE B C 1
ATOM 5248 O O . PHE B 1 228 ? -13.641 8.102 -15.797 1 92.94 228 PHE B O 1
ATOM 5255 N N . GLU B 1 229 ? -12.211 9.016 -17.219 1 91.81 229 GLU B N 1
ATOM 5256 C CA . GLU B 1 229 ? -12.906 8.406 -18.344 1 91.81 229 GLU B CA 1
ATOM 5257 C C . GLU B 1 229 ? -12.797 6.883 -18.312 1 91.81 229 GLU B C 1
ATOM 5259 O O . GLU B 1 229 ? -13.758 6.18 -18.641 1 91.81 229 GLU B O 1
ATOM 5264 N N . VAL B 1 230 ? -11.664 6.391 -17.938 1 91.94 230 VAL B N 1
ATOM 5265 C CA . VAL B 1 230 ? -11.477 4.953 -17.781 1 91.94 230 VAL B CA 1
ATOM 5266 C C . VAL B 1 230 ? -12.32 4.453 -16.609 1 91.94 230 VAL B C 1
ATOM 5268 O O . VAL B 1 230 ? -12.93 3.387 -16.672 1 91.94 230 VAL B O 1
ATOM 5271 N N . PHE B 1 231 ? -12.336 5.234 -15.562 1 90.62 231 PHE B N 1
ATOM 5272 C CA . PHE B 1 231 ? -13.125 4.93 -14.375 1 90.62 231 PHE B CA 1
ATOM 5273 C C . PHE B 1 231 ? -14.602 4.789 -14.727 1 90.62 231 PHE B C 1
ATOM 5275 O O . PHE B 1 231 ? -15.281 3.881 -14.242 1 90.62 231 PHE B O 1
ATOM 5282 N N . LYS B 1 232 ? -15.047 5.641 -15.586 1 88.25 232 LYS B N 1
ATOM 5283 C CA . LYS B 1 232 ? -16.453 5.656 -15.969 1 88.25 232 LYS B CA 1
ATOM 5284 C C . LYS B 1 232 ? -16.781 4.512 -16.938 1 88.25 232 LYS B C 1
ATOM 5286 O O . LYS B 1 232 ? -17.844 3.896 -16.828 1 88.25 232 LYS B O 1
ATOM 5291 N N . ARG B 1 233 ? -15.875 4.242 -17.766 1 90.44 233 ARG B N 1
ATOM 5292 C CA . ARG B 1 233 ? -16.172 3.342 -18.875 1 90.44 233 ARG B CA 1
ATOM 5293 C C . ARG B 1 233 ? -15.859 1.895 -18.5 1 90.44 233 ARG B C 1
ATOM 5295 O O . ARG B 1 233 ? -16.359 0.965 -19.141 1 90.44 233 ARG B O 1
ATOM 5302 N N . SER B 1 234 ? -15.062 1.683 -17.562 1 91.38 234 SER B N 1
ATOM 5303 C CA . SER B 1 234 ? -14.742 0.314 -17.172 1 91.38 234 SER B CA 1
ATOM 5304 C C . SER B 1 234 ? -15.898 -0.343 -16.438 1 91.38 234 SER B C 1
ATOM 5306 O O . SER B 1 234 ? -16.609 0.314 -15.672 1 91.38 234 SER B O 1
ATOM 5308 N N . ASN B 1 235 ? -16.047 -1.609 -16.625 1 88.19 235 ASN B N 1
ATOM 5309 C CA . ASN B 1 235 ? -17.094 -2.363 -15.945 1 88.19 235 ASN B CA 1
ATOM 5310 C C . ASN B 1 235 ? -16.547 -3.125 -14.742 1 88.19 235 ASN B C 1
ATOM 5312 O O . ASN B 1 235 ? -17.312 -3.719 -13.977 1 88.19 235 ASN B O 1
ATOM 5316 N N . ASP B 1 236 ? -15.32 -3.117 -14.586 1 91.12 236 ASP B N 1
ATOM 5317 C CA . ASP B 1 236 ? -14.688 -3.846 -13.492 1 91.12 236 ASP B CA 1
ATOM 5318 C C . ASP B 1 236 ? -14.406 -2.922 -12.312 1 91.12 236 ASP B C 1
ATOM 5320 O O . ASP B 1 236 ? -13.641 -1.963 -12.438 1 91.12 236 ASP B O 1
ATOM 5324 N N . ASN B 1 237 ? -14.953 -3.232 -11.195 1 92.19 237 ASN B N 1
ATOM 5325 C CA . ASN B 1 237 ? -14.844 -2.395 -10.008 1 92.19 237 ASN B CA 1
ATOM 5326 C C . ASN B 1 237 ? -13.391 -2.266 -9.539 1 92.19 237 ASN B C 1
ATOM 5328 O O . ASN B 1 237 ? -12.992 -1.217 -9.039 1 92.19 237 ASN B O 1
ATOM 5332 N N . PHE B 1 238 ? -12.625 -3.279 -9.719 1 92.94 238 PHE B N 1
ATOM 5333 C CA . PHE B 1 238 ? -11.242 -3.24 -9.258 1 92.94 238 PHE B CA 1
ATOM 5334 C C . PHE B 1 238 ? -10.414 -2.309 -10.133 1 92.94 238 PHE B C 1
ATOM 5336 O O . PHE B 1 238 ? -9.578 -1.557 -9.633 1 92.94 238 PHE B O 1
ATOM 5343 N N . ILE B 1 239 ? -10.703 -2.34 -11.406 1 93.75 239 ILE B N 1
ATOM 5344 C CA . ILE B 1 239 ? -9.984 -1.466 -12.328 1 93.75 239 ILE B CA 1
ATOM 5345 C C . ILE B 1 239 ? -10.297 -0.007 -12.008 1 93.75 239 ILE B C 1
ATOM 5347 O O . ILE B 1 239 ? -9.43 0.861 -12.109 1 93.75 239 ILE B O 1
ATOM 5351 N N . LYS B 1 240 ? -11.531 0.185 -11.633 1 94.06 240 LYS B N 1
ATOM 5352 C CA . LYS B 1 240 ? -11.938 1.53 -11.242 1 94.06 240 LYS B CA 1
ATOM 5353 C C . LYS B 1 240 ? -11.141 2.014 -10.031 1 94.06 240 LYS B C 1
ATOM 5355 O O . LYS B 1 240 ? -10.664 3.15 -10.008 1 94.06 240 LYS B O 1
ATOM 5360 N N . ILE B 1 241 ? -10.945 1.166 -9.062 1 95.5 241 ILE B N 1
ATOM 5361 C CA . ILE B 1 241 ? -10.164 1.514 -7.879 1 95.5 241 ILE B CA 1
ATOM 5362 C C . ILE B 1 241 ? -8.703 1.733 -8.266 1 95.5 241 ILE B C 1
ATOM 5364 O O . ILE B 1 241 ? -8.07 2.686 -7.809 1 95.5 241 ILE B O 1
ATOM 5368 N N . PHE B 1 242 ? -8.188 0.883 -9.188 1 97.19 242 PHE B N 1
ATOM 5369 C CA . PHE B 1 242 ? -6.805 1.003 -9.625 1 97.19 242 PHE B CA 1
ATOM 5370 C C . PHE B 1 242 ? -6.574 2.332 -10.336 1 97.19 242 PHE B C 1
ATOM 5372 O O . PHE B 1 242 ? -5.512 2.941 -10.188 1 97.19 242 PHE B O 1
ATOM 5379 N N . THR B 1 243 ? -7.539 2.713 -11.047 1 96.62 243 THR B N 1
ATOM 5380 C CA . THR B 1 243 ? -7.453 3.975 -11.773 1 96.62 243 THR B CA 1
ATOM 5381 C C . THR B 1 243 ? -7.344 5.152 -10.805 1 96.62 243 THR B C 1
ATOM 5383 O O . THR B 1 243 ? -6.625 6.117 -11.078 1 96.62 243 THR B O 1
ATOM 5386 N N . SER B 1 244 ? -8.062 5.094 -9.719 1 96.38 244 SER B N 1
ATOM 5387 C CA . SER B 1 244 ? -7.988 6.152 -8.719 1 96.38 244 SER B CA 1
ATOM 5388 C C . SER B 1 244 ? -6.602 6.219 -8.086 1 96.38 244 SER B C 1
ATOM 5390 O O . SER B 1 244 ? -6.066 7.305 -7.859 1 96.38 244 SER B O 1
ATOM 5392 N N . ILE B 1 245 ? -5.996 5.078 -7.809 1 97 245 ILE B N 1
ATOM 5393 C CA . ILE B 1 245 ? -4.648 5.027 -7.258 1 97 245 ILE B CA 1
ATOM 5394 C C . ILE B 1 245 ? -3.658 5.609 -8.266 1 97 245 ILE B C 1
ATOM 5396 O O . ILE B 1 245 ? -2.787 6.402 -7.898 1 97 245 ILE B O 1
ATOM 5400 N N . LEU B 1 246 ? -3.842 5.203 -9.484 1 97.12 246 LEU B N 1
ATOM 5401 C CA . LEU B 1 246 ? -2.969 5.648 -10.562 1 97.12 246 LEU B CA 1
ATOM 5402 C C . LEU B 1 246 ? -3.061 7.16 -10.75 1 97.12 246 LEU B C 1
ATOM 5404 O O . LEU B 1 246 ? -2.062 7.812 -11.055 1 97.12 246 LEU B O 1
ATOM 5408 N N . THR B 1 247 ? -4.25 7.691 -10.609 1 96.81 247 THR B N 1
ATOM 5409 C CA . THR B 1 247 ? -4.48 9.125 -10.781 1 96.81 247 THR B CA 1
ATOM 5410 C C . THR B 1 247 ? -3.609 9.93 -9.82 1 96.81 247 THR B C 1
ATOM 5412 O O . THR B 1 247 ? -2.955 10.891 -10.234 1 96.81 247 THR B O 1
ATOM 5415 N N . VAL B 1 248 ? -3.543 9.484 -8.594 1 94.94 248 VAL B N 1
ATOM 5416 C CA . VAL B 1 248 ? -2.764 10.195 -7.578 1 94.94 248 VAL B CA 1
ATOM 5417 C C . VAL B 1 248 ? -1.277 10.109 -7.914 1 94.94 248 VAL B C 1
ATOM 5419 O O . VAL B 1 248 ? -0.565 11.117 -7.871 1 94.94 248 VAL B O 1
ATOM 5422 N N . MET B 1 249 ? -0.882 8.945 -8.281 1 94.62 249 MET B N 1
ATOM 5423 C CA . MET B 1 249 ? 0.534 8.711 -8.547 1 94.62 249 MET B CA 1
ATOM 5424 C C . MET B 1 249 ? 0.993 9.484 -9.781 1 94.62 249 MET B C 1
ATOM 5426 O O . MET B 1 249 ? 2.039 10.133 -9.75 1 94.62 249 MET B O 1
ATOM 5430 N N . LEU B 1 250 ? 0.235 9.484 -10.781 1 95.56 250 LEU B N 1
ATOM 5431 C CA . LEU B 1 250 ? 0.609 10.156 -12.023 1 95.56 250 LEU B CA 1
ATOM 5432 C C . LEU B 1 250 ? 0.568 11.672 -11.859 1 95.56 250 LEU B C 1
ATOM 5434 O O . LEU B 1 250 ? 1.411 12.383 -12.414 1 95.56 250 LEU B O 1
ATOM 5438 N N . ALA B 1 251 ? -0.464 12.117 -11.188 1 95.44 251 ALA B N 1
ATOM 5439 C CA . ALA B 1 251 ? -0.551 13.555 -10.945 1 95.44 251 ALA B CA 1
ATOM 5440 C C . ALA B 1 251 ? 0.675 14.055 -10.188 1 95.44 251 ALA B C 1
ATOM 5442 O O . ALA B 1 251 ? 1.23 15.102 -10.523 1 95.44 251 ALA B O 1
ATOM 5443 N N . TYR B 1 252 ? 1.047 13.32 -9.211 1 92.25 252 TYR B N 1
ATOM 5444 C CA . TYR B 1 252 ? 2.217 13.711 -8.438 1 92.25 252 TYR B CA 1
ATOM 5445 C C . TYR B 1 252 ? 3.473 13.703 -9.305 1 92.25 252 TYR B C 1
ATOM 5447 O O . TYR B 1 252 ? 4.27 14.648 -9.258 1 92.25 252 TYR B O 1
ATOM 5455 N N . LEU B 1 253 ? 3.666 12.672 -10.07 1 92.31 253 LEU B N 1
ATOM 5456 C CA . LEU B 1 253 ? 4.879 12.516 -10.859 1 92.31 253 LEU B CA 1
ATOM 5457 C C . LEU B 1 253 ? 4.973 13.602 -11.93 1 92.31 253 LEU B C 1
ATOM 5459 O O . LEU B 1 253 ? 6.055 14.148 -12.164 1 92.31 253 LEU B O 1
ATOM 5463 N N . VAL B 1 254 ? 3.9 13.93 -12.547 1 94.75 254 VAL B N 1
ATOM 5464 C CA . VAL B 1 254 ? 3.889 14.961 -13.578 1 94.75 254 VAL B CA 1
ATOM 5465 C C . VAL B 1 254 ? 4.176 16.328 -12.945 1 94.75 254 VAL B C 1
ATOM 5467 O O . VAL B 1 254 ? 4.938 17.125 -13.5 1 94.75 254 VAL B O 1
ATOM 5470 N N . CYS B 1 255 ? 3.545 16.578 -11.797 1 93.19 255 CYS B N 1
ATOM 5471 C CA . CYS B 1 255 ? 3.793 17.828 -11.102 1 93.19 255 CYS B CA 1
ATOM 5472 C C . CYS B 1 255 ? 5.254 17.938 -10.672 1 93.19 255 CYS B C 1
ATOM 5474 O O . CYS B 1 255 ? 5.855 19.016 -10.773 1 93.19 255 CYS B O 1
ATOM 5476 N N . GLU B 1 256 ? 5.777 16.875 -10.195 1 87.31 256 GLU B N 1
ATOM 5477 C CA . GLU B 1 256 ? 7.18 16.859 -9.789 1 87.31 256 GLU B CA 1
ATOM 5478 C C . GLU B 1 256 ? 8.102 17.156 -10.969 1 87.31 256 GLU B C 1
ATOM 5480 O O . GLU B 1 256 ? 9.086 17.875 -10.828 1 87.31 256 GLU B O 1
ATOM 5485 N N . TYR B 1 257 ? 7.766 16.578 -12.07 1 89.12 257 TYR B N 1
ATOM 5486 C CA . TYR B 1 257 ? 8.562 16.766 -13.273 1 89.12 257 TYR B CA 1
ATOM 5487 C C . TYR B 1 257 ? 8.461 18.219 -13.766 1 89.12 257 TYR B C 1
ATOM 5489 O O . TYR B 1 257 ? 9.445 18.781 -14.25 1 89.12 257 TYR B O 1
ATOM 5497 N N . LEU B 1 258 ? 7.34 18.859 -13.625 1 93.31 258 LEU B N 1
ATOM 5498 C CA . LEU B 1 258 ? 7.105 20.203 -14.156 1 93.31 258 LEU B CA 1
ATOM 5499 C C . LEU B 1 258 ? 7.391 21.266 -13.094 1 93.31 258 LEU B C 1
ATOM 5501 O O . LEU B 1 258 ? 7.363 22.469 -13.391 1 93.31 258 LEU B O 1
ATOM 5505 N N . GLY B 1 259 ? 7.602 20.844 -11.906 1 87.56 259 GLY B N 1
ATOM 5506 C CA . GLY B 1 259 ? 7.918 21.781 -10.828 1 87.56 259 GLY B CA 1
ATOM 5507 C C . GLY B 1 259 ? 6.688 22.391 -10.188 1 87.56 259 GLY B C 1
ATOM 5508 O O . GLY B 1 259 ? 6.707 23.562 -9.797 1 87.56 259 GLY B O 1
ATOM 5509 N N . PHE B 1 260 ? 5.555 21.766 -10.227 1 91.62 260 PHE B N 1
ATOM 5510 C CA . PHE B 1 260 ? 4.324 22.234 -9.602 1 91.62 260 PHE B CA 1
ATOM 5511 C C . PHE B 1 260 ? 4.078 21.516 -8.281 1 91.62 260 PHE B C 1
ATOM 5513 O O . PHE B 1 260 ? 4.824 20.609 -7.918 1 91.62 260 PHE B O 1
ATOM 5520 N N . SER B 1 261 ? 3.029 21.984 -7.57 1 88.56 261 SER B N 1
ATOM 5521 C CA . SER B 1 261 ? 2.707 21.406 -6.27 1 88.56 261 SER B CA 1
ATOM 5522 C C . SER B 1 261 ? 1.968 20.094 -6.422 1 88.56 261 SER B C 1
ATOM 5524 O O . SER B 1 261 ? 0.78 20.062 -6.754 1 88.56 261 SER B O 1
ATOM 5526 N N . GLY B 1 262 ? 2.572 18.984 -6.094 1 90.75 262 GLY B N 1
ATOM 5527 C CA . GLY B 1 262 ? 1.946 17.672 -6.148 1 90.75 262 GLY B CA 1
ATOM 5528 C C . GLY B 1 262 ? 0.746 17.547 -5.23 1 90.75 262 GLY B C 1
ATOM 5529 O O . GLY B 1 262 ? -0.295 17.016 -5.629 1 90.75 262 GLY B O 1
ATOM 5530 N N . PRO B 1 263 ? 0.859 18.078 -4.012 1 90.31 263 PRO B N 1
ATOM 5531 C CA . PRO B 1 263 ? -0.244 17.984 -3.051 1 90.31 263 PRO B CA 1
ATOM 5532 C C . PRO B 1 263 ? -1.512 18.688 -3.545 1 90.31 263 PRO B C 1
ATOM 5534 O O . PRO B 1 263 ? -2.613 18.156 -3.379 1 90.31 263 PRO B O 1
ATOM 5537 N N . ILE B 1 264 ? -1.376 19.844 -4.129 1 91.5 264 ILE B N 1
ATOM 5538 C CA . ILE B 1 264 ? -2.549 20.531 -4.648 1 91.5 264 ILE B CA 1
ATOM 5539 C C . ILE B 1 264 ? -3.191 19.703 -5.758 1 91.5 264 ILE B C 1
ATOM 5541 O O . ILE B 1 264 ? -4.414 19.578 -5.816 1 91.5 264 ILE B O 1
ATOM 5545 N N . ALA B 1 265 ? -2.357 19.188 -6.594 1 94.94 265 ALA B N 1
ATOM 5546 C CA . ALA B 1 265 ? -2.871 18.344 -7.668 1 94.94 265 ALA B CA 1
ATOM 5547 C C . ALA B 1 265 ? -3.643 17.156 -7.109 1 94.94 265 ALA B C 1
ATOM 5549 O O . ALA B 1 265 ? -4.676 16.766 -7.66 1 94.94 265 ALA B O 1
ATOM 5550 N N . ALA B 1 266 ? -3.148 16.578 -6.066 1 94 266 ALA B N 1
ATOM 5551 C CA . ALA B 1 266 ? -3.809 15.43 -5.445 1 94 266 ALA B CA 1
ATOM 5552 C C . ALA B 1 266 ? -5.199 15.797 -4.945 1 94 266 ALA B C 1
ATOM 5554 O O . ALA B 1 266 ? -6.148 15.023 -5.094 1 94 266 ALA B O 1
ATOM 5555 N N . VAL B 1 267 ? -5.363 16.953 -4.367 1 92 267 VAL B N 1
ATOM 5556 C CA . VAL B 1 267 ? -6.652 17.422 -3.865 1 92 267 VAL B CA 1
ATOM 5557 C C . VAL B 1 267 ? -7.617 17.625 -5.031 1 92 267 VAL B C 1
ATOM 5559 O O . VAL B 1 267 ? -8.781 17.234 -4.953 1 92 267 VAL B O 1
ATOM 5562 N N . ILE B 1 268 ? -7.062 18.219 -6.078 1 94.31 268 ILE B N 1
ATOM 5563 C CA . ILE B 1 268 ? -7.887 18.469 -7.254 1 94.31 268 ILE B CA 1
ATOM 5564 C C . ILE B 1 268 ? -8.375 17.141 -7.836 1 94.31 268 ILE B C 1
ATOM 5566 O O . ILE B 1 268 ? -9.531 17.016 -8.242 1 94.31 268 ILE B O 1
ATOM 5570 N N . CYS B 1 269 ? -7.492 16.188 -7.898 1 96.25 269 CYS B N 1
ATOM 5571 C CA . CYS B 1 269 ? -7.875 14.859 -8.367 1 96.25 269 CYS B CA 1
ATOM 5572 C C . CYS B 1 269 ? -8.984 14.266 -7.496 1 96.25 269 CYS B C 1
ATOM 5574 O O . CYS B 1 269 ? -9.961 13.727 -8.008 1 96.25 269 CYS B O 1
ATOM 5576 N N . GLY B 1 270 ? -8.797 14.352 -6.199 1 94.94 270 GLY B N 1
ATOM 5577 C CA . GLY B 1 270 ? -9.805 13.836 -5.281 1 94.94 270 GLY B CA 1
ATOM 5578 C C . GLY B 1 270 ? -11.156 14.5 -5.457 1 94.94 270 GLY B C 1
ATOM 5579 O O . GLY B 1 270 ? -12.188 13.82 -5.484 1 94.94 270 GLY B O 1
ATOM 5580 N N . LEU B 1 271 ? -11.18 15.773 -5.617 1 92.69 271 LEU B N 1
ATOM 5581 C CA . LEU B 1 271 ? -12.422 16.516 -5.801 1 92.69 271 LEU B CA 1
ATOM 5582 C C . LEU B 1 271 ? -13.094 16.141 -7.117 1 92.69 271 LEU B C 1
ATOM 5584 O O . LEU B 1 271 ? -14.32 16.109 -7.207 1 92.69 271 LEU B O 1
ATOM 5588 N N . TYR B 1 272 ? -12.258 15.969 -8.125 1 94.19 272 TYR B N 1
ATOM 5589 C CA . TYR B 1 272 ? -12.797 15.531 -9.406 1 94.19 272 TYR B CA 1
ATOM 5590 C C . TYR B 1 272 ? -13.531 14.203 -9.273 1 94.19 272 TYR B C 1
ATOM 5592 O O . TYR B 1 272 ? -14.617 14.031 -9.82 1 94.19 272 TYR B O 1
ATOM 5600 N N . TYR B 1 273 ? -12.938 13.281 -8.586 1 93.31 273 TYR B N 1
ATOM 5601 C CA . TYR B 1 273 ? -13.57 11.984 -8.352 1 93.31 273 TYR B CA 1
ATOM 5602 C C . TYR B 1 273 ? -14.844 12.148 -7.531 1 93.31 273 TYR B C 1
ATOM 5604 O O . TYR B 1 273 ? -15.859 11.508 -7.816 1 93.31 273 TYR B O 1
ATOM 5612 N N . ALA B 1 274 ? -14.781 13 -6.492 1 91.5 274 ALA B N 1
ATOM 5613 C CA . ALA B 1 274 ? -15.961 13.25 -5.66 1 91.5 274 ALA B CA 1
ATOM 5614 C C . ALA B 1 274 ? -17.109 13.812 -6.492 1 91.5 274 ALA B C 1
ATOM 5616 O O . ALA B 1 274 ? -18.25 13.375 -6.363 1 91.5 274 ALA B O 1
ATOM 5617 N N . SER B 1 275 ? -16.812 14.742 -7.324 1 90.62 275 SER B N 1
ATOM 5618 C CA . SER B 1 275 ? -17.812 15.375 -8.18 1 90.62 275 SER B CA 1
ATOM 5619 C C . SER B 1 275 ? -18.344 14.398 -9.234 1 90.62 275 SER B C 1
ATOM 5621 O O . SER B 1 275 ? -19.531 14.383 -9.539 1 90.62 275 SER B O 1
ATOM 5623 N N . GLY B 1 276 ? -17.422 13.617 -9.781 1 88.5 276 GLY B N 1
ATOM 5624 C CA . GLY B 1 276 ? -17.812 12.633 -10.789 1 88.5 276 GLY B CA 1
ATOM 5625 C C . GLY B 1 276 ? -18.703 11.539 -10.242 1 88.5 276 GLY B C 1
ATOM 5626 O O . GLY B 1 276 ? -19.672 11.141 -10.891 1 88.5 276 GLY B O 1
ATOM 5627 N N . ILE B 1 277 ? -18.422 11.094 -9.078 1 85.06 277 ILE B N 1
ATOM 5628 C CA . ILE B 1 277 ? -19.203 10.047 -8.445 1 85.06 277 ILE B CA 1
ATOM 5629 C C . ILE B 1 277 ? -20.578 10.586 -8.07 1 85.06 277 ILE B C 1
ATOM 5631 O O . ILE B 1 277 ? -21.594 9.906 -8.25 1 85.06 277 ILE B O 1
ATOM 5635 N N . ALA B 1 278 ? -20.594 11.812 -7.574 1 82.19 278 ALA B N 1
ATOM 5636 C CA . ALA B 1 278 ? -21.859 12.453 -7.203 1 82.19 278 ALA B CA 1
ATOM 5637 C C . ALA B 1 278 ? -22.75 12.664 -8.43 1 82.19 278 ALA B C 1
ATOM 5639 O O . ALA B 1 278 ? -23.953 12.453 -8.367 1 82.19 278 ALA B O 1
ATOM 5640 N N . ARG B 1 279 ? -22.172 13.109 -9.477 1 81.25 279 ARG B N 1
ATOM 5641 C CA . ARG B 1 279 ? -22.906 13.367 -10.711 1 81.25 279 ARG B CA 1
ATOM 5642 C C . ARG B 1 279 ? -23.438 12.078 -11.32 1 81.25 279 ARG B C 1
ATOM 5644 O O . ARG B 1 279 ? -24.547 12.047 -11.867 1 81.25 279 ARG B O 1
ATOM 5651 N N . HIS B 1 280 ? -22.672 11.102 -11.273 1 72.44 280 HIS B N 1
ATOM 5652 C CA . HIS B 1 280 ? -23.078 9.828 -11.859 1 72.44 280 HIS B CA 1
ATOM 5653 C C . HIS B 1 280 ? -24.156 9.156 -11.023 1 72.44 280 HIS B C 1
ATOM 5655 O O . HIS B 1 280 ? -24.984 8.406 -11.555 1 72.44 280 HIS B O 1
ATOM 5661 N N . ASP B 1 281 ? -24.172 9.406 -9.758 1 64.94 281 ASP B N 1
ATOM 5662 C CA . ASP B 1 281 ? -25.219 8.898 -8.875 1 64.94 281 ASP B CA 1
ATOM 5663 C C . ASP B 1 281 ? -26.547 9.609 -9.133 1 64.94 281 ASP B C 1
ATOM 5665 O O . ASP B 1 281 ? -27.609 8.992 -9.07 1 64.94 281 ASP B O 1
ATOM 5669 N N . GLU B 1 282 ? -26.531 10.906 -9.414 1 60.53 282 GLU B N 1
ATOM 5670 C CA . GLU B 1 282 ? -27.75 11.68 -9.664 1 60.53 282 GLU B CA 1
ATOM 5671 C C . GLU B 1 282 ? -28.359 11.336 -11.023 1 60.53 282 GLU B C 1
ATOM 5673 O O . GLU B 1 282 ? -29.578 11.336 -11.18 1 60.53 282 GLU B O 1
ATOM 5678 N N . LYS B 1 283 ? -27.578 11.258 -12.18 1 53.06 283 LYS B N 1
ATOM 5679 C CA . LYS B 1 283 ? -28.125 11.086 -13.523 1 53.06 283 LYS B CA 1
ATOM 5680 C C . LYS B 1 283 ? -28.641 9.664 -13.734 1 53.06 283 LYS B C 1
ATOM 5682 O O . LYS B 1 283 ? -28.969 9.281 -14.859 1 53.06 283 LYS B O 1
ATOM 5687 N N . ASN B 1 284 ? -29.219 9.203 -12.766 1 51.19 284 ASN B N 1
ATOM 5688 C CA . ASN B 1 284 ? -29.875 7.914 -12.961 1 51.19 284 ASN B CA 1
ATOM 5689 C C . ASN B 1 284 ? -29.078 7.02 -13.898 1 51.19 284 ASN B C 1
ATOM 5691 O O . ASN B 1 284 ? -29.609 6.07 -14.469 1 51.19 284 ASN B O 1
ATOM 5695 N N . SER B 1 285 ? -28.188 7.484 -14.586 1 45.97 285 SER B N 1
ATOM 5696 C CA . SER B 1 285 ? -27.531 6.734 -15.656 1 45.97 285 SER B CA 1
ATOM 5697 C C . SER B 1 285 ? -26.859 5.477 -15.125 1 45.97 285 SER B C 1
ATOM 5699 O O . SER B 1 285 ? -26.641 5.348 -13.914 1 45.97 285 SER B O 1
ATOM 5701 N N . ALA B 1 286 ? -26.062 4.676 -16 1 49.19 286 ALA B N 1
ATOM 5702 C CA . ALA B 1 286 ? -25.484 3.367 -15.727 1 49.19 286 ALA B CA 1
ATOM 5703 C C . ALA B 1 286 ? -24.75 3.365 -14.391 1 49.19 286 ALA B C 1
ATOM 5705 O O . ALA B 1 286 ? -23.891 4.223 -14.141 1 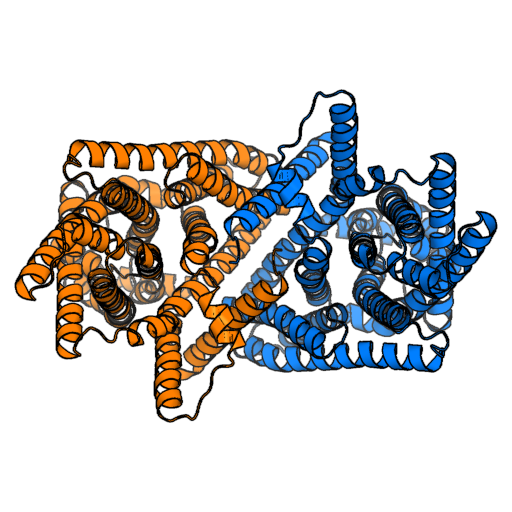49.19 286 ALA B O 1
ATOM 5706 N N . CYS B 1 287 ? -25.234 2.902 -13.164 1 50.81 287 CYS B N 1
ATOM 5707 C CA . CYS B 1 287 ? -25.312 2.74 -11.719 1 50.81 287 CYS B CA 1
ATOM 5708 C C . CYS B 1 287 ? -23.922 2.459 -11.133 1 50.81 287 CYS B C 1
ATOM 5710 O O . CYS B 1 287 ? -23.312 1.431 -11.438 1 50.81 287 CYS B O 1
ATOM 5712 N N . ILE B 1 288 ? -23.203 3.539 -10.867 1 63.5 288 ILE B N 1
ATOM 5713 C CA . ILE B 1 288 ? -22.188 3.168 -9.898 1 63.5 288 ILE B CA 1
ATOM 5714 C C . ILE B 1 288 ? -22.797 2.314 -8.797 1 63.5 288 ILE B C 1
ATOM 5716 O O . ILE B 1 288 ? -23.703 2.768 -8.086 1 63.5 288 ILE B O 1
ATOM 5720 N N . SER B 1 289 ? -22.578 1.108 -8.898 1 76.88 289 SER B N 1
ATOM 5721 C CA . SER B 1 289 ? -23.156 0.107 -8.016 1 76.88 289 SER B CA 1
ATOM 5722 C C . SER B 1 289 ? -22.781 0.371 -6.562 1 76.88 289 SER B C 1
ATOM 5724 O O . SER B 1 289 ? -21.75 0.977 -6.281 1 76.88 289 SER B O 1
ATOM 5726 N N . GLU B 1 290 ? -23.719 0.364 -5.75 1 83.31 290 GLU B N 1
ATOM 5727 C CA . GLU B 1 290 ? -23.469 0.415 -4.316 1 83.31 290 GLU B CA 1
ATOM 5728 C C . GLU B 1 290 ? -22.219 -0.387 -3.945 1 83.31 290 GLU B C 1
ATOM 5730 O O . GLU B 1 290 ? -21.484 -0.025 -3.018 1 83.31 290 GLU B O 1
ATOM 5735 N N . GLU B 1 291 ? -22.016 -1.318 -4.809 1 85.44 291 GLU B N 1
ATOM 5736 C CA . GLU B 1 291 ? -20.844 -2.166 -4.574 1 85.44 291 GLU B CA 1
ATOM 5737 C C . GLU B 1 291 ? -19.547 -1.407 -4.836 1 85.44 291 GLU B C 1
ATOM 5739 O O . GLU B 1 291 ? -18.594 -1.509 -4.059 1 85.44 291 GLU B O 1
ATOM 5744 N N . LEU B 1 292 ? -19.625 -0.619 -5.867 1 88.62 292 LEU B N 1
ATOM 5745 C CA . LEU B 1 292 ? -18.438 0.167 -6.207 1 88.62 292 LEU B CA 1
ATOM 5746 C C . LEU B 1 292 ? -18.156 1.227 -5.145 1 88.62 292 LEU B C 1
ATOM 5748 O O . LEU B 1 292 ? -17.016 1.409 -4.723 1 88.62 292 LEU B O 1
ATOM 5752 N N . LEU B 1 293 ? -19.219 1.853 -4.676 1 88.81 293 LEU B N 1
ATOM 5753 C CA . LEU B 1 293 ? -19.062 2.9 -3.672 1 88.81 293 LEU B CA 1
ATOM 5754 C C . LEU B 1 293 ? -18.516 2.328 -2.365 1 88.81 293 LEU B C 1
ATOM 5756 O O . LEU B 1 293 ? -17.625 2.908 -1.755 1 88.81 293 LEU B O 1
ATOM 5760 N N . ASN B 1 294 ? -19.062 1.216 -2.027 1 89.94 294 ASN B N 1
ATOM 5761 C CA . ASN B 1 294 ? -18.578 0.554 -0.819 1 89.94 294 ASN B CA 1
ATOM 5762 C C . ASN B 1 294 ? -17.109 0.155 -0.941 1 89.94 294 ASN B C 1
ATOM 5764 O O . ASN B 1 294 ? -16.344 0.346 -0.006 1 89.94 294 ASN B O 1
ATOM 5768 N N . LEU B 1 295 ? -16.797 -0.378 -2.059 1 91.81 295 LEU B N 1
ATOM 5769 C CA . LEU B 1 295 ? -15.422 -0.805 -2.307 1 91.81 295 LEU B CA 1
ATOM 5770 C C . LEU B 1 295 ? -14.477 0.389 -2.314 1 91.81 295 LEU B C 1
ATOM 5772 O O . LEU B 1 295 ? -13.414 0.347 -1.688 1 91.81 295 LEU B O 1
ATOM 5776 N N . PHE B 1 296 ? -14.938 1.45 -2.949 1 92.69 296 PHE B N 1
ATOM 5777 C CA . PHE B 1 296 ? -14.133 2.658 -3.102 1 92.69 296 PHE B CA 1
ATOM 5778 C C . PHE B 1 296 ? -13.906 3.332 -1.755 1 92.69 296 PHE B C 1
ATOM 5780 O O . PHE B 1 296 ? -12.766 3.604 -1.374 1 92.69 296 PHE B O 1
ATOM 5787 N N . TYR B 1 297 ? -14.922 3.516 -0.983 1 91.81 297 TYR B N 1
ATOM 5788 C CA . TYR B 1 297 ? -14.828 4.234 0.283 1 91.81 297 TYR B CA 1
ATOM 5789 C C . TYR B 1 297 ? -14.141 3.381 1.343 1 91.81 297 TYR B C 1
ATOM 5791 O O . TYR B 1 297 ? -13.359 3.893 2.15 1 91.81 297 TYR B O 1
ATOM 5799 N N . SER B 1 298 ? -14.398 2.072 1.337 1 92.62 298 SER B N 1
ATOM 5800 C CA . SER B 1 298 ? -13.758 1.182 2.295 1 92.62 298 SER B CA 1
ATOM 5801 C C . SER B 1 298 ? -12.25 1.138 2.078 1 92.62 298 SER B C 1
ATOM 5803 O O . SER B 1 298 ? -11.477 1.271 3.029 1 92.62 298 SER B O 1
ATOM 5805 N N . PHE B 1 299 ? -11.859 1.053 0.854 1 94.31 299 PHE B N 1
ATOM 5806 C CA . PHE B 1 299 ? -10.438 0.96 0.539 1 94.31 299 PHE B CA 1
ATOM 5807 C C . PHE B 1 299 ? -9.719 2.246 0.919 1 94.31 299 PHE B C 1
ATOM 5809 O O . PHE B 1 299 ? -8.695 2.211 1.612 1 94.31 299 PHE B O 1
ATOM 5816 N N . TRP B 1 300 ? -10.164 3.352 0.473 1 94.31 300 TRP B N 1
ATOM 5817 C CA . TRP B 1 300 ? -9.477 4.617 0.691 1 94.31 300 TRP B CA 1
ATOM 5818 C C . TRP B 1 300 ? -9.531 5.023 2.16 1 94.31 300 TRP B C 1
ATOM 5820 O O . TRP B 1 300 ? -8.617 5.688 2.662 1 94.31 300 TRP B O 1
ATOM 5830 N N . SER B 1 301 ? -10.609 4.559 2.875 1 93.12 301 SER B N 1
ATOM 5831 C CA . SER B 1 301 ? -10.656 4.824 4.309 1 93.12 301 SER B CA 1
ATOM 5832 C C . SER B 1 301 ? -9.531 4.098 5.043 1 93.12 301 SER B C 1
ATOM 5834 O O . SER B 1 301 ? -8.914 4.656 5.957 1 93.12 301 SER B O 1
ATOM 5836 N N . VAL B 1 302 ? -9.297 2.879 4.625 1 94.44 302 VAL B N 1
ATOM 5837 C CA . VAL B 1 302 ? -8.227 2.104 5.25 1 94.44 302 VAL B CA 1
ATOM 5838 C C . VAL B 1 302 ? -6.875 2.738 4.941 1 94.44 302 VAL B C 1
ATOM 5840 O O . VAL B 1 302 ? -6.039 2.9 5.832 1 94.44 302 VAL B O 1
ATOM 5843 N N . VAL B 1 303 ? -6.703 3.133 3.68 1 94.44 303 VAL B N 1
ATOM 5844 C CA . VAL B 1 303 ? -5.441 3.734 3.254 1 94.44 303 VAL B CA 1
ATOM 5845 C C . VAL B 1 303 ? -5.215 5.043 4.004 1 94.44 303 VAL B C 1
ATOM 5847 O O . VAL B 1 303 ? -4.113 5.301 4.496 1 94.44 303 VAL B O 1
ATOM 5850 N N . ASP B 1 304 ? -6.246 5.77 4.09 1 91.56 304 ASP B N 1
ATOM 5851 C CA . ASP B 1 304 ? -6.176 7.07 4.75 1 91.56 304 ASP B CA 1
ATOM 5852 C C . ASP B 1 304 ? -5.789 6.918 6.219 1 91.56 304 ASP B C 1
ATOM 5854 O O . ASP B 1 304 ? -4.891 7.609 6.707 1 91.56 304 ASP B O 1
ATOM 5858 N N . ASN B 1 305 ? -6.438 6.043 6.938 1 91.75 305 ASN B N 1
ATOM 5859 C CA . ASN B 1 305 ? -6.18 5.848 8.359 1 91.75 305 ASN B CA 1
ATOM 5860 C C . ASN B 1 305 ? -4.801 5.246 8.602 1 91.75 305 ASN B C 1
ATOM 5862 O O . ASN B 1 305 ? -4.148 5.555 9.602 1 91.75 305 ASN B O 1
ATOM 5866 N N . LEU B 1 306 ? -4.438 4.422 7.695 1 94.12 306 LEU B N 1
ATOM 5867 C CA . LEU B 1 306 ? -3.115 3.811 7.805 1 94.12 306 LEU B CA 1
ATOM 5868 C C . LEU B 1 306 ? -2.018 4.859 7.66 1 94.12 306 LEU B C 1
ATOM 5870 O O . LEU B 1 306 ? -1.093 4.914 8.477 1 94.12 306 LEU B O 1
ATOM 5874 N N . LEU B 1 307 ? -2.133 5.664 6.668 1 91.44 307 LEU B N 1
ATOM 5875 C CA . LEU B 1 307 ? -1.125 6.684 6.391 1 91.44 307 LEU B CA 1
ATOM 5876 C C . LEU B 1 307 ? -1.122 7.75 7.48 1 91.44 307 LEU B C 1
ATOM 5878 O O . LEU B 1 307 ? -0.059 8.234 7.879 1 91.44 307 LEU B O 1
ATOM 5882 N N . ASN B 1 308 ? -2.293 8.062 7.98 1 88.38 308 ASN B N 1
ATOM 5883 C CA . ASN B 1 308 ? -2.387 9 9.094 1 88.38 308 ASN B CA 1
ATOM 5884 C C . ASN B 1 308 ? -1.722 8.445 10.352 1 88.38 308 ASN B C 1
ATOM 5886 O O . ASN B 1 308 ? -1.044 9.18 11.07 1 88.38 308 ASN B O 1
ATOM 5890 N N . GLY B 1 309 ? -1.988 7.184 10.57 1 90.06 309 GLY B N 1
ATOM 5891 C CA . GLY B 1 309 ? -1.344 6.555 11.711 1 90.06 309 GLY B CA 1
ATOM 5892 C C . GLY B 1 309 ? 0.171 6.602 11.641 1 90.06 309 GLY B C 1
ATOM 5893 O O . GLY B 1 309 ? 0.835 6.93 12.625 1 90.06 309 GLY B O 1
ATOM 5894 N N . MET B 1 310 ? 0.638 6.332 10.508 1 89.81 310 MET B N 1
ATOM 5895 C CA . MET B 1 310 ? 2.086 6.352 10.32 1 89.81 310 MET B CA 1
ATOM 5896 C C . MET B 1 310 ? 2.633 7.766 10.461 1 89.81 310 MET B C 1
ATOM 5898 O O . MET B 1 310 ? 3.682 7.973 11.07 1 89.81 310 MET B O 1
ATOM 5902 N N . LEU B 1 311 ? 1.941 8.664 9.898 1 86.12 311 LEU B N 1
ATOM 5903 C CA . LEU B 1 311 ? 2.363 10.055 9.93 1 86.12 311 LEU B CA 1
ATOM 5904 C C . LEU B 1 311 ? 2.439 10.562 11.367 1 86.12 311 LEU B C 1
ATOM 5906 O O . LEU B 1 311 ? 3.447 11.148 11.773 1 86.12 311 LEU B O 1
ATOM 5910 N N . PHE B 1 312 ? 1.421 10.336 12.141 1 86.75 312 PHE B N 1
ATOM 5911 C CA . PHE B 1 312 ? 1.351 10.891 13.484 1 86.75 312 PHE B CA 1
ATOM 5912 C C . PHE B 1 312 ? 2.275 10.125 14.43 1 86.75 312 PHE B C 1
ATOM 5914 O O . PHE B 1 312 ? 2.805 10.703 15.383 1 86.75 312 PHE B O 1
ATOM 5921 N N . LEU B 1 313 ? 2.467 8.883 14.133 1 89.06 313 LEU B N 1
ATOM 5922 C CA . LEU B 1 313 ? 3.488 8.156 14.883 1 89.06 313 LEU B CA 1
ATOM 5923 C C . LEU B 1 313 ? 4.863 8.773 14.664 1 89.06 313 LEU B C 1
ATOM 5925 O O . LEU B 1 313 ? 5.641 8.922 15.609 1 89.06 313 LEU B O 1
ATOM 5929 N N . LEU B 1 314 ? 5.129 9.055 13.477 1 83.31 314 LEU B N 1
ATOM 5930 C CA . LEU B 1 314 ? 6.426 9.625 13.141 1 83.31 314 LEU B CA 1
ATOM 5931 C C . LEU B 1 314 ? 6.629 10.969 13.836 1 83.31 314 LEU B C 1
ATOM 5933 O O . LEU B 1 314 ? 7.742 11.289 14.258 1 83.31 314 LEU B O 1
ATOM 5937 N N . VAL B 1 315 ? 5.574 11.719 13.953 1 78.19 315 VAL B N 1
ATOM 5938 C CA . VAL B 1 315 ? 5.625 12.984 14.68 1 78.19 315 VAL B CA 1
ATOM 5939 C C . VAL B 1 315 ? 6.145 12.742 16.094 1 78.19 315 VAL B C 1
ATOM 5941 O O . VAL B 1 315 ? 6.992 13.492 16.594 1 78.19 315 VAL B O 1
ATOM 5944 N N . GLY B 1 316 ? 5.691 11.711 16.672 1 77.69 316 GLY B N 1
ATOM 5945 C CA . GLY B 1 316 ? 6.117 11.398 18.031 1 77.69 316 GLY B CA 1
ATOM 5946 C C . GLY B 1 316 ? 7.543 10.891 18.109 1 77.69 316 GLY B C 1
ATOM 5947 O O . GLY B 1 316 ? 8.32 11.328 18.953 1 77.69 316 GLY B O 1
ATOM 5948 N N . VAL B 1 317 ? 7.891 10.117 17.141 1 78.44 317 VAL B N 1
ATOM 5949 C CA . VAL B 1 317 ? 9.156 9.406 17.219 1 78.44 317 VAL B CA 1
ATOM 5950 C C . VAL B 1 317 ? 10.289 10.312 16.75 1 78.44 317 VAL B C 1
ATOM 5952 O O . VAL B 1 317 ? 11.438 10.156 17.172 1 78.44 317 VAL B O 1
ATOM 5955 N N . LEU B 1 318 ? 10 11.258 15.898 1 74.75 318 LEU B N 1
ATOM 5956 C CA . LEU B 1 318 ? 11.023 12.133 15.344 1 74.75 318 LEU B CA 1
ATOM 5957 C C . LEU B 1 318 ? 11.539 13.102 16.406 1 74.75 318 LEU B C 1
ATOM 5959 O O . LEU B 1 318 ? 12.523 13.812 16.188 1 74.75 318 LEU B O 1
ATOM 5963 N N . PHE B 1 319 ? 10.945 13.055 17.516 1 69.44 319 PHE B N 1
ATOM 5964 C CA . PHE B 1 319 ? 11.422 13.836 18.641 1 69.44 319 PHE B CA 1
ATOM 5965 C C . PHE B 1 319 ? 12.859 13.461 19 1 69.44 319 PHE B C 1
ATOM 5967 O O . PHE B 1 319 ? 13.602 14.273 19.547 1 69.44 319 PHE B O 1
ATOM 5974 N N . LEU B 1 320 ? 13.211 12.305 18.625 1 68.56 320 LEU B N 1
ATOM 5975 C CA . LEU B 1 320 ? 14.555 11.805 18.875 1 68.56 320 LEU B CA 1
ATOM 5976 C C . LEU B 1 320 ? 15.594 12.703 18.219 1 68.56 320 LEU B C 1
ATOM 5978 O O . LEU B 1 320 ? 16.734 12.805 18.688 1 68.56 320 LEU B O 1
ATOM 5982 N N . ASN B 1 321 ? 15.195 13.383 17.234 1 67.56 321 ASN B N 1
ATOM 5983 C CA . ASN B 1 321 ? 16.109 14.219 16.469 1 67.56 321 ASN B CA 1
ATOM 5984 C C . ASN B 1 321 ? 16.422 15.516 17.203 1 67.56 321 ASN B C 1
ATOM 5986 O O . ASN B 1 321 ? 17.453 16.141 16.969 1 67.56 321 ASN B O 1
ATOM 5990 N N . ILE B 1 322 ? 15.648 15.969 18.109 1 61.84 322 ILE B N 1
ATOM 5991 C CA . ILE B 1 322 ? 15.852 17.203 18.859 1 61.84 322 ILE B CA 1
ATOM 5992 C C . ILE B 1 322 ? 16.953 17 19.906 1 61.84 322 ILE B C 1
ATOM 5994 O O . ILE B 1 322 ? 17.703 17.938 20.203 1 61.84 322 ILE B O 1
ATOM 5998 N N . LYS B 1 323 ? 17.078 15.945 20.391 1 59.72 323 LYS B N 1
ATOM 5999 C CA . LYS B 1 323 ? 18.047 15.695 21.438 1 59.72 323 LYS B CA 1
ATOM 6000 C C . LYS B 1 323 ? 19.469 15.797 20.906 1 59.72 323 LYS B C 1
ATOM 6002 O O . LYS B 1 323 ? 20.406 16.047 21.672 1 59.72 323 LYS B O 1
ATOM 6007 N N . ASN B 1 324 ? 19.469 15.781 19.75 1 58.47 324 ASN B N 1
ATOM 6008 C CA . ASN B 1 324 ? 20.828 15.875 19.219 1 58.47 324 ASN B CA 1
ATOM 6009 C C . ASN B 1 324 ? 21.234 17.328 18.969 1 58.47 324 ASN B C 1
ATOM 6011 O O . ASN B 1 324 ? 22.141 17.594 18.172 1 58.47 324 ASN B O 1
ATOM 6015 N N . ILE B 1 325 ? 20.422 18.234 19.766 1 62.91 325 ILE B N 1
ATOM 6016 C CA . ILE B 1 325 ? 20.688 19.641 19.5 1 62.91 325 ILE B CA 1
ATOM 6017 C C . ILE B 1 325 ? 21.562 20.219 20.609 1 62.91 325 ILE B C 1
ATOM 6019 O O . ILE B 1 325 ? 21.109 20.438 21.719 1 62.91 325 ILE B O 1
ATOM 6023 N N . ASN B 1 326 ? 22.703 19.875 20.625 1 61.91 326 ASN B N 1
ATOM 6024 C CA . ASN B 1 326 ? 23.703 20.297 21.594 1 61.91 326 ASN B CA 1
ATOM 6025 C C . ASN B 1 326 ? 23.859 21.812 21.609 1 61.91 326 ASN B C 1
ATOM 6027 O O . ASN B 1 326 ? 24.484 22.375 22.516 1 61.91 326 ASN B O 1
ATOM 6031 N N . THR B 1 327 ? 23.25 22.547 20.812 1 65.69 327 THR B N 1
ATOM 6032 C CA . THR B 1 327 ? 23.641 23.938 20.641 1 65.69 327 THR B CA 1
ATOM 6033 C C . THR B 1 327 ? 22.672 24.859 21.359 1 65.69 327 THR B C 1
ATOM 6035 O O . THR B 1 327 ? 22.938 26.062 21.5 1 65.69 327 THR B O 1
ATOM 6038 N N . LEU B 1 328 ? 21.594 24.391 21.922 1 73.44 328 LEU B N 1
ATOM 6039 C CA . LEU B 1 328 ? 20.625 25.312 22.5 1 73.44 328 LEU B CA 1
ATOM 6040 C C . LEU B 1 328 ? 20.438 25.047 23.984 1 73.44 328 LEU B C 1
ATOM 6042 O O . LEU B 1 328 ? 20.375 23.891 24.406 1 73.44 328 LEU B O 1
ATOM 6046 N N . SER B 1 329 ? 20.609 26.062 24.766 1 78.88 329 SER B N 1
ATOM 6047 C CA . SER B 1 329 ? 20.312 25.938 26.203 1 78.88 329 SER B CA 1
ATOM 6048 C C . SER B 1 329 ? 18.844 25.594 26.438 1 78.88 329 SER B C 1
ATOM 6050 O O . SER B 1 329 ? 18 25.875 25.594 1 78.88 329 SER B O 1
ATOM 6052 N N . VAL B 1 330 ? 18.516 25 27.453 1 80.81 330 VAL B N 1
ATOM 6053 C CA . VAL B 1 330 ? 17.172 24.578 27.828 1 80.81 330 VAL B CA 1
ATOM 6054 C C . VAL B 1 330 ? 16.266 25.812 27.922 1 80.81 330 VAL B C 1
ATOM 6056 O O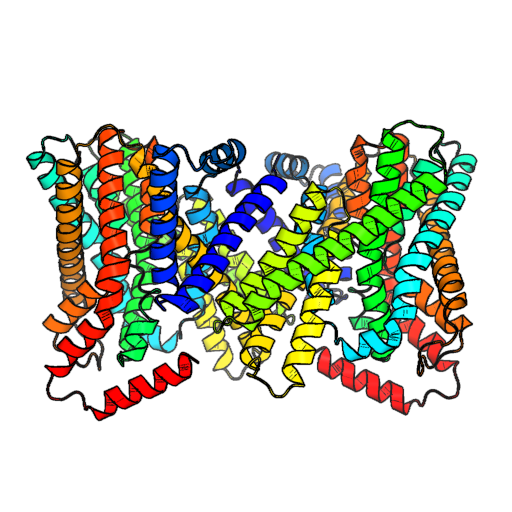 . VAL B 1 330 ? 15.102 25.766 27.5 1 80.81 330 VAL B O 1
ATOM 6059 N N . GLY B 1 331 ? 16.844 26.828 28.484 1 81.94 331 GLY B N 1
ATOM 6060 C CA . GLY B 1 331 ? 16.078 28.062 28.594 1 81.94 331 GLY B CA 1
ATOM 6061 C C . GLY B 1 331 ? 15.664 28.641 27.266 1 81.94 331 GLY B C 1
ATOM 6062 O O . GLY B 1 331 ? 14.523 29.078 27.094 1 81.94 331 GLY B O 1
ATOM 6063 N N . MET B 1 332 ? 16.516 28.625 26.406 1 83.38 332 MET B N 1
ATOM 6064 C CA . MET B 1 332 ? 16.234 29.125 25.062 1 83.38 332 MET B CA 1
ATOM 6065 C C . MET B 1 332 ? 15.203 28.266 24.359 1 83.38 332 MET B C 1
ATOM 6067 O O . MET B 1 332 ? 14.352 28.781 23.641 1 83.38 332 MET B O 1
ATOM 6071 N N . MET B 1 333 ? 15.242 27.031 24.625 1 85.69 333 MET B N 1
ATOM 6072 C CA . MET B 1 333 ? 14.289 26.125 24 1 85.69 333 MET B CA 1
ATOM 6073 C C . MET B 1 333 ? 12.875 26.391 24.5 1 85.69 333 MET B C 1
ATOM 6075 O O . MET B 1 333 ? 11.922 26.328 23.719 1 85.69 333 MET B O 1
ATOM 6079 N N . ILE B 1 334 ? 12.797 26.703 25.688 1 88 334 ILE B N 1
ATOM 6080 C CA . ILE B 1 334 ? 11.484 26.953 26.281 1 88 334 ILE B CA 1
ATOM 6081 C C . ILE B 1 334 ? 10.93 28.266 25.75 1 88 334 ILE B C 1
ATOM 6083 O O . ILE B 1 334 ? 9.742 28.359 25.406 1 88 334 ILE B O 1
ATOM 6087 N N . ILE B 1 335 ? 11.75 29.234 25.641 1 88.5 335 ILE B N 1
ATOM 6088 C CA . ILE B 1 335 ? 11.336 30.531 25.156 1 88.5 335 ILE B CA 1
ATOM 6089 C C . ILE B 1 335 ? 10.883 30.438 23.703 1 88.5 335 ILE B C 1
ATOM 6091 O O . ILE B 1 335 ? 9.852 30.984 23.328 1 88.5 335 ILE B O 1
ATOM 6095 N N . ILE B 1 336 ? 11.617 29.703 23.016 1 90 336 ILE B N 1
ATOM 6096 C CA . ILE B 1 336 ? 11.297 29.531 21.594 1 90 336 ILE B CA 1
ATOM 6097 C C . ILE B 1 336 ? 10.016 28.719 21.453 1 90 336 ILE B C 1
ATOM 6099 O O . ILE B 1 336 ? 9.172 29.016 20.609 1 90 336 ILE B O 1
ATOM 6103 N N . GLY B 1 337 ? 9.898 27.688 22.281 1 92.62 337 GLY B N 1
ATOM 6104 C CA . GLY B 1 337 ? 8.711 26.859 22.25 1 92.62 337 GLY B CA 1
ATOM 6105 C C . GLY B 1 337 ? 7.438 27.625 22.562 1 92.62 337 GLY B C 1
ATOM 6106 O O . GLY B 1 337 ? 6.48 27.594 21.797 1 92.62 337 GLY B O 1
ATOM 6107 N N . ILE B 1 338 ? 7.449 28.344 23.609 1 93.62 338 ILE B N 1
ATOM 6108 C CA . ILE B 1 338 ? 6.281 29.094 24.047 1 93.62 338 ILE B CA 1
ATOM 6109 C C . ILE B 1 338 ? 6.008 30.25 23.078 1 93.62 338 ILE B C 1
ATOM 6111 O O . ILE B 1 338 ? 4.855 30.484 22.703 1 93.62 338 ILE B O 1
ATOM 6115 N N . GLY B 1 339 ? 7.09 30.906 22.766 1 94.19 339 GLY B N 1
ATOM 6116 C CA . GLY B 1 339 ? 6.945 32 21.812 1 94.19 339 GLY B CA 1
ATOM 6117 C C . GLY B 1 339 ? 6.367 31.547 20.484 1 94.19 339 GLY B C 1
ATOM 6118 O O . GLY B 1 339 ? 5.5 32.219 19.922 1 94.19 339 GLY B O 1
ATOM 6119 N N . SER B 1 340 ? 6.844 30.438 20.016 1 95.69 340 SER B N 1
ATOM 6120 C CA . SER B 1 340 ? 6.391 29.938 18.734 1 95.69 340 SER B CA 1
ATOM 6121 C C . SER B 1 340 ? 4.91 29.578 18.766 1 95.69 340 SER B C 1
ATOM 6123 O O . SER B 1 340 ? 4.188 29.781 17.797 1 95.69 340 SER B O 1
ATOM 6125 N N . VAL B 1 341 ? 4.457 29.016 19.859 1 96.5 341 VAL B N 1
ATOM 6126 C CA . VAL B 1 341 ? 3.059 28.625 20.016 1 96.5 341 VAL B CA 1
ATOM 6127 C C . VAL B 1 341 ? 2.174 29.859 20.016 1 96.5 341 VAL B C 1
ATOM 6129 O O . VAL B 1 341 ? 1.131 29.891 19.359 1 96.5 341 VAL B O 1
ATOM 6132 N N . VAL B 1 342 ? 2.604 30.828 20.719 1 96.75 342 VAL B N 1
ATOM 6133 C CA . VAL B 1 342 ? 1.852 32.094 20.797 1 96.75 342 VAL B CA 1
ATOM 6134 C C . VAL B 1 342 ? 1.805 32.75 19.422 1 96.75 342 VAL B C 1
ATOM 6136 O O . VAL B 1 342 ? 0.746 33.188 18.984 1 96.75 342 VAL B O 1
ATOM 6139 N N . PHE B 1 343 ? 2.936 32.781 18.781 1 97.25 343 PHE B N 1
ATOM 6140 C CA . PHE B 1 343 ? 3.012 33.406 17.453 1 97.25 343 PHE B CA 1
ATOM 6141 C C . PHE B 1 343 ? 2.121 32.656 16.469 1 97.25 343 PHE B C 1
ATOM 6143 O O . PHE B 1 343 ? 1.489 33.25 15.602 1 97.25 343 PHE B O 1
ATOM 6150 N N . ASN B 1 344 ? 2.117 31.344 16.578 1 96.94 344 ASN B N 1
ATOM 6151 C CA . ASN B 1 344 ? 1.291 30.531 15.695 1 96.94 344 ASN B CA 1
ATOM 6152 C C . ASN B 1 344 ? -0.194 30.828 15.891 1 96.94 344 ASN B C 1
ATOM 6154 O O . ASN B 1 344 ? -0.959 30.859 14.922 1 96.94 344 ASN B O 1
ATOM 6158 N N . THR B 1 345 ? -0.6 30.984 17.141 1 96.88 345 THR B N 1
ATOM 6159 C CA . THR B 1 345 ? -1.994 31.297 17.438 1 96.88 345 THR B CA 1
ATOM 6160 C C . THR B 1 345 ? -2.385 32.656 16.891 1 96.88 345 THR B C 1
ATOM 6162 O O . THR B 1 345 ? -3.469 32.812 16.312 1 96.88 345 THR B O 1
ATOM 6165 N N . ILE B 1 346 ? -1.498 33.594 17.016 1 97.38 346 ILE B N 1
ATOM 6166 C CA . ILE B 1 346 ? -1.747 34.938 16.484 1 97.38 346 ILE B CA 1
ATOM 6167 C C . ILE B 1 346 ? -1.81 34.875 14.961 1 97.38 346 ILE B C 1
ATOM 6169 O O . ILE B 1 346 ? -2.676 35.531 14.352 1 97.38 346 ILE B O 1
ATOM 6173 N N . ALA B 1 347 ? -0.896 34.219 14.391 1 97.56 347 ALA B N 1
ATOM 6174 C CA . ALA B 1 347 ? -0.848 34.094 12.93 1 97.56 347 ALA B CA 1
ATOM 6175 C C . ALA B 1 347 ? -2.121 33.438 12.398 1 97.56 347 ALA B C 1
ATOM 6177 O O . ALA B 1 347 ? -2.682 33.875 11.398 1 97.56 347 ALA B O 1
ATOM 6178 N N . ARG B 1 348 ? -2.562 32.344 13.055 1 96.31 348 ARG B N 1
ATOM 6179 C CA . ARG B 1 348 ? -3.789 31.672 12.648 1 96.31 348 ARG B CA 1
ATOM 6180 C C . ARG B 1 348 ? -4.996 32.594 12.789 1 96.31 348 ARG B C 1
ATOM 6182 O O . ARG B 1 348 ? -5.863 32.625 11.914 1 96.31 348 ARG B O 1
ATOM 6189 N N . MET B 1 349 ? -5.066 33.281 13.898 1 96.5 349 MET B N 1
ATOM 6190 C CA . MET B 1 349 ? -6.164 34.219 14.133 1 96.5 349 MET B CA 1
ATOM 6191 C C . MET B 1 349 ? -6.203 35.281 13.047 1 96.5 349 MET B C 1
ATOM 6193 O O . MET B 1 349 ? -7.273 35.625 12.531 1 96.5 349 MET B O 1
ATOM 6197 N N . SER B 1 350 ? -5.074 35.844 12.75 1 96.75 350 SER B N 1
ATOM 6198 C CA . SER B 1 350 ? -4.992 36.844 11.703 1 96.75 350 SER B CA 1
ATOM 6199 C C . SER B 1 350 ? -5.414 36.281 10.352 1 96.75 350 SER B C 1
ATOM 6201 O O . SER B 1 350 ? -6.109 36.938 9.586 1 96.75 350 SER B O 1
ATOM 6203 N N . GLY B 1 351 ? -4.949 35.094 10.07 1 95.62 351 GLY B N 1
ATOM 6204 C CA . GLY B 1 351 ? -5.32 34.469 8.82 1 95.62 351 GLY B CA 1
ATOM 6205 C C . GLY B 1 351 ? -6.812 34.219 8.688 1 95.62 351 GLY B C 1
ATOM 6206 O O . GLY B 1 351 ? -7.398 34.5 7.637 1 95.62 351 GLY B O 1
ATOM 6207 N N . VAL B 1 352 ? -7.41 33.688 9.766 1 93.88 352 VAL B N 1
ATOM 6208 C CA . VAL B 1 352 ? -8.844 33.406 9.758 1 93.88 352 VAL B CA 1
ATOM 6209 C C . VAL B 1 352 ? -9.617 34.719 9.641 1 93.88 352 VAL B C 1
ATOM 6211 O O . VAL B 1 352 ? -10.57 34.844 8.875 1 93.88 352 VAL B O 1
ATOM 6214 N N . TRP B 1 353 ? -9.164 35.719 10.344 1 93.12 353 TRP B N 1
ATOM 6215 C CA . TRP B 1 353 ? -9.828 37.031 10.352 1 93.12 353 TRP B CA 1
ATOM 6216 C C . TRP B 1 353 ? -9.797 37.656 8.961 1 93.12 353 TRP B C 1
ATOM 6218 O O . TRP B 1 353 ? -10.828 38.094 8.461 1 93.12 353 TRP B O 1
ATOM 6228 N N . VAL B 1 354 ? -8.711 37.688 8.336 1 93.69 354 VAL B N 1
ATOM 6229 C CA . VAL B 1 354 ? -8.555 38.281 7.023 1 93.69 354 VAL B CA 1
ATOM 6230 C C . VAL B 1 354 ? -9.367 37.531 5.984 1 93.69 354 VAL B C 1
ATOM 6232 O O . VAL B 1 354 ? -9.953 38.125 5.078 1 93.69 354 VAL B O 1
ATOM 6235 N N . SER B 1 355 ? -9.352 36.188 6.102 1 91.75 355 SER B N 1
ATOM 6236 C CA . SER B 1 355 ? -10.086 35.375 5.156 1 91.75 355 SER B CA 1
ATOM 6237 C C . SER B 1 355 ? -11.586 35.656 5.234 1 91.75 355 SER B C 1
ATOM 6239 O O . SER B 1 355 ? -12.289 35.562 4.227 1 91.75 355 SER B O 1
ATOM 6241 N N . LEU B 1 356 ? -12.078 35.906 6.445 1 87.44 356 LEU B N 1
ATOM 6242 C CA . LEU B 1 356 ? -13.508 36.125 6.641 1 87.44 356 LEU B CA 1
ATOM 6243 C C . LEU B 1 356 ? -13.898 37.531 6.156 1 87.44 356 LEU B C 1
ATOM 6245 O O . LEU B 1 356 ? -15.07 37.781 5.871 1 87.44 356 LEU B O 1
ATOM 6249 N N . LEU B 1 357 ? -12.93 38.406 6.07 1 85.75 357 LEU B N 1
ATOM 6250 C CA . LEU B 1 357 ? -13.211 39.719 5.547 1 85.75 357 LEU B CA 1
ATOM 6251 C C . LEU B 1 357 ? -13.594 39.656 4.074 1 85.75 357 LEU B C 1
ATOM 6253 O O . LEU B 1 357 ? -14.367 40.5 3.592 1 85.75 357 LEU B O 1
ATOM 6257 N N . PHE B 1 358 ? -13.062 38.656 3.404 1 80.38 358 PHE B N 1
ATOM 6258 C CA . PHE B 1 358 ? -13.312 38.531 1.975 1 80.38 358 PHE B CA 1
ATOM 6259 C C . PHE B 1 358 ? -14.594 37.75 1.721 1 80.38 358 PHE B C 1
ATOM 6261 O O . PHE B 1 358 ? -15.039 37.625 0.576 1 80.38 358 PHE B O 1
ATOM 6268 N N . ASN B 1 359 ? -15.062 37.188 2.799 1 76.62 359 ASN B N 1
ATOM 6269 C CA . ASN B 1 359 ? -16.281 36.375 2.65 1 76.62 359 ASN B CA 1
ATOM 6270 C C . ASN B 1 359 ? -17.484 37.062 3.291 1 76.62 359 ASN B C 1
ATOM 6272 O O . ASN B 1 359 ? -17.453 37.406 4.477 1 76.62 359 ASN B O 1
ATOM 6276 N N . LYS B 1 360 ? -18.344 37.625 2.525 1 61.22 360 LYS B N 1
ATOM 6277 C CA . LYS B 1 360 ? -19.469 38.406 3.002 1 61.22 360 LYS B CA 1
ATOM 6278 C C . LYS B 1 360 ? -20.5 37.531 3.715 1 61.22 360 LYS B C 1
ATOM 6280 O O . LYS B 1 360 ? -21.297 38.031 4.504 1 61.22 360 LYS B O 1
ATOM 6285 N N . ASN B 1 361 ? -20.516 36.25 3.416 1 59.44 361 ASN B N 1
ATOM 6286 C CA . ASN B 1 361 ? -21.609 35.438 3.953 1 59.44 361 ASN B CA 1
ATOM 6287 C C . ASN B 1 361 ? -21.094 34.312 4.836 1 59.44 361 ASN B C 1
ATOM 6289 O O . ASN B 1 361 ? -20.734 33.25 4.336 1 59.44 361 ASN B O 1
ATOM 6293 N N . PRO B 1 362 ? -20.922 34.656 6.129 1 61.38 362 PRO B N 1
ATOM 6294 C CA . PRO B 1 362 ? -20.562 33.531 6.973 1 61.38 362 PRO B CA 1
ATOM 6295 C C . PRO B 1 362 ? -21.547 32.344 6.824 1 61.38 362 PRO B C 1
ATOM 6297 O O . PRO B 1 362 ? -22.703 32.562 6.434 1 61.38 362 PRO B O 1
ATOM 6300 N N . PRO B 1 363 ? -20.984 31.062 6.875 1 62.47 363 PRO B N 1
ATOM 6301 C CA . PRO B 1 363 ? -21.875 29.922 6.656 1 62.47 363 PRO B CA 1
ATOM 6302 C C . PRO B 1 363 ? -23.172 30.031 7.445 1 62.47 363 PRO B C 1
ATOM 6304 O O . PRO B 1 363 ? -23.156 30.453 8.609 1 62.47 363 PRO B O 1
ATOM 6307 N N . GLU B 1 364 ? -24.203 30.016 6.691 1 57.5 364 GLU B N 1
ATOM 6308 C CA . GLU B 1 364 ? -25.484 29.891 7.355 1 57.5 364 GLU B CA 1
ATOM 6309 C C . GLU B 1 364 ? -25.484 28.75 8.359 1 57.5 364 GLU B C 1
ATOM 6311 O O . GLU B 1 364 ? -24.859 27.703 8.125 1 57.5 364 GLU B O 1
ATOM 6316 N N . GLY B 1 365 ? -25.766 28.984 9.672 1 56.47 365 GLY B N 1
ATOM 6317 C CA . GLY B 1 365 ? -25.906 27.906 10.633 1 56.47 365 GLY B CA 1
ATOM 6318 C C . GLY B 1 365 ? -24.703 27.766 11.539 1 56.47 365 GLY B C 1
ATOM 6319 O O . GLY B 1 365 ? -24.516 26.719 12.172 1 56.47 365 GLY B O 1
ATOM 6320 N N . LYS B 1 366 ? -23.797 28.703 11.289 1 60.62 366 LYS B N 1
ATOM 6321 C CA . LYS B 1 366 ? -22.625 28.578 12.133 1 60.62 366 LYS B CA 1
ATOM 6322 C C . LYS B 1 366 ? -22.969 28.734 13.609 1 60.62 366 LYS B C 1
ATOM 6324 O O . LYS B 1 366 ? -22.234 28.281 14.484 1 60.62 366 LYS B O 1
ATOM 6329 N N . GLY B 1 367 ? -24.203 28.969 13.812 1 58.62 367 GLY B N 1
ATOM 6330 C CA . GLY B 1 367 ? -24.734 29 15.164 1 58.62 367 GLY B CA 1
ATOM 6331 C C . GLY B 1 367 ? -23.969 29.953 16.078 1 58.62 367 GLY B C 1
ATOM 6332 O O . GLY B 1 367 ? -24.109 29.875 17.297 1 58.62 367 GLY B O 1
ATOM 6333 N N . MET B 1 368 ? -22.906 30.703 15.578 1 66.38 368 MET B N 1
ATOM 6334 C CA . MET B 1 368 ? -22.172 31.609 16.438 1 66.38 368 MET B CA 1
ATOM 6335 C C . MET B 1 368 ? -21.859 32.906 15.727 1 66.38 368 MET B C 1
ATOM 6337 O O . MET B 1 368 ? -21.828 32.969 14.492 1 66.38 368 MET B O 1
ATOM 6341 N N . LYS B 1 369 ? -21.75 34.031 16.578 1 73.31 369 LYS B N 1
ATOM 6342 C CA . LYS B 1 369 ? -21.359 35.312 16.047 1 73.31 369 LYS B CA 1
ATOM 6343 C C . LYS B 1 369 ? -19.969 35.281 15.422 1 73.31 369 LYS B C 1
ATOM 6345 O O . LYS B 1 369 ? -19.188 34.375 15.719 1 73.31 369 LYS B O 1
ATOM 6350 N N . ASN B 1 370 ? -19.656 36.156 14.656 1 79.06 370 ASN B N 1
ATOM 6351 C CA . ASN B 1 370 ? -18.438 36.188 13.844 1 79.06 370 ASN B CA 1
ATOM 6352 C C . ASN B 1 370 ? -17.188 36.125 14.711 1 79.06 370 ASN B C 1
ATOM 6354 O O . ASN B 1 370 ? -16.297 35.312 14.453 1 79.06 370 ASN B O 1
ATOM 6358 N N . PRO B 1 371 ? -17.156 36.938 15.797 1 82.12 371 PRO B N 1
ATOM 6359 C CA . PRO B 1 371 ? -15.922 36.875 16.594 1 82.12 371 PRO B CA 1
ATOM 6360 C C . PRO B 1 371 ? -15.719 35.531 17.25 1 82.12 371 PRO B C 1
ATOM 6362 O O . PRO B 1 371 ? -14.586 35.062 17.406 1 82.12 371 PRO B O 1
ATOM 6365 N N . ARG B 1 372 ? -16.797 34.906 17.578 1 86.88 372 ARG B N 1
ATOM 6366 C CA . ARG B 1 372 ? -16.719 33.562 18.188 1 86.88 372 ARG B CA 1
ATOM 6367 C C . ARG B 1 372 ? -16.312 32.531 17.172 1 86.88 372 ARG B C 1
ATOM 6369 O O . ARG B 1 372 ? -15.594 31.562 17.5 1 86.88 372 ARG B O 1
ATOM 6376 N N . PHE B 1 373 ? -16.844 32.781 16.062 1 87.56 373 PHE B N 1
ATOM 6377 C CA . PHE B 1 373 ? -16.5 31.859 14.984 1 87.56 373 PHE B CA 1
ATOM 6378 C C . PHE B 1 373 ? -15 31.938 14.672 1 87.56 373 PHE B C 1
ATOM 6380 O O . PHE B 1 373 ? -14.344 30.922 14.484 1 87.56 373 PHE B O 1
ATOM 6387 N N . ILE B 1 374 ? -14.484 33.156 14.695 1 90.25 374 ILE B N 1
ATOM 6388 C CA . ILE B 1 374 ? -13.062 33.375 14.43 1 90.25 374 ILE B CA 1
ATOM 6389 C C . ILE B 1 374 ? -12.227 32.719 15.539 1 90.25 374 ILE B C 1
ATOM 6391 O O . ILE B 1 374 ? -11.227 32.062 15.266 1 90.25 374 ILE B O 1
ATOM 6395 N N . THR B 1 375 ? -12.641 32.875 16.75 1 91.12 375 THR B N 1
ATOM 6396 C CA . THR B 1 375 ? -11.945 32.312 17.891 1 91.12 375 THR B CA 1
ATOM 6397 C C . THR B 1 375 ? -11.969 30.781 17.812 1 91.12 375 THR B C 1
ATOM 6399 O O . THR B 1 375 ? -10.953 30.125 18.062 1 91.12 375 THR B O 1
ATOM 6402 N N . PHE B 1 376 ? -13.117 30.266 17.391 1 90.81 376 PHE B N 1
ATOM 6403 C CA . PHE B 1 376 ? -13.258 28.812 17.297 1 90.81 376 PHE B CA 1
ATOM 6404 C C . PHE B 1 376 ? -12.367 28.266 16.188 1 90.81 376 PHE B C 1
ATOM 6406 O O . PHE B 1 376 ? -11.641 27.281 16.391 1 90.81 376 PHE B O 1
ATOM 6413 N N . MET B 1 377 ? -12.414 28.922 15.117 1 91.44 377 MET B N 1
ATOM 6414 C CA . MET B 1 377 ? -11.641 28.469 13.969 1 91.44 377 MET B CA 1
ATOM 6415 C C . MET B 1 377 ? -10.141 28.578 14.242 1 91.44 377 MET B C 1
ATOM 6417 O O . MET B 1 377 ? -9.352 27.781 13.734 1 91.44 377 MET B O 1
ATOM 6421 N N . THR B 1 378 ? -9.797 29.562 15.023 1 93.56 378 THR B N 1
ATOM 6422 C CA . THR B 1 378 ? -8.398 29.719 15.422 1 93.56 378 THR B CA 1
ATOM 6423 C C . THR B 1 378 ? -7.973 28.562 16.344 1 93.56 378 THR B C 1
ATOM 6425 O O . THR B 1 378 ? -6.898 27.984 16.156 1 93.56 378 THR B O 1
ATOM 6428 N N . TRP B 1 379 ? -8.844 28.203 17.234 1 92 379 TRP B N 1
ATOM 6429 C CA . TRP B 1 379 ? -8.516 27.141 18.188 1 92 379 TRP B CA 1
ATOM 6430 C C . TRP B 1 379 ? -8.586 25.766 17.516 1 92 379 TRP B C 1
ATOM 6432 O O . TRP B 1 379 ? -7.895 24.828 17.938 1 92 379 TRP B O 1
ATOM 6442 N N . ALA B 1 380 ? -9.391 25.703 16.5 1 91.06 380 ALA B N 1
ATOM 6443 C CA . ALA B 1 380 ? -9.57 24.438 15.781 1 91.06 380 ALA B CA 1
ATOM 6444 C C . ALA B 1 380 ? -8.469 24.219 14.758 1 91.06 380 ALA B C 1
ATOM 6446 O O . ALA B 1 380 ? -8.453 23.203 14.055 1 91.06 380 ALA B O 1
ATOM 6447 N N . GLY B 1 381 ? -7.523 25.172 14.703 1 91.5 381 GLY B N 1
ATOM 6448 C CA . GLY B 1 381 ? -6.422 25.047 13.758 1 91.5 381 GLY B CA 1
ATOM 6449 C C . GLY B 1 381 ? -5.305 24.156 14.25 1 91.5 381 GLY B C 1
ATOM 6450 O O . GLY B 1 381 ? -4.195 24.625 14.523 1 91.5 381 GLY B O 1
ATOM 6451 N N . LEU B 1 382 ? -5.562 22.875 14.281 1 91.31 382 LEU B N 1
ATOM 6452 C CA . LEU B 1 382 ? -4.578 21.906 14.75 1 91.31 382 LEU B CA 1
ATOM 6453 C C . LEU B 1 382 ? -3.533 21.641 13.672 1 91.31 382 LEU B C 1
ATOM 6455 O O . LEU B 1 382 ? -3.805 21.797 12.484 1 91.31 382 LEU B O 1
ATOM 6459 N N . LYS B 1 383 ? -2.387 21.328 14.164 1 91.06 383 LYS B N 1
ATOM 6460 C CA . LYS B 1 383 ? -1.304 21.047 13.227 1 91.06 383 LYS B CA 1
ATOM 6461 C C . LYS B 1 383 ? -0.976 19.562 13.195 1 91.06 383 LYS B C 1
ATOM 6463 O O . LYS B 1 383 ? -1.368 18.812 14.102 1 91.06 383 LYS B O 1
ATOM 6468 N N . GLY B 1 384 ? -0.365 19.172 12.117 1 82.56 384 GLY B N 1
ATOM 6469 C CA . GLY B 1 384 ? -0.117 17.75 11.984 1 82.56 384 GLY B CA 1
ATOM 6470 C C . GLY B 1 384 ? 1.288 17.422 11.516 1 82.56 384 GLY B C 1
ATOM 6471 O O . GLY B 1 384 ? 2.23 18.172 11.805 1 82.56 384 GLY B O 1
ATOM 6472 N N . GLY B 1 385 ? 1.419 16.219 10.961 1 80.38 385 GLY B N 1
ATOM 6473 C CA . GLY B 1 385 ? 2.709 15.664 10.586 1 80.38 385 GLY B CA 1
ATOM 6474 C C . GLY B 1 385 ? 3.33 16.359 9.391 1 80.38 385 GLY B C 1
ATOM 6475 O O . GLY B 1 385 ? 4.551 16.344 9.219 1 80.38 385 GLY B O 1
ATOM 6476 N N . LEU B 1 386 ? 2.516 17.047 8.656 1 84.88 386 LEU B N 1
ATOM 6477 C CA . LEU B 1 386 ? 3.051 17.75 7.492 1 84.88 386 LEU B CA 1
ATOM 6478 C C . LEU B 1 386 ? 4.074 18.797 7.906 1 84.88 386 LEU B C 1
ATOM 6480 O O . LEU B 1 386 ? 5.086 18.984 7.227 1 84.88 386 LEU B O 1
ATOM 6484 N N . CYS B 1 387 ? 3.834 19.422 9.008 1 91.12 387 CYS B N 1
ATOM 6485 C CA . CYS B 1 387 ? 4.754 20.453 9.508 1 91.12 387 CYS B CA 1
ATOM 6486 C C . CYS B 1 387 ? 6.129 19.844 9.789 1 91.12 387 CYS B C 1
ATOM 6488 O O . CYS B 1 387 ? 7.148 20.438 9.406 1 91.12 387 CYS B O 1
ATOM 6490 N N . LEU B 1 388 ? 6.082 18.781 10.336 1 84.44 388 LEU B N 1
ATOM 6491 C CA . LEU B 1 388 ? 7.344 18.141 10.703 1 84.44 388 LEU B CA 1
ATOM 6492 C C . LEU B 1 388 ? 8.062 17.609 9.469 1 84.44 388 LEU B C 1
ATOM 6494 O O . LEU B 1 388 ? 9.297 17.641 9.406 1 84.44 388 LEU B O 1
ATOM 6498 N N . ALA B 1 389 ? 7.309 17.141 8.586 1 80.88 389 ALA B N 1
ATOM 6499 C CA . ALA B 1 389 ? 7.914 16.688 7.332 1 80.88 389 ALA B CA 1
ATOM 6500 C C . ALA B 1 389 ? 8.617 17.828 6.617 1 80.88 389 ALA B C 1
ATOM 6502 O O . ALA B 1 389 ? 9.727 17.672 6.109 1 80.88 389 ALA B O 1
ATOM 6503 N N . LEU B 1 390 ? 8.016 18.938 6.602 1 86.75 390 LEU B N 1
ATOM 6504 C CA . LEU B 1 390 ? 8.555 20.094 5.895 1 86.75 390 LEU B CA 1
ATOM 6505 C C . LEU B 1 390 ? 9.828 20.594 6.566 1 86.75 390 LEU B C 1
ATOM 6507 O O . LEU B 1 390 ? 10.812 20.906 5.891 1 86.75 390 LEU B O 1
ATOM 6511 N N . ILE B 1 391 ? 9.805 20.609 7.855 1 89 391 ILE B N 1
ATOM 6512 C CA . ILE B 1 391 ? 10.977 21.156 8.539 1 89 391 ILE B CA 1
ATOM 6513 C C . ILE B 1 391 ? 12.148 20.188 8.383 1 89 391 ILE B C 1
ATOM 6515 O O . ILE B 1 391 ? 13.297 20.625 8.25 1 89 391 ILE B O 1
ATOM 6519 N N . MET B 1 392 ? 11.891 18.953 8.398 1 82.12 392 MET B N 1
ATOM 6520 C CA . MET B 1 392 ? 12.953 17.969 8.234 1 82.12 392 MET B CA 1
ATOM 6521 C C . MET B 1 392 ? 13.57 18.062 6.84 1 82.12 392 MET B C 1
ATOM 6523 O O . MET B 1 392 ? 14.758 17.781 6.66 1 82.12 392 MET B O 1
ATOM 6527 N N . GLY B 1 393 ? 12.82 18.422 5.953 1 79.06 393 GLY B N 1
ATOM 6528 C CA . GLY B 1 393 ? 13.297 18.578 4.586 1 79.06 393 GLY B CA 1
ATOM 6529 C C . GLY B 1 393 ? 14.234 19.766 4.418 1 79.06 393 GLY B C 1
ATOM 6530 O O . GLY B 1 393 ? 14.938 19.859 3.41 1 79.06 393 GLY B O 1
ATOM 6531 N N . THR B 1 394 ? 14.336 20.578 5.402 1 86 394 THR B N 1
ATOM 6532 C CA . THR B 1 394 ? 15.156 21.781 5.301 1 86 394 THR B CA 1
ATOM 6533 C C . THR B 1 394 ? 16.5 21.578 5.984 1 86 394 THR B C 1
ATOM 6535 O O . THR B 1 394 ? 17.297 22.516 6.113 1 86 394 THR B O 1
ATOM 6538 N N . SER B 1 395 ? 16.797 20.375 6.352 1 80.19 395 SER B N 1
ATOM 6539 C CA . SER B 1 395 ? 18.016 20.109 7.113 1 80.19 395 SER B CA 1
ATOM 6540 C C . SER B 1 395 ? 19.25 20.516 6.332 1 80.19 395 SER B C 1
ATOM 6542 O O . SER B 1 395 ? 20.234 21 6.914 1 80.19 395 SER B O 1
ATOM 6544 N N . ASN B 1 396 ? 19.188 20.406 5.031 1 78.69 396 ASN B N 1
ATOM 6545 C CA . ASN B 1 396 ? 20.359 20.703 4.215 1 78.69 396 ASN B CA 1
ATOM 6546 C C . ASN B 1 396 ? 20.281 22.125 3.641 1 78.69 396 ASN B C 1
ATOM 6548 O O . ASN B 1 396 ? 21.266 22.625 3.107 1 78.69 396 ASN B O 1
ATOM 6552 N N . SER B 1 397 ? 19.125 22.734 3.818 1 82.62 397 SER B N 1
ATOM 6553 C CA . SER B 1 397 ? 18.938 24.031 3.172 1 82.62 397 SER B CA 1
ATOM 6554 C C . SER B 1 397 ? 19.156 25.172 4.156 1 82.62 397 SER B C 1
ATOM 6556 O O . SER B 1 397 ? 19.484 26.297 3.754 1 82.62 397 SER B O 1
ATOM 6558 N N . LEU B 1 398 ? 18.922 24.891 5.43 1 85.06 398 LEU B N 1
ATOM 6559 C CA . LEU B 1 398 ? 19.062 25.922 6.457 1 85.06 398 LEU B CA 1
ATOM 6560 C C . LEU B 1 398 ? 20.359 25.75 7.23 1 85.06 398 LEU B C 1
ATOM 6562 O O . LEU B 1 398 ? 20.875 24.625 7.359 1 85.06 398 LEU B O 1
ATOM 6566 N N . ALA B 1 399 ? 20.844 26.906 7.684 1 82.62 399 ALA B N 1
ATOM 6567 C CA . ALA B 1 399 ? 22 26.828 8.578 1 82.62 399 ALA B CA 1
ATOM 6568 C C . ALA B 1 399 ? 21.656 26.031 9.836 1 82.62 399 ALA B C 1
ATOM 6570 O O . ALA B 1 399 ? 20.516 26.031 10.289 1 82.62 399 ALA B O 1
ATOM 6571 N N . THR B 1 400 ? 22.625 25.438 10.391 1 81.12 400 THR B N 1
ATOM 6572 C CA . THR B 1 400 ? 22.453 24.484 11.492 1 81.12 400 THR B CA 1
ATOM 6573 C C . THR B 1 400 ? 21.734 25.156 12.664 1 81.12 400 THR B C 1
ATOM 6575 O O . THR B 1 400 ? 20.766 24.594 13.203 1 81.12 400 THR B O 1
ATOM 6578 N N . PRO B 1 401 ? 22.172 26.328 13.008 1 82.44 401 PRO B N 1
ATOM 6579 C CA . PRO B 1 401 ? 21.5 26.953 14.148 1 82.44 401 PRO B CA 1
ATOM 6580 C C . PRO B 1 401 ? 20.031 27.297 13.852 1 82.44 401 PRO B C 1
ATOM 6582 O O . PRO B 1 401 ? 19.172 27.109 14.711 1 82.44 401 PRO B O 1
ATOM 6585 N N . THR B 1 402 ? 19.75 27.797 12.703 1 86.19 402 THR B N 1
ATOM 6586 C CA . THR B 1 402 ? 18.391 28.141 12.297 1 86.19 402 THR B CA 1
ATOM 6587 C C . THR B 1 402 ? 17.516 26.891 12.18 1 86.19 402 THR B C 1
ATOM 6589 O O . THR B 1 402 ? 16.344 26.906 12.547 1 86.19 402 THR B O 1
ATOM 6592 N N . TYR B 1 403 ? 18.156 25.875 11.688 1 88.31 403 TYR B N 1
ATOM 6593 C CA . TYR B 1 403 ? 17.438 24.609 11.555 1 88.31 403 TYR B CA 1
ATOM 6594 C C . TYR B 1 403 ? 17.016 24.078 12.922 1 88.31 403 TYR B C 1
ATOM 6596 O O . TYR B 1 403 ? 15.867 23.656 13.109 1 88.31 403 TYR B O 1
ATOM 6604 N N . ASN B 1 404 ? 17.938 24.094 13.82 1 86.19 404 ASN B N 1
ATOM 6605 C CA . ASN B 1 404 ? 17.656 23.562 15.156 1 86.19 404 ASN B CA 1
ATOM 6606 C C . ASN B 1 404 ? 16.562 24.359 15.852 1 86.19 404 ASN B C 1
ATOM 6608 O O . ASN B 1 404 ? 15.68 23.797 16.5 1 86.19 404 ASN B O 1
ATOM 6612 N N . LEU B 1 405 ? 16.672 25.641 15.703 1 87.88 405 LEU B N 1
ATOM 6613 C CA . LEU B 1 405 ? 15.664 26.516 16.297 1 87.88 405 LEU B CA 1
ATOM 6614 C C . LEU B 1 405 ? 14.289 26.266 15.68 1 87.88 405 LEU B C 1
ATOM 6616 O O . LEU B 1 405 ? 13.289 26.203 16.391 1 87.88 405 LEU B O 1
ATOM 6620 N N . SER B 1 406 ? 14.289 26.141 14.414 1 91.31 406 SER B N 1
ATOM 6621 C CA . SER B 1 406 ? 13.039 25.906 13.695 1 91.31 406 SER B CA 1
ATOM 6622 C C . SER B 1 406 ? 12.438 24.547 14.047 1 91.31 406 SER B C 1
ATOM 6624 O O . SER B 1 406 ? 11.219 24.406 14.086 1 91.31 406 SER B O 1
ATOM 6626 N N . LEU B 1 407 ? 13.305 23.641 14.242 1 89.69 407 LEU B N 1
ATOM 6627 C CA . LEU B 1 407 ? 12.852 22.312 14.602 1 89.69 407 LEU B CA 1
ATOM 6628 C C . LEU B 1 407 ? 12.148 22.312 15.953 1 89.69 407 LEU B C 1
ATOM 6630 O O . LEU B 1 407 ? 11.078 21.719 16.109 1 89.69 407 LEU B O 1
ATOM 6634 N N . VAL B 1 408 ? 12.727 22.953 16.875 1 89.25 408 VAL B N 1
ATOM 6635 C CA . VAL B 1 408 ? 12.148 23.047 18.219 1 89.25 408 VAL B CA 1
ATOM 6636 C C . VAL B 1 408 ? 10.82 23.797 18.156 1 89.25 408 VAL B C 1
ATOM 6638 O O . VAL B 1 408 ? 9.836 23.375 18.781 1 89.25 408 VAL B O 1
ATOM 6641 N N . ALA B 1 409 ? 10.82 24.844 17.453 1 93 409 ALA B N 1
ATOM 6642 C CA . ALA B 1 409 ? 9.609 25.656 17.297 1 93 409 ALA B CA 1
ATOM 6643 C C . ALA B 1 409 ? 8.477 24.828 16.688 1 93 409 ALA B C 1
ATOM 6645 O O . ALA B 1 409 ? 7.344 24.859 17.172 1 93 409 ALA B O 1
ATOM 6646 N N . THR B 1 410 ? 8.797 24.125 15.625 1 93.06 410 THR B N 1
ATOM 6647 C CA . THR B 1 410 ? 7.797 23.344 14.914 1 93.06 410 THR B CA 1
ATOM 6648 C C . THR B 1 410 ? 7.25 22.234 15.805 1 93.06 410 THR B C 1
ATOM 6650 O O . THR B 1 410 ? 6.039 22 15.844 1 93.06 410 THR B O 1
ATOM 6653 N N . TYR B 1 411 ? 8.109 21.641 16.484 1 89.81 411 TYR B N 1
ATOM 6654 C CA . TYR B 1 411 ? 7.688 20.562 17.359 1 89.81 411 TYR B CA 1
ATOM 6655 C C . TYR B 1 411 ? 6.785 21.094 18.469 1 89.81 411 TYR B C 1
ATOM 6657 O O . TYR B 1 411 ? 5.797 20.453 18.844 1 89.81 411 TYR B O 1
ATOM 6665 N N . ALA B 1 412 ? 7.203 22.141 19.031 1 92.06 412 ALA B N 1
ATOM 6666 C CA . ALA B 1 412 ? 6.414 22.734 20.094 1 92.06 412 ALA B CA 1
ATOM 6667 C C . ALA B 1 412 ? 5.004 23.078 19.625 1 92.06 412 ALA B C 1
ATOM 6669 O O . ALA B 1 412 ? 4.027 22.828 20.328 1 92.06 412 ALA B O 1
ATOM 6670 N N . ILE B 1 413 ? 4.934 23.609 18.484 1 95.12 413 ILE B N 1
ATOM 6671 C CA . ILE B 1 413 ? 3.645 24 17.922 1 95.12 413 ILE B CA 1
ATOM 6672 C C . ILE B 1 413 ? 2.799 22.75 17.672 1 95.12 413 ILE B C 1
ATOM 6674 O O . ILE B 1 413 ? 1.625 22.703 18.047 1 95.12 413 ILE B O 1
ATOM 6678 N N . VAL B 1 414 ? 3.396 21.75 17.062 1 91.81 414 VAL B N 1
ATOM 6679 C CA . VAL B 1 414 ? 2.664 20.547 16.688 1 91.81 414 VAL B CA 1
ATOM 6680 C C . VAL B 1 414 ? 2.191 19.812 17.938 1 91.81 414 VAL B C 1
ATOM 6682 O O . VAL B 1 414 ? 1.042 19.375 18.016 1 91.81 414 VAL B O 1
ATOM 6685 N N . LEU B 1 415 ? 3.031 19.734 18.906 1 90.19 415 LEU B N 1
ATOM 6686 C CA . LEU B 1 415 ? 2.664 19.047 20.141 1 90.19 415 LEU B CA 1
ATOM 6687 C C . LEU B 1 415 ? 1.566 19.797 20.875 1 90.19 415 LEU B C 1
ATOM 6689 O O . LEU B 1 415 ? 0.599 19.188 21.344 1 90.19 415 LEU B O 1
ATOM 6693 N N . PHE B 1 416 ? 1.734 21.031 20.953 1 92.94 416 PHE B N 1
ATOM 6694 C CA . PHE B 1 416 ? 0.754 21.828 21.672 1 92.94 416 PHE B CA 1
ATOM 6695 C C . PHE B 1 416 ? -0.599 21.797 20.969 1 92.94 416 PHE B C 1
ATOM 6697 O O . PHE B 1 416 ? -1.63 21.594 21.609 1 92.94 416 PHE B O 1
ATOM 6704 N N . THR B 1 417 ? -0.644 22 19.734 1 93.19 417 THR B N 1
ATOM 6705 C CA . THR B 1 417 ? -1.9 22.078 19 1 93.19 417 THR B CA 1
ATOM 6706 C C . THR B 1 417 ? -2.566 20.703 18.938 1 93.19 417 THR B C 1
ATOM 6708 O O . THR B 1 417 ? -3.793 20.594 19.031 1 93.19 417 THR B O 1
ATOM 6711 N N . THR B 1 418 ? -1.776 19.672 18.75 1 89.31 418 THR B N 1
ATOM 6712 C CA . THR B 1 418 ? -2.348 18.344 18.625 1 89.31 418 THR B CA 1
ATOM 6713 C C . THR B 1 418 ? -2.869 17.844 19.969 1 89.31 418 THR B C 1
ATOM 6715 O O . THR B 1 418 ? -3.971 17.297 20.047 1 89.31 418 THR B O 1
ATOM 6718 N N . VAL B 1 419 ? -2.121 18.078 21.016 1 90.06 419 VAL B N 1
ATOM 6719 C CA . VAL B 1 419 ? -2.477 17.484 22.297 1 90.06 419 VAL B CA 1
ATOM 6720 C C . VAL B 1 419 ? -3.377 18.438 23.078 1 90.06 419 VAL B C 1
ATOM 6722 O O . VAL B 1 419 ? -4.512 18.094 23.422 1 90.06 419 VAL B O 1
ATOM 6725 N N . VAL B 1 420 ? -2.932 19.625 23.234 1 92.19 420 VAL B N 1
ATOM 6726 C CA . VAL B 1 420 ? -3.65 20.562 24.094 1 92.19 420 VAL B CA 1
ATOM 6727 C C . VAL B 1 420 ? -4.883 21.094 23.359 1 92.19 420 VAL B C 1
ATOM 6729 O O . VAL B 1 420 ? -6.008 20.938 23.844 1 92.19 420 VAL B O 1
ATOM 6732 N N . GLN B 1 421 ? -4.68 21.703 22.219 1 92.75 421 GLN B N 1
ATOM 6733 C CA . GLN B 1 421 ? -5.816 22.219 21.484 1 92.75 421 GLN B CA 1
ATOM 6734 C C . GLN B 1 421 ? -6.734 21.094 21 1 92.75 421 GLN B C 1
ATOM 6736 O O . GLN B 1 421 ? -7.957 21.266 20.984 1 92.75 421 GLN B O 1
ATOM 6741 N N . GLY B 1 422 ? -6.125 20.031 20.609 1 90.19 422 GLY B N 1
ATOM 6742 C CA . GLY B 1 422 ? -6.922 18.906 20.141 1 90.19 422 GLY B CA 1
ATOM 6743 C C . GLY B 1 422 ? -7.848 18.344 21.203 1 90.19 422 GLY B C 1
ATOM 6744 O O . GLY B 1 422 ? -9.016 18.062 20.938 1 90.19 422 GLY B O 1
ATOM 6745 N N . LEU B 1 423 ? -7.383 18.266 22.406 1 90.31 423 LEU B N 1
ATOM 6746 C CA . LEU B 1 423 ? -8.164 17.672 23.5 1 90.31 423 LEU B CA 1
ATOM 6747 C C . LEU B 1 423 ? -9.164 18.688 24.062 1 90.31 423 LEU B C 1
ATOM 6749 O O . LEU B 1 423 ? -10.148 18.312 24.688 1 90.31 423 LEU B O 1
ATOM 6753 N N . THR B 1 424 ? -8.992 19.953 23.703 1 92.5 424 THR B N 1
ATOM 6754 C CA . THR B 1 424 ? -9.852 20.969 24.312 1 92.5 424 THR B CA 1
ATOM 6755 C C . THR B 1 424 ? -10.766 21.594 23.266 1 92.5 424 THR B C 1
ATOM 6757 O O . THR B 1 424 ? -11.586 22.469 23.578 1 92.5 424 THR B O 1
ATOM 6760 N N . VAL B 1 425 ? -10.648 21.203 22.094 1 90.75 425 VAL B N 1
ATOM 6761 C CA . VAL B 1 425 ? -11.398 21.844 21.016 1 90.75 425 VAL B CA 1
ATOM 6762 C C . VAL B 1 425 ? -12.891 21.594 21.203 1 90.75 425 VAL B C 1
ATOM 6764 O O . VAL B 1 425 ? -13.719 22.453 20.891 1 90.75 425 VAL B O 1
ATOM 6767 N N . GLY B 1 426 ? -13.25 20.375 21.625 1 88.62 426 GLY B N 1
ATOM 6768 C CA . GLY B 1 426 ? -14.648 20.078 21.891 1 88.62 426 GLY B CA 1
ATOM 6769 C C . GLY B 1 426 ? -15.242 20.984 22.969 1 88.62 426 GLY B C 1
ATOM 6770 O O . GLY B 1 426 ? -16.328 21.547 22.781 1 88.62 426 GLY B O 1
ATOM 6771 N N . LYS B 1 427 ? -14.547 21.125 24.016 1 89.69 427 LYS B N 1
ATOM 6772 C CA . LYS B 1 427 ? -14.977 22 25.094 1 89.69 427 LYS B CA 1
ATOM 6773 C C . LYS B 1 427 ? -15.039 23.453 24.625 1 89.69 427 LYS B C 1
ATOM 6775 O O . LYS B 1 427 ? -15.914 24.219 25.047 1 89.69 427 LYS B O 1
ATOM 6780 N N . GLY B 1 428 ? -14.094 23.797 23.828 1 88.12 428 GLY B N 1
ATOM 6781 C CA . GLY B 1 428 ? -14.094 25.141 23.266 1 88.12 428 GLY B CA 1
ATOM 6782 C C . GLY B 1 428 ? -15.312 25.438 22.422 1 88.12 428 GLY B C 1
ATOM 6783 O O . GLY B 1 428 ? -15.891 26.516 22.516 1 88.12 428 GLY B O 1
ATOM 6784 N N . TYR B 1 429 ? -15.664 24.438 21.656 1 87.19 429 TYR B N 1
ATOM 6785 C CA . TYR B 1 429 ? -16.844 24.609 20.828 1 87.19 429 TYR B CA 1
ATOM 6786 C C . TYR B 1 429 ? -18.094 24.781 21.672 1 87.19 429 TYR B C 1
ATOM 6788 O O . TYR B 1 429 ? -18.906 25.672 21.422 1 87.19 429 TYR B O 1
ATOM 6796 N N . ILE B 1 430 ? -18.25 23.984 22.688 1 85.5 430 ILE B N 1
ATOM 6797 C CA . ILE B 1 430 ? -19.422 24.016 23.562 1 85.5 430 ILE B CA 1
ATOM 6798 C C . ILE B 1 430 ? -19.484 25.359 24.281 1 85.5 430 ILE B C 1
ATOM 6800 O O . ILE B 1 430 ? -20.562 25.969 24.391 1 85.5 430 ILE B O 1
ATOM 6804 N N . MET B 1 431 ? -18.406 25.828 24.688 1 86.88 431 MET B N 1
ATOM 6805 C CA . MET B 1 431 ? -18.344 27.078 25.438 1 86.88 431 MET B CA 1
ATOM 6806 C C . MET B 1 431 ? -18.703 28.266 24.547 1 86.88 431 MET B C 1
ATOM 6808 O O . MET B 1 431 ? -19.438 29.172 24.969 1 86.88 431 MET B O 1
ATOM 6812 N N . LEU B 1 432 ? -18.312 28.234 23.375 1 84.12 432 LEU B N 1
ATOM 6813 C CA . LEU B 1 432 ? -18.516 29.359 22.469 1 84.12 432 LEU B CA 1
ATOM 6814 C C . LEU B 1 432 ? -19.906 29.312 21.844 1 84.12 432 LEU B C 1
ATOM 6816 O O . LEU B 1 432 ? -20.453 30.344 21.469 1 84.12 432 LEU B O 1
ATOM 6820 N N . SER B 1 433 ? -20.438 28.094 21.688 1 79.88 433 SER B N 1
ATOM 6821 C CA . SER B 1 433 ? -21.766 27.938 21.125 1 79.88 433 SER B CA 1
ATOM 6822 C C . SER B 1 433 ? -22.844 28.266 22.156 1 79.88 433 SER B C 1
ATOM 6824 O O . SER B 1 433 ? -23.953 28.688 21.781 1 79.88 433 SER B O 1
ATOM 6826 N N . LYS B 1 434 ? -22.766 27.797 23.375 1 70.75 434 LYS B N 1
ATOM 6827 C CA . LYS B 1 434 ? -23.734 28.062 24.453 1 70.75 434 LYS B CA 1
ATOM 6828 C C . LYS B 1 434 ? -23.984 29.562 24.609 1 70.75 434 LYS B C 1
ATOM 6830 O O . LYS B 1 434 ? -25.094 29.969 24.906 1 70.75 434 LYS B O 1
ATOM 6835 N N . LYS B 1 435 ? -23.047 30.297 24.516 1 60.84 435 LYS B N 1
ATOM 6836 C CA . LYS B 1 435 ? -23.219 31.719 24.781 1 60.84 435 LYS B CA 1
ATOM 6837 C C . LYS B 1 435 ? -24.078 32.375 23.703 1 60.84 435 LYS B C 1
ATOM 6839 O O . LYS B 1 435 ? -24.5 33.531 23.859 1 60.84 435 LYS B O 1
ATOM 6844 N N . SER B 1 436 ? -24.234 31.516 22.625 1 55.91 436 SER B N 1
ATOM 6845 C CA . SER B 1 436 ? -25.141 32.062 21.625 1 55.91 436 SER B CA 1
ATOM 6846 C C . SER B 1 436 ? -26.578 31.641 21.875 1 55.91 436 SER B C 1
ATOM 6848 O O . SER B 1 436 ? -26.844 30.469 22.141 1 55.91 436 SER B O 1
ATOM 6850 N N . SER B 1 437 ? -27.438 32.406 22.5 1 48.19 437 SER B N 1
ATOM 6851 C CA . SER B 1 437 ? -28.844 32.25 22.875 1 48.19 437 SER B CA 1
ATOM 6852 C C . SER B 1 437 ? -29.578 31.281 21.953 1 48.19 437 SER B C 1
ATOM 6854 O O . SER B 1 437 ? -30.453 30.531 22.391 1 48.19 437 SER B O 1
ATOM 6856 N N . ASP B 1 438 ? -29.672 31.438 20.672 1 45.72 438 ASP B N 1
ATOM 6857 C CA . ASP B 1 438 ? -30.703 30.953 19.75 1 45.72 438 ASP B CA 1
ATOM 6858 C C . ASP B 1 438 ? -30.391 29.547 19.266 1 45.72 438 ASP B C 1
ATOM 6860 O O . ASP B 1 438 ? -31.062 29.016 18.375 1 45.72 438 ASP B O 1
ATOM 6864 N N . TYR B 1 439 ? -29.219 29.062 19.219 1 49.75 439 TYR B N 1
ATOM 6865 C CA . TYR B 1 439 ? -29.047 27.734 18.625 1 49.75 439 TYR B CA 1
ATOM 6866 C C . TYR B 1 439 ? -29.641 26.656 19.531 1 49.75 439 TYR B C 1
ATOM 6868 O O . TYR B 1 439 ? -29.203 26.484 20.672 1 49.75 439 TYR B O 1
ATOM 6876 N N . ASN B 1 440 ? -30.812 26.234 19.297 1 53.22 440 ASN B N 1
ATOM 6877 C CA . ASN B 1 440 ? -31.766 25.328 19.938 1 53.22 440 ASN B CA 1
ATOM 6878 C C . ASN B 1 440 ? -31.078 24.062 20.438 1 53.22 440 ASN B C 1
ATOM 6880 O O . ASN B 1 440 ? -30.344 23.406 19.688 1 53.22 440 ASN B O 1
ATOM 6884 N N . ALA B 1 441 ? -30.859 24.016 21.875 1 55.72 441 ALA B N 1
ATOM 6885 C CA . ALA B 1 441 ? -30.469 22.781 22.562 1 55.72 441 ALA B CA 1
ATOM 6886 C C . ALA B 1 441 ? -30.938 21.547 21.781 1 55.72 441 ALA B C 1
ATOM 6888 O O . ALA B 1 441 ? -30.219 20.547 21.734 1 55.72 441 ALA B O 1
ATOM 6889 N N . GLY B 1 442 ? -31.906 21.797 21.141 1 56.03 442 GLY B N 1
ATOM 6890 C CA . GLY B 1 442 ? -32.5 20.688 20.391 1 56.03 442 GLY B CA 1
ATOM 6891 C C . GLY B 1 442 ? -31.656 20.266 19.188 1 56.03 4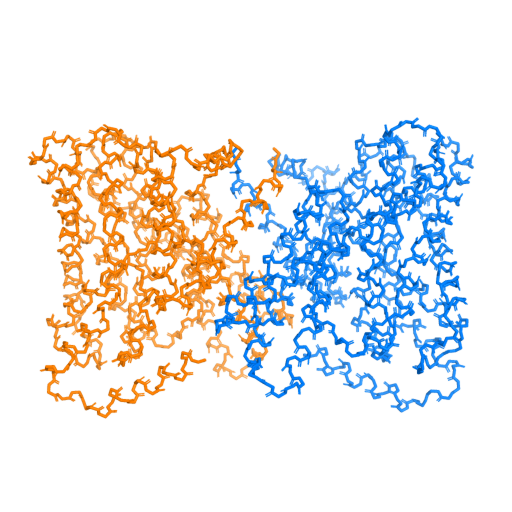42 GLY B C 1
ATOM 6892 O O . GLY B 1 442 ? -31.453 19.078 18.969 1 56.03 442 GLY B O 1
ATOM 6893 N N . GLN B 1 443 ? -31.109 21.297 18.531 1 60.78 443 GLN B N 1
ATOM 6894 C CA . GLN B 1 443 ? -30.344 20.984 17.328 1 60.78 443 GLN B CA 1
ATOM 6895 C C . GLN B 1 443 ? -29 20.359 17.672 1 60.78 443 GLN B C 1
ATOM 6897 O O . GLN B 1 443 ? -28.531 19.453 16.984 1 60.78 443 GLN B O 1
ATOM 6902 N N . ARG B 1 444 ? -28.438 20.797 18.812 1 66.25 444 ARG B N 1
ATOM 6903 C CA . ARG B 1 444 ? -27.172 20.219 19.266 1 66.25 444 ARG B CA 1
ATOM 6904 C C . ARG B 1 444 ? -27.344 18.75 19.625 1 66.25 444 ARG B C 1
ATOM 6906 O O . ARG B 1 444 ? -26.484 17.922 19.312 1 66.25 444 ARG B O 1
ATOM 6913 N N . GLN B 1 445 ? -28.312 18.531 20.297 1 66.19 445 GLN B N 1
ATOM 6914 C CA . GLN B 1 445 ? -28.578 17.156 20.688 1 66.19 445 GLN B CA 1
ATOM 6915 C C . GLN B 1 445 ? -28.781 16.266 19.453 1 66.19 445 GLN B C 1
ATOM 6917 O O . GLN B 1 445 ? -28.359 15.109 19.438 1 66.19 445 GLN B O 1
ATOM 6922 N N . LYS B 1 446 ? -29.328 16.891 18.453 1 60.06 446 LYS B N 1
ATOM 6923 C CA . LYS B 1 446 ? -29.547 16.156 17.203 1 60.06 446 LYS B CA 1
ATOM 6924 C C . LYS B 1 446 ? -28.219 15.852 16.516 1 60.06 446 LYS B C 1
ATOM 6926 O O . LYS B 1 446 ? -28.031 14.75 15.992 1 60.06 446 LYS B O 1
ATOM 6931 N N . ASN B 1 447 ? -27.375 16.859 16.672 1 65.19 447 ASN B N 1
ATOM 6932 C CA . ASN B 1 447 ? -26.078 16.656 16.016 1 65.19 447 ASN B CA 1
ATOM 6933 C C . ASN B 1 447 ? -25.234 15.633 16.766 1 65.19 447 ASN B C 1
ATOM 6935 O O . ASN B 1 447 ? -24.516 14.844 16.141 1 65.19 447 ASN B O 1
ATOM 6939 N N . VAL B 1 448 ? -25.391 15.688 18 1 65.44 448 VAL B N 1
ATOM 6940 C CA . VAL B 1 448 ? -24.656 14.727 18.812 1 65.44 448 VAL B CA 1
ATOM 6941 C C . VAL B 1 448 ? -25.156 13.312 18.516 1 65.44 448 VAL B C 1
ATOM 6943 O O . VAL B 1 448 ? -24.344 12.375 18.438 1 65.44 448 VAL B O 1
ATOM 6946 N N . LYS B 1 449 ? -26.406 13.148 18.25 1 53.06 449 LYS B N 1
ATOM 6947 C CA . LYS B 1 449 ? -27 11.844 17.953 1 53.06 449 LYS B CA 1
ATOM 6948 C C . LYS B 1 449 ? -26.531 11.312 16.609 1 53.06 449 LYS B C 1
ATOM 6950 O O . LYS B 1 449 ? -26.266 10.125 16.469 1 53.06 449 LYS B O 1
ATOM 6955 N N . ILE B 1 450 ? -26.375 12.211 15.766 1 55.91 450 ILE B N 1
ATOM 6956 C CA . ILE B 1 450 ? -25.969 11.836 14.414 1 55.91 450 ILE B CA 1
ATOM 6957 C C . ILE B 1 450 ? -24.5 11.43 14.414 1 55.91 450 ILE B C 1
ATOM 6959 O O . ILE B 1 450 ? -24.109 10.453 13.773 1 55.91 450 ILE B O 1
ATOM 6963 N N . ALA B 1 451 ? -23.75 12.188 15.07 1 57.38 451 ALA B N 1
ATOM 6964 C CA . ALA B 1 451 ? -22.312 11.906 15.164 1 57.38 451 ALA B CA 1
ATOM 6965 C C . ALA B 1 451 ? -22.062 10.562 15.852 1 57.38 451 ALA B C 1
ATOM 6967 O O . ALA B 1 451 ? -21.172 9.812 15.461 1 57.38 451 ALA B O 1
ATOM 6968 N N . GLY B 1 452 ? -22.766 10.367 16.859 1 51.06 452 GLY B N 1
ATOM 6969 C CA . GLY B 1 452 ? -22.672 9.086 17.562 1 51.06 452 GLY B CA 1
ATOM 6970 C C . GLY B 1 452 ? -22.984 7.902 16.656 1 51.06 452 GLY B C 1
ATOM 6971 O O . GLY B 1 452 ? -22.375 6.84 16.797 1 51.06 452 GLY B O 1
ATOM 6972 N N . ASN B 1 453 ? -23.812 8.156 15.711 1 48.47 453 ASN B N 1
ATOM 6973 C CA . ASN B 1 453 ? -24.219 7.094 14.797 1 48.47 453 ASN B CA 1
ATOM 6974 C C . ASN B 1 453 ? -23.172 6.887 13.695 1 48.47 453 ASN B C 1
ATOM 6976 O O . ASN B 1 453 ? -23.016 5.773 13.188 1 48.47 453 ASN B O 1
ATOM 6980 N N . THR B 1 454 ? -22.547 8.016 13.367 1 47.78 454 THR B N 1
ATOM 6981 C CA . THR B 1 454 ? -21.578 7.895 12.281 1 47.78 454 THR B CA 1
ATOM 6982 C C . THR B 1 454 ? -20.234 7.402 12.82 1 47.78 454 THR B C 1
ATOM 6984 O O . THR B 1 454 ? -19.422 6.859 12.062 1 47.78 454 THR B O 1
ATOM 6987 N N . ALA B 1 455 ? -20.062 7.828 14.039 1 43.81 455 ALA B N 1
ATOM 6988 C CA . ALA B 1 455 ? -18.812 7.375 14.664 1 43.81 455 ALA B CA 1
ATOM 6989 C C . ALA B 1 455 ? -18.891 5.891 15.016 1 43.81 455 ALA B C 1
ATOM 6991 O O . ALA B 1 455 ? -17.875 5.281 15.367 1 43.81 455 ALA B O 1
ATOM 6992 N N . LYS B 1 456 ? -19.969 5.266 14.875 1 34.34 456 LYS B N 1
ATOM 6993 C CA . LYS B 1 456 ? -20.094 3.816 15.016 1 34.34 456 LYS B CA 1
ATOM 6994 C C . LYS B 1 456 ? -19.844 3.113 13.68 1 34.34 456 LYS B C 1
ATOM 6996 O O . LYS B 1 456 ? -20.344 3.551 12.641 1 34.34 456 LYS B O 1
#

Radius of gyration: 29.84 Å; Cα contacts (8 Å, |Δi|>4): 1319; chains: 2; bounding box: 60×84×69 Å

pLDDT: mean 84.01, std 12.42, range [34.34, 97.56]

Foldseek 3Di:
DPPVVLVVVVLCVLLVLLVVQQVVCVVPVVAFSLLSLQVVLQVVQVCVVVCVVVPNDDDPPVVVVSVVPDQVLCCCQQPFQLLLLLLLLQPDQLVLCVVCVLLLVLLQAQLLQLQLLLQLVLVCVVCVVVVHDDDSLLSSLLSLLFSAFDLPRQLLLQLLLQQDPSVSSSLSSNNSRNLLLSVLLNLLSLVVLVVVDPPPDPVVSVVSSVCQLVVLLVLLCVLLVVLVVVLVPDPDLVSNLVSLVVSLNVSQVVSVVVVHRSSSSSNSSSNSNNVVVVVCCPVPPDDPDPVSVCVNSVVSVVSNSSSSSSLSNCLSNVVSVLVVLPPDDPVRLVCLLVSLQVSSLVSSLSSSVVSVVPPPDDPDPSLADPVLVSNLSSLSRAHTSSSQSSLVVCCPSDDPVSSSSSNSSSSSNNSCSSNVSSVCSSVSSNVRNVVRPPPDPVSSVVSSVVSVVVVD/DPPVVLVVVVLCVLLVLLVVQQVVCVVPVVAFSLLSLQVVLQVVQVCVVVCVVVVNDDDPPVVVVSVVPDLVLCCCQQPFQLLLLLLLLQPDQLVLCVVCVLLLVLLQAQLLQLQLLLQLVLVCVVCVVVVHDDDSLLSSLLSLLFSAFDLPRQLLLQLLLQQDPSVSSSLSSNNSRNLLLSVLLNLLSLVVLVVVDPPCDPVVSVVSSVCQLVVLLVLLCVLLVVLVVVLVPDPDLVVNLVSLVVSLNVSQVVSVVVVHRSSSSSSSSSNSNNVVVNVCCPVPPPDPDPVSVCVNSVVSVVSNSSSSSSLSNCLNNCVSVLVVLPPDDPVRLVCLLVSLQVSSLVSSLVSSVVSVVVPPDDPDPSLADPVLVSNLSSLSRAHTSSSQSSLSVCCPSDDPVSSSSSNSSSSSNNSCSSNVSSVCSSVSSNVRNVVRPPPPPVSSVVSSVVSVVVVD

Solvent-accessible surface area (backbone atoms only — not comparable to full-atom values): 44887 Å² total; per-residue (Å²): 113,78,56,62,67,59,52,50,52,50,51,42,52,50,49,46,49,43,48,51,36,48,51,49,22,64,72,66,76,57,50,47,72,44,42,26,26,27,52,46,23,35,48,51,39,51,50,48,52,53,29,37,76,66,69,70,49,79,79,56,67,65,56,53,48,48,58,69,47,47,56,59,37,57,42,40,57,74,62,32,47,29,57,38,32,20,39,58,31,35,67,40,62,44,72,66,46,62,76,43,43,66,56,24,46,30,38,13,48,51,11,33,50,43,12,10,50,47,24,5,54,53,47,29,52,46,24,62,74,72,72,44,95,57,51,62,68,59,23,30,37,52,12,21,34,65,38,31,35,36,45,74,53,30,48,64,48,30,26,64,56,20,50,52,68,67,60,52,46,42,53,50,50,18,25,53,46,13,43,17,44,24,50,34,48,29,52,50,46,50,52,46,59,69,62,66,48,86,74,74,45,70,63,59,49,52,51,52,41,50,49,22,52,52,47,8,45,50,45,9,46,52,44,36,56,59,42,45,49,52,41,68,68,49,88,47,63,63,54,34,51,50,36,56,56,42,42,43,48,49,28,30,52,53,18,58,73,73,65,26,26,30,45,38,8,13,28,42,30,10,37,50,49,15,44,51,53,53,51,40,62,67,62,73,41,92,68,74,39,70,64,44,54,50,42,49,53,41,35,39,50,50,52,35,53,50,46,47,41,52,39,24,28,45,54,13,44,54,53,62,64,57,73,72,51,82,84,61,56,69,68,57,50,51,50,42,21,53,48,38,37,52,40,47,51,51,13,40,37,51,6,47,50,56,23,48,70,77,40,88,70,71,67,83,78,65,53,44,59,66,72,51,44,42,52,47,55,36,54,53,54,15,30,44,42,65,33,56,36,50,53,60,60,32,62,85,76,39,56,67,71,59,37,52,52,50,48,49,24,50,49,37,32,30,50,43,26,34,49,54,34,38,71,40,37,28,60,50,49,48,59,54,37,62,75,32,82,78,61,50,72,63,56,40,54,50,31,26,54,49,32,56,57,66,74,96,116,80,56,64,65,60,52,50,51,51,52,41,52,50,48,46,50,43,46,51,36,48,50,49,22,65,72,67,78,55,49,49,70,45,41,27,25,27,53,46,22,36,49,51,40,50,50,47,52,53,27,38,76,67,69,71,49,79,76,55,67,66,57,54,48,48,58,69,44,47,54,59,38,56,43,41,59,75,64,33,48,30,56,37,32,20,38,58,32,34,67,41,61,45,73,66,46,62,76,44,43,66,56,24,47,30,38,12,50,51,10,33,52,43,13,11,51,46,23,6,53,51,47,29,52,47,25,63,74,70,71,44,95,55,52,62,68,60,24,31,39,51,12,21,35,65,38,33,35,37,44,74,52,30,49,63,46,29,24,63,58,19,51,52,68,66,59,51,46,43,54,50,50,18,24,53,45,12,43,16,44,24,52,34,48,31,51,50,47,50,52,46,58,69,64,66,49,85,75,72,45,69,62,58,50,53,50,51,41,50,50,22,51,52,46,8,46,50,45,8,46,51,46,36,56,60,43,45,50,50,39,68,67,48,87,47,62,62,53,32,51,50,37,56,55,43,41,42,48,48,29,29,52,52,18,58,74,73,66,26,27,29,44,39,8,13,28,43,31,10,39,49,51,14,43,50,52,53,51,41,63,67,60,73,43,94,66,74,41,70,63,45,54,49,40,50,53,42,35,40,50,48,53,34,52,51,45,47,41,51,39,25,29,45,54,13,43,54,51,61,63,58,74,72,50,82,84,60,55,69,68,56,50,50,52,42,22,54,48,36,37,53,39,47,52,52,13,38,37,51,6,47,49,56,24,48,69,77,38,88,68,71,65,84,79,64,52,45,58,66,70,52,45,41,54,48,54,36,52,53,54,14,29,44,41,66,32,55,36,48,54,60,60,34,62,85,76,38,56,68,70,60,38,53,52,49,48,50,25,50,49,37,32,29,52,43,26,33,49,54,34,38,71,40,38,29,60,49,48,49,59,54,38,63,74,32,82,78,60,49,71,63,57,39,53,48,30,25,54,49,30,56,56,66,75,94